Protein AF-A0A067C0V3-F1 (afdb_monomer_lite)

Organism: Saprolegnia parasitica (strain CBS 223.65) (NCBI:txid695850)

Foldseek 3Di:
DDDDDDDDDDDDPPPPVVVVVVPPAAQKFKDDDPPPDAAEDALADKDQQQPIAIDRDDQAFKKKKKKFKLFFFKFFPPPPLVVQWQWPADDRGMTITIHGRNSVNNRRRRMITRGDLLDAAQDDDPPDDDGPDDPPDDFMKIKMFMGGPVSDDPVVVVLSVVCRPDNDDPVSSVVVCVVCVRGMDIHGYHYHYDQDFKDKDFDQAAEAAAQGKDATQIAIDGSCQSVDPPLWQKKKKKKADPPPQQKWKKAFPVLCVVLVKDWPDFAFPDDDNTMTIGRMTIIMTGSRSVNSRSRRMMMGHHNPGAKDKMKMKMWRCDDRPDNDIRMDIDIHTYHHDHPPDPDADWDFDDPDPDDDDPDQPDADEGDTDDDPDDPDDDDDDDDDPGHDHDYDDDPPVDDFDDDPDDGDGDDDDDDDFDKDKDFAFDAKDWWKKKKKWDDDPPAAPQWFWKWKWFQDPNDIWIFIATCAPVQNAQVNRQVRCVVGVVLQAHKGWDKDDADPRRMIMIIITRFFFADQARDWIDIDTPDDDPPVPDPGGDIDMDTPDGIRGPFTKDKDFDPDPQQPWFWKKKWKWFDCLQPVRDIDIDIFDIAIQQHDQVRVQVRQCVGPQPDWGWDAPDSRMIIIGRGTQPGGDDGGGMIIIMTTGDTPDPPPPPDPQDWQFWWKKWFDQDDDPFQDQAWWKWKWFVDVVIDIDIGGPPDDQVRVQVRCVVRPKRWDWDWDDQDPPRRGIIIIIGITGGDMDMDIDDGPDPDDRDIDRPDGDDDPPDPDDDD

Secondary structure (DSSP, 8-state):
------------SSHHHHHHHTTSS---EEPPPPTT--EEEETTS-EEE----EESS-TT-EEEEEEEESSSEEEES-HHHHHHSEEEEEETTEEEEEEEHHHHHHHHTTEEEE--TT----PPPTT-SS----TTPPPEEEEEEEEEGGG--HHHHHHHHHTTTSS--HHHHHHHHHH-GGGEEEEEEEEEP--PPPEEE--S-EEE-TTEEEE---EEE-SGGGGSTTT--EEEEEEE--TTS-EEEEEEHHHHHHTTPEEEEEEEEEE-SSEEEEEEEEEEEEHHHHHHHHTT-EEEE-TT---EEEEEEEEE---TT-SS-EEEEEEEEEEE----------EE----S----S-TTPPPPP-EE--TT-----------SSS--PPP---TT------SSS---------------EE-------EEEEEEE-PPTT------EEEEEEEETTEEEEEEEE-STTT--HHHHHHHHHHH-TTS-SEEEEEPPP-TTS--EEEEEESSB-BS-PPPPEEEE--PPTT---SPPPEEEEEEE---B---EEEEE-S-TT--S-EEEEEEE--GGGGTT---EEEPPPEETT--HHHHHHHHTTSS--EEEEEEEETTEEEEEEEE----S-S---EEEEEEE----TT--TT-------EEEEE-----TT--TT-EEEEEE--SS-EEEEEETT--HHHHHHHHHHTT-EEEEEEEEEETTTTEEEEEEEEESSPEEEEE---SSS----EEEEEE-----------

pLDDT: mean 70.41, std 20.42, range [22.92, 95.75]

Sequence (771 aa):
MGPSKWGLAVASIGAVLSALVDALTSTVRFQPLPPGSFLSTLEDTPLHISSLALAGVANDTILHMLVACAHGTVRSTDASAWVRAWTMCDRPASFVIETTLVDANQILGSLVYTPDAHYNFDWSSPDLSSPCVHRDQSPETLYFIAIEAALLAPSTTDALLATCAEPLSTSTVRRLAFLFPSNHVAVPVSILAVNNPPSLELPTGVDVAPASCTFAAIVATDMDVDEVANGAGMLTLSMSAPALSAQYLAFASSSLVRHQLQVLSTAHLSRNSVNSTVSAIVVEGPLSGLNAWLQGLSVCALPEATSTSWTLSIADNGNCGSSSSATATYAMAVSITPTILLAPALTVTTPTTTLVMTDPTVAVPLGLQGTAGHVARTSITLASQFGYIGVPTLPSDVEIGSDRYITDVSLRSTGIIAQERITVSSTFTKEVQMLRTTADVGSTIVEAVVVVSLTYLGTTASAVVDLTDEFGSATAVATALQSGLTNAGDITVSRSPPDAQGGCTWSITFASLSGSTIPLLQATVQSFPAPWSGVGSPVTIARTVAGSLVPPVVAVAIPDATVQSGTFVLSVAVDAACNGATSASFTTNPLPYNALATDVQVALTQGFVDTVVVTKIEPFTWRITFVANTYVDCLAGVVVVPQFLAGTGANLCSMCQNGIPSMTVQTLAVGSKAVLPTDNWHWTALLDPPRSVSLPLLTSPYALKQALHTIGATADLSTSDCLTPTLQCTWTISYSGPPLQVSLGPTTGALQLQHRVLSQGALSICIAPLT

Radius of gyration: 38.68 Å; chains: 1; bounding box: 99×89×93 Å

Structure (mmCIF, N/CA/C/O backbone):
data_AF-A0A067C0V3-F1
#
_entry.id   AF-A0A067C0V3-F1
#
loop_
_atom_site.group_PDB
_atom_site.id
_atom_site.type_symbol
_atom_site.label_atom_id
_atom_site.label_alt_id
_atom_site.label_comp_id
_atom_site.label_asym_id
_atom_site.label_entity_id
_atom_site.label_seq_id
_atom_site.pdbx_PDB_ins_code
_atom_site.Cartn_x
_atom_site.Cartn_y
_atom_site.Cartn_z
_atom_site.occupancy
_atom_site.B_iso_or_equiv
_atom_site.auth_seq_id
_atom_site.auth_comp_id
_atom_site.auth_asym_id
_atom_site.auth_atom_id
_atom_site.pdbx_PDB_model_num
ATOM 1 N N . MET A 1 1 ? 15.910 37.953 -3.407 1.00 28.22 1 MET A N 1
ATOM 2 C CA . MET A 1 1 ? 17.372 37.806 -3.588 1.00 28.22 1 MET A CA 1
ATOM 3 C C . MET A 1 1 ? 17.647 37.801 -5.088 1.00 28.22 1 MET A C 1
ATOM 5 O O . MET A 1 1 ? 16.861 37.203 -5.806 1.00 28.22 1 MET A O 1
ATOM 9 N N . GLY A 1 2 ? 18.640 38.548 -5.583 1.00 28.58 2 GLY A N 1
ATOM 10 C CA . GLY A 1 2 ? 18.956 38.592 -7.023 1.00 28.58 2 GLY A CA 1
ATOM 11 C C . GLY A 1 2 ? 19.619 37.292 -7.512 1.00 28.58 2 GLY A C 1
ATOM 12 O O . GLY A 1 2 ? 20.176 36.576 -6.680 1.00 28.58 2 GLY A O 1
ATOM 13 N N . PRO A 1 3 ? 19.586 36.977 -8.822 1.00 30.30 3 PRO A N 1
ATOM 14 C CA . PRO A 1 3 ? 20.130 35.726 -9.347 1.00 30.30 3 PRO A CA 1
ATOM 15 C C . PRO A 1 3 ? 21.662 35.728 -9.251 1.00 30.30 3 PRO A C 1
ATOM 17 O O . PRO A 1 3 ? 22.352 36.428 -9.997 1.00 30.30 3 PRO A O 1
ATOM 20 N N . SER A 1 4 ? 22.206 34.961 -8.309 1.00 27.25 4 SER A N 1
ATOM 21 C CA . SER A 1 4 ? 23.638 34.702 -8.172 1.00 27.25 4 SER A CA 1
ATOM 22 C C . SER A 1 4 ? 24.050 33.539 -9.079 1.00 27.25 4 SER A C 1
ATOM 24 O O . SER A 1 4 ? 23.529 32.432 -8.992 1.00 27.25 4 SER A O 1
ATOM 26 N N . LYS A 1 5 ? 25.008 33.807 -9.973 1.00 27.42 5 LYS A N 1
ATOM 27 C CA . LYS A 1 5 ? 25.657 32.804 -10.824 1.00 27.42 5 LYS A CA 1
ATOM 28 C C . LYS A 1 5 ? 26.626 31.971 -9.981 1.00 27.42 5 LYS A C 1
ATOM 30 O O . LYS A 1 5 ? 27.593 32.526 -9.464 1.00 27.42 5 LYS A O 1
ATOM 35 N N . TRP A 1 6 ? 26.415 30.661 -9.919 1.00 24.19 6 TRP A N 1
ATOM 36 C CA . TRP A 1 6 ? 27.406 29.695 -9.441 1.00 24.19 6 TRP A CA 1
ATOM 37 C C . TRP A 1 6 ? 27.912 28.881 -10.632 1.00 24.19 6 TRP A C 1
ATOM 39 O O . TRP A 1 6 ? 27.121 28.374 -11.420 1.00 24.19 6 TRP A O 1
ATOM 49 N N . GLY A 1 7 ? 29.232 28.815 -10.799 1.00 30.45 7 GLY A N 1
ATOM 50 C CA . GLY A 1 7 ? 29.888 28.022 -11.834 1.00 30.45 7 GLY A CA 1
ATOM 51 C C . GLY A 1 7 ? 30.540 26.786 -11.228 1.00 30.45 7 GLY A C 1
ATOM 52 O O . GLY A 1 7 ? 31.308 26.910 -10.277 1.00 30.45 7 GLY A O 1
ATOM 53 N N . LEU A 1 8 ? 30.286 25.616 -11.814 1.00 22.92 8 LEU A N 1
ATOM 54 C CA . LEU A 1 8 ? 31.094 24.418 -11.603 1.00 22.92 8 LEU A CA 1
ATOM 55 C C . LEU A 1 8 ? 31.417 23.792 -12.967 1.00 22.92 8 LEU A C 1
ATOM 57 O O . LEU A 1 8 ? 30.535 23.569 -13.791 1.00 2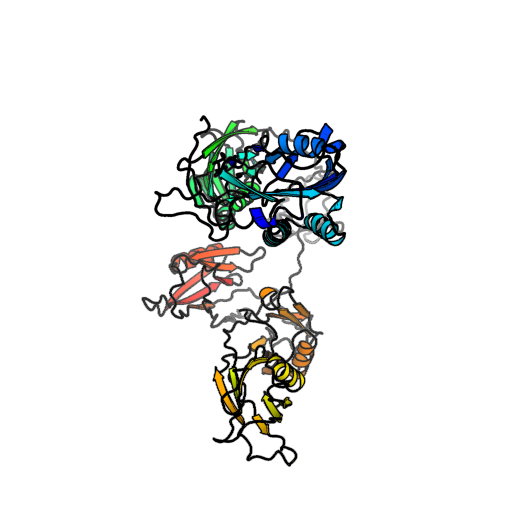2.92 8 LEU A O 1
ATOM 61 N N . ALA A 1 9 ? 32.706 23.574 -13.219 1.00 33.91 9 ALA A N 1
ATOM 62 C CA . ALA A 1 9 ? 33.242 23.072 -14.477 1.00 33.91 9 ALA A CA 1
ATOM 63 C C . ALA A 1 9 ? 33.246 21.535 -14.511 1.00 33.91 9 ALA A C 1
ATOM 65 O O . ALA A 1 9 ? 33.779 20.909 -13.598 1.00 33.91 9 ALA A O 1
ATOM 66 N N . VAL A 1 10 ? 32.746 20.934 -15.599 1.00 24.92 10 VAL A N 1
ATOM 67 C CA . VAL A 1 10 ? 33.023 19.533 -15.965 1.00 24.92 10 VAL A CA 1
ATOM 68 C C . VAL A 1 10 ? 33.349 19.455 -17.461 1.00 24.92 10 VAL A C 1
ATOM 70 O O . VAL A 1 10 ? 32.723 20.105 -18.295 1.00 24.92 10 VAL A O 1
ATOM 73 N N . ALA A 1 11 ? 34.413 18.712 -17.763 1.00 26.58 11 ALA A N 1
ATOM 74 C CA . ALA A 1 11 ? 35.209 18.750 -18.983 1.00 26.58 11 ALA A CA 1
ATOM 75 C C . ALA A 1 11 ? 34.563 18.090 -20.217 1.00 26.58 11 ALA A C 1
ATOM 77 O O . ALA A 1 11 ? 34.001 16.999 -20.151 1.00 26.58 11 ALA A O 1
ATOM 78 N N . SER A 1 12 ? 34.756 18.722 -21.379 1.00 33.53 12 SER A N 1
ATOM 79 C CA . SER A 1 12 ? 34.429 18.198 -22.706 1.00 33.53 12 SER A CA 1
ATOM 80 C C . SER A 1 12 ? 35.607 17.420 -23.309 1.00 33.53 12 SER A C 1
ATOM 82 O O . SER A 1 12 ? 36.633 18.015 -23.640 1.00 33.53 12 SER A O 1
ATOM 84 N N . ILE A 1 13 ? 35.439 16.114 -23.537 1.00 29.53 13 ILE A N 1
ATOM 85 C CA . ILE A 1 13 ? 36.282 15.335 -24.472 1.00 29.53 13 ILE A CA 1
ATOM 86 C C . ILE A 1 13 ? 35.446 14.737 -25.631 1.00 29.53 13 ILE A C 1
ATOM 88 O O . ILE A 1 13 ? 35.991 14.418 -26.681 1.00 29.53 13 ILE A O 1
ATOM 92 N N . GLY A 1 14 ? 34.109 14.691 -25.532 1.00 31.98 14 GLY A N 1
ATOM 93 C CA . GLY A 1 14 ? 33.232 14.126 -26.577 1.00 31.98 14 GLY A CA 1
ATOM 94 C C . GLY A 1 14 ? 32.826 15.060 -27.733 1.00 31.98 14 GLY A C 1
ATOM 95 O O . GLY A 1 14 ? 32.351 14.580 -28.759 1.00 31.98 14 GLY A O 1
ATOM 96 N N . ALA A 1 15 ? 33.022 16.378 -27.611 1.00 40.62 15 ALA A N 1
ATOM 97 C CA . ALA A 1 15 ? 32.430 17.368 -28.527 1.00 40.62 15 ALA A CA 1
ATOM 98 C C . ALA A 1 15 ? 33.074 17.439 -29.930 1.00 40.62 15 ALA A C 1
ATOM 100 O O . ALA A 1 15 ? 32.490 18.010 -30.845 1.00 40.62 15 ALA A O 1
ATOM 101 N N . VAL A 1 16 ? 34.266 16.864 -30.126 1.00 36.00 16 VAL A N 1
ATOM 102 C CA . VAL A 1 16 ? 34.998 16.980 -31.403 1.00 36.00 16 VAL A CA 1
ATOM 103 C C . VAL A 1 16 ? 34.675 15.832 -32.370 1.00 36.00 16 VAL A C 1
ATOM 105 O O . VAL A 1 16 ? 34.788 16.017 -33.579 1.00 36.00 16 VAL A O 1
ATOM 108 N N . LEU A 1 17 ? 34.214 14.672 -31.879 1.00 36.16 17 LEU A N 1
ATOM 109 C CA . LEU A 1 17 ? 33.874 13.535 -32.749 1.00 36.16 17 LEU A CA 1
ATOM 110 C C . LEU A 1 17 ? 32.405 13.513 -33.217 1.00 36.16 17 LEU A C 1
ATOM 112 O O . LEU A 1 17 ? 32.166 13.046 -34.328 1.00 36.16 17 LEU A O 1
ATOM 116 N N . SER A 1 18 ? 31.432 14.039 -32.452 1.00 39.38 18 SER A N 1
ATOM 117 C CA . SER A 1 18 ? 30.029 14.096 -32.928 1.00 39.38 18 SER A CA 1
ATOM 118 C C . SER A 1 18 ? 29.849 15.132 -34.042 1.00 39.38 18 SER A C 1
ATOM 120 O O . SER A 1 18 ? 29.195 14.852 -35.042 1.00 39.38 18 SER A O 1
ATOM 122 N N . ALA A 1 19 ? 30.554 16.266 -33.953 1.00 42.94 19 ALA A N 1
ATOM 123 C CA . ALA A 1 19 ? 30.473 17.352 -34.929 1.00 42.94 19 ALA A CA 1
ATOM 124 C C . ALA A 1 19 ? 30.859 16.943 -36.367 1.00 42.94 19 ALA A C 1
ATOM 126 O O . ALA A 1 19 ? 30.454 17.614 -37.315 1.00 42.94 19 ALA A O 1
ATOM 127 N N . LEU A 1 20 ? 31.623 15.854 -36.541 1.00 37.19 20 LEU A N 1
ATOM 128 C CA . LEU A 1 20 ? 32.024 15.347 -37.859 1.00 37.19 20 LEU A CA 1
ATOM 129 C C . LEU A 1 20 ? 31.005 14.363 -38.468 1.00 37.19 20 LEU A C 1
ATOM 131 O O . LEU A 1 20 ? 30.962 14.216 -39.686 1.00 37.19 20 LEU A O 1
ATOM 135 N N . VAL A 1 21 ? 30.177 13.716 -37.642 1.00 46.72 21 VAL A N 1
ATOM 136 C CA . VAL A 1 21 ? 29.082 12.831 -38.087 1.00 46.72 21 VAL A CA 1
ATOM 137 C C . VAL A 1 21 ? 27.775 13.628 -38.258 1.00 46.72 21 VAL A C 1
ATOM 139 O O . VAL A 1 21 ? 26.998 13.349 -39.168 1.00 46.72 21 VAL A O 1
ATOM 142 N N . ASP A 1 22 ? 27.598 14.712 -37.495 1.00 42.53 22 ASP A N 1
ATOM 143 C CA . ASP A 1 22 ? 26.443 15.630 -37.517 1.00 42.53 22 ASP A CA 1
ATOM 144 C C . ASP A 1 22 ? 26.347 16.537 -38.767 1.00 42.53 22 ASP A C 1
ATOM 146 O O . ASP A 1 22 ? 25.439 17.363 -38.882 1.00 42.53 22 ASP A O 1
ATOM 150 N N . ALA A 1 23 ? 27.284 16.432 -39.713 1.00 42.03 23 ALA A N 1
ATOM 151 C CA . ALA A 1 23 ? 27.285 17.235 -40.938 1.00 42.03 23 ALA A CA 1
ATOM 152 C C . ALA A 1 23 ? 26.511 16.598 -42.108 1.00 42.03 23 ALA A C 1
ATOM 154 O O . ALA A 1 23 ? 26.417 17.223 -43.162 1.00 42.03 23 ALA A O 1
ATOM 155 N N . LEU A 1 24 ? 25.978 15.375 -41.964 1.00 44.72 24 LEU A N 1
ATOM 156 C CA . LEU A 1 24 ? 25.468 14.618 -43.117 1.00 44.72 24 LEU A CA 1
ATOM 157 C C . LEU A 1 24 ? 23.990 14.197 -43.083 1.00 44.72 24 LEU A C 1
ATOM 159 O O . LEU A 1 24 ? 23.519 13.743 -44.122 1.00 44.72 24 LEU A O 1
ATOM 163 N N . THR A 1 25 ? 23.230 14.356 -41.988 1.00 54.06 25 THR A N 1
ATOM 164 C CA . THR A 1 25 ? 21.849 13.809 -41.953 1.00 54.06 25 THR A CA 1
ATOM 165 C C . THR A 1 25 ? 20.771 14.617 -41.208 1.00 54.06 25 THR A C 1
ATOM 167 O O . THR A 1 25 ? 19.630 14.172 -41.192 1.00 54.06 25 THR A O 1
ATOM 170 N N . SER A 1 26 ? 21.059 15.790 -40.628 1.00 54.03 26 SER A N 1
ATOM 171 C CA . SER A 1 26 ? 20.032 16.688 -40.049 1.00 54.03 26 SER A CA 1
ATOM 172 C C . SER A 1 26 ? 20.496 18.148 -40.072 1.00 54.03 26 SER A C 1
ATOM 174 O O . SER A 1 26 ? 21.627 18.433 -39.669 1.00 54.03 26 SER A O 1
ATOM 176 N N . THR A 1 27 ? 19.652 19.076 -40.540 1.00 70.56 27 THR A N 1
ATOM 177 C CA . THR A 1 27 ? 19.980 20.511 -40.622 1.00 70.56 27 THR A CA 1
ATOM 178 C C . THR A 1 27 ? 19.451 21.343 -39.449 1.00 70.56 27 THR A C 1
ATOM 180 O O . THR A 1 27 ? 20.009 22.407 -39.174 1.00 70.56 27 THR A O 1
ATOM 183 N N . VAL A 1 28 ? 18.459 20.859 -38.694 1.00 77.69 28 VAL A N 1
ATOM 184 C CA . VAL A 1 28 ? 17.952 21.538 -37.484 1.00 77.69 28 VAL A CA 1
ATOM 185 C C . VAL A 1 28 ? 18.947 21.416 -36.336 1.00 77.69 28 VAL A C 1
ATOM 187 O O . VAL A 1 28 ? 19.419 20.330 -36.018 1.00 77.69 28 VAL A O 1
ATOM 190 N N . ARG A 1 29 ? 19.244 22.536 -35.673 1.00 81.69 29 ARG A N 1
ATOM 191 C CA . ARG A 1 29 ? 20.077 22.582 -34.467 1.00 81.69 29 ARG A CA 1
ATOM 192 C C . ARG A 1 29 ? 19.465 23.524 -33.444 1.00 81.69 29 ARG A C 1
ATOM 194 O O . ARG A 1 29 ? 19.046 24.629 -33.789 1.00 81.69 29 ARG A O 1
ATOM 201 N N . PHE A 1 30 ? 19.473 23.126 -32.178 1.00 80.50 30 PHE A N 1
ATOM 202 C CA . PHE A 1 30 ? 19.255 24.076 -31.092 1.00 80.50 30 PHE A CA 1
ATOM 203 C C . PHE A 1 30 ? 20.443 25.038 -31.021 1.00 80.50 30 PHE A C 1
ATOM 205 O O . PHE A 1 30 ? 21.600 24.626 -31.156 1.00 80.50 30 PHE A O 1
ATOM 212 N N . GLN A 1 31 ? 20.175 26.327 -30.816 1.00 80.94 31 GLN A N 1
ATOM 213 C CA . GLN A 1 31 ? 21.237 27.278 -30.518 1.00 80.94 31 GLN A CA 1
ATOM 214 C C . GLN A 1 31 ? 21.926 26.847 -29.216 1.00 80.94 31 GLN A C 1
ATOM 216 O O . GLN A 1 31 ? 21.240 26.539 -28.238 1.00 80.94 31 GLN A O 1
ATOM 221 N N . PRO A 1 32 ? 23.269 26.777 -29.188 1.00 69.31 32 PRO A N 1
ATOM 222 C CA . PRO A 1 32 ? 23.981 26.281 -28.024 1.00 69.31 32 PRO A CA 1
ATOM 223 C C . PRO A 1 32 ? 23.690 27.173 -26.818 1.00 69.31 32 PRO A C 1
ATOM 225 O O . PRO A 1 32 ? 23.953 28.377 -26.838 1.00 69.31 32 PRO A O 1
ATOM 228 N N . LEU A 1 33 ? 23.177 26.562 -25.751 1.00 71.25 33 LEU A N 1
ATOM 229 C CA . LEU A 1 33 ? 23.135 27.207 -24.447 1.00 71.25 33 LEU A CA 1
ATOM 230 C C . LEU A 1 33 ? 24.579 27.414 -23.956 1.00 71.25 33 LEU A C 1
ATOM 232 O O . LEU A 1 33 ? 25.445 26.573 -24.228 1.00 71.25 33 LEU A O 1
ATOM 236 N N . PRO A 1 34 ? 24.875 28.502 -23.223 1.00 74.69 34 PRO A N 1
ATOM 237 C CA . PRO A 1 34 ? 26.171 28.662 -22.577 1.00 74.69 34 PRO A CA 1
ATOM 238 C C . PRO A 1 34 ? 26.526 27.404 -21.757 1.00 74.69 34 PRO A C 1
ATOM 240 O O . PRO A 1 34 ? 25.661 26.900 -21.032 1.00 74.69 34 PRO A O 1
ATOM 243 N N . PRO A 1 35 ? 27.763 26.878 -21.840 1.00 65.06 35 PRO A N 1
ATOM 244 C CA . PRO A 1 35 ? 28.176 25.723 -21.047 1.00 65.06 35 PRO A CA 1
ATOM 245 C C . PRO A 1 35 ? 27.897 25.942 -19.554 1.00 65.06 35 PRO A C 1
ATOM 247 O O . PRO A 1 35 ? 28.217 27.003 -19.019 1.00 65.06 35 PRO A O 1
ATOM 250 N N . GLY A 1 36 ? 27.301 24.948 -18.888 1.00 60.28 36 GLY A N 1
ATOM 251 C CA . GLY A 1 36 ? 26.925 25.044 -17.471 1.00 60.28 36 GLY A CA 1
ATOM 252 C C . GLY A 1 36 ? 25.619 25.797 -17.199 1.00 60.28 36 GLY A C 1
ATOM 253 O O . GLY A 1 36 ? 25.374 26.176 -16.058 1.00 60.28 36 GLY A O 1
ATOM 254 N N . SER A 1 37 ? 24.781 26.027 -18.214 1.00 65.00 37 SER A N 1
ATOM 255 C CA . SER A 1 37 ? 23.425 26.541 -17.999 1.00 65.00 37 SER A CA 1
ATOM 256 C C . SER A 1 37 ? 22.566 25.475 -17.317 1.00 65.00 37 SER A C 1
ATOM 258 O O . SER A 1 37 ? 22.235 24.461 -17.926 1.00 65.00 37 SER A O 1
ATOM 260 N N . PHE A 1 38 ? 22.203 25.719 -16.064 1.00 71.88 38 PHE A N 1
ATOM 261 C CA . PHE A 1 38 ? 21.136 25.015 -15.364 1.00 71.88 38 PHE A CA 1
ATOM 262 C C . PHE A 1 38 ? 19.993 25.992 -15.126 1.00 71.88 38 PHE A C 1
ATOM 264 O O . PHE A 1 38 ? 20.198 27.196 -14.946 1.00 71.88 38 PHE A O 1
ATOM 271 N N . LEU A 1 39 ? 18.780 25.466 -15.153 1.00 77.56 39 LEU A N 1
ATOM 272 C CA . LEU A 1 39 ? 17.611 26.197 -14.707 1.00 77.56 39 LEU A CA 1
ATOM 273 C C . LEU A 1 39 ? 17.481 25.991 -13.201 1.00 77.56 39 LEU A C 1
ATOM 275 O O . LEU A 1 39 ? 17.730 24.893 -12.724 1.00 77.56 39 LEU A O 1
ATOM 279 N N . SER A 1 40 ? 17.128 27.024 -12.444 1.00 74.88 40 SER A N 1
ATOM 280 C CA . SER A 1 40 ? 16.864 26.885 -11.010 1.00 74.88 40 SER A CA 1
ATOM 281 C C . SER A 1 40 ? 15.539 27.533 -10.666 1.00 74.88 40 SER A C 1
ATOM 283 O O . SER A 1 40 ? 15.321 28.686 -11.043 1.00 74.88 40 SER A O 1
ATOM 285 N N . THR A 1 41 ? 14.686 26.823 -9.942 1.00 76.50 41 THR A N 1
ATOM 286 C CA . THR A 1 41 ? 13.420 27.356 -9.444 1.00 76.50 41 THR A CA 1
ATOM 287 C C . THR A 1 41 ? 13.126 26.836 -8.042 1.00 76.50 41 THR A C 1
ATOM 289 O O . THR A 1 41 ? 13.818 25.947 -7.552 1.00 76.50 41 THR A O 1
ATOM 292 N N . LEU A 1 42 ? 12.141 27.433 -7.382 1.00 76.38 42 LEU A N 1
ATOM 293 C CA . LEU A 1 42 ? 11.534 26.860 -6.184 1.00 76.38 42 LEU A CA 1
ATOM 294 C C . LEU A 1 42 ? 10.460 25.858 -6.619 1.00 76.38 42 LEU A C 1
ATOM 296 O O . LEU A 1 42 ? 9.885 26.048 -7.693 1.00 76.38 42 LEU A O 1
ATOM 300 N N . GLU A 1 43 ? 10.184 24.844 -5.805 1.00 70.62 43 GLU A N 1
ATOM 301 C CA . GLU A 1 43 ? 9.169 23.808 -6.075 1.00 70.62 43 GLU A CA 1
ATOM 302 C C . GLU A 1 43 ? 7.823 24.389 -6.536 1.00 70.62 43 GLU A C 1
ATOM 304 O O . GLU A 1 43 ? 7.302 24.006 -7.579 1.00 70.62 43 GLU A O 1
ATOM 309 N N . ASP A 1 44 ? 7.369 25.467 -5.899 1.00 72.00 44 ASP A N 1
ATOM 310 C CA . ASP A 1 44 ? 6.100 26.117 -6.253 1.00 72.00 44 ASP A CA 1
ATOM 311 C C . ASP A 1 44 ? 6.214 27.290 -7.222 1.00 72.00 44 ASP A C 1
ATOM 313 O O . ASP A 1 44 ? 5.251 28.024 -7.464 1.00 72.00 44 ASP A O 1
ATOM 317 N N . THR A 1 45 ? 7.405 27.550 -7.754 1.00 80.69 45 THR A N 1
ATOM 318 C CA . THR A 1 45 ? 7.621 28.700 -8.629 1.00 80.69 45 THR A CA 1
ATOM 319 C C . THR A 1 45 ? 7.696 28.249 -10.083 1.00 80.69 45 THR A C 1
ATOM 321 O O . THR A 1 45 ? 8.635 27.552 -10.475 1.00 80.69 45 THR A O 1
ATOM 324 N N . PRO A 1 46 ? 6.749 28.685 -10.935 1.00 88.06 46 PRO A N 1
ATOM 325 C CA . PRO A 1 46 ? 6.858 28.473 -12.364 1.00 88.06 46 PRO A CA 1
ATOM 326 C C . PRO A 1 46 ? 8.104 29.151 -12.932 1.00 88.06 46 PRO A C 1
ATOM 328 O O . PRO A 1 46 ? 8.406 30.313 -12.652 1.00 88.06 46 PRO A O 1
ATOM 331 N N . LEU A 1 47 ? 8.795 28.429 -13.798 1.00 87.56 47 LEU A N 1
ATOM 332 C CA . LEU A 1 47 ? 9.979 28.872 -14.497 1.00 87.56 47 LEU A CA 1
ATOM 333 C C . LEU A 1 47 ? 9.646 29.200 -15.954 1.00 87.56 47 LEU A C 1
ATOM 335 O O . LEU A 1 47 ? 9.252 28.332 -16.730 1.00 87.56 47 LEU A O 1
ATOM 339 N N . HIS A 1 48 ? 9.875 30.451 -16.347 1.00 89.81 48 HIS A N 1
ATOM 340 C CA . HIS A 1 48 ? 9.763 30.878 -17.740 1.00 89.81 48 HIS A CA 1
ATOM 341 C C . HIS A 1 48 ? 11.047 30.561 -18.511 1.00 89.81 48 HIS A C 1
ATOM 343 O O . HIS A 1 48 ? 12.136 30.997 -18.132 1.00 89.81 48 HIS A O 1
ATOM 349 N N . ILE A 1 49 ? 10.912 29.846 -19.624 1.00 87.94 49 ILE A N 1
ATOM 350 C CA . ILE A 1 49 ? 12.006 29.478 -20.518 1.00 87.94 49 ILE A CA 1
ATOM 351 C C . ILE A 1 49 ? 11.842 30.298 -21.795 1.00 87.94 49 ILE A C 1
ATOM 353 O O . ILE A 1 49 ? 10.915 30.078 -22.566 1.00 87.94 49 ILE A O 1
ATOM 357 N N . SER A 1 50 ? 12.724 31.279 -21.995 1.00 84.81 50 SER A N 1
ATOM 358 C CA . SER A 1 50 ? 12.637 32.229 -23.116 1.00 84.81 50 SER A CA 1
ATOM 359 C C . SER A 1 50 ? 13.880 32.270 -24.007 1.00 84.81 50 SER A C 1
ATOM 361 O O . SER A 1 50 ? 13.894 32.959 -25.023 1.00 84.81 50 SER A O 1
ATOM 363 N N . SER A 1 51 ? 14.938 31.544 -23.638 1.00 82.75 51 SER A N 1
ATOM 364 C CA . SER A 1 51 ? 16.240 31.573 -24.315 1.00 82.75 51 SER A CA 1
ATOM 365 C C . SER A 1 51 ? 16.483 30.404 -25.276 1.00 82.75 51 SER A C 1
ATOM 367 O O . SER A 1 51 ? 17.549 30.342 -25.887 1.00 82.75 51 SER A O 1
ATOM 369 N N . LEU A 1 52 ? 15.531 29.475 -25.413 1.00 86.81 52 LEU A N 1
ATOM 370 C CA . LEU A 1 52 ? 15.640 28.349 -26.339 1.00 86.81 52 LEU A CA 1
ATOM 371 C C . LEU A 1 52 ? 15.201 28.764 -27.744 1.00 86.81 52 LEU A C 1
ATOM 373 O O . LEU A 1 52 ? 14.113 29.302 -27.930 1.00 86.81 52 LEU A O 1
ATOM 377 N N . ALA A 1 53 ? 16.042 28.468 -28.733 1.00 90.38 53 ALA A N 1
ATOM 378 C CA . ALA A 1 53 ? 15.742 28.686 -30.140 1.00 90.38 53 ALA A CA 1
ATOM 379 C C . ALA A 1 53 ? 16.360 27.587 -31.015 1.00 90.38 53 ALA A C 1
ATOM 381 O O . ALA A 1 53 ? 17.451 27.082 -30.744 1.00 90.38 53 ALA A O 1
ATOM 382 N N . LEU A 1 54 ? 15.664 27.254 -32.092 1.00 90.19 54 LEU A N 1
ATOM 383 C CA . LEU A 1 54 ? 16.056 26.387 -33.192 1.00 90.19 54 LEU A CA 1
ATOM 384 C C . LEU A 1 54 ? 16.595 27.230 -34.355 1.00 90.19 54 LEU A C 1
ATOM 386 O O . LEU A 1 54 ? 16.118 28.334 -34.629 1.00 90.19 54 LEU A O 1
ATOM 390 N N . ALA A 1 55 ? 17.578 26.690 -35.067 1.00 89.44 55 ALA A N 1
ATOM 391 C CA . ALA A 1 55 ? 18.166 27.272 -36.266 1.00 89.44 55 ALA A CA 1
ATOM 392 C C . ALA A 1 55 ? 18.587 26.174 -37.258 1.00 89.44 55 ALA A C 1
ATOM 394 O O . ALA A 1 55 ? 18.526 24.986 -36.950 1.00 89.44 55 ALA A O 1
ATOM 395 N N . GLY A 1 56 ? 19.047 26.578 -38.444 1.00 84.12 56 GLY A N 1
ATOM 396 C CA . GLY A 1 56 ? 19.677 25.678 -39.419 1.00 84.12 56 GLY A CA 1
ATOM 397 C C . GLY A 1 56 ? 18.774 25.175 -40.550 1.00 84.12 56 GLY A C 1
ATOM 398 O O . GLY A 1 56 ? 19.291 24.589 -41.495 1.00 84.12 56 GLY A O 1
ATOM 399 N N . VAL A 1 57 ? 17.473 25.486 -40.525 1.00 87.38 57 VAL A N 1
ATOM 400 C CA . VAL A 1 57 ? 16.516 25.194 -41.613 1.00 87.38 57 VAL A CA 1
ATOM 401 C C . VAL A 1 57 ? 15.780 26.446 -42.088 1.00 87.38 57 VAL A C 1
ATOM 403 O O . VAL A 1 57 ? 15.857 27.498 -41.452 1.00 87.38 57 VAL A O 1
ATOM 406 N N . ALA A 1 58 ? 15.082 26.352 -43.223 1.00 88.88 58 ALA A N 1
ATOM 407 C CA . ALA A 1 58 ? 14.258 27.444 -43.736 1.00 88.88 58 ALA A CA 1
ATOM 408 C C . ALA A 1 58 ? 13.038 27.693 -42.830 1.00 88.88 58 ALA A C 1
ATOM 410 O O . ALA A 1 58 ? 12.519 26.764 -42.209 1.00 88.88 58 ALA A O 1
ATOM 411 N N . ASN A 1 59 ? 12.568 28.942 -42.775 1.00 89.25 59 ASN A N 1
ATOM 412 C CA . ASN A 1 59 ? 11.485 29.373 -41.879 1.00 89.25 59 ASN A CA 1
ATOM 413 C C . ASN A 1 59 ? 10.166 28.601 -42.069 1.00 89.25 59 ASN A C 1
ATOM 415 O O . ASN A 1 59 ? 9.399 28.472 -41.119 1.00 89.25 59 ASN A O 1
ATOM 419 N N . ASP A 1 60 ? 9.912 28.105 -43.277 1.00 89.75 60 ASP A N 1
ATOM 420 C CA . ASP A 1 60 ? 8.729 27.349 -43.695 1.00 89.75 60 ASP A CA 1
ATOM 421 C C . ASP A 1 60 ? 8.888 25.824 -43.567 1.00 89.75 60 ASP A C 1
ATOM 423 O O . ASP A 1 60 ? 7.960 25.077 -43.875 1.00 89.75 60 ASP A O 1
ATOM 427 N N . THR A 1 61 ? 10.040 25.345 -43.085 1.00 90.12 61 THR A N 1
ATOM 428 C CA . THR A 1 61 ? 10.277 23.912 -42.860 1.00 90.12 61 THR A CA 1
ATOM 429 C C . THR A 1 61 ? 9.353 23.395 -41.761 1.00 90.12 61 THR A C 1
ATOM 431 O O . THR A 1 61 ? 9.297 23.977 -40.675 1.00 90.12 61 THR A O 1
ATOM 434 N N . ILE A 1 62 ? 8.659 22.287 -42.035 1.00 90.94 62 ILE A N 1
ATOM 435 C CA . ILE A 1 62 ? 7.808 21.601 -41.058 1.00 90.94 62 ILE A CA 1
ATOM 436 C C . ILE A 1 62 ? 8.678 20.745 -40.131 1.00 90.94 62 ILE A C 1
ATOM 438 O O . ILE A 1 62 ? 9.484 19.929 -40.586 1.00 90.94 62 ILE A O 1
ATOM 442 N N . LEU A 1 63 ? 8.488 20.924 -38.829 1.00 91.88 63 LEU A N 1
ATOM 443 C CA . LEU A 1 63 ? 9.207 20.270 -37.743 1.00 91.88 63 LEU A CA 1
ATOM 444 C C . LEU A 1 63 ? 8.243 19.458 -36.883 1.00 91.88 63 LEU A C 1
ATOM 446 O O . LEU A 1 63 ? 7.158 19.938 -36.568 1.00 91.88 63 LEU A O 1
ATOM 450 N N . HIS A 1 64 ? 8.665 18.277 -36.437 1.00 90.31 64 HIS A N 1
ATOM 451 C CA . HIS A 1 64 ? 8.067 17.574 -35.301 1.00 90.31 64 HIS A CA 1
ATOM 452 C C . HIS A 1 64 ? 8.903 17.873 -34.064 1.00 90.31 64 HIS A C 1
ATOM 454 O O . HIS A 1 64 ? 10.097 17.563 -34.025 1.00 90.31 64 HIS A O 1
ATOM 460 N N . MET A 1 65 ? 8.284 18.496 -33.066 1.00 91.44 65 MET A N 1
ATOM 461 C CA . MET A 1 65 ? 8.930 18.894 -31.822 1.00 91.44 65 MET A CA 1
ATOM 462 C C . MET A 1 65 ? 8.295 18.166 -30.641 1.00 91.44 65 MET A C 1
ATOM 464 O O . MET A 1 65 ? 7.092 18.282 -30.419 1.00 91.44 65 MET A O 1
ATOM 468 N N . LEU A 1 66 ? 9.117 17.452 -29.875 1.00 90.75 66 LEU A N 1
ATOM 469 C CA . LEU A 1 66 ? 8.773 16.890 -28.574 1.00 90.75 66 LEU A CA 1
ATOM 470 C C . LEU A 1 66 ? 9.357 17.787 -27.483 1.00 90.75 66 LEU A C 1
ATOM 472 O O . LEU A 1 66 ? 10.559 18.069 -27.477 1.00 90.75 66 LEU A O 1
ATOM 476 N N . VAL A 1 67 ? 8.509 18.178 -26.539 1.00 90.56 67 VAL A N 1
ATOM 477 C CA . VAL A 1 67 ? 8.911 18.801 -25.277 1.00 90.56 67 VAL A CA 1
ATOM 478 C C . VAL A 1 67 ? 8.411 17.922 -24.147 1.00 90.56 67 VAL A C 1
ATOM 480 O O . VAL A 1 67 ? 7.246 17.534 -24.140 1.00 90.56 67 VAL A O 1
ATOM 483 N N . ALA A 1 68 ? 9.287 17.596 -23.204 1.00 88.94 68 ALA A N 1
ATOM 484 C CA . ALA A 1 68 ? 8.950 16.732 -22.085 1.00 88.94 68 ALA A CA 1
ATOM 485 C C . ALA A 1 68 ? 9.702 17.110 -20.812 1.00 88.94 68 ALA A C 1
ATOM 487 O O . ALA A 1 68 ? 10.857 17.526 -20.870 1.00 88.94 68 ALA A O 1
ATOM 488 N N . CYS A 1 69 ? 9.073 16.895 -19.664 1.00 86.88 69 CYS A N 1
ATOM 489 C CA . CYS A 1 69 ? 9.708 16.897 -18.353 1.00 86.88 69 CYS A CA 1
ATOM 490 C C . CYS A 1 69 ? 9.591 15.510 -17.714 1.00 86.88 69 CYS A C 1
ATOM 492 O O . CYS A 1 69 ? 8.713 14.721 -18.066 1.00 86.88 69 CYS A O 1
ATOM 494 N N . ALA A 1 70 ? 10.520 15.191 -16.810 1.00 78.94 70 ALA A N 1
ATOM 495 C CA . ALA A 1 70 ? 10.425 13.969 -16.017 1.00 78.94 70 ALA A CA 1
ATOM 496 C C . ALA A 1 70 ? 9.325 14.106 -14.953 1.00 78.94 70 ALA A C 1
ATOM 498 O O . ALA A 1 70 ? 8.544 13.174 -14.775 1.00 78.94 70 ALA A O 1
ATOM 499 N N . HIS A 1 71 ? 9.234 15.279 -14.317 1.00 77.31 71 HIS A N 1
ATOM 500 C CA . HIS A 1 71 ? 8.237 15.604 -13.305 1.00 77.31 71 HIS A CA 1
ATOM 501 C C . HIS A 1 71 ? 7.685 17.016 -13.547 1.00 77.31 71 HIS A C 1
ATOM 503 O O . HIS A 1 71 ? 8.270 17.840 -14.252 1.00 77.31 71 HIS A O 1
ATOM 509 N N . GLY A 1 72 ? 6.495 17.296 -13.033 1.00 85.50 72 GLY A N 1
ATOM 510 C CA . GLY A 1 72 ? 5.823 18.577 -13.239 1.00 85.50 72 GLY A CA 1
ATOM 511 C C . GLY A 1 72 ? 5.138 18.713 -14.591 1.00 85.50 72 GLY A C 1
ATOM 512 O O . GLY A 1 72 ? 4.706 17.740 -15.213 1.00 85.50 72 GLY A O 1
ATOM 513 N N . THR A 1 73 ? 4.984 19.962 -15.020 1.00 88.88 73 THR A N 1
ATOM 514 C CA . THR A 1 73 ? 4.246 20.317 -16.225 1.00 88.88 73 THR A CA 1
ATOM 515 C C . THR A 1 73 ? 4.982 21.344 -17.071 1.00 88.88 73 THR A C 1
ATOM 517 O O . THR A 1 73 ? 5.623 22.254 -16.550 1.00 88.88 73 THR A O 1
ATOM 520 N N . VAL A 1 74 ? 4.884 21.229 -18.394 1.00 89.50 74 VAL A N 1
ATOM 521 C CA . VAL A 1 74 ? 5.423 22.219 -19.335 1.00 89.50 74 VAL A CA 1
ATOM 522 C C . VAL A 1 74 ? 4.301 22.690 -20.245 1.00 89.50 74 VAL A C 1
ATOM 524 O O . VAL A 1 74 ? 3.629 21.884 -20.880 1.00 89.50 74 VAL A O 1
ATOM 527 N N . ARG A 1 75 ? 4.117 24.006 -20.350 1.00 90.50 75 ARG A N 1
ATOM 528 C CA . ARG A 1 75 ? 3.106 24.622 -21.219 1.00 90.50 75 ARG A CA 1
ATOM 529 C C . ARG A 1 75 ? 3.645 25.846 -21.940 1.00 90.50 75 ARG A C 1
ATOM 531 O O . ARG A 1 75 ? 4.525 26.527 -21.429 1.00 90.50 75 ARG A O 1
ATOM 538 N N . SER A 1 76 ? 3.078 26.168 -23.095 1.00 89.25 76 SER A N 1
ATOM 539 C CA . SER A 1 76 ? 3.310 27.449 -23.769 1.00 89.25 76 SER A CA 1
ATOM 540 C C . SER A 1 76 ? 2.346 28.514 -23.248 1.00 89.25 76 SER A C 1
ATOM 542 O O . SER A 1 76 ? 1.161 28.242 -23.055 1.00 89.25 76 SER A O 1
ATOM 544 N N . THR A 1 77 ? 2.832 29.737 -23.045 1.00 89.44 77 THR A N 1
ATOM 545 C CA . THR A 1 77 ? 1.977 30.902 -22.745 1.00 89.44 77 THR A CA 1
ATOM 546 C C . THR A 1 77 ? 1.504 31.634 -24.001 1.00 89.44 77 THR A C 1
ATOM 548 O O . THR A 1 77 ? 0.564 32.425 -23.926 1.00 89.44 77 THR A O 1
ATOM 551 N N . ASP A 1 78 ? 2.091 31.351 -25.169 1.00 87.94 78 ASP A N 1
ATOM 552 C CA . ASP A 1 78 ? 1.659 31.923 -26.441 1.00 87.94 78 ASP A CA 1
ATOM 553 C C . ASP A 1 78 ? 0.598 31.042 -27.112 1.00 87.94 78 ASP A C 1
ATOM 555 O O . ASP A 1 78 ? 0.893 30.139 -27.902 1.00 87.94 78 ASP A O 1
ATOM 559 N N . ALA A 1 79 ? -0.667 31.336 -26.813 1.00 86.00 79 ALA A N 1
ATOM 560 C CA . ALA A 1 79 ? -1.806 30.643 -27.407 1.00 86.00 79 ALA A CA 1
ATOM 561 C C . ALA A 1 79 ? -1.875 30.808 -28.937 1.00 86.00 79 ALA A C 1
ATOM 563 O O . ALA A 1 79 ? -2.422 29.951 -29.625 1.00 86.00 79 ALA A O 1
ATOM 564 N N . SER A 1 80 ? -1.325 31.893 -29.496 1.00 86.44 80 SER A N 1
ATOM 565 C CA . SER A 1 80 ? -1.442 32.181 -30.928 1.00 86.44 80 SER A CA 1
ATOM 566 C C . SER A 1 80 ? -0.545 31.276 -31.771 1.00 86.44 80 SER A C 1
ATOM 568 O O . SER A 1 80 ? -0.983 30.789 -32.813 1.00 86.44 80 SER A O 1
ATOM 570 N N . ALA A 1 81 ? 0.688 31.038 -31.317 1.00 79.81 81 ALA A N 1
ATOM 571 C CA . ALA A 1 81 ? 1.613 30.107 -31.955 1.00 79.81 81 ALA A CA 1
ATOM 572 C C . ALA A 1 81 ? 1.171 28.659 -31.736 1.00 79.81 81 ALA A C 1
ATOM 574 O O . ALA A 1 81 ? 1.226 27.852 -32.660 1.00 79.81 81 ALA A O 1
ATOM 575 N N . TRP A 1 82 ? 0.645 28.358 -30.545 1.00 83.44 82 TRP A N 1
ATOM 576 C CA . TRP A 1 82 ? 0.120 27.035 -30.221 1.00 83.44 82 TRP A CA 1
ATOM 577 C C . TRP A 1 82 ? -1.035 26.614 -31.133 1.00 83.44 82 TRP A C 1
ATOM 579 O O . TRP A 1 82 ? -1.043 25.497 -31.627 1.00 83.44 82 TRP A O 1
ATOM 589 N N . VAL A 1 83 ? -1.973 27.521 -31.428 1.00 84.88 83 VAL A N 1
ATOM 590 C CA . VAL A 1 83 ? -3.109 27.246 -32.331 1.00 84.88 83 VAL A CA 1
ATOM 591 C C . VAL A 1 83 ? -2.668 27.011 -33.782 1.00 84.88 83 VAL A C 1
ATOM 593 O O . VAL A 1 83 ? -3.369 26.332 -34.529 1.00 84.88 83 VAL A O 1
ATOM 596 N N . ARG A 1 84 ? -1.528 27.577 -34.202 1.00 87.25 84 ARG A N 1
ATOM 597 C CA . ARG A 1 84 ? -0.961 27.347 -35.544 1.00 87.25 84 ARG A CA 1
ATOM 598 C C . ARG A 1 84 ? -0.157 26.054 -35.637 1.00 87.25 84 ARG A C 1
ATOM 600 O O . ARG A 1 84 ? 0.031 25.550 -36.740 1.00 87.25 84 ARG A O 1
ATOM 607 N N . ALA A 1 85 ? 0.296 25.526 -34.506 1.00 86.38 85 ALA A N 1
ATOM 608 C CA . ALA A 1 85 ? 0.908 24.215 -34.441 1.00 86.38 85 ALA A CA 1
ATOM 609 C C . ALA A 1 85 ? -0.174 23.129 -34.471 1.00 86.38 85 ALA A C 1
ATOM 611 O O . ALA A 1 85 ? -1.230 23.250 -33.850 1.00 86.38 85 ALA A O 1
ATOM 612 N N . TRP A 1 86 ? 0.094 22.035 -35.175 1.00 89.19 86 TRP A N 1
ATOM 613 C CA . TRP A 1 86 ? -0.750 20.857 -35.090 1.00 89.19 86 TRP A CA 1
ATOM 614 C C . TRP A 1 86 ? -0.298 20.011 -33.902 1.00 89.19 86 TRP A C 1
ATOM 616 O O . TRP A 1 86 ? 0.718 19.317 -33.949 1.00 89.19 86 TRP A O 1
ATOM 626 N N . THR A 1 87 ? -1.039 20.100 -32.799 1.00 86.00 87 THR A N 1
ATOM 627 C CA . THR A 1 87 ? -0.777 19.297 -31.605 1.00 86.00 87 THR A CA 1
ATOM 628 C C . THR A 1 87 ? -1.143 17.846 -31.874 1.00 86.00 87 THR A C 1
ATOM 630 O O . THR A 1 87 ? -2.316 17.490 -31.976 1.00 86.00 87 THR A O 1
ATOM 633 N N . MET A 1 88 ? -0.124 16.999 -31.986 1.00 80.62 88 MET A N 1
ATOM 634 C CA . MET A 1 88 ? -0.306 15.560 -32.141 1.00 80.62 88 MET A CA 1
ATOM 635 C C . MET A 1 88 ? -0.654 14.912 -30.796 1.00 80.62 88 MET A C 1
ATOM 637 O O . MET A 1 88 ? -1.314 13.875 -30.752 1.00 80.62 88 MET A O 1
ATOM 641 N N . CYS A 1 89 ? -0.216 15.534 -29.696 1.00 82.44 89 CYS A N 1
ATOM 642 C CA . CYS A 1 89 ? -0.469 15.096 -28.332 1.00 82.44 89 CYS A CA 1
ATOM 643 C C . CYS A 1 89 ? -0.159 16.208 -27.322 1.00 82.44 89 CYS A C 1
ATOM 645 O O . CYS A 1 89 ? 0.850 16.899 -27.457 1.00 82.44 89 CYS A O 1
ATOM 647 N N . ASP A 1 90 ? -1.022 16.341 -26.314 1.00 80.69 90 ASP A N 1
ATOM 648 C CA . ASP A 1 90 ? -0.933 17.339 -25.247 1.00 80.69 90 ASP A CA 1
ATOM 649 C C . ASP A 1 90 ? -1.156 16.656 -23.896 1.00 80.69 90 ASP A C 1
ATOM 651 O O . ASP A 1 90 ? -2.269 16.229 -23.571 1.00 80.69 90 ASP A O 1
ATOM 655 N N . ARG A 1 91 ? -0.083 16.480 -23.127 1.00 81.62 91 ARG A N 1
ATOM 656 C CA . ARG A 1 91 ? -0.141 16.029 -21.738 1.00 81.62 91 ARG A CA 1
ATOM 657 C C . ARG A 1 91 ? 0.578 17.037 -20.852 1.00 81.62 91 ARG A C 1
ATOM 659 O O . ARG A 1 91 ? 1.548 17.646 -21.296 1.00 81.62 91 ARG A O 1
ATOM 666 N N . PRO A 1 92 ? 0.197 17.138 -19.566 1.00 80.69 92 PRO A N 1
ATOM 667 C CA . PRO A 1 92 ? 0.835 18.072 -18.645 1.00 80.69 92 PRO A CA 1
ATOM 668 C C . PRO A 1 92 ? 2.368 17.948 -18.629 1.00 80.69 92 PRO A C 1
ATOM 670 O O . PRO A 1 92 ? 3.049 18.964 -18.696 1.00 80.69 92 PRO A O 1
ATOM 673 N N . ALA A 1 93 ? 2.903 16.720 -18.639 1.00 82.81 93 ALA A N 1
ATOM 674 C CA . ALA A 1 93 ? 4.345 16.454 -18.589 1.00 82.81 93 ALA A CA 1
ATOM 675 C C . ALA A 1 93 ? 5.048 16.372 -19.961 1.00 82.81 93 ALA A C 1
ATOM 677 O O . ALA A 1 93 ? 6.275 16.319 -20.026 1.00 82.81 93 ALA A O 1
ATOM 678 N N . SER A 1 94 ? 4.309 16.316 -21.075 1.00 86.12 94 SER A N 1
ATOM 679 C CA . SER A 1 94 ? 4.921 16.261 -22.409 1.00 86.12 94 SER A CA 1
ATOM 680 C C . SER A 1 94 ? 3.933 16.568 -23.524 1.00 86.12 94 SER A C 1
ATOM 682 O O . SER A 1 94 ? 2.766 16.190 -23.445 1.00 86.12 94 SER A O 1
ATOM 684 N N . PHE A 1 95 ? 4.414 17.167 -24.605 1.00 88.31 95 PHE A N 1
ATOM 685 C CA . PHE A 1 95 ? 3.618 17.387 -25.804 1.00 88.31 95 PHE A CA 1
ATOM 686 C C . PHE A 1 95 ? 4.450 17.204 -27.069 1.00 88.31 95 PHE A C 1
ATOM 688 O O . PHE A 1 95 ? 5.656 17.467 -27.094 1.00 88.31 95 PHE A O 1
ATOM 695 N N . VAL A 1 96 ? 3.773 16.769 -28.133 1.00 89.50 96 VAL A N 1
ATOM 696 C CA . VAL A 1 96 ? 4.337 16.643 -29.479 1.00 89.50 96 VAL A CA 1
ATOM 697 C C . VAL A 1 96 ? 3.547 17.541 -30.414 1.00 89.50 96 VAL A C 1
ATOM 699 O O . VAL A 1 96 ? 2.323 17.419 -30.521 1.00 89.50 96 VAL A O 1
ATOM 702 N N . ILE A 1 97 ? 4.251 18.433 -31.102 1.00 91.56 97 ILE A N 1
ATOM 703 C CA . ILE A 1 97 ? 3.657 19.345 -32.077 1.00 91.56 97 ILE A CA 1
ATOM 704 C C . ILE A 1 97 ? 4.329 19.206 -33.439 1.00 91.56 97 ILE A C 1
ATOM 706 O O . ILE A 1 97 ? 5.545 19.041 -33.533 1.00 91.56 97 ILE A O 1
ATOM 710 N N . GLU A 1 98 ? 3.534 19.335 -34.493 1.00 92.88 98 GLU A N 1
ATOM 711 C CA . GLU A 1 98 ? 4.006 19.591 -35.847 1.00 92.88 98 GLU A CA 1
ATOM 712 C C . GLU A 1 98 ? 3.846 21.087 -36.147 1.00 92.88 98 GLU A C 1
ATOM 714 O O . GLU A 1 98 ? 2.761 21.648 -35.986 1.00 92.88 98 GLU A O 1
ATOM 719 N N . THR A 1 99 ? 4.924 21.776 -36.520 1.00 94.75 99 THR A N 1
ATOM 720 C CA . THR A 1 99 ? 4.898 23.238 -36.667 1.00 94.75 99 THR A CA 1
ATOM 721 C C . THR A 1 99 ? 6.003 23.765 -37.586 1.00 94.75 99 THR A C 1
ATOM 723 O O . THR A 1 99 ? 6.909 23.026 -37.963 1.00 94.75 99 THR A O 1
ATOM 726 N N . THR A 1 100 ? 5.949 25.043 -37.964 1.00 94.44 100 THR A N 1
ATOM 727 C CA . THR A 1 100 ? 7.029 25.706 -38.715 1.00 94.44 100 THR A CA 1
ATOM 728 C C . THR A 1 100 ? 8.182 26.106 -37.791 1.00 94.44 100 THR A C 1
ATOM 730 O O . THR A 1 100 ? 7.996 26.232 -36.581 1.00 94.44 100 THR A O 1
ATOM 733 N N . LEU A 1 101 ? 9.375 26.380 -38.331 1.00 92.69 101 LEU A N 1
ATOM 734 C CA . LEU A 1 101 ? 10.499 26.885 -37.524 1.00 92.69 101 LEU A CA 1
ATOM 735 C C . LEU A 1 101 ? 10.148 28.186 -36.774 1.00 92.69 101 LEU A C 1
ATOM 737 O O . LEU A 1 101 ? 10.555 28.372 -35.625 1.00 92.69 101 LEU A O 1
ATOM 741 N N . VAL A 1 102 ? 9.402 29.090 -37.419 1.00 92.75 102 VAL A N 1
ATOM 742 C CA . VAL A 1 102 ? 9.001 30.379 -36.828 1.00 92.75 102 VAL A CA 1
ATOM 743 C C . VAL A 1 102 ? 8.086 30.159 -35.627 1.00 92.75 102 VAL A C 1
ATOM 745 O O . VAL A 1 102 ? 8.347 30.695 -34.549 1.00 92.75 102 VAL A O 1
ATOM 748 N N . ASP A 1 103 ? 7.055 29.334 -35.793 1.00 93.81 103 ASP A N 1
ATOM 749 C CA . ASP A 1 103 ? 6.100 29.030 -34.730 1.00 93.81 103 ASP A CA 1
ATOM 750 C C . ASP A 1 103 ? 6.739 28.178 -33.617 1.00 93.81 103 ASP A C 1
ATOM 752 O O . ASP A 1 103 ? 6.475 28.424 -32.441 1.00 93.81 103 ASP A O 1
ATOM 756 N N . ALA A 1 104 ? 7.646 27.247 -33.949 1.00 92.69 104 ALA A N 1
ATOM 757 C CA . ALA A 1 104 ? 8.423 26.484 -32.966 1.00 92.69 104 ALA A CA 1
ATOM 758 C C . ALA A 1 104 ? 9.236 27.404 -32.048 1.00 92.69 104 ALA A C 1
ATOM 760 O O . ALA A 1 104 ? 9.199 27.252 -30.831 1.00 92.69 104 ALA A O 1
ATOM 761 N N . ASN A 1 105 ? 9.936 28.388 -32.616 1.00 93.50 105 ASN A N 1
ATOM 762 C CA . ASN A 1 105 ? 10.716 29.357 -31.845 1.00 93.50 105 ASN A CA 1
ATOM 763 C C . ASN A 1 105 ? 9.840 30.276 -30.989 1.00 93.50 105 ASN A C 1
ATOM 765 O O . ASN A 1 105 ? 10.220 30.620 -29.871 1.00 93.50 105 ASN A O 1
ATOM 769 N N . GLN A 1 106 ? 8.656 30.646 -31.481 1.00 92.06 106 GLN A N 1
ATOM 770 C CA . GLN A 1 106 ? 7.685 31.417 -30.706 1.00 92.06 106 GLN A CA 1
ATOM 771 C C . GLN A 1 106 ? 7.137 30.604 -29.514 1.00 92.06 106 GLN A C 1
ATOM 773 O O . GLN A 1 106 ? 7.016 31.128 -28.405 1.00 92.06 106 GLN A O 1
ATOM 778 N N . ILE A 1 107 ? 6.879 29.306 -29.708 1.00 92.94 107 ILE A N 1
ATOM 779 C CA . ILE A 1 107 ? 6.482 28.380 -28.637 1.00 92.94 107 ILE A CA 1
ATOM 780 C C . ILE A 1 107 ? 7.626 28.194 -27.632 1.00 92.94 107 ILE A C 1
ATOM 782 O O . ILE A 1 107 ? 7.415 28.415 -26.444 1.00 92.94 107 ILE A O 1
ATOM 786 N N . LEU A 1 108 ? 8.842 27.869 -28.088 1.00 92.19 108 LEU A N 1
ATOM 787 C CA . LEU A 1 108 ? 10.024 27.689 -27.231 1.00 92.19 108 LEU A CA 1
ATOM 788 C C . LEU A 1 108 ? 10.351 28.935 -26.396 1.00 92.19 108 LEU A C 1
ATOM 790 O O . LEU A 1 108 ? 10.765 28.797 -25.249 1.00 92.19 108 LEU A O 1
ATOM 794 N N . GLY A 1 109 ? 10.138 30.135 -26.944 1.00 90.75 109 GLY A N 1
ATOM 795 C CA . GLY A 1 109 ? 10.363 31.406 -26.252 1.00 90.75 109 GLY A CA 1
ATOM 796 C C . GLY A 1 109 ? 9.297 31.781 -25.212 1.00 90.75 109 GLY A C 1
ATOM 797 O O . GLY A 1 109 ? 9.464 32.773 -24.501 1.00 90.75 109 GLY A O 1
ATOM 798 N N . SER A 1 110 ? 8.201 31.022 -25.130 1.00 92.88 110 SER A N 1
ATOM 799 C CA . SER A 1 110 ? 7.053 31.290 -24.253 1.00 92.88 110 SER A CA 1
ATOM 800 C C . SER A 1 110 ? 6.722 30.121 -23.322 1.00 92.88 110 SER A C 1
ATOM 802 O O . SER A 1 110 ? 5.657 30.111 -22.692 1.00 92.88 110 SER A O 1
ATOM 804 N N . LEU A 1 111 ? 7.628 29.147 -23.207 1.00 93.00 111 LEU A N 1
ATOM 805 C CA . LEU A 1 111 ? 7.432 27.992 -22.345 1.00 93.00 111 LEU A CA 1
ATOM 806 C C . LEU A 1 111 ? 7.477 28.380 -20.869 1.00 93.00 111 LEU A C 1
ATOM 808 O O . LEU A 1 111 ? 8.291 29.188 -20.422 1.00 93.00 111 LEU A O 1
ATOM 812 N N . VAL A 1 112 ? 6.599 27.746 -20.109 1.00 93.00 112 VAL A N 1
ATOM 813 C CA . VAL A 1 112 ? 6.538 27.786 -18.657 1.00 93.00 112 VAL A CA 1
ATOM 814 C C . VAL A 1 112 ? 6.600 26.357 -18.167 1.00 93.00 112 VAL A C 1
ATOM 816 O O . VAL A 1 112 ? 5.711 25.556 -18.453 1.00 93.00 112 VAL A O 1
ATOM 819 N N . TYR A 1 113 ? 7.663 26.062 -17.438 1.00 91.50 113 TYR A N 1
ATOM 820 C CA . TYR A 1 113 ? 7.791 24.848 -16.662 1.00 91.50 113 TYR A CA 1
ATOM 821 C C . TYR A 1 113 ? 7.260 25.105 -15.250 1.00 91.50 113 TYR A C 1
ATOM 823 O O . TYR A 1 113 ? 7.625 26.094 -14.622 1.00 91.50 113 TYR A O 1
ATOM 831 N N . THR A 1 114 ? 6.386 24.248 -14.748 1.00 90.25 114 THR A N 1
ATOM 832 C CA . THR A 1 114 ? 5.904 24.272 -13.366 1.00 90.25 114 THR A CA 1
ATOM 833 C C . THR A 1 114 ? 6.271 22.931 -12.748 1.00 90.25 114 THR A C 1
ATOM 835 O O . THR A 1 114 ? 5.766 21.924 -13.250 1.00 90.25 114 THR A O 1
ATOM 838 N N . PRO A 1 115 ? 7.151 22.891 -11.731 1.00 85.31 115 PRO A N 1
ATOM 839 C CA . PRO A 1 115 ? 7.468 21.646 -11.041 1.00 85.31 115 PRO A CA 1
ATOM 840 C C . PRO A 1 115 ? 6.210 20.952 -10.511 1.00 85.31 115 PRO A C 1
ATOM 842 O O . PRO A 1 115 ? 5.159 21.578 -10.359 1.00 85.31 115 PRO A O 1
ATOM 845 N N . ASP A 1 116 ? 6.293 19.643 -10.291 1.00 80.06 116 ASP A N 1
ATOM 846 C CA . ASP A 1 116 ? 5.229 18.948 -9.569 1.00 80.06 116 ASP A CA 1
ATOM 847 C C . ASP A 1 116 ? 5.344 19.344 -8.099 1.00 80.06 116 ASP A C 1
ATOM 849 O O . ASP A 1 116 ? 6.423 19.243 -7.526 1.00 80.06 116 ASP A O 1
ATOM 853 N N . ALA A 1 117 ? 4.236 19.809 -7.527 1.00 68.62 117 ALA A N 1
ATOM 854 C CA . ALA A 1 117 ? 4.151 20.260 -6.140 1.00 68.62 117 ALA A CA 1
ATOM 855 C C . ALA A 1 117 ? 4.312 19.119 -5.118 1.00 68.62 117 ALA A C 1
ATOM 857 O O . ALA A 1 117 ? 4.277 19.360 -3.921 1.00 68.62 117 ALA A O 1
ATOM 858 N N . HIS A 1 118 ? 4.397 17.872 -5.588 1.00 67.94 118 HIS A N 1
ATOM 859 C CA . HIS A 1 118 ? 4.716 16.701 -4.768 1.00 67.94 118 HIS A CA 1
ATOM 860 C C . HIS A 1 118 ? 6.098 16.127 -5.117 1.00 67.94 118 HIS A C 1
ATOM 862 O O . HIS A 1 118 ? 6.407 14.990 -4.755 1.00 67.94 118 HIS A O 1
ATOM 868 N N . TYR A 1 119 ? 6.893 16.848 -5.915 1.00 65.94 119 TYR A N 1
ATOM 869 C CA . TYR A 1 119 ? 8.200 16.408 -6.386 1.00 65.94 119 TYR A CA 1
ATOM 870 C C . TYR A 1 119 ? 9.290 17.322 -5.838 1.00 65.94 119 TYR A C 1
ATOM 872 O O . TYR A 1 119 ? 9.861 18.171 -6.531 1.00 65.94 119 TYR A O 1
ATOM 880 N N . ASN A 1 120 ? 9.606 17.087 -4.575 1.00 57.62 120 ASN A N 1
ATOM 881 C CA . ASN A 1 120 ? 10.619 17.815 -3.848 1.00 57.62 120 ASN A CA 1
ATOM 882 C C . ASN A 1 120 ? 11.978 17.088 -3.937 1.00 57.62 120 ASN A C 1
ATOM 884 O O . ASN A 1 120 ? 12.086 15.860 -3.852 1.00 57.62 120 ASN A O 1
ATOM 888 N N . PHE A 1 121 ? 13.052 17.848 -4.168 1.00 57.84 121 PHE A N 1
ATOM 889 C CA . PHE A 1 121 ? 14.408 17.300 -4.219 1.00 57.84 121 PHE A CA 1
ATOM 890 C C . PHE A 1 121 ? 15.082 17.335 -2.861 1.00 57.84 121 PHE A C 1
ATOM 892 O O . PHE A 1 121 ? 15.197 18.389 -2.237 1.00 57.84 121 PHE A O 1
ATOM 899 N N . ASP A 1 122 ? 15.712 16.217 -2.523 1.00 52.09 122 ASP A N 1
ATOM 900 C CA . ASP A 1 122 ? 16.628 16.120 -1.401 1.00 52.09 122 ASP A CA 1
ATOM 901 C C . ASP A 1 122 ? 17.979 16.775 -1.757 1.00 52.09 122 ASP A C 1
ATOM 903 O O . ASP A 1 122 ? 18.815 16.201 -2.467 1.00 52.09 122 ASP A O 1
ATOM 907 N N . TRP A 1 123 ? 18.198 18.022 -1.327 1.00 45.62 123 TRP A N 1
ATOM 908 C CA . TRP A 1 123 ? 19.478 18.712 -1.522 1.00 45.62 123 TRP A CA 1
ATOM 909 C C . TRP A 1 123 ? 20.385 18.555 -0.306 1.00 45.62 123 TRP A C 1
ATOM 911 O O . TRP A 1 123 ? 20.152 19.110 0.767 1.00 45.62 123 TRP A O 1
ATOM 921 N N . SER A 1 124 ? 21.525 17.893 -0.510 1.00 42.03 124 SER A N 1
ATOM 922 C CA . SER A 1 124 ? 22.624 17.935 0.448 1.00 42.03 124 SER A CA 1
ATOM 923 C C . SER A 1 124 ? 23.289 19.317 0.446 1.00 42.03 124 SER A C 1
ATOM 925 O O . SER A 1 124 ? 23.880 19.731 -0.556 1.00 42.03 124 SER A O 1
ATOM 927 N N . SER A 1 125 ? 23.293 19.990 1.595 1.00 39.56 125 SER A N 1
ATOM 928 C CA . SER A 1 125 ? 24.361 20.939 1.928 1.00 39.56 125 SER A CA 1
ATOM 929 C C . SER A 1 125 ? 25.669 20.156 2.145 1.00 39.56 125 SER A C 1
ATOM 931 O O . SER A 1 125 ? 25.635 19.135 2.837 1.00 39.56 125 SER A O 1
ATOM 933 N N . PRO A 1 126 ? 26.827 20.603 1.621 1.00 45.94 126 PRO A N 1
ATOM 934 C CA . PRO A 1 126 ? 28.109 19.915 1.811 1.00 45.94 126 PRO A CA 1
ATOM 935 C C . PRO A 1 126 ? 28.589 19.799 3.270 1.00 45.94 126 PRO A C 1
ATOM 937 O O . PRO A 1 126 ? 29.522 19.040 3.522 1.00 45.94 126 PRO A O 1
ATOM 940 N N . ASP A 1 127 ? 27.970 20.511 4.222 1.00 51.91 127 ASP A N 1
ATOM 941 C CA . ASP A 1 127 ? 28.530 20.713 5.568 1.00 51.91 127 ASP A CA 1
ATOM 942 C C . ASP A 1 127 ? 27.685 20.159 6.740 1.00 51.91 127 ASP A C 1
ATOM 944 O O . ASP A 1 127 ? 28.022 20.407 7.899 1.00 51.91 127 ASP A O 1
ATOM 948 N N . LEU A 1 128 ? 26.615 19.383 6.505 1.00 45.16 128 LEU A N 1
ATOM 949 C CA . LEU A 1 128 ? 25.817 18.786 7.594 1.00 45.16 128 LEU A CA 1
ATOM 950 C C . LEU A 1 128 ? 25.862 17.252 7.570 1.00 45.16 128 LEU A C 1
ATOM 952 O O . LEU A 1 128 ? 25.478 16.598 6.607 1.00 45.16 128 LEU A O 1
ATOM 956 N N . SER A 1 129 ? 26.349 16.672 8.667 1.00 43.19 129 SER A N 1
ATOM 957 C CA . SER A 1 129 ? 26.708 15.259 8.851 1.00 43.19 129 SER A CA 1
ATOM 958 C C . SER A 1 129 ? 25.533 14.272 8.950 1.00 43.19 129 SER A C 1
ATOM 960 O O . SER A 1 129 ? 25.633 13.275 9.663 1.00 43.19 129 SER A O 1
ATOM 962 N N . SER A 1 130 ? 24.431 14.516 8.248 1.00 43.56 130 SER A N 1
ATOM 963 C CA . SER A 1 130 ? 23.418 13.496 7.966 1.00 43.56 130 SER A CA 1
ATOM 964 C C . SER A 1 130 ? 22.574 13.940 6.772 1.00 43.56 130 SER A C 1
ATOM 966 O O . SER A 1 130 ? 21.663 14.745 6.958 1.00 43.56 130 SER A O 1
ATOM 968 N N . PRO A 1 131 ? 22.866 13.467 5.551 1.00 45.00 131 PRO A N 1
ATOM 969 C CA . PRO A 1 131 ? 22.087 13.846 4.394 1.00 45.00 131 PRO A CA 1
ATOM 970 C C . PRO A 1 131 ? 20.879 12.912 4.278 1.00 45.00 131 PRO A C 1
ATOM 972 O O . PRO A 1 131 ? 21.025 11.698 4.112 1.00 45.00 131 PRO A O 1
ATOM 975 N N . CYS A 1 132 ? 19.688 13.496 4.364 1.00 43.75 132 CYS A N 1
ATOM 976 C CA . CYS A 1 132 ? 18.553 13.020 3.597 1.00 43.75 132 CYS A CA 1
ATOM 977 C C . CYS A 1 132 ? 19.036 12.968 2.133 1.00 43.75 132 CYS A C 1
ATOM 979 O O . CYS A 1 132 ? 19.360 13.997 1.547 1.00 43.75 132 CYS A O 1
ATOM 981 N N . VAL A 1 133 ? 19.287 11.769 1.605 1.00 45.53 133 VAL A N 1
ATOM 982 C CA . VAL A 1 133 ? 19.503 11.532 0.173 1.00 45.53 133 VAL A CA 1
ATOM 983 C C . VAL A 1 133 ? 18.848 10.200 -0.141 1.00 45.53 133 VAL A C 1
ATOM 985 O O . VAL A 1 133 ? 19.313 9.143 0.303 1.00 45.53 133 VAL A O 1
ATOM 988 N N . HIS A 1 134 ? 17.817 10.225 -0.976 1.00 46.00 134 HIS A N 1
ATOM 989 C CA . HIS A 1 134 ? 17.380 9.023 -1.666 1.00 46.00 134 HIS A CA 1
ATOM 990 C C . HIS A 1 134 ? 18.356 8.664 -2.786 1.00 46.00 134 HIS A C 1
ATOM 992 O O . HIS A 1 134 ? 18.611 9.435 -3.708 1.00 46.00 134 HIS A O 1
ATOM 998 N N . ARG A 1 135 ? 18.878 7.434 -2.733 1.00 38.25 135 ARG A N 1
ATOM 999 C CA . ARG A 1 135 ? 19.839 6.886 -3.706 1.00 38.25 135 ARG A CA 1
ATOM 1000 C C . ARG A 1 135 ? 19.293 6.800 -5.143 1.00 38.25 135 ARG A C 1
ATOM 1002 O O . ARG A 1 135 ? 20.088 6.651 -6.069 1.00 38.25 135 ARG A O 1
ATOM 1009 N N . ASP A 1 136 ? 17.976 6.918 -5.313 1.00 42.50 136 ASP A N 1
ATOM 1010 C CA . ASP A 1 136 ? 17.265 6.658 -6.568 1.00 42.50 136 ASP A CA 1
ATOM 1011 C C . ASP A 1 136 ? 16.630 7.909 -7.217 1.00 42.50 136 ASP A C 1
ATOM 1013 O O . ASP A 1 136 ? 15.980 7.786 -8.253 1.00 42.50 136 ASP A O 1
ATOM 1017 N N . GLN A 1 137 ? 16.820 9.118 -6.669 1.00 53.03 137 GLN A N 1
ATOM 1018 C CA . GLN A 1 137 ? 16.219 10.343 -7.222 1.00 53.03 137 GLN A CA 1
ATOM 1019 C C . GLN A 1 137 ? 17.137 11.014 -8.261 1.00 53.03 137 GLN A C 1
ATOM 1021 O O . GLN A 1 137 ? 18.270 11.403 -7.973 1.00 53.03 137 GLN A O 1
ATOM 1026 N N . SER A 1 138 ? 16.661 11.130 -9.507 1.00 52.69 138 SER A N 1
ATOM 1027 C CA . SER A 1 138 ? 17.394 11.768 -10.609 1.00 52.69 138 SER A CA 1
ATOM 1028 C C . SER A 1 138 ? 17.124 13.275 -10.668 1.00 52.69 138 SER A C 1
ATOM 1030 O O . SER A 1 138 ? 15.954 13.645 -10.572 1.00 52.69 138 SER A O 1
ATOM 1032 N N . PRO A 1 139 ? 18.134 14.134 -10.921 1.00 64.44 139 PRO A N 1
ATOM 1033 C CA . PRO A 1 139 ? 17.912 15.556 -11.187 1.00 64.44 139 PRO A CA 1
ATOM 1034 C C . PRO A 1 139 ? 16.876 15.757 -12.300 1.00 64.44 139 PRO A C 1
ATOM 1036 O O . PRO A 1 139 ? 16.901 15.068 -13.326 1.00 64.44 139 PRO A O 1
ATOM 1039 N N . GLU A 1 140 ? 15.964 16.702 -12.083 1.00 75.50 140 GLU A N 1
ATOM 1040 C CA . GLU A 1 140 ? 14.910 17.077 -13.022 1.00 75.50 140 GLU A CA 1
ATOM 1041 C C . GLU A 1 140 ? 15.548 17.452 -14.357 1.00 75.50 140 GLU A C 1
ATOM 1043 O O . GLU A 1 140 ? 16.562 18.153 -14.406 1.00 75.50 140 GLU A O 1
ATOM 1048 N N . THR A 1 141 ? 14.992 16.964 -15.460 1.00 83.88 141 THR A N 1
ATOM 1049 C CA . THR A 1 141 ? 15.520 17.269 -16.789 1.00 83.88 141 THR A CA 1
ATOM 1050 C C . THR A 1 141 ? 14.375 17.562 -17.742 1.00 83.88 141 THR A C 1
ATOM 1052 O O . THR A 1 141 ? 13.461 16.752 -17.895 1.00 83.88 141 THR A O 1
ATOM 1055 N N . LEU A 1 142 ? 14.460 18.714 -18.407 1.00 88.00 142 LEU A N 1
ATOM 1056 C CA . LEU A 1 142 ? 13.613 19.060 -19.540 1.00 88.00 142 LEU A CA 1
ATOM 1057 C C . LEU A 1 142 ? 14.268 18.574 -20.823 1.00 88.00 142 LEU A C 1
ATOM 1059 O O . LEU A 1 142 ? 15.428 18.885 -21.097 1.00 88.00 142 LEU A O 1
ATOM 1063 N N . TYR A 1 143 ? 13.516 17.831 -21.617 1.00 89.00 143 TYR A N 1
ATOM 1064 C CA . TYR A 1 143 ? 13.959 17.275 -22.880 1.00 89.00 143 TYR A CA 1
ATOM 1065 C C . TYR A 1 143 ? 13.269 17.990 -24.031 1.00 89.00 143 TYR A C 1
ATOM 1067 O O . TYR A 1 143 ? 12.043 18.068 -24.093 1.00 89.00 143 TYR A O 1
ATOM 1075 N N . PHE A 1 144 ? 14.082 18.472 -24.962 1.00 90.62 144 PHE A N 1
ATOM 1076 C CA . PHE A 1 144 ? 13.646 19.106 -26.194 1.00 90.62 144 PHE A CA 1
ATOM 1077 C C . PHE A 1 144 ? 14.208 18.303 -27.357 1.00 90.62 144 PHE A C 1
ATOM 1079 O O . PHE A 1 144 ? 15.421 18.108 -27.432 1.00 90.62 144 PHE A O 1
ATOM 1086 N N . ILE A 1 145 ? 13.347 17.834 -28.256 1.00 90.25 145 ILE A N 1
ATOM 1087 C CA . ILE A 1 145 ? 13.748 17.126 -29.476 1.00 90.25 145 ILE A CA 1
ATOM 1088 C C . ILE A 1 145 ? 13.021 17.766 -30.654 1.00 90.25 145 ILE A C 1
ATOM 1090 O O . ILE A 1 145 ? 11.809 17.937 -30.589 1.00 90.25 145 ILE A O 1
ATOM 1094 N N . ALA A 1 146 ? 13.738 18.118 -31.721 1.00 90.25 146 ALA A N 1
ATOM 1095 C CA . ALA A 1 146 ? 13.151 18.714 -32.923 1.00 90.25 146 ALA A CA 1
ATOM 1096 C C . ALA A 1 146 ? 13.695 18.042 -34.187 1.00 90.25 146 ALA A C 1
ATOM 1098 O O . ALA A 1 146 ? 14.905 17.992 -34.394 1.00 90.25 146 ALA A O 1
ATOM 1099 N N . ILE A 1 147 ? 12.812 17.523 -35.039 1.00 89.06 147 ILE A N 1
ATOM 1100 C CA . ILE A 1 147 ? 13.183 16.768 -36.242 1.00 89.06 147 ILE A CA 1
ATOM 1101 C C . ILE A 1 147 ? 12.413 17.325 -37.440 1.00 89.06 147 ILE A C 1
ATOM 1103 O O . ILE A 1 147 ? 11.231 17.631 -37.330 1.00 89.06 147 ILE A O 1
ATOM 1107 N N . GLU A 1 148 ? 13.061 17.454 -38.596 1.00 88.56 148 GLU A N 1
ATOM 1108 C CA . GLU A 1 148 ? 12.376 17.839 -39.834 1.00 88.56 148 GLU A CA 1
ATOM 1109 C C . GLU A 1 148 ? 11.404 16.742 -40.263 1.00 88.56 148 GLU A C 1
ATOM 1111 O O . GLU A 1 148 ? 11.793 15.578 -40.381 1.00 88.56 148 GLU A O 1
ATOM 1116 N N . ALA A 1 149 ? 10.159 17.109 -40.565 1.00 84.38 149 ALA A N 1
ATOM 1117 C CA . ALA A 1 149 ? 9.127 16.147 -40.943 1.00 84.38 149 ALA A CA 1
ATOM 1118 C C . ALA A 1 149 ? 9.519 15.321 -42.183 1.00 84.38 149 ALA A C 1
ATOM 1120 O O . ALA A 1 149 ? 9.218 14.134 -42.269 1.00 84.38 149 ALA A O 1
ATOM 1121 N N . ALA A 1 150 ? 10.266 15.924 -43.115 1.00 82.88 150 ALA A N 1
ATOM 1122 C CA . ALA A 1 150 ? 10.751 15.259 -44.324 1.00 82.88 150 ALA A CA 1
ATOM 1123 C C . ALA A 1 150 ? 11.794 14.153 -44.060 1.00 82.88 150 ALA A C 1
ATOM 1125 O O . ALA A 1 150 ? 12.008 13.302 -44.922 1.00 82.88 150 ALA A O 1
ATOM 1126 N N . LEU A 1 151 ? 12.444 14.160 -42.892 1.00 78.94 151 LEU A N 1
ATOM 1127 C CA . LEU A 1 151 ? 13.472 13.186 -42.506 1.00 78.94 151 LEU A CA 1
ATOM 1128 C C . LEU A 1 151 ? 12.913 12.046 -41.641 1.00 78.94 151 LEU A C 1
ATOM 1130 O O . LEU A 1 151 ? 13.642 11.114 -41.295 1.00 78.94 151 LEU A O 1
ATOM 1134 N N . LEU A 1 152 ? 11.629 12.101 -41.281 1.00 76.56 152 LEU A N 1
ATOM 1135 C CA . LEU A 1 152 ? 11.008 11.110 -40.414 1.00 76.56 152 LEU A CA 1
ATOM 1136 C C . LEU A 1 152 ? 10.553 9.890 -41.211 1.00 76.56 152 LEU A C 1
ATOM 1138 O O . LEU A 1 152 ? 9.662 9.952 -42.055 1.00 76.56 152 LEU A O 1
ATOM 1142 N N . ALA A 1 153 ? 11.142 8.739 -40.891 1.00 77.81 153 ALA A N 1
ATOM 1143 C CA . ALA A 1 153 ? 10.541 7.462 -41.245 1.00 77.81 153 ALA A CA 1
ATOM 1144 C C . ALA A 1 153 ? 9.215 7.287 -40.469 1.00 77.81 153 ALA A C 1
ATOM 1146 O O . ALA A 1 153 ? 9.147 7.706 -39.310 1.00 77.81 153 ALA A O 1
ATOM 1147 N N . PRO A 1 154 ? 8.197 6.606 -41.033 1.00 77.06 154 PRO A N 1
ATOM 1148 C CA . PRO A 1 154 ? 6.917 6.364 -40.353 1.00 77.06 154 PRO A CA 1
ATOM 1149 C C . PRO A 1 154 ? 7.066 5.761 -38.945 1.00 77.06 154 PRO A C 1
ATOM 1151 O O . PRO A 1 154 ? 6.384 6.167 -38.010 1.00 77.06 154 PRO A O 1
ATOM 1154 N N . SER A 1 155 ? 8.050 4.875 -38.758 1.00 74.69 155 SER A N 1
ATOM 1155 C CA . SER A 1 155 ? 8.372 4.267 -37.460 1.00 74.69 155 SER A CA 1
ATOM 1156 C C . SER A 1 155 ? 8.830 5.265 -36.390 1.00 74.69 155 SER A C 1
ATOM 1158 O O . SER A 1 155 ? 8.744 4.976 -35.200 1.00 74.69 155 SER A O 1
ATOM 1160 N N . THR A 1 156 ? 9.363 6.420 -36.791 1.00 72.75 156 THR A N 1
ATOM 1161 C CA . THR A 1 156 ? 9.808 7.473 -35.870 1.00 72.75 156 THR A CA 1
ATOM 1162 C C . THR A 1 156 ? 8.632 8.318 -35.400 1.00 72.75 156 THR A C 1
ATOM 1164 O O . THR A 1 156 ? 8.578 8.675 -34.227 1.00 72.75 156 THR A O 1
ATOM 1167 N N . THR A 1 157 ? 7.665 8.587 -36.280 1.00 73.75 157 THR A N 1
ATOM 1168 C CA . THR A 1 157 ? 6.402 9.230 -35.900 1.00 73.75 157 THR A CA 1
ATOM 1169 C C . THR A 1 157 ? 5.643 8.354 -34.907 1.00 73.75 157 THR A C 1
ATOM 1171 O O . THR A 1 157 ? 5.236 8.848 -33.862 1.00 73.75 157 THR A O 1
ATOM 1174 N N . ASP A 1 158 ? 5.567 7.042 -35.147 1.00 77.81 158 ASP A N 1
ATOM 1175 C CA . ASP A 1 158 ? 4.969 6.102 -34.192 1.00 77.81 158 ASP A CA 1
ATOM 1176 C C . ASP A 1 158 ? 5.716 6.087 -32.848 1.00 77.81 158 ASP A C 1
ATOM 1178 O O . ASP A 1 158 ? 5.090 6.018 -31.794 1.00 77.81 158 ASP A O 1
ATOM 1182 N N . ALA A 1 159 ? 7.049 6.208 -32.856 1.00 73.06 159 ALA A N 1
ATOM 1183 C CA . ALA A 1 159 ? 7.844 6.287 -31.630 1.00 73.06 159 ALA A CA 1
ATOM 1184 C C . ALA A 1 159 ? 7.620 7.598 -30.852 1.00 73.06 159 ALA A C 1
ATOM 1186 O O . ALA A 1 159 ? 7.544 7.557 -29.628 1.00 73.06 159 ALA A O 1
ATOM 1187 N N . LEU A 1 160 ? 7.484 8.737 -31.541 1.00 75.19 160 LEU A N 1
ATOM 1188 C CA . LEU A 1 160 ? 7.134 10.032 -30.940 1.00 75.19 160 LEU A CA 1
ATOM 1189 C C . LEU A 1 160 ? 5.689 10.051 -30.423 1.00 75.19 160 LEU A C 1
ATOM 1191 O O . LEU A 1 160 ? 5.399 10.667 -29.408 1.00 75.19 160 LEU A O 1
ATOM 1195 N N . LEU A 1 161 ? 4.764 9.357 -31.081 1.00 76.44 161 LEU A N 1
ATOM 1196 C CA . LEU A 1 161 ? 3.385 9.241 -30.603 1.00 76.44 161 LEU A CA 1
ATOM 1197 C C . LEU A 1 161 ? 3.259 8.219 -29.467 1.00 76.44 161 LEU A C 1
ATOM 1199 O O . LEU A 1 161 ? 2.429 8.387 -28.579 1.00 76.44 161 LEU A O 1
ATOM 1203 N N . ALA A 1 162 ? 4.109 7.191 -29.426 1.00 72.62 162 ALA A N 1
ATOM 1204 C CA . ALA A 1 162 ? 4.146 6.240 -28.318 1.00 72.62 162 ALA A CA 1
ATOM 1205 C C . ALA A 1 162 ? 4.537 6.911 -26.990 1.00 72.62 162 ALA A C 1
ATOM 1207 O O . ALA A 1 162 ? 4.058 6.492 -25.936 1.00 72.62 162 ALA A O 1
ATOM 1208 N N . THR A 1 163 ? 5.320 8.000 -27.021 1.00 68.00 163 THR A N 1
ATOM 1209 C CA . THR A 1 163 ? 5.629 8.787 -25.811 1.00 68.00 163 THR A CA 1
ATOM 1210 C C . THR A 1 163 ? 4.413 9.493 -25.220 1.00 68.00 163 THR A C 1
ATOM 1212 O O . THR A 1 163 ? 4.468 9.975 -24.097 1.00 68.00 163 THR A O 1
ATOM 1215 N N . CYS A 1 164 ? 3.297 9.519 -25.945 1.00 69.69 164 CYS A N 1
ATOM 1216 C CA . CYS A 1 164 ? 2.047 10.114 -25.501 1.00 69.69 164 CYS A CA 1
ATOM 1217 C C . CYS A 1 164 ? 1.092 9.146 -24.813 1.00 69.69 164 CYS A C 1
ATOM 1219 O O . CYS A 1 164 ? -0.004 9.564 -24.449 1.00 69.69 164 CYS A O 1
ATOM 1221 N N . ALA A 1 165 ? 1.456 7.871 -24.643 1.00 65.62 165 ALA A N 1
ATOM 1222 C CA . ALA A 1 165 ? 0.620 6.889 -23.955 1.00 65.62 165 ALA A CA 1
ATOM 1223 C C . ALA A 1 165 ? 0.931 6.793 -22.450 1.00 65.62 165 ALA A C 1
ATOM 1225 O O . ALA A 1 165 ? 0.002 6.631 -21.655 1.00 65.62 165 ALA A O 1
ATOM 1226 N N . GLU A 1 166 ? 2.178 7.023 -22.030 1.00 65.06 166 GLU A N 1
ATOM 1227 C CA . GLU A 1 166 ? 2.648 6.868 -20.642 1.00 65.06 166 GLU A CA 1
ATOM 1228 C C . GLU A 1 166 ? 3.576 8.019 -20.215 1.00 65.06 166 GLU A C 1
ATOM 1230 O O . GLU A 1 166 ? 4.131 8.687 -21.088 1.00 65.06 166 GLU A O 1
ATOM 1235 N N . PRO A 1 167 ? 3.742 8.295 -18.902 1.00 63.78 167 PRO A N 1
ATOM 1236 C CA . PRO A 1 167 ? 4.820 9.164 -18.436 1.00 63.78 167 PRO A CA 1
ATOM 1237 C C . PRO A 1 167 ? 6.149 8.691 -19.033 1.00 63.78 167 PRO A C 1
ATOM 1239 O O . PRO A 1 167 ? 6.465 7.499 -19.032 1.00 63.78 167 PRO A O 1
ATOM 1242 N N . LEU A 1 168 ? 6.900 9.628 -19.608 1.00 65.44 168 LEU A N 1
ATOM 1243 C CA . LEU A 1 168 ? 8.118 9.334 -20.349 1.00 65.44 168 LEU A CA 1
ATOM 1244 C C . LEU A 1 168 ? 9.141 8.659 -19.440 1.00 65.44 168 LEU A C 1
ATOM 1246 O O . LEU A 1 168 ? 9.812 9.304 -18.636 1.00 65.44 168 LEU A O 1
ATOM 1250 N N . SER A 1 169 ? 9.306 7.346 -19.602 1.00 71.56 169 SER A N 1
ATOM 1251 C CA . SER A 1 169 ? 10.381 6.648 -18.918 1.00 71.56 169 SER A CA 1
ATOM 1252 C C . SER A 1 169 ? 11.722 7.239 -19.363 1.00 71.56 169 SER A C 1
ATOM 1254 O O . SER A 1 169 ? 11.962 7.498 -20.549 1.00 71.56 169 SER A O 1
ATOM 1256 N N . THR A 1 170 ? 12.650 7.395 -18.421 1.00 67.31 170 THR A N 1
ATOM 1257 C CA . THR A 1 170 ? 14.025 7.837 -18.708 1.00 67.31 170 THR A CA 1
ATOM 1258 C C . THR A 1 170 ? 14.700 6.971 -19.781 1.00 67.31 170 THR A C 1
ATOM 1260 O O . THR A 1 170 ? 15.528 7.459 -20.552 1.00 67.31 170 THR A O 1
ATOM 1263 N N . SER A 1 171 ? 14.310 5.696 -19.895 1.00 73.56 171 SER A N 1
ATOM 1264 C CA . SER A 1 171 ? 14.753 4.782 -20.952 1.00 73.56 171 SER A CA 1
ATOM 1265 C C . SER A 1 171 ? 14.256 5.172 -22.351 1.00 73.56 171 SER A C 1
ATOM 1267 O O . SER A 1 171 ? 15.026 5.081 -23.309 1.00 73.56 171 SER A O 1
ATOM 1269 N N . THR A 1 172 ? 13.016 5.648 -22.484 1.00 75.56 172 THR A N 1
ATOM 1270 C CA . THR A 1 172 ? 12.433 6.067 -23.769 1.00 75.56 172 THR A CA 1
ATOM 1271 C C . THR A 1 172 ? 13.094 7.342 -24.277 1.00 75.56 172 THR A C 1
ATOM 1273 O O . THR A 1 172 ? 13.515 7.410 -25.432 1.00 75.56 172 THR A O 1
ATOM 1276 N N . VAL A 1 173 ? 13.297 8.313 -23.386 1.00 72.12 173 VAL A N 1
ATOM 1277 C CA . VAL A 1 173 ? 13.991 9.559 -23.719 1.00 72.12 173 VAL A CA 1
ATOM 1278 C C . VAL A 1 173 ? 15.446 9.303 -24.113 1.00 72.12 173 VAL A C 1
ATOM 1280 O O . VAL A 1 173 ? 15.903 9.810 -25.137 1.00 72.12 173 VAL A O 1
ATOM 1283 N N . ARG A 1 174 ? 16.170 8.451 -23.370 1.00 75.75 174 ARG A N 1
ATOM 1284 C CA . ARG A 1 174 ? 17.539 8.047 -23.741 1.00 75.75 174 ARG A CA 1
ATOM 1285 C C . ARG A 1 174 ? 17.595 7.386 -25.113 1.00 75.75 174 ARG A C 1
ATOM 1287 O O . ARG A 1 174 ? 18.542 7.625 -25.856 1.00 75.75 174 ARG A O 1
ATOM 1294 N N . ARG A 1 175 ? 16.595 6.571 -25.463 1.00 79.38 175 ARG A N 1
ATOM 1295 C CA . ARG A 1 175 ? 16.518 5.928 -26.780 1.00 79.38 175 ARG A CA 1
ATOM 1296 C C . ARG A 1 175 ? 16.329 6.955 -27.897 1.00 79.38 175 ARG A C 1
ATOM 1298 O O . ARG A 1 175 ? 17.015 6.857 -28.908 1.00 79.38 175 ARG A O 1
ATOM 1305 N N . LEU A 1 176 ? 15.454 7.944 -27.711 1.00 73.81 176 LEU A N 1
ATOM 1306 C CA . LEU A 1 176 ? 15.248 9.021 -28.685 1.00 73.81 176 LEU A CA 1
ATOM 1307 C C . LEU A 1 176 ? 16.487 9.920 -28.816 1.00 73.81 176 LEU A C 1
ATOM 1309 O O . LEU A 1 176 ? 16.917 10.198 -29.931 1.00 73.81 176 LEU A O 1
ATOM 1313 N N . ALA A 1 177 ? 17.118 10.293 -27.699 1.00 76.44 177 ALA A N 1
ATOM 1314 C CA . ALA A 1 177 ? 18.365 11.059 -27.698 1.00 76.44 177 ALA A CA 1
ATOM 1315 C C . ALA A 1 177 ? 19.515 10.307 -28.395 1.00 76.44 177 ALA A C 1
ATOM 1317 O O . ALA A 1 177 ? 20.312 10.913 -29.106 1.00 76.44 177 ALA A O 1
ATOM 1318 N N . PHE A 1 178 ? 19.582 8.979 -28.239 1.00 79.38 178 PHE A N 1
ATOM 1319 C CA . PHE A 1 178 ? 20.563 8.140 -28.932 1.00 79.38 178 PHE A CA 1
ATOM 1320 C C . PHE A 1 178 ? 20.312 8.058 -30.445 1.00 79.38 178 PHE A C 1
ATOM 1322 O O . PHE A 1 178 ? 21.264 8.032 -31.221 1.00 79.38 178 PHE A O 1
ATOM 1329 N N . LEU A 1 179 ? 19.046 8.019 -30.872 1.00 74.88 179 LEU A N 1
ATOM 1330 C CA . LEU A 1 179 ? 18.678 7.970 -32.291 1.00 74.88 179 LEU A CA 1
ATOM 1331 C C . LEU A 1 179 ? 18.879 9.317 -33.003 1.00 74.88 179 LEU A C 1
ATOM 1333 O O . LEU A 1 179 ? 19.151 9.324 -34.202 1.00 74.88 179 LEU A O 1
ATOM 1337 N N . PHE A 1 180 ? 18.783 10.438 -32.279 1.00 75.31 180 PHE A N 1
ATOM 1338 C CA . PHE A 1 180 ? 18.860 11.794 -32.837 1.00 75.31 180 PHE A CA 1
ATOM 1339 C C . PHE A 1 180 ? 19.808 12.711 -32.034 1.00 75.31 180 PHE A C 1
ATOM 1341 O O . PHE A 1 180 ? 19.374 13.721 -31.473 1.00 75.31 180 PHE A O 1
ATOM 1348 N N . PRO A 1 181 ? 21.117 12.399 -31.973 1.00 66.00 181 PRO A N 1
ATOM 1349 C CA . PRO A 1 181 ? 22.055 13.070 -31.073 1.00 66.00 181 PRO A CA 1
ATOM 1350 C C . PRO A 1 181 ? 22.237 14.568 -31.371 1.00 66.00 181 PRO A C 1
ATOM 1352 O O . PRO A 1 181 ? 22.412 15.344 -30.436 1.00 66.00 181 PRO A O 1
ATOM 1355 N N . SER A 1 182 ? 22.127 15.002 -32.629 1.00 67.81 182 SER A N 1
ATOM 1356 C CA . SER A 1 182 ? 22.254 16.412 -33.047 1.00 67.81 182 SER A CA 1
ATOM 1357 C C . SER A 1 182 ? 21.005 17.262 -32.780 1.00 67.81 182 SER A C 1
ATOM 1359 O O . SER A 1 182 ? 21.075 18.491 -32.807 1.00 67.81 182 SER A O 1
ATOM 1361 N N . ASN A 1 183 ? 19.867 16.613 -32.527 1.00 78.69 183 ASN A N 1
ATOM 1362 C CA . ASN A 1 183 ? 18.535 17.219 -32.545 1.00 78.69 183 ASN A CA 1
ATOM 1363 C C . ASN A 1 183 ? 17.886 17.248 -31.160 1.00 78.69 183 ASN A C 1
ATOM 1365 O O . ASN A 1 183 ? 16.668 17.399 -31.057 1.00 78.69 183 ASN A O 1
ATOM 1369 N N . HIS A 1 184 ? 18.679 17.063 -30.104 1.00 85.19 184 HIS A N 1
ATOM 1370 C CA . HIS A 1 184 ? 18.190 17.021 -28.736 1.00 85.19 184 HIS A CA 1
ATOM 1371 C C . HIS A 1 184 ? 18.932 18.014 -27.842 1.00 85.19 184 HIS A C 1
ATOM 1373 O O . HIS A 1 184 ? 20.138 18.223 -27.979 1.00 85.19 184 HIS A O 1
ATOM 1379 N N . VAL A 1 185 ? 18.206 18.595 -26.892 1.00 86.31 185 VAL A N 1
ATOM 1380 C CA . VAL A 1 185 ? 18.765 19.334 -25.761 1.00 86.31 185 VAL A CA 1
ATOM 1381 C C . VAL A 1 185 ? 18.118 18.807 -24.491 1.00 86.31 185 VAL A C 1
ATOM 1383 O O . VAL A 1 185 ? 16.895 18.745 -24.383 1.00 86.31 185 VAL A O 1
ATOM 1386 N N . ALA A 1 186 ? 18.955 18.427 -23.532 1.00 85.50 186 ALA A N 1
ATOM 1387 C CA . ALA A 1 186 ? 18.547 18.108 -22.174 1.00 85.50 186 ALA A CA 1
ATOM 1388 C C . ALA A 1 186 ? 18.972 19.267 -21.267 1.00 85.50 186 ALA A C 1
ATOM 1390 O O . ALA A 1 186 ? 20.166 19.547 -21.141 1.00 85.50 186 ALA A O 1
ATOM 1391 N N . VAL A 1 187 ? 18.004 19.961 -20.672 1.00 85.50 187 VAL A N 1
ATOM 1392 C CA . VAL A 1 187 ? 18.257 21.069 -19.748 1.00 85.50 187 VAL A CA 1
ATOM 1393 C C . VAL A 1 187 ? 18.014 20.576 -18.324 1.00 85.50 187 VAL A C 1
ATOM 1395 O O . VAL A 1 187 ? 16.862 20.300 -17.981 1.00 85.50 187 VAL A O 1
ATOM 1398 N N . PRO A 1 188 ? 19.060 20.448 -17.490 1.00 82.25 188 PRO A N 1
ATOM 1399 C CA . PRO A 1 188 ? 18.868 20.110 -16.091 1.00 82.25 188 PRO A CA 1
ATOM 1400 C C . PRO A 1 188 ? 18.166 21.265 -15.370 1.00 82.25 188 PRO A C 1
ATOM 1402 O O . PRO A 1 188 ? 18.517 22.439 -15.557 1.00 82.25 188 PRO A O 1
ATOM 1405 N N . VAL A 1 189 ? 17.193 20.921 -14.531 1.00 78.56 189 VAL A N 1
ATOM 1406 C CA . VAL A 1 189 ? 16.494 21.854 -13.650 1.00 78.56 189 VAL A CA 1
ATOM 1407 C C . VAL A 1 189 ? 16.843 21.511 -12.204 1.00 78.56 189 VAL A C 1
ATOM 1409 O O . VAL A 1 189 ? 16.798 20.369 -11.767 1.00 78.56 189 VAL A O 1
ATOM 1412 N N . SER A 1 190 ? 17.243 22.528 -11.463 1.00 74.88 190 SER A N 1
ATOM 1413 C CA . SER A 1 190 ? 17.468 22.499 -10.030 1.00 74.88 190 SER A CA 1
ATOM 1414 C C . SER A 1 190 ? 16.216 23.041 -9.360 1.00 74.88 190 SER A C 1
ATOM 1416 O O . SER A 1 190 ? 15.938 24.235 -9.462 1.00 74.88 190 SER A O 1
ATOM 1418 N N . ILE A 1 191 ? 15.470 22.192 -8.670 1.00 70.25 191 ILE A N 1
ATOM 1419 C CA . ILE A 1 191 ? 14.336 22.627 -7.856 1.00 70.25 191 ILE A CA 1
ATOM 1420 C C . ILE A 1 191 ? 14.814 22.706 -6.409 1.00 70.25 191 ILE A C 1
ATOM 1422 O O . ILE A 1 191 ? 15.412 21.758 -5.903 1.00 70.25 191 ILE A O 1
ATOM 1426 N N . LEU A 1 192 ? 14.631 23.867 -5.786 1.00 69.12 192 LEU A N 1
ATOM 1427 C CA . LEU A 1 192 ? 14.885 24.073 -4.367 1.00 69.12 192 LEU A CA 1
ATOM 1428 C C . LEU A 1 192 ? 13.562 23.882 -3.618 1.00 69.12 192 LEU A C 1
ATOM 1430 O O . LEU A 1 192 ? 12.612 24.622 -3.889 1.00 69.12 192 LEU A O 1
ATOM 1434 N N . ALA A 1 193 ? 13.530 22.921 -2.694 1.00 66.50 193 ALA A N 1
ATOM 1435 C CA . ALA A 1 193 ? 12.410 22.746 -1.776 1.00 66.50 193 ALA A CA 1
ATOM 1436 C C . ALA A 1 193 ? 12.215 24.028 -0.952 1.00 66.50 193 ALA A C 1
ATOM 1438 O O . ALA A 1 193 ? 13.184 24.674 -0.526 1.00 66.50 193 ALA A O 1
ATOM 1439 N N . VAL A 1 194 ? 10.963 24.428 -0.766 1.00 68.19 194 VAL A N 1
ATOM 1440 C CA . VAL A 1 194 ? 10.586 25.549 0.096 1.00 68.19 194 VAL A CA 1
ATOM 1441 C C . VAL A 1 194 ? 9.784 24.962 1.231 1.00 68.19 194 VAL A C 1
ATOM 1443 O O . VAL A 1 194 ? 8.837 24.247 0.969 1.00 68.19 194 VAL A O 1
ATOM 1446 N N . ASN A 1 195 ? 10.150 25.291 2.473 1.00 70.19 195 ASN A N 1
ATOM 1447 C CA . ASN A 1 195 ? 9.301 24.927 3.597 1.00 70.19 195 ASN A CA 1
ATOM 1448 C C . ASN A 1 195 ? 8.072 25.849 3.610 1.00 70.19 195 ASN A C 1
ATOM 1450 O O . ASN A 1 195 ? 8.157 27.030 3.985 1.00 70.19 195 ASN A O 1
ATOM 1454 N N . ASN A 1 196 ? 6.963 25.327 3.122 1.00 75.56 196 ASN A N 1
ATOM 1455 C CA . ASN A 1 196 ? 5.658 25.929 3.132 1.00 75.56 196 ASN A CA 1
ATOM 1456 C C . ASN A 1 196 ? 5.044 25.779 4.531 1.00 75.56 196 ASN A C 1
ATOM 1458 O O . ASN A 1 196 ? 5.076 24.717 5.142 1.00 75.56 196 ASN A O 1
ATOM 1462 N N . PRO A 1 197 ? 4.444 26.844 5.090 1.00 81.44 197 PRO A N 1
ATOM 1463 C CA . PRO A 1 197 ? 3.765 26.707 6.365 1.00 81.44 197 PRO A CA 1
ATOM 1464 C C . PRO A 1 197 ? 2.584 25.736 6.221 1.00 81.44 197 PRO A C 1
ATOM 1466 O O . PRO A 1 197 ? 1.767 25.923 5.308 1.00 81.44 197 PRO A O 1
ATOM 1469 N N . PRO A 1 198 ? 2.414 24.778 7.150 1.00 89.19 198 PRO A N 1
ATOM 1470 C CA . PRO A 1 198 ? 1.245 23.914 7.145 1.00 89.19 198 PRO A CA 1
ATOM 1471 C C . PRO A 1 198 ? -0.015 24.758 7.306 1.00 89.19 198 PRO A C 1
ATOM 1473 O O . PRO A 1 198 ? -0.008 25.811 7.954 1.00 89.19 198 PRO A O 1
ATOM 1476 N N . SER A 1 199 ? -1.123 24.285 6.747 1.00 91.25 199 SER A N 1
ATOM 1477 C CA . SER A 1 199 ? -2.382 25.014 6.746 1.00 91.25 199 SER A CA 1
ATOM 1478 C C . SER A 1 199 ? -3.546 24.212 7.331 1.00 91.25 199 SER A C 1
ATOM 1480 O O . SER A 1 199 ? -3.595 22.985 7.249 1.00 91.25 199 SER A O 1
ATOM 1482 N N . LEU A 1 200 ? -4.491 24.913 7.964 1.00 93.06 200 LEU A N 1
ATOM 1483 C CA . LEU A 1 200 ? -5.746 24.343 8.456 1.00 93.06 200 LEU A CA 1
ATOM 1484 C C . LEU A 1 200 ? -6.921 24.879 7.638 1.00 93.06 200 LEU A C 1
ATOM 1486 O O . LEU A 1 200 ? -7.159 26.088 7.600 1.00 93.06 200 LEU A O 1
ATOM 1490 N N . GLU A 1 201 ? -7.707 23.978 7.063 1.00 94.56 201 GLU A N 1
ATOM 1491 C CA . GLU A 1 201 ? -9.049 24.274 6.583 1.00 94.56 201 GLU A CA 1
ATOM 1492 C C . GLU A 1 201 ? -10.017 24.206 7.772 1.00 94.56 201 GLU A C 1
ATOM 1494 O O . GLU A 1 201 ? -10.157 23.171 8.432 1.00 94.56 201 GLU A O 1
ATOM 1499 N N . LEU A 1 202 ? -10.650 25.341 8.081 1.00 92.94 202 LEU A N 1
ATOM 1500 C CA . LEU A 1 202 ? -11.557 25.504 9.217 1.00 92.94 202 LEU A CA 1
ATOM 1501 C C . LEU A 1 202 ? -12.968 25.864 8.744 1.00 92.94 202 LEU A C 1
ATOM 1503 O O . LEU A 1 202 ? -13.114 26.623 7.781 1.00 92.94 202 LEU A O 1
ATOM 1507 N N . PRO A 1 203 ? -14.021 25.426 9.458 1.00 90.12 203 PRO A N 1
ATOM 1508 C CA . PRO A 1 203 ? -15.357 25.945 9.220 1.00 90.12 203 PRO A CA 1
ATOM 1509 C C . PRO A 1 203 ? -15.414 27.432 9.603 1.00 90.12 203 PRO A C 1
ATOM 1511 O O . PRO A 1 203 ? -14.735 27.881 10.529 1.00 90.12 203 PRO A O 1
ATOM 1514 N N . THR A 1 204 ? -16.278 28.207 8.938 1.00 86.56 204 THR A N 1
ATOM 1515 C CA . THR A 1 204 ? -16.477 29.642 9.236 1.00 86.56 204 THR A CA 1
ATOM 1516 C C . THR A 1 204 ? -16.951 29.899 10.670 1.00 86.56 204 THR A C 1
ATOM 1518 O O . THR A 1 204 ? -16.785 30.996 11.200 1.00 86.56 204 THR A O 1
ATOM 1521 N N . GLY A 1 205 ? -17.547 28.886 11.297 1.00 87.56 205 GLY A N 1
ATOM 1522 C CA . GLY A 1 205 ? -17.904 28.844 12.705 1.00 87.56 205 GLY A CA 1
ATOM 1523 C C . GLY A 1 205 ? -18.487 27.481 13.072 1.00 87.56 205 GLY A C 1
ATOM 1524 O O . GLY A 1 205 ? -18.847 26.695 12.195 1.00 87.56 205 GLY A O 1
ATOM 1525 N N . VAL A 1 206 ? -18.574 27.205 14.370 1.00 89.81 206 VAL A N 1
ATOM 1526 C CA . VAL A 1 206 ? -19.183 25.986 14.912 1.00 89.81 206 VAL A CA 1
ATOM 1527 C C . VAL A 1 206 ? -20.306 26.385 15.863 1.00 89.81 206 VAL A C 1
ATOM 1529 O O . VAL A 1 206 ? -20.049 27.015 16.889 1.00 89.81 206 VAL A O 1
ATOM 1532 N N . ASP A 1 207 ? -21.544 26.024 15.527 1.00 90.00 207 ASP A N 1
ATOM 1533 C CA . ASP A 1 207 ? -22.701 26.223 16.401 1.00 90.00 207 ASP A CA 1
ATOM 1534 C C . ASP A 1 207 ? -22.866 25.024 17.343 1.00 90.00 207 ASP A C 1
ATOM 1536 O O . ASP A 1 207 ? -22.994 23.877 16.907 1.00 90.00 207 ASP A O 1
ATOM 1540 N N . VAL A 1 208 ? -22.866 25.290 18.649 1.00 89.31 208 VAL A N 1
ATOM 1541 C CA . VAL A 1 208 ? -23.005 24.275 19.700 1.00 89.31 208 VAL A CA 1
ATOM 1542 C C . VAL A 1 208 ? -24.185 24.644 20.586 1.00 89.31 208 VAL A C 1
ATOM 1544 O O . VAL A 1 208 ? -24.245 25.744 21.132 1.00 89.31 208 VAL A O 1
ATOM 1547 N N . ALA A 1 209 ? -25.131 23.727 20.772 1.00 87.88 209 ALA A N 1
ATOM 1548 C CA . ALA A 1 209 ? -26.202 23.950 21.736 1.00 87.88 209 ALA A CA 1
ATOM 1549 C C . ALA A 1 209 ? -25.654 23.884 23.181 1.00 87.88 209 ALA A C 1
ATOM 1551 O O . ALA A 1 209 ? -24.727 23.107 23.450 1.00 87.88 209 ALA A O 1
ATOM 1552 N N . PRO A 1 210 ? -26.224 24.636 24.141 1.00 86.06 210 PRO A N 1
ATOM 1553 C CA . PRO A 1 210 ? -25.865 24.508 25.551 1.00 86.06 210 PRO A CA 1
ATOM 1554 C C . PRO A 1 210 ? -25.975 23.055 26.032 1.00 86.06 210 PRO A C 1
ATOM 1556 O O . PRO A 1 210 ? -26.947 22.368 25.714 1.00 86.06 210 PRO A O 1
ATOM 1559 N N . ALA A 1 211 ? -24.996 22.598 26.817 1.00 87.00 211 ALA A N 1
ATOM 1560 C CA . ALA A 1 211 ? -24.919 21.225 27.334 1.00 87.00 211 ALA A CA 1
ATOM 1561 C C . ALA A 1 211 ? -24.843 20.128 26.251 1.00 87.00 211 ALA A C 1
ATOM 1563 O O . ALA A 1 211 ? -25.295 19.003 26.472 1.00 87.00 211 ALA A O 1
ATOM 1564 N N . SER A 1 212 ? -24.278 20.440 25.082 1.00 89.00 212 SER A N 1
ATOM 1565 C CA . SER A 1 212 ? -24.137 19.500 23.966 1.00 89.00 212 SER A CA 1
ATOM 1566 C C . SER A 1 212 ? -22.723 19.499 23.380 1.00 89.00 212 SER A C 1
ATOM 1568 O O . SER A 1 212 ? -21.883 20.320 23.755 1.00 89.00 212 SER A O 1
ATOM 1570 N N . CYS A 1 213 ? -22.473 18.558 22.467 1.00 90.19 213 CYS A N 1
ATOM 1571 C CA . CYS A 1 213 ? -21.243 18.452 21.692 1.00 90.19 213 CYS A CA 1
ATOM 1572 C C . CYS A 1 213 ? -21.573 18.367 20.200 1.00 90.19 213 CYS A C 1
ATOM 1574 O O . CYS A 1 213 ? -22.569 17.748 19.823 1.00 90.19 213 CYS A O 1
ATOM 1576 N N . THR A 1 214 ? -20.711 18.929 19.359 1.00 91.69 214 THR A N 1
ATOM 1577 C CA . THR A 1 214 ? -20.775 18.802 17.897 1.00 91.69 214 THR A CA 1
ATOM 1578 C C . THR A 1 214 ? -19.387 18.519 17.330 1.00 91.69 214 THR A C 1
ATOM 1580 O O . THR A 1 214 ? -18.385 18.842 17.965 1.00 91.69 214 THR A O 1
ATOM 1583 N N . PHE A 1 215 ? -19.301 17.906 16.153 1.00 90.94 215 PHE A N 1
ATOM 1584 C CA . PHE A 1 215 ? -18.019 17.661 15.486 1.00 90.94 215 PHE A CA 1
ATOM 1585 C C . PHE A 1 215 ? -17.566 18.902 14.715 1.00 90.94 215 PHE A C 1
ATOM 1587 O O . PHE A 1 215 ? -18.385 19.580 14.094 1.00 90.94 215 PHE A O 1
ATOM 1594 N N . ALA A 1 216 ? -16.264 19.192 14.743 1.00 84.44 216 ALA A N 1
ATOM 1595 C CA . ALA A 1 216 ? -15.673 20.259 13.941 1.00 84.44 216 ALA A CA 1
ATOM 1596 C C . ALA A 1 216 ? -15.026 19.661 12.684 1.00 84.44 216 ALA A C 1
ATOM 1598 O O . ALA A 1 216 ? -14.191 18.766 12.782 1.00 84.44 216 ALA A O 1
ATOM 1599 N N . ALA A 1 217 ? -15.404 20.155 11.504 1.00 90.12 217 ALA A N 1
ATOM 1600 C CA . ALA A 1 217 ? -14.811 19.741 10.233 1.00 90.12 217 ALA A CA 1
ATOM 1601 C C . ALA A 1 217 ? -13.480 20.476 10.009 1.00 90.12 217 ALA A C 1
ATOM 1603 O O . ALA A 1 217 ? -13.429 21.459 9.279 1.00 90.12 217 ALA A O 1
ATOM 1604 N N . ILE A 1 218 ? -12.431 20.040 10.707 1.00 93.38 218 ILE A N 1
ATOM 1605 C CA . ILE A 1 218 ? -11.077 20.597 10.599 1.00 93.38 218 ILE A CA 1
ATOM 1606 C C . ILE A 1 218 ? -10.237 19.648 9.747 1.00 93.38 218 ILE A C 1
ATOM 1608 O O . ILE A 1 218 ? -10.191 18.452 10.038 1.00 93.38 218 ILE A O 1
ATOM 1612 N N . VAL A 1 219 ? -9.553 20.180 8.735 1.00 94.50 219 VAL A N 1
ATOM 1613 C CA . VAL A 1 219 ? -8.613 19.417 7.904 1.00 94.50 219 VAL A CA 1
ATOM 1614 C C . VAL A 1 219 ? -7.262 20.118 7.922 1.00 94.50 219 VAL A C 1
ATOM 1616 O O . VAL A 1 219 ? -7.161 21.299 7.609 1.00 94.50 219 VAL A O 1
ATOM 1619 N N . ALA A 1 220 ? -6.221 19.397 8.317 1.00 92.31 220 ALA A N 1
ATOM 1620 C CA . ALA A 1 220 ? -4.846 19.826 8.143 1.00 92.31 220 ALA A CA 1
ATOM 1621 C C . ALA A 1 220 ? -4.379 19.491 6.725 1.00 92.31 220 ALA A C 1
ATOM 1623 O O . ALA A 1 220 ? -4.714 18.438 6.177 1.00 92.31 220 ALA A O 1
ATOM 1624 N N . THR A 1 221 ? -3.584 20.379 6.149 1.00 88.94 221 THR A N 1
ATOM 1625 C CA . THR A 1 221 ? -2.859 20.160 4.899 1.00 88.94 221 THR A CA 1
ATOM 1626 C C . THR A 1 221 ? -1.450 20.681 5.081 1.00 88.94 221 THR A C 1
ATOM 1628 O O . THR A 1 221 ? -1.237 21.698 5.738 1.00 88.94 221 THR A O 1
ATOM 1631 N N . ASP A 1 222 ? -0.492 19.974 4.519 1.00 84.50 222 ASP A N 1
ATOM 1632 C CA . ASP A 1 222 ? 0.871 20.449 4.409 1.00 84.50 222 ASP A CA 1
ATOM 1633 C C . ASP A 1 222 ? 1.446 19.858 3.129 1.00 84.50 222 ASP A C 1
ATOM 1635 O O . ASP A 1 222 ? 1.256 18.668 2.873 1.00 84.50 222 ASP A O 1
ATOM 1639 N N . MET A 1 223 ? 2.051 20.711 2.310 1.00 72.88 223 MET A N 1
ATOM 1640 C CA . MET A 1 223 ? 2.664 20.302 1.050 1.00 72.88 223 MET A CA 1
ATOM 1641 C C . MET A 1 223 ? 3.969 19.542 1.320 1.00 72.88 223 MET A C 1
ATOM 1643 O O . MET A 1 223 ? 4.292 18.613 0.588 1.00 72.88 223 MET A O 1
ATOM 1647 N N . ASP A 1 224 ? 4.620 19.837 2.450 1.00 70.25 224 ASP A N 1
ATOM 1648 C CA . ASP A 1 224 ? 5.961 19.346 2.774 1.00 70.25 224 ASP A CA 1
ATOM 1649 C C . ASP A 1 224 ? 5.946 18.095 3.675 1.00 70.25 224 ASP A C 1
ATOM 1651 O O . ASP A 1 224 ? 6.970 17.557 4.111 1.00 70.25 224 ASP A O 1
ATOM 1655 N N . VAL A 1 225 ? 4.764 17.595 4.021 1.00 66.25 225 VAL A N 1
ATOM 1656 C CA . VAL A 1 225 ? 4.650 16.445 4.927 1.00 66.25 225 VAL A CA 1
ATOM 1657 C C . VAL A 1 225 ? 5.086 15.138 4.263 1.00 66.25 225 VAL A C 1
ATOM 1659 O O . VAL A 1 225 ? 5.544 14.212 4.945 1.00 66.25 225 VAL A O 1
ATOM 1662 N N . ASP A 1 226 ? 4.937 15.059 2.941 1.00 59.47 226 ASP A N 1
ATOM 1663 C CA . ASP A 1 226 ? 5.253 13.868 2.154 1.00 59.47 226 ASP A CA 1
ATOM 1664 C C . ASP A 1 226 ? 6.764 13.758 1.861 1.00 59.47 226 ASP A C 1
ATOM 1666 O O . ASP A 1 226 ? 7.225 12.731 1.359 1.00 59.47 226 ASP A O 1
ATOM 1670 N N . GLU A 1 227 ? 7.555 14.765 2.256 1.00 56.78 227 GLU A N 1
ATOM 1671 C CA . GLU A 1 227 ? 9.000 14.849 2.016 1.00 56.78 227 GLU A CA 1
ATOM 1672 C C . GLU A 1 227 ? 9.830 13.840 2.827 1.00 56.78 227 GLU A C 1
ATOM 1674 O O . GLU A 1 227 ? 10.992 13.574 2.509 1.00 56.78 227 GLU A O 1
ATOM 1679 N N . VAL A 1 228 ? 9.262 13.243 3.882 1.00 56.88 228 VAL A N 1
ATOM 1680 C CA . VAL A 1 228 ? 9.947 12.182 4.628 1.00 56.88 228 VAL A CA 1
ATOM 1681 C C . VAL A 1 228 ? 9.680 10.853 3.959 1.00 56.88 228 VAL A C 1
ATOM 1683 O O . VAL A 1 228 ? 8.569 10.322 4.017 1.00 56.88 228 VAL A O 1
ATOM 1686 N N . ALA A 1 229 ? 10.745 10.254 3.430 1.00 46.41 229 ALA A N 1
ATOM 1687 C CA . ALA A 1 229 ? 10.824 8.834 3.134 1.00 46.41 229 ALA A CA 1
ATOM 1688 C C . ALA A 1 229 ? 10.108 8.037 4.239 1.00 46.41 229 ALA A C 1
ATOM 1690 O O . ALA A 1 229 ? 10.603 8.003 5.365 1.00 46.41 229 ALA A O 1
ATOM 1691 N N . ASN A 1 230 ? 8.959 7.421 3.936 1.00 55.22 230 ASN A N 1
ATOM 1692 C CA . ASN A 1 230 ? 8.048 6.687 4.842 1.00 55.22 230 ASN A CA 1
ATOM 1693 C C . ASN A 1 230 ? 6.786 7.429 5.347 1.00 55.22 230 ASN A C 1
ATOM 1695 O O . ASN A 1 230 ? 6.079 6.862 6.180 1.00 55.22 230 ASN A O 1
ATOM 1699 N N . GLY A 1 231 ? 6.455 8.632 4.860 1.00 52.66 231 GLY A N 1
ATOM 1700 C CA . GLY A 1 231 ? 5.223 9.344 5.251 1.00 52.66 231 GLY A CA 1
ATOM 1701 C C . GLY A 1 231 ? 5.221 9.795 6.716 1.00 52.66 231 GLY A C 1
ATOM 1702 O O . GLY A 1 231 ? 4.178 9.831 7.370 1.00 52.66 231 GLY A O 1
ATOM 1703 N N . ALA A 1 232 ? 6.414 10.070 7.248 1.00 56.47 232 ALA A N 1
ATOM 1704 C CA . ALA A 1 232 ? 6.654 10.399 8.649 1.00 56.47 232 ALA A CA 1
ATOM 1705 C C . ALA A 1 232 ? 6.801 11.909 8.901 1.00 56.47 232 ALA A C 1
ATOM 1707 O O . ALA A 1 232 ? 7.352 12.286 9.932 1.00 56.47 232 ALA A O 1
ATOM 1708 N N . GLY A 1 233 ? 6.328 12.773 7.994 1.00 69.75 233 GLY A N 1
ATOM 1709 C CA . GLY A 1 233 ? 6.204 14.201 8.280 1.00 69.75 233 GLY A CA 1
ATOM 1710 C C . GLY A 1 233 ? 5.295 14.399 9.492 1.00 69.75 233 GLY A C 1
ATOM 1711 O O . GLY A 1 233 ? 4.104 14.083 9.441 1.00 69.75 233 GLY A O 1
ATOM 1712 N N . MET A 1 234 ? 5.873 14.840 10.610 1.00 84.94 234 MET A N 1
ATOM 1713 C CA . MET A 1 234 ? 5.157 15.018 11.871 1.00 84.94 234 MET A CA 1
ATOM 1714 C C . MET A 1 234 ? 4.689 16.464 11.984 1.00 84.94 234 MET A C 1
ATOM 1716 O O . MET A 1 234 ? 5.500 17.380 12.085 1.00 84.94 234 MET A O 1
ATOM 1720 N N . LEU A 1 235 ? 3.375 16.661 12.044 1.00 90.19 235 LEU A N 1
ATOM 1721 C CA . LEU A 1 235 ? 2.785 17.962 12.329 1.00 90.19 235 LEU A CA 1
ATOM 1722 C C . LEU A 1 235 ? 2.462 18.071 13.806 1.00 90.19 235 LEU A C 1
ATOM 1724 O O . LEU A 1 235 ? 1.845 17.175 14.385 1.00 90.19 235 LEU A O 1
ATOM 1728 N N . THR A 1 236 ? 2.822 19.202 14.404 1.00 92.81 236 THR A N 1
ATOM 1729 C CA . THR A 1 236 ? 2.385 19.566 15.748 1.00 92.81 236 THR A CA 1
ATOM 1730 C C . THR A 1 236 ? 1.149 20.451 15.660 1.00 92.81 236 THR A C 1
ATOM 1732 O O . THR A 1 236 ? 1.220 21.605 15.246 1.00 92.81 236 THR A O 1
ATOM 1735 N N . LEU A 1 237 ? 0.006 19.937 16.103 1.00 95.25 237 LEU A N 1
ATOM 1736 C CA . LEU A 1 237 ? -1.230 20.695 16.249 1.00 95.25 237 LEU A CA 1
ATOM 1737 C C . LEU A 1 237 ? -1.447 21.076 17.714 1.00 95.25 237 LEU A C 1
ATOM 1739 O O . LEU A 1 237 ? -1.487 20.226 18.600 1.00 95.25 237 LEU A O 1
ATOM 1743 N N . SER A 1 238 ? -1.678 22.359 17.958 1.00 95.62 238 SER A N 1
ATOM 1744 C CA . SER A 1 238 ? -2.103 22.912 19.239 1.00 95.62 238 SER A CA 1
ATOM 1745 C C . SER A 1 238 ? -3.503 23.500 19.111 1.00 95.62 238 SER A C 1
ATOM 1747 O O . SER A 1 238 ? -3.799 24.245 18.179 1.00 95.62 238 SER A O 1
ATOM 1749 N N . MET A 1 239 ? -4.376 23.179 20.059 1.00 94.12 239 MET A N 1
ATOM 1750 C CA . MET A 1 239 ? -5.728 23.721 20.158 1.00 94.12 239 MET A CA 1
ATOM 1751 C C . MET A 1 239 ? -5.970 24.190 21.584 1.00 94.12 239 MET A C 1
ATOM 1753 O O . MET A 1 239 ? -5.709 23.453 22.536 1.00 94.12 239 MET A O 1
ATOM 1757 N N . SER A 1 240 ? -6.500 25.400 21.748 1.00 93.56 240 SER A N 1
ATOM 1758 C CA . SER A 1 240 ? -6.843 25.936 23.065 1.00 93.56 240 SER A CA 1
ATOM 1759 C C . SER A 1 240 ? -8.126 26.762 23.037 1.00 93.56 240 SER A C 1
ATOM 1761 O O . SER A 1 240 ? -8.321 27.631 22.183 1.00 93.56 240 SER A O 1
ATOM 1763 N N . ALA A 1 241 ? -8.998 26.486 24.005 1.00 88.06 241 ALA A N 1
ATOM 1764 C CA . ALA A 1 241 ? -10.151 27.311 24.321 1.00 88.06 241 ALA A CA 1
ATOM 1765 C C . ALA A 1 241 ? -9.751 28.391 25.346 1.00 88.06 241 ALA A C 1
ATOM 1767 O O . ALA A 1 241 ? -8.889 28.148 26.200 1.00 88.06 241 ALA A O 1
ATOM 1768 N N . PRO A 1 242 ? -10.391 29.574 25.342 1.00 88.00 242 PRO A N 1
ATOM 1769 C CA . PRO A 1 242 ? -10.179 30.570 26.386 1.00 88.00 242 PRO A CA 1
ATOM 1770 C C . PRO A 1 242 ? -10.504 29.988 27.767 1.00 88.00 242 PRO A C 1
ATOM 1772 O O . PRO A 1 242 ? -11.531 29.325 27.933 1.00 88.00 242 PRO A O 1
ATOM 1775 N N . ALA A 1 243 ? -9.671 30.283 28.770 1.00 79.81 243 ALA A N 1
ATOM 1776 C CA . ALA A 1 243 ? -9.729 29.666 30.103 1.00 79.81 243 ALA A CA 1
ATOM 1777 C C . ALA A 1 243 ? -11.085 29.796 30.836 1.00 79.81 243 ALA A C 1
ATOM 1779 O O . ALA A 1 243 ? -11.349 29.036 31.761 1.00 79.81 243 ALA A O 1
ATOM 1780 N N . LEU A 1 244 ? -11.942 30.741 30.429 1.00 77.94 244 LEU A N 1
ATOM 1781 C CA . LEU A 1 244 ? -13.244 31.032 31.047 1.00 77.94 244 LEU A CA 1
ATOM 1782 C C . LEU A 1 244 ? -14.451 30.695 30.155 1.00 77.94 244 LEU A C 1
ATOM 1784 O O . LEU A 1 244 ? -15.577 31.028 30.502 1.00 77.94 244 LEU A O 1
ATOM 1788 N N . SER A 1 245 ? -14.243 30.065 28.998 1.00 77.38 245 SER A N 1
ATOM 1789 C CA . SER A 1 245 ? -15.305 29.864 27.996 1.00 77.38 245 SER A CA 1
ATOM 1790 C C . SER A 1 245 ? -16.385 28.851 28.406 1.00 77.38 245 SER A C 1
ATOM 1792 O O . SER A 1 245 ? -17.456 28.836 27.805 1.00 77.38 245 SER A O 1
ATOM 1794 N N . ALA A 1 246 ? -16.114 27.995 29.401 1.00 84.81 246 ALA A N 1
ATOM 1795 C CA . ALA A 1 246 ? -16.912 26.804 29.727 1.00 84.81 246 ALA A CA 1
ATOM 1796 C C . ALA A 1 246 ? -17.134 25.859 28.517 1.00 84.81 246 ALA A C 1
ATOM 1798 O O . ALA A 1 246 ? -18.013 24.994 28.532 1.00 84.81 246 ALA A O 1
ATOM 1799 N N . GLN A 1 247 ? -16.308 26.013 27.477 1.00 88.00 247 GLN A N 1
ATOM 1800 C CA . GLN A 1 247 ? -16.226 25.150 26.307 1.00 88.00 247 GLN A CA 1
ATOM 1801 C C . GLN A 1 247 ? -15.014 24.225 26.447 1.00 88.00 247 GLN A C 1
ATOM 1803 O O . GLN A 1 247 ? -14.028 24.568 27.104 1.00 88.00 247 GLN A O 1
ATOM 1808 N N . TYR A 1 248 ? -15.083 23.041 25.849 1.00 91.38 248 TYR A N 1
ATOM 1809 C CA . TYR A 1 248 ? -14.012 22.053 25.927 1.00 91.38 248 TYR A CA 1
ATOM 1810 C C . TYR A 1 248 ? -14.005 21.115 24.724 1.00 91.38 248 TYR A C 1
ATOM 1812 O O . TYR A 1 248 ? -15.010 20.940 24.038 1.00 91.38 248 TYR A O 1
ATOM 1820 N N . LEU A 1 249 ? -12.855 20.496 24.481 1.00 90.56 249 LEU A N 1
ATOM 1821 C CA . LEU A 1 249 ? -12.700 19.405 23.527 1.00 90.56 249 LEU A CA 1
ATOM 1822 C C . LEU A 1 249 ? -13.074 18.088 24.177 1.00 90.56 249 LEU A C 1
ATOM 1824 O O . LEU A 1 249 ? -12.654 17.835 25.306 1.00 90.56 249 LEU A O 1
ATOM 1828 N N . ALA A 1 250 ? -13.776 17.231 23.444 1.00 89.12 250 ALA A N 1
ATOM 1829 C CA . ALA A 1 250 ? -13.990 15.842 23.813 1.00 89.12 250 ALA A CA 1
ATOM 1830 C C . ALA A 1 250 ? -13.588 14.904 22.669 1.00 89.12 250 ALA A C 1
ATOM 1832 O O . ALA A 1 250 ? -13.983 15.083 21.515 1.00 89.12 250 ALA A O 1
ATOM 1833 N N . PHE A 1 251 ? -12.806 13.882 23.009 1.00 88.50 251 PHE A N 1
ATOM 1834 C CA . PHE A 1 251 ? -12.375 12.831 22.089 1.00 88.50 251 PHE A CA 1
ATOM 1835 C C . PHE A 1 251 ? -12.163 11.512 22.842 1.00 88.50 251 PHE A C 1
ATOM 1837 O O . PHE A 1 251 ? -11.944 11.491 24.059 1.00 88.50 251 PHE A O 1
ATOM 1844 N N . ALA A 1 252 ? -12.206 10.396 22.115 1.00 82.94 252 ALA A N 1
ATOM 1845 C CA . ALA A 1 252 ? -11.870 9.091 22.670 1.00 82.94 252 ALA A CA 1
ATOM 1846 C C . ALA A 1 252 ? -10.355 9.000 22.898 1.00 82.94 252 ALA A C 1
ATOM 1848 O O . ALA A 1 252 ? -9.579 9.151 21.963 1.00 82.94 252 ALA A O 1
ATOM 1849 N N . SER A 1 253 ? -9.892 8.707 24.114 1.00 79.56 253 SER A N 1
ATOM 1850 C CA . SER A 1 253 ? -8.442 8.670 24.398 1.00 79.56 253 SER A CA 1
ATOM 1851 C C . SER A 1 253 ? -7.700 7.624 23.549 1.00 79.56 253 SER A C 1
ATOM 1853 O O . SER A 1 253 ? -6.519 7.778 23.253 1.00 79.56 253 SER A O 1
ATOM 1855 N N . SER A 1 254 ? -8.402 6.566 23.129 1.00 80.12 254 SER A N 1
ATOM 1856 C CA . SER A 1 254 ? -7.880 5.520 22.247 1.00 80.12 254 SER A CA 1
ATOM 1857 C C . SER A 1 254 ? -7.701 5.965 20.792 1.00 80.12 254 SER A C 1
ATOM 1859 O O . SER A 1 254 ? -6.940 5.316 20.074 1.00 80.12 254 SER A O 1
ATOM 1861 N N . SER A 1 255 ? -8.357 7.046 20.343 1.00 81.06 255 SER A N 1
ATOM 1862 C CA . SER A 1 255 ? -8.204 7.533 18.966 1.00 81.06 255 SER A CA 1
ATOM 1863 C C . SER A 1 255 ? -6.813 8.119 18.726 1.00 81.06 255 SER A C 1
ATOM 1865 O O . SER A 1 255 ? -6.236 7.855 17.681 1.00 81.06 255 SER A O 1
ATOM 1867 N N . LEU A 1 256 ? -6.222 8.803 19.713 1.00 85.50 256 LEU A N 1
ATOM 1868 C CA . LEU A 1 256 ? -4.844 9.307 19.631 1.00 85.50 256 LEU A CA 1
ATOM 1869 C C . LEU A 1 256 ? -3.847 8.179 19.327 1.00 85.50 256 LEU A C 1
ATOM 1871 O O . LEU A 1 256 ? -3.072 8.268 18.384 1.00 85.50 256 LEU A O 1
ATOM 1875 N N . VAL A 1 257 ? -3.931 7.070 20.069 1.00 83.12 257 VAL A N 1
ATOM 1876 C CA . VAL A 1 257 ? -3.051 5.905 19.872 1.00 83.12 257 VAL A CA 1
ATOM 1877 C C . VAL A 1 257 ? -3.336 5.213 18.540 1.00 83.12 257 VAL A C 1
ATOM 1879 O O . VAL A 1 257 ? -2.407 4.863 17.817 1.00 83.12 257 VAL A O 1
ATOM 1882 N N . ARG A 1 258 ? -4.620 5.031 18.195 1.00 83.56 258 ARG A N 1
ATOM 1883 C CA . ARG A 1 258 ? -5.039 4.425 16.920 1.00 83.56 258 ARG A CA 1
ATOM 1884 C C . ARG A 1 258 ? -4.471 5.181 15.719 1.00 83.56 258 ARG A C 1
ATOM 1886 O O . ARG A 1 258 ? -4.119 4.549 14.731 1.00 83.56 258 ARG A O 1
ATOM 1893 N N . HIS A 1 259 ? -4.398 6.505 15.815 1.00 85.56 259 HIS A N 1
ATOM 1894 C CA . HIS A 1 259 ? -3.948 7.389 14.745 1.00 85.56 259 HIS A CA 1
ATOM 1895 C C . HIS A 1 259 ? -2.491 7.839 14.901 1.00 85.56 259 HIS A C 1
ATOM 1897 O O . HIS A 1 259 ? -2.091 8.809 14.271 1.00 85.56 259 HIS A O 1
ATOM 1903 N N . GLN A 1 260 ? -1.698 7.128 15.715 1.00 87.50 260 GLN A N 1
ATOM 1904 C CA . GLN A 1 260 ? -0.260 7.376 15.891 1.00 87.50 260 GLN A CA 1
ATOM 1905 C C . GLN A 1 260 ? 0.073 8.815 16.323 1.00 87.50 260 GLN A C 1
ATOM 1907 O O . GLN A 1 260 ? 1.119 9.353 15.975 1.00 87.50 260 GLN A O 1
ATOM 1912 N N . LEU A 1 261 ? -0.814 9.434 17.104 1.00 88.69 261 LEU A N 1
ATOM 1913 C CA . LEU A 1 261 ? -0.611 10.769 17.650 1.00 88.69 261 LEU A CA 1
ATOM 1914 C C . LEU A 1 261 ? 0.019 10.696 19.039 1.00 88.69 261 LEU A C 1
ATOM 1916 O O . LEU A 1 261 ? -0.507 10.057 19.958 1.00 88.69 261 LEU A O 1
ATOM 1920 N N . GLN A 1 262 ? 1.119 11.414 19.209 1.00 89.56 262 GLN A N 1
ATOM 1921 C CA . GLN A 1 262 ? 1.753 11.662 20.489 1.00 89.56 262 GLN A CA 1
ATOM 1922 C C . GLN A 1 262 ? 1.169 12.926 21.118 1.00 89.56 262 GLN A C 1
ATOM 1924 O O . GLN A 1 262 ? 1.140 13.993 20.517 1.00 89.56 262 GLN A O 1
ATOM 1929 N N . VAL A 1 263 ? 0.720 12.834 22.368 1.00 90.81 263 VAL A N 1
ATOM 1930 C CA . VAL A 1 263 ? 0.308 14.018 23.131 1.00 90.81 263 VAL A CA 1
ATOM 1931 C C . VAL A 1 263 ? 1.547 14.673 23.729 1.00 90.81 263 VAL A C 1
ATOM 1933 O O . VAL A 1 263 ? 2.202 14.075 24.582 1.00 90.81 263 VAL A O 1
ATOM 1936 N N . LEU A 1 264 ? 1.841 15.906 23.322 1.00 89.94 264 LEU A N 1
ATOM 1937 C CA . LEU A 1 264 ? 2.941 16.697 23.874 1.00 89.94 264 LEU A CA 1
ATOM 1938 C C . LEU A 1 264 ? 2.519 17.428 25.153 1.00 89.94 264 LEU A C 1
ATOM 1940 O O . LEU A 1 264 ? 3.270 17.477 26.125 1.00 89.94 264 LEU A O 1
ATOM 1944 N N . SER A 1 265 ? 1.303 17.981 25.182 1.00 92.19 265 SER A N 1
ATOM 1945 C CA . SER A 1 265 ? 0.746 18.601 26.389 1.00 92.19 265 SER A CA 1
ATOM 1946 C C . SER A 1 265 ? -0.784 18.639 26.376 1.00 92.19 265 SER A C 1
ATOM 1948 O O . SER A 1 265 ? -1.410 18.637 25.321 1.00 92.19 265 SER A O 1
ATOM 1950 N N . THR A 1 266 ? -1.401 18.676 27.559 1.00 87.75 266 THR A N 1
ATOM 1951 C CA . THR A 1 266 ? -2.864 18.761 27.732 1.00 87.75 266 THR A CA 1
ATOM 1952 C C . THR A 1 266 ? -3.225 19.522 28.998 1.00 87.75 266 THR A C 1
ATOM 1954 O O . THR A 1 266 ? -2.674 19.240 30.062 1.00 87.75 266 THR A O 1
ATOM 1957 N N . ALA A 1 267 ? -4.229 20.393 28.916 1.00 86.19 267 ALA A N 1
ATOM 1958 C CA . ALA A 1 267 ? -4.917 20.969 30.068 1.00 86.19 267 ALA A CA 1
ATOM 1959 C C . ALA A 1 267 ? -6.227 20.199 30.310 1.00 86.19 267 ALA A C 1
ATOM 1961 O O . ALA A 1 267 ? -7.257 20.460 29.685 1.00 86.19 267 ALA A O 1
ATOM 1962 N N . HIS A 1 268 ? -6.170 19.186 31.177 1.00 77.19 268 HIS A N 1
ATOM 1963 C CA . HIS A 1 268 ? -7.303 18.300 31.448 1.00 77.19 268 HIS A CA 1
ATOM 1964 C C . HIS A 1 268 ? -8.380 18.969 32.310 1.00 77.19 268 HIS A C 1
ATOM 1966 O O . HIS A 1 268 ? -8.078 19.522 33.364 1.00 77.19 268 HIS A O 1
ATOM 1972 N N . LEU A 1 269 ? -9.642 18.833 31.890 1.00 64.75 269 LEU A N 1
ATOM 1973 C CA . LEU A 1 269 ? -10.815 19.191 32.696 1.00 64.75 269 LEU A CA 1
ATOM 1974 C C . LEU A 1 269 ? -11.400 17.955 33.388 1.00 64.75 269 LEU A C 1
ATOM 1976 O O . LEU A 1 269 ? -11.723 17.990 34.571 1.00 64.75 269 LEU A O 1
ATOM 1980 N N . SER A 1 270 ? -11.488 16.835 32.665 1.00 73.25 270 SER A N 1
ATOM 1981 C CA . SER A 1 270 ? -11.831 15.522 33.218 1.00 73.25 270 SER A CA 1
ATOM 1982 C C . SER A 1 270 ? -11.314 14.400 32.310 1.00 73.25 270 SER A C 1
ATOM 1984 O O . SER A 1 270 ? -11.228 14.564 31.087 1.00 73.25 270 SER A O 1
ATOM 1986 N N . ARG A 1 271 ? -10.958 13.255 32.899 1.00 62.25 271 ARG A N 1
ATOM 1987 C CA . ARG A 1 271 ? -10.508 12.058 32.176 1.00 62.25 271 ARG A CA 1
ATOM 1988 C C . ARG A 1 271 ? -11.238 10.844 32.737 1.00 62.25 271 ARG A C 1
ATOM 1990 O O . ARG A 1 271 ? -11.121 10.559 33.926 1.00 62.25 271 ARG A O 1
ATOM 1997 N N . ASN A 1 272 ? -11.954 10.117 31.885 1.00 69.25 272 ASN A N 1
ATOM 1998 C CA . ASN A 1 272 ? -12.368 8.750 32.186 1.00 69.25 272 ASN A CA 1
ATOM 1999 C C . ASN A 1 272 ? -11.644 7.775 31.239 1.00 69.25 272 ASN A C 1
ATOM 2001 O O . ASN A 1 272 ? -10.888 8.190 30.360 1.00 69.25 272 ASN A O 1
ATOM 2005 N N . SER A 1 273 ? -11.812 6.471 31.452 1.00 57.53 273 SER A N 1
ATOM 2006 C CA . SER A 1 273 ? -11.085 5.438 30.700 1.00 57.53 273 SER A CA 1
ATOM 2007 C C . SER A 1 273 ? -11.395 5.412 29.198 1.00 57.53 273 SER A C 1
ATOM 2009 O O . SER A 1 273 ? -10.662 4.770 28.451 1.00 57.53 273 SER A O 1
ATOM 2011 N N . VAL A 1 274 ? -12.446 6.104 28.746 1.00 69.81 274 VAL A N 1
ATOM 2012 C CA . VAL A 1 274 ? -12.928 6.068 27.357 1.00 69.81 274 VAL A CA 1
ATOM 2013 C C . VAL A 1 274 ? -12.761 7.431 26.681 1.00 69.81 274 VAL A C 1
ATOM 2015 O O . VAL A 1 274 ? -12.171 7.519 25.607 1.00 69.81 274 VAL A O 1
ATOM 2018 N N . ASN A 1 275 ? -13.188 8.502 27.347 1.00 78.25 275 ASN A N 1
ATOM 2019 C CA . ASN A 1 275 ? -13.237 9.862 26.829 1.00 78.25 275 ASN A CA 1
ATOM 2020 C C . ASN A 1 275 ? -12.335 10.792 27.648 1.00 78.25 275 ASN A C 1
ATOM 2022 O O . ASN A 1 275 ? -12.345 10.789 28.884 1.00 78.25 275 ASN A O 1
ATOM 2026 N N . SER A 1 276 ? -11.582 11.625 26.939 1.00 82.88 276 SER A N 1
ATOM 2027 C CA . SER A 1 276 ? -10.849 12.746 27.516 1.00 82.88 276 SER A CA 1
ATOM 2028 C C . SER A 1 276 ? -11.580 14.041 27.203 1.00 82.88 276 SER A C 1
ATOM 2030 O O . SER A 1 276 ? -12.008 14.253 26.070 1.00 82.88 276 SER A O 1
ATOM 2032 N N . THR A 1 277 ? -11.689 14.908 28.210 1.00 87.69 277 THR A N 1
ATOM 2033 C CA . THR A 1 277 ? -12.142 16.293 28.038 1.00 87.69 277 THR A CA 1
ATOM 2034 C C . THR A 1 277 ? -11.031 17.261 28.424 1.00 87.69 277 THR A C 1
ATOM 2036 O O . THR A 1 277 ? -10.432 17.136 29.501 1.00 87.69 277 THR A O 1
ATOM 2039 N N . VAL A 1 278 ? -10.714 18.205 27.542 1.00 90.44 278 VAL A N 1
ATOM 2040 C CA . VAL A 1 278 ? -9.574 19.121 27.702 1.00 90.44 278 VAL A CA 1
ATOM 2041 C C . VAL A 1 278 ? -9.945 20.539 27.281 1.00 90.44 278 VAL A C 1
ATOM 2043 O O . VAL A 1 278 ? -10.735 20.724 26.361 1.00 90.44 278 VAL A O 1
ATOM 2046 N N . SER A 1 279 ? -9.374 21.544 27.945 1.00 89.50 279 SER A N 1
ATOM 2047 C CA . SER A 1 279 ? -9.469 22.951 27.522 1.00 89.50 279 SER A CA 1
ATOM 2048 C C . SER A 1 279 ? -8.342 23.349 26.567 1.00 89.50 279 SER A C 1
ATOM 2050 O O . SER A 1 279 ? -8.488 24.304 25.809 1.00 89.50 279 SER A O 1
ATOM 2052 N N . ALA A 1 280 ? -7.230 22.610 26.581 1.00 92.12 280 ALA A N 1
ATOM 2053 C CA . ALA A 1 280 ? -6.142 22.748 25.623 1.00 92.12 280 ALA A CA 1
ATOM 2054 C C . ALA A 1 280 ? -5.442 21.406 25.386 1.00 92.12 280 ALA A C 1
ATOM 2056 O O . ALA A 1 280 ? -5.341 20.581 26.302 1.00 92.12 280 ALA A O 1
ATOM 2057 N N . ILE A 1 281 ? -4.946 21.196 24.172 1.00 94.19 281 ILE A N 1
ATOM 2058 C CA . ILE A 1 281 ? -4.184 20.012 23.776 1.00 94.19 281 ILE A CA 1
ATOM 2059 C C . ILE A 1 281 ? -3.144 20.377 22.722 1.00 94.19 281 ILE A C 1
ATOM 2061 O O . ILE A 1 281 ? -3.421 21.164 21.823 1.00 94.19 281 ILE A O 1
ATOM 2065 N N . VAL A 1 282 ? -1.963 19.779 22.839 1.00 95.50 282 VAL A N 1
ATOM 2066 C CA . VAL A 1 282 ? -0.914 19.781 21.824 1.00 95.50 282 VAL A CA 1
ATOM 2067 C C . VAL A 1 282 ? -0.619 18.331 21.471 1.00 95.50 282 VAL A C 1
ATOM 2069 O O . VAL A 1 282 ? -0.242 17.548 22.349 1.00 95.50 282 VAL A O 1
ATOM 2072 N N . VAL A 1 283 ? -0.819 17.976 20.208 1.00 94.44 283 VAL A N 1
ATOM 2073 C CA . VAL A 1 283 ? -0.553 16.649 19.647 1.00 94.44 283 VAL A CA 1
ATOM 2074 C C . VAL A 1 283 ? 0.423 16.759 18.495 1.00 94.44 283 VAL A C 1
ATOM 2076 O O . VAL A 1 283 ? 0.428 17.752 17.780 1.00 94.44 283 VAL A O 1
ATOM 2079 N N . GLU A 1 284 ? 1.225 15.725 18.317 1.00 92.88 284 GLU A N 1
ATOM 2080 C CA . GLU A 1 284 ? 2.172 15.586 17.224 1.00 92.88 284 GLU A CA 1
ATOM 2081 C C . GLU A 1 284 ? 1.948 14.239 16.539 1.00 92.88 284 GLU A C 1
ATOM 2083 O O . GLU A 1 284 ? 1.727 13.230 17.213 1.00 92.88 284 GLU A O 1
ATOM 2088 N N . GLY A 1 285 ? 1.964 14.204 15.211 1.00 89.81 285 GLY A N 1
ATOM 2089 C CA . GLY A 1 285 ? 1.779 12.962 14.467 1.00 89.81 285 GLY A CA 1
ATOM 2090 C C . GLY A 1 285 ? 1.779 13.142 12.955 1.00 89.81 285 GLY A C 1
ATOM 2091 O O . GLY A 1 285 ? 1.820 14.278 12.479 1.00 89.81 285 GLY A O 1
ATOM 2092 N N . PRO A 1 286 ? 1.707 12.036 12.195 1.00 88.56 286 PRO A N 1
ATOM 2093 C CA . PRO A 1 286 ? 1.652 12.097 10.741 1.00 88.56 286 PRO A CA 1
ATOM 2094 C C . PRO A 1 286 ? 0.370 12.798 10.281 1.00 88.56 286 PRO A C 1
ATOM 2096 O O . PRO A 1 286 ? -0.677 12.642 10.916 1.00 88.56 286 PRO A O 1
ATOM 2099 N N . LEU A 1 287 ? 0.409 13.514 9.152 1.00 89.12 287 LEU A N 1
ATOM 2100 C CA . LEU A 1 287 ? -0.754 14.242 8.611 1.00 89.12 287 LEU A CA 1
ATOM 2101 C C . LEU A 1 287 ? -2.003 13.362 8.470 1.00 89.12 287 LEU A C 1
ATOM 2103 O O . LEU A 1 287 ? -3.107 13.769 8.836 1.00 89.12 287 LEU A O 1
ATOM 2107 N N . SER A 1 288 ? -1.831 12.131 7.984 1.00 88.44 288 SER A N 1
ATOM 2108 C CA . SER A 1 288 ? -2.919 11.155 7.850 1.00 88.44 288 SER A CA 1
ATOM 2109 C C . SER A 1 288 ? -3.531 10.778 9.205 1.00 88.44 288 SER A C 1
ATOM 2111 O O . SER A 1 288 ? -4.755 10.710 9.342 1.00 88.44 288 SER A O 1
ATOM 2113 N N . GLY A 1 289 ? -2.694 10.595 10.229 1.00 90.25 289 GLY A N 1
ATOM 2114 C CA . GLY A 1 289 ? -3.117 10.363 11.606 1.00 90.25 289 GLY A CA 1
ATOM 2115 C C . GLY A 1 289 ? -3.832 11.574 12.204 1.00 90.25 289 GLY A C 1
ATOM 2116 O O . GLY A 1 289 ? -4.893 11.433 12.816 1.00 90.25 289 GLY A O 1
ATOM 2117 N N . LEU A 1 290 ? -3.300 12.774 11.965 1.00 92.81 290 LEU A N 1
ATOM 2118 C CA . LEU A 1 290 ? -3.868 14.024 12.454 1.00 92.81 290 LEU A CA 1
ATOM 2119 C C . LEU A 1 290 ? -5.266 14.257 11.874 1.00 92.81 290 LEU A C 1
ATOM 2121 O O . LEU A 1 290 ? -6.212 14.470 12.630 1.00 92.81 290 LEU A O 1
ATOM 2125 N N . ASN A 1 291 ? -5.425 14.120 10.556 1.00 94.12 291 ASN A N 1
ATOM 2126 C CA . ASN A 1 291 ? -6.714 14.263 9.879 1.00 94.12 291 ASN A CA 1
ATOM 2127 C C . ASN A 1 291 ? -7.733 13.202 10.316 1.00 94.12 291 ASN A C 1
ATOM 2129 O O . ASN A 1 291 ? -8.897 13.526 10.554 1.00 94.12 291 ASN A O 1
ATOM 2133 N N . ALA A 1 292 ? -7.310 11.948 10.491 1.00 90.62 292 ALA A N 1
ATOM 2134 C CA . ALA A 1 292 ? -8.197 10.894 10.978 1.00 90.62 292 ALA A CA 1
ATOM 2135 C C . ALA A 1 292 ? -8.664 11.142 12.425 1.00 90.62 292 ALA A C 1
ATOM 2137 O O . ALA A 1 292 ? -9.819 10.884 12.765 1.00 90.62 292 ALA A O 1
ATOM 2138 N N . TRP A 1 293 ? -7.790 11.679 13.280 1.00 94.31 293 TRP A N 1
ATOM 2139 C CA . TRP A 1 293 ? -8.153 12.058 14.643 1.00 94.31 293 TRP A CA 1
ATOM 2140 C C . TRP A 1 293 ? -9.077 13.280 14.693 1.00 94.31 293 TRP A C 1
ATOM 2142 O O . TRP A 1 293 ? -10.053 13.261 15.445 1.00 94.31 293 TRP A O 1
ATOM 2152 N N . LEU A 1 294 ? -8.810 14.305 13.876 1.00 94.19 294 LEU A N 1
ATOM 2153 C CA . LEU A 1 294 ? -9.626 15.519 13.782 1.00 94.19 294 LEU A CA 1
ATOM 2154 C C . LEU A 1 294 ? -11.081 15.214 13.398 1.00 94.19 294 LEU A C 1
ATOM 2156 O O . LEU A 1 294 ? -11.992 15.810 13.965 1.00 94.19 294 LEU A O 1
ATOM 2160 N N . GLN A 1 295 ? -11.323 14.216 12.541 1.00 90.25 295 GLN A N 1
ATOM 2161 C CA . GLN A 1 295 ? -12.681 13.751 12.210 1.00 90.25 295 GLN A CA 1
ATOM 2162 C C . GLN A 1 295 ? -13.459 13.206 13.420 1.00 90.25 295 GLN A C 1
ATOM 2164 O O . GLN A 1 295 ? -14.689 13.229 13.436 1.00 90.25 295 GLN A O 1
ATOM 2169 N N . GLY A 1 296 ? -12.758 12.700 14.438 1.00 87.12 296 GLY A N 1
ATOM 2170 C CA . GLY A 1 296 ? -13.346 12.195 15.680 1.00 87.12 296 GLY A CA 1
ATOM 2171 C C . GLY A 1 296 ? -13.402 13.223 16.813 1.00 87.12 296 GLY A C 1
ATOM 2172 O O . GLY A 1 296 ? -13.819 12.874 17.921 1.00 87.12 296 GLY A O 1
ATOM 2173 N N . LEU A 1 297 ? -12.959 14.459 16.572 1.00 91.75 297 LEU A N 1
ATOM 2174 C CA . LEU A 1 297 ? -12.867 15.506 17.581 1.00 91.75 297 LEU A CA 1
ATOM 2175 C C . LEU A 1 297 ? -14.197 16.257 17.710 1.00 91.75 297 LEU A C 1
ATOM 2177 O O . LEU A 1 297 ? -14.726 16.801 16.740 1.00 91.75 297 LEU A O 1
ATOM 2181 N N . SER A 1 298 ? -14.725 16.325 18.932 1.00 92.00 298 SER A N 1
ATOM 2182 C CA . SER A 1 298 ? -15.948 17.074 19.228 1.00 92.00 298 SER A CA 1
ATOM 2183 C C . SER A 1 298 ? -15.674 18.301 20.097 1.00 92.00 298 SER A C 1
ATOM 2185 O O . SER A 1 298 ? -14.857 18.269 21.019 1.00 92.00 298 SER A O 1
ATOM 2187 N N . VAL A 1 299 ? -16.374 19.390 19.790 1.00 91.44 299 VAL A N 1
ATOM 2188 C CA . VAL A 1 299 ? -16.418 20.634 20.557 1.00 91.44 299 VAL A CA 1
ATOM 2189 C C . VAL A 1 299 ? -17.680 20.609 21.407 1.00 91.44 299 VAL A C 1
ATOM 2191 O O . VAL A 1 299 ? -18.783 20.448 20.885 1.00 91.44 299 VAL A O 1
ATOM 2194 N N . CYS A 1 300 ? -17.519 20.764 22.716 1.00 91.06 300 CYS A N 1
ATOM 2195 C CA . CYS A 1 300 ? -18.598 20.695 23.689 1.00 91.06 300 CYS A CA 1
ATOM 2196 C C . CYS A 1 300 ? -18.753 22.012 24.447 1.00 91.06 300 CYS A C 1
ATOM 2198 O O . CYS A 1 300 ? -17.776 22.715 24.714 1.00 91.06 300 CYS A O 1
ATOM 2200 N N . ALA A 1 301 ? -19.986 22.309 24.851 1.00 90.69 301 ALA A N 1
ATOM 2201 C CA . ALA A 1 301 ? -20.335 23.499 25.614 1.00 90.69 301 ALA A CA 1
ATOM 2202 C C . ALA A 1 301 ? -21.089 23.126 26.895 1.00 90.69 301 ALA A C 1
ATOM 2204 O O . ALA A 1 301 ? -22.059 22.369 26.859 1.00 90.69 301 ALA A O 1
ATOM 2205 N N . LEU A 1 302 ? -20.672 23.672 28.041 1.00 88.56 302 LEU A N 1
ATOM 2206 C CA . LEU A 1 302 ? -21.460 23.610 29.276 1.00 88.56 302 LEU A CA 1
ATOM 2207 C C . LEU A 1 302 ? -22.715 24.504 29.180 1.00 88.56 302 LEU A C 1
ATOM 2209 O O . LEU A 1 302 ? -22.770 25.385 28.322 1.00 88.56 302 LEU A O 1
ATOM 2213 N N . PRO A 1 303 ? -23.724 24.320 30.057 1.00 85.44 303 PRO A N 1
ATOM 2214 C CA . PRO A 1 303 ? -24.929 25.159 30.062 1.00 85.44 303 PRO A CA 1
ATOM 2215 C C . PRO A 1 303 ? -24.646 26.664 30.177 1.00 85.44 303 PRO A C 1
ATOM 2217 O O . PRO A 1 303 ? -25.409 27.479 29.672 1.00 85.44 303 PRO A O 1
ATOM 2220 N N . GLU A 1 304 ? -23.549 27.020 30.846 1.00 87.38 304 GLU A N 1
ATOM 2221 C CA . GLU A 1 304 ? -23.129 28.399 31.116 1.00 87.38 304 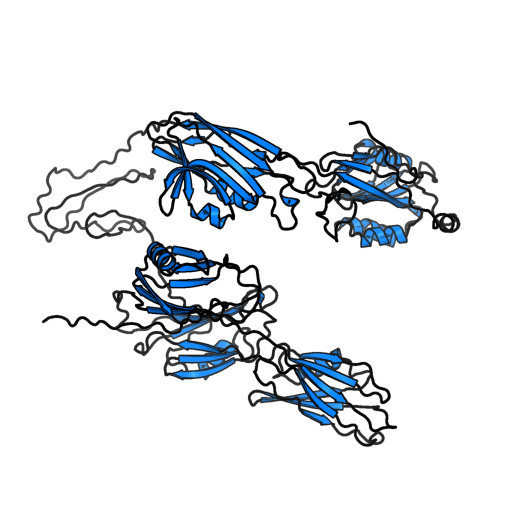GLU A CA 1
ATOM 2222 C C . GLU A 1 304 ? -22.142 28.938 30.066 1.00 87.38 304 GLU A C 1
ATOM 2224 O O . GLU A 1 304 ? -21.621 30.044 30.211 1.00 87.38 304 GLU A O 1
ATOM 2229 N N . ALA A 1 305 ? -21.849 28.160 29.016 1.00 86.69 305 ALA A N 1
ATOM 2230 C CA . ALA A 1 305 ? -20.914 28.570 27.982 1.00 86.69 305 ALA A CA 1
ATOM 2231 C C . ALA A 1 305 ? -21.427 29.798 27.228 1.00 86.69 305 ALA A C 1
ATOM 2233 O O . ALA A 1 305 ? -22.593 29.897 26.844 1.00 86.69 305 ALA A O 1
ATOM 2234 N N . THR A 1 306 ? -20.512 30.726 26.980 1.00 87.12 306 THR A N 1
ATOM 2235 C CA . THR A 1 306 ? -20.743 31.888 26.118 1.00 87.12 306 THR A CA 1
ATOM 2236 C C . THR A 1 306 ? -20.047 31.665 24.785 1.00 87.12 306 THR A C 1
ATOM 2238 O O . THR A 1 306 ? -19.128 30.849 24.699 1.00 87.12 306 THR A O 1
ATOM 2241 N N . SER A 1 307 ? -20.482 32.351 23.729 1.00 86.69 307 SER A N 1
ATOM 2242 C CA . SER A 1 307 ? -19.796 32.293 22.436 1.00 86.69 307 SER A CA 1
ATOM 2243 C C . SER A 1 307 ? -18.370 32.828 22.575 1.00 86.69 307 SER A C 1
ATOM 2245 O O . SER A 1 307 ? -18.164 33.911 23.126 1.00 86.69 307 SER A O 1
ATOM 2247 N N . THR A 1 308 ? -17.383 32.083 22.080 1.00 88.25 308 THR A N 1
ATOM 2248 C CA . THR A 1 308 ? -15.962 32.452 22.169 1.00 88.25 308 THR A CA 1
ATOM 2249 C C . THR A 1 308 ? -15.205 32.053 20.904 1.00 88.25 308 THR A C 1
ATOM 2251 O O . THR A 1 308 ? -15.735 31.334 20.062 1.00 88.25 308 THR A O 1
ATOM 2254 N N . SER A 1 309 ? -13.977 32.550 20.745 1.00 89.69 309 SER A N 1
ATOM 2255 C CA . SER A 1 309 ? -13.078 32.141 19.664 1.00 89.69 309 SER A CA 1
ATOM 2256 C C . SER A 1 309 ? -12.000 31.217 20.211 1.00 89.69 309 SER A C 1
ATOM 2258 O O . SER A 1 309 ? -11.435 31.485 21.273 1.00 89.69 309 SER A O 1
ATOM 2260 N N . TRP A 1 310 ? -11.729 30.140 19.491 1.00 91.38 310 TRP A N 1
ATOM 2261 C CA . TRP A 1 310 ? -10.676 29.184 19.794 1.00 91.38 310 TRP A CA 1
ATOM 2262 C C . TRP A 1 310 ? -9.423 29.502 19.003 1.00 91.38 310 TRP A C 1
ATOM 2264 O O . TRP A 1 310 ? -9.518 29.863 17.832 1.00 91.38 310 TRP A O 1
ATOM 2274 N N . THR A 1 311 ? -8.263 29.299 19.620 1.00 93.44 311 THR A N 1
ATOM 2275 C CA . THR A 1 311 ? -6.972 29.432 18.943 1.00 93.44 311 THR A CA 1
ATOM 2276 C C . THR A 1 311 ? -6.464 28.048 18.572 1.00 93.44 311 THR A C 1
ATOM 2278 O O . THR A 1 311 ? -6.287 27.194 19.447 1.00 93.44 311 THR A O 1
ATOM 2281 N N . LEU A 1 312 ? -6.224 27.837 17.281 1.00 95.25 312 LEU A N 1
ATOM 2282 C CA . LEU A 1 312 ? -5.607 26.634 16.738 1.00 95.25 312 LEU A CA 1
ATOM 2283 C C . LEU A 1 312 ? -4.280 27.033 16.101 1.00 95.25 312 LEU A C 1
ATOM 2285 O O . LEU A 1 312 ? -4.226 28.031 15.392 1.00 95.25 312 LEU A O 1
ATOM 2289 N N . SER A 1 313 ? -3.216 26.274 16.313 1.00 94.69 313 SER A N 1
ATOM 2290 C CA . SER A 1 313 ? -1.972 26.460 15.573 1.00 94.69 313 SER A CA 1
ATOM 2291 C C . SER A 1 313 ? -1.445 25.126 15.093 1.00 94.69 313 SER A C 1
ATOM 2293 O O . SER A 1 313 ? -1.434 24.165 15.858 1.00 94.69 313 SER A O 1
ATOM 2295 N N . ILE A 1 314 ? -0.989 25.080 13.851 1.00 94.19 314 ILE A N 1
ATOM 2296 C CA . ILE A 1 314 ? -0.310 23.926 13.281 1.00 94.19 314 ILE A CA 1
ATOM 2297 C C . ILE A 1 314 ? 1.120 24.330 12.951 1.00 94.19 314 ILE A C 1
ATOM 2299 O O . ILE A 1 314 ? 1.358 25.417 12.423 1.00 94.19 314 ILE A O 1
ATOM 2303 N N . ALA A 1 315 ? 2.064 23.494 13.352 1.00 90.50 315 ALA A N 1
ATOM 2304 C CA . ALA A 1 315 ? 3.476 23.689 13.114 1.00 90.50 315 ALA A CA 1
ATOM 2305 C C . ALA A 1 315 ? 4.038 22.477 12.387 1.00 90.50 315 ALA A C 1
ATOM 2307 O O . ALA A 1 315 ? 3.776 21.339 12.784 1.00 90.50 315 ALA A O 1
ATOM 2308 N N . ASP A 1 316 ? 4.818 22.756 11.357 1.00 87.19 316 ASP A N 1
ATOM 2309 C CA . ASP A 1 316 ? 5.731 21.800 10.770 1.00 87.19 316 ASP A CA 1
ATOM 2310 C C . ASP A 1 316 ? 7.065 22.010 11.487 1.00 87.19 316 ASP A C 1
ATOM 2312 O O . ASP A 1 316 ? 7.613 23.118 11.517 1.00 87.19 316 ASP A O 1
ATOM 2316 N N . ASN A 1 317 ? 7.541 20.959 12.152 1.00 72.25 317 ASN A N 1
ATOM 2317 C CA . ASN A 1 317 ? 8.801 20.991 12.888 1.00 72.25 317 ASN A CA 1
ATOM 2318 C C . ASN A 1 317 ? 10.019 20.752 11.977 1.00 72.25 317 ASN A C 1
ATOM 2320 O O . ASN A 1 317 ? 11.137 20.660 12.487 1.00 72.25 317 ASN A O 1
ATOM 2324 N N . GLY A 1 318 ? 9.808 20.756 10.659 1.00 57.00 318 GLY A N 1
ATOM 2325 C CA . GLY A 1 318 ? 10.830 20.851 9.634 1.00 57.00 318 GLY A CA 1
ATOM 2326 C C . GLY A 1 318 ? 11.341 19.489 9.192 1.00 57.00 318 GLY A C 1
ATOM 2327 O O . GLY A 1 318 ? 11.897 18.728 9.985 1.00 57.00 318 GLY A O 1
ATOM 2328 N N . ASN A 1 319 ? 11.232 19.237 7.889 1.00 60.38 319 ASN A N 1
ATOM 2329 C CA . ASN A 1 319 ? 12.053 18.264 7.179 1.00 60.38 319 ASN A CA 1
ATOM 2330 C C . ASN A 1 319 ? 13.101 18.965 6.301 1.00 60.38 319 ASN A C 1
ATOM 2332 O O . ASN A 1 319 ? 13.334 20.174 6.404 1.00 60.38 319 ASN A O 1
ATOM 2336 N N . CYS A 1 320 ? 13.870 18.152 5.583 1.00 52.91 320 CYS A N 1
ATOM 2337 C CA . CYS A 1 320 ? 15.205 18.429 5.065 1.00 52.91 320 CYS A CA 1
ATOM 2338 C C . CYS A 1 320 ? 15.293 19.770 4.301 1.00 52.91 320 CYS A C 1
ATOM 2340 O O . CYS A 1 320 ? 14.952 19.861 3.133 1.00 52.91 320 CYS A O 1
ATOM 2342 N N . GLY A 1 321 ? 15.811 20.822 4.952 1.00 51.31 321 GLY A N 1
ATOM 2343 C CA . GLY A 1 321 ? 16.097 22.107 4.292 1.00 51.31 321 GLY A CA 1
ATOM 2344 C C . GLY A 1 321 ? 15.806 23.356 5.124 1.00 51.31 321 GLY A C 1
ATOM 2345 O O . GLY A 1 321 ? 16.462 24.380 4.922 1.00 51.31 321 GLY A O 1
ATOM 2346 N N . SER A 1 322 ? 14.909 23.276 6.113 1.00 54.69 322 SER A N 1
ATOM 2347 C CA . SER A 1 322 ? 14.594 24.392 7.016 1.00 54.69 322 SER A CA 1
ATOM 2348 C C . SER A 1 322 ? 14.921 24.044 8.467 1.00 54.69 322 SER A C 1
ATOM 2350 O O . SER A 1 322 ? 14.408 23.084 9.028 1.00 54.69 322 SER A O 1
ATOM 2352 N N . SER A 1 323 ? 15.774 24.846 9.110 1.00 57.62 323 SER A N 1
ATOM 2353 C CA . SER A 1 323 ? 16.020 24.763 10.559 1.00 57.62 323 SER A CA 1
ATOM 2354 C C . SER A 1 323 ? 14.988 25.532 11.391 1.00 57.62 323 SER A C 1
ATOM 2356 O O . SER A 1 323 ? 15.070 25.541 12.620 1.00 57.62 323 SER A O 1
ATOM 2358 N N . SER A 1 324 ? 14.041 26.208 10.737 1.00 64.81 324 SER A N 1
ATOM 2359 C CA . SER A 1 324 ? 12.970 26.959 11.381 1.00 64.81 324 SER A CA 1
ATOM 2360 C C . SER A 1 324 ? 11.644 26.237 11.200 1.00 64.81 324 SER A C 1
ATOM 2362 O O . SER A 1 324 ? 11.206 26.048 10.069 1.00 64.81 324 SER A O 1
ATOM 2364 N N . SER A 1 325 ? 10.991 25.907 12.313 1.00 74.38 325 SER A N 1
ATOM 2365 C CA . SER A 1 325 ? 9.608 25.438 12.318 1.00 74.38 325 SER A CA 1
ATOM 2366 C C . SER A 1 325 ? 8.697 26.496 11.694 1.00 74.38 325 SER A C 1
ATOM 2368 O O . SER A 1 325 ? 8.647 27.629 12.196 1.00 74.38 325 SER A O 1
ATOM 2370 N N . ALA A 1 326 ? 7.966 26.154 10.639 1.00 81.88 326 ALA A N 1
ATOM 2371 C CA . ALA A 1 326 ? 6.914 27.018 10.127 1.00 81.88 326 ALA A CA 1
ATOM 2372 C C . ALA A 1 326 ? 5.641 26.775 10.942 1.00 81.88 326 ALA A C 1
ATOM 2374 O O . ALA A 1 326 ? 5.217 25.643 11.148 1.00 81.88 326 ALA A O 1
ATOM 2375 N N . THR A 1 327 ? 5.035 27.837 11.474 1.00 88.75 327 THR A N 1
ATOM 2376 C CA . THR A 1 327 ? 3.818 27.732 12.290 1.00 88.75 327 THR A CA 1
ATOM 2377 C C . THR A 1 327 ? 2.746 28.661 11.751 1.00 88.75 327 THR A C 1
ATOM 2379 O O . THR A 1 327 ? 2.951 29.873 11.669 1.00 88.75 327 THR A O 1
ATOM 2382 N N . ALA A 1 328 ? 1.576 28.106 11.454 1.00 91.69 328 ALA A N 1
ATOM 2383 C CA . ALA A 1 328 ? 0.377 28.859 11.126 1.00 91.69 328 ALA A CA 1
ATOM 2384 C C . ALA A 1 328 ? -0.577 28.867 12.326 1.00 91.69 328 ALA A C 1
ATOM 2386 O O . ALA A 1 328 ? -0.780 27.850 12.988 1.00 91.69 328 ALA A O 1
ATOM 2387 N N . THR A 1 329 ? -1.160 30.028 12.631 1.00 93.31 329 THR A N 1
ATOM 2388 C CA . THR A 1 329 ? -2.129 30.195 13.727 1.00 93.31 329 THR A CA 1
ATOM 2389 C C . THR A 1 329 ? -3.451 30.714 13.183 1.00 93.31 329 THR A C 1
ATOM 2391 O O . THR A 1 329 ? -3.487 31.654 12.392 1.00 93.31 329 THR A O 1
ATOM 2394 N N . TYR A 1 330 ? -4.538 30.124 13.660 1.00 95.06 330 TYR A N 1
ATOM 2395 C CA . TYR A 1 330 ? -5.902 30.343 13.223 1.00 95.06 330 TYR A CA 1
ATOM 2396 C C . TYR A 1 330 ? -6.830 30.612 14.406 1.00 95.06 330 TYR A C 1
ATOM 2398 O O . TYR A 1 330 ? -6.567 30.210 15.543 1.00 95.06 330 TYR A O 1
ATOM 2406 N N . ALA A 1 331 ? -7.953 31.265 14.109 1.00 91.94 331 ALA A N 1
ATOM 2407 C CA . ALA A 1 331 ? -9.030 31.518 15.053 1.00 91.94 331 ALA A CA 1
ATOM 2408 C C . ALA A 1 331 ? -10.341 30.917 14.525 1.00 91.94 331 ALA A C 1
ATOM 2410 O O . ALA A 1 331 ? -10.743 31.221 13.404 1.00 91.94 331 ALA A O 1
ATOM 2411 N N . MET A 1 332 ? -11.013 30.092 15.331 1.00 92.50 332 MET A N 1
ATOM 2412 C CA . MET A 1 332 ? -12.303 29.480 14.990 1.00 92.50 332 MET A CA 1
ATOM 2413 C C . MET A 1 332 ? -13.392 29.991 15.934 1.00 92.50 332 MET A C 1
ATOM 2415 O O . MET A 1 332 ? -13.302 29.814 17.148 1.00 92.50 332 MET A O 1
ATOM 2419 N N . ALA A 1 333 ? -14.440 30.607 15.386 1.00 90.50 333 ALA A N 1
ATOM 2420 C CA . ALA A 1 333 ? -15.571 31.076 16.180 1.00 90.50 333 ALA A CA 1
ATOM 2421 C C . ALA A 1 333 ? -16.464 29.900 16.614 1.00 90.50 333 ALA A C 1
ATOM 2423 O O . ALA A 1 333 ? -16.931 29.127 15.779 1.00 90.50 333 ALA A O 1
ATOM 2424 N N . VAL A 1 334 ? -16.745 29.799 17.913 1.00 89.12 334 VAL A N 1
ATOM 2425 C CA . VAL A 1 334 ? -17.698 28.842 18.488 1.00 89.12 334 VAL A CA 1
ATOM 2426 C C . VAL A 1 334 ? -18.884 29.619 19.049 1.00 89.12 334 VAL A C 1
ATOM 2428 O O . VAL A 1 334 ? -18.756 30.364 20.028 1.00 89.12 334 VAL A O 1
ATOM 2431 N N . SER A 1 335 ? -20.036 29.466 18.405 1.00 89.81 335 SER A N 1
ATOM 2432 C CA . SER A 1 335 ? -21.281 30.158 18.729 1.00 89.81 335 SER A CA 1
ATOM 2433 C C . SER A 1 335 ? -22.190 29.237 19.540 1.00 89.81 335 SER A C 1
ATOM 2435 O O . SER A 1 335 ? -22.408 28.081 19.183 1.00 89.81 335 SER A O 1
ATOM 2437 N N . ILE A 1 336 ? -22.701 29.738 20.666 1.00 87.12 336 ILE A N 1
ATOM 2438 C CA . ILE A 1 336 ? -23.653 28.996 21.492 1.00 87.12 336 ILE A CA 1
ATOM 2439 C C . ILE A 1 336 ? -25.064 29.399 21.081 1.00 87.12 336 ILE A C 1
ATOM 2441 O O . ILE A 1 336 ? -25.542 30.475 21.446 1.00 87.12 336 ILE A O 1
ATOM 2445 N N . THR A 1 337 ? -25.736 28.546 20.308 1.00 83.12 337 THR A N 1
ATOM 2446 C CA . THR A 1 337 ? -27.113 28.796 19.875 1.00 83.12 337 THR A CA 1
ATOM 2447 C C . THR A 1 337 ? -28.076 28.252 20.933 1.00 83.12 337 THR A C 1
ATOM 2449 O O . THR A 1 337 ? -28.157 27.034 21.107 1.00 83.12 337 THR A O 1
ATOM 2452 N N . PRO A 1 338 ? -28.818 29.099 21.671 1.00 70.94 338 PRO A N 1
ATOM 2453 C CA . PRO A 1 338 ? -29.789 28.612 22.637 1.00 70.94 338 PRO A CA 1
ATOM 2454 C C . PRO A 1 338 ? -30.873 27.820 21.907 1.00 70.94 338 PRO A C 1
ATOM 2456 O O . PRO A 1 338 ? -31.581 28.349 21.049 1.00 70.94 338 PRO A O 1
ATOM 2459 N N . THR A 1 339 ? -31.012 26.542 22.249 1.00 61.25 339 THR A N 1
ATOM 2460 C CA . THR A 1 339 ? -32.073 25.697 21.708 1.00 61.25 339 THR A CA 1
ATOM 2461 C C . THR A 1 339 ? -33.413 26.219 22.218 1.00 61.25 339 THR A C 1
ATOM 2463 O O . THR A 1 339 ? -33.790 25.974 23.364 1.00 61.25 339 THR A O 1
ATOM 2466 N N . ILE A 1 340 ? -34.156 26.949 21.382 1.00 48.56 340 ILE A N 1
ATOM 2467 C CA . ILE A 1 340 ? -35.564 27.255 21.649 1.00 48.56 340 ILE A CA 1
ATOM 2468 C C . ILE A 1 340 ? -36.336 25.948 21.440 1.00 48.56 340 ILE A C 1
ATOM 2470 O O . ILE A 1 340 ? -36.802 25.643 20.345 1.00 48.56 340 ILE A O 1
ATOM 2474 N N . LEU A 1 341 ? -36.413 25.128 22.486 1.00 43.62 341 LEU A N 1
ATOM 2475 C CA . LEU A 1 341 ? -37.240 23.926 22.507 1.00 43.62 341 LEU A CA 1
ATOM 2476 C C . LEU A 1 341 ? -38.719 24.343 22.501 1.00 43.62 341 LEU A C 1
ATOM 2478 O O . LEU A 1 341 ? -39.300 24.645 23.541 1.00 43.62 341 LEU A O 1
ATOM 2482 N N . LEU A 1 342 ? -39.341 24.350 21.321 1.00 42.53 342 LEU A N 1
ATOM 2483 C CA . LEU A 1 342 ? -40.795 24.235 21.205 1.00 42.53 342 LEU A CA 1
ATOM 2484 C C . LEU A 1 342 ? -41.183 22.843 21.728 1.00 42.53 342 LEU A C 1
ATOM 2486 O O . LEU A 1 342 ? -40.805 21.827 21.149 1.00 42.53 342 LEU A O 1
ATOM 2490 N N . ALA A 1 343 ? -41.875 22.798 22.868 1.00 34.69 343 ALA A N 1
ATOM 2491 C CA . ALA A 1 343 ? -42.259 21.560 23.542 1.00 34.69 343 ALA A CA 1
ATOM 2492 C C . ALA A 1 343 ? -43.122 20.649 22.635 1.00 34.69 343 ALA A C 1
ATOM 2494 O O . ALA A 1 343 ? -44.155 21.107 22.142 1.00 34.69 343 ALA A O 1
ATOM 2495 N N . PRO A 1 344 ? -42.770 19.363 22.436 1.00 41.19 344 PRO A N 1
ATOM 2496 C CA . PRO A 1 344 ? -43.645 18.415 21.754 1.00 41.19 344 PRO A CA 1
ATOM 2497 C C . PRO A 1 344 ? -44.749 17.909 22.701 1.00 41.19 344 PRO A C 1
ATOM 2499 O O . PRO A 1 344 ? -44.485 17.498 23.831 1.00 41.19 344 PRO A O 1
ATOM 2502 N N . ALA A 1 345 ? -46.000 17.932 22.233 1.00 39.06 345 ALA A N 1
ATOM 2503 C CA . ALA A 1 345 ? -47.173 17.484 22.979 1.00 39.06 345 ALA A CA 1
ATOM 2504 C C . ALA A 1 345 ? -47.354 15.959 22.869 1.00 39.06 345 ALA A C 1
ATOM 2506 O O . ALA A 1 345 ? -47.879 15.461 21.877 1.00 39.06 345 ALA A O 1
ATOM 2507 N N . LEU A 1 346 ? -46.966 15.213 23.906 1.00 39.59 346 LEU A N 1
ATOM 2508 C CA . LEU A 1 346 ? -47.439 13.842 24.119 1.00 39.59 346 LEU A CA 1
ATOM 2509 C C . LEU A 1 346 ? -48.726 13.917 24.958 1.00 39.59 346 LEU A C 1
ATOM 2511 O O . LEU A 1 346 ? -48.701 14.461 26.061 1.00 39.59 346 LEU A O 1
ATOM 2515 N N . THR A 1 347 ? -49.860 13.418 24.457 1.00 46.94 347 THR A N 1
ATOM 2516 C CA . THR A 1 347 ? -51.134 13.410 25.206 1.00 46.94 347 THR A CA 1
ATOM 2517 C C . THR A 1 347 ? -51.545 11.979 25.551 1.00 46.94 347 THR A C 1
ATOM 2519 O O . THR A 1 347 ? -51.680 11.132 24.673 1.00 46.94 347 THR A O 1
ATOM 2522 N N . VAL A 1 348 ? -51.749 11.702 26.843 1.00 45.03 348 VAL A N 1
ATOM 2523 C CA . VAL A 1 348 ? -52.281 10.424 27.346 1.00 45.03 348 VAL A CA 1
ATOM 2524 C C . VAL A 1 348 ? -53.807 10.498 27.309 1.00 45.03 348 VAL A C 1
ATOM 2526 O O . VAL A 1 348 ? -54.394 11.372 27.944 1.00 45.03 348 VAL A O 1
ATOM 2529 N N . THR A 1 349 ? -54.459 9.616 26.552 1.00 45.12 349 THR A N 1
ATOM 2530 C CA . THR A 1 349 ? -55.902 9.714 26.258 1.00 45.12 349 THR A CA 1
ATOM 2531 C C . THR A 1 349 ? -56.795 8.845 27.146 1.00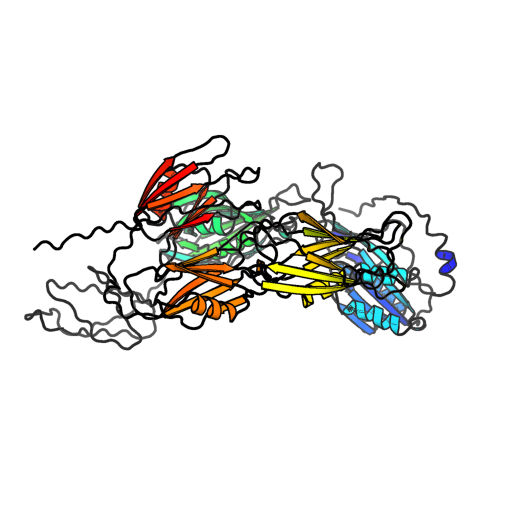 45.12 349 THR A C 1
ATOM 2533 O O . THR A 1 349 ? -58.014 8.907 27.011 1.00 45.12 349 THR A O 1
ATOM 2536 N N . THR A 1 350 ? -56.247 8.060 28.080 1.00 49.22 350 THR A N 1
ATOM 2537 C CA . THR A 1 350 ? -57.059 7.236 28.994 1.00 49.22 350 THR A CA 1
ATOM 2538 C C . THR A 1 350 ? -57.666 8.079 30.124 1.00 49.22 350 THR A C 1
ATOM 2540 O O . THR A 1 350 ? -56.919 8.614 30.949 1.00 49.22 350 THR A O 1
ATOM 2543 N N . PRO A 1 351 ? -59.004 8.189 30.222 1.00 45.78 351 PRO A N 1
ATOM 2544 C CA . PRO A 1 351 ? -59.651 9.068 31.180 1.00 45.78 351 PRO A CA 1
ATOM 2545 C C . PRO A 1 351 ? -59.940 8.326 32.489 1.00 45.78 351 PRO A C 1
ATOM 2547 O O . PRO A 1 351 ? -61.067 7.921 32.721 1.00 45.78 351 PRO A O 1
ATOM 2550 N N . THR A 1 352 ? -58.945 8.166 33.362 1.00 44.31 352 THR A N 1
ATOM 2551 C CA . THR A 1 352 ? -59.171 7.982 34.811 1.00 44.31 352 THR A CA 1
ATOM 2552 C C . THR A 1 352 ? -57.861 8.173 35.564 1.00 44.31 352 THR A C 1
ATOM 2554 O O . THR A 1 352 ? -56.861 7.533 35.258 1.00 44.31 352 THR A O 1
ATOM 2557 N N . THR A 1 353 ? -57.874 9.027 36.584 1.00 43.66 353 THR A N 1
ATOM 2558 C CA . THR A 1 353 ? -56.715 9.393 37.414 1.00 43.66 353 THR A CA 1
ATOM 2559 C C . THR A 1 353 ? -56.312 8.323 38.434 1.00 43.66 353 THR A C 1
ATOM 2561 O O . THR A 1 353 ? -55.426 8.558 39.253 1.00 43.66 353 THR A O 1
ATOM 2564 N N . THR A 1 354 ? -56.944 7.146 38.438 1.00 45.88 354 THR A N 1
ATOM 2565 C CA . THR A 1 354 ? -56.576 6.056 39.353 1.00 45.88 354 THR A CA 1
ATOM 2566 C C . THR A 1 354 ? -57.052 4.715 38.802 1.00 45.88 354 THR A C 1
ATOM 2568 O O . THR A 1 354 ? -58.247 4.432 38.772 1.00 45.88 354 THR A O 1
ATOM 2571 N N . LEU A 1 355 ? -56.112 3.887 38.351 1.00 43.47 355 LEU A N 1
ATOM 2572 C CA . LEU A 1 355 ? -56.366 2.499 37.974 1.00 43.47 355 LEU A CA 1
ATOM 2573 C C . LEU A 1 355 ? -56.233 1.627 39.224 1.00 43.47 355 LEU A C 1
ATOM 2575 O O . LEU A 1 355 ? -55.128 1.373 39.696 1.00 43.47 355 LEU A O 1
ATOM 2579 N N . VAL A 1 356 ? -57.364 1.202 39.789 1.00 45.53 356 VAL A N 1
ATOM 2580 C CA . VAL A 1 356 ? -57.394 0.240 40.899 1.00 45.53 356 VAL A CA 1
ATOM 2581 C C . VAL A 1 356 ? -57.532 -1.158 40.303 1.00 45.53 356 VAL A C 1
ATOM 2583 O O . VAL A 1 356 ? -58.597 -1.518 39.807 1.00 45.53 356 VAL A O 1
ATOM 2586 N N . MET A 1 357 ? -56.456 -1.944 40.334 1.00 45.56 357 MET A N 1
ATOM 2587 C CA . MET A 1 357 ? -56.501 -3.363 39.977 1.00 45.56 357 MET A CA 1
ATOM 2588 C C . MET A 1 357 ? -57.008 -4.168 41.177 1.00 45.56 357 MET A C 1
ATOM 2590 O O . MET A 1 357 ? -56.291 -4.341 42.159 1.00 45.56 357 MET A O 1
ATOM 2594 N N . THR A 1 358 ? -58.247 -4.652 41.114 1.00 45.44 358 THR A N 1
ATOM 2595 C CA . THR A 1 358 ? -58.812 -5.558 42.130 1.00 45.44 358 THR A CA 1
ATOM 2596 C C . THR A 1 358 ? -58.458 -7.025 41.887 1.00 45.44 358 THR A C 1
ATOM 2598 O O . THR A 1 358 ? -58.615 -7.838 42.794 1.00 45.44 358 THR A O 1
ATOM 2601 N N . ASP A 1 359 ? -57.953 -7.361 40.697 1.00 46.06 359 ASP A N 1
ATOM 2602 C CA . ASP A 1 359 ? -57.534 -8.709 40.317 1.00 46.06 359 ASP A CA 1
ATOM 2603 C C . ASP A 1 359 ? -56.137 -8.663 39.659 1.00 46.06 359 ASP A C 1
ATOM 2605 O O . ASP A 1 359 ? -55.982 -8.038 38.605 1.00 46.06 359 ASP A O 1
ATOM 2609 N N . PRO A 1 360 ? -55.106 -9.297 40.254 1.00 44.72 360 PRO A N 1
ATOM 2610 C CA . PRO A 1 360 ? -53.739 -9.290 39.732 1.00 44.72 360 PRO A CA 1
ATOM 2611 C C . PRO A 1 360 ? -53.551 -10.104 38.439 1.00 44.72 360 PRO A C 1
ATOM 2613 O O . PRO A 1 360 ? -52.435 -10.155 37.924 1.00 44.72 360 PRO A O 1
ATOM 2616 N N . THR A 1 361 ? -54.600 -10.746 37.913 1.00 43.09 361 THR A N 1
ATOM 2617 C CA . THR A 1 361 ? -54.531 -11.582 36.702 1.00 43.09 361 THR A CA 1
ATOM 2618 C C . THR A 1 361 ? -55.048 -10.905 35.427 1.00 43.09 361 THR A C 1
ATOM 2620 O O . THR A 1 361 ? -54.890 -11.461 34.340 1.00 43.09 361 THR A O 1
ATOM 2623 N N . VAL A 1 362 ? -55.619 -9.697 35.516 1.00 44.16 362 VAL A N 1
ATOM 2624 C CA . VAL A 1 362 ? -56.228 -8.996 34.371 1.00 44.16 362 VAL A CA 1
ATOM 2625 C C . VAL A 1 362 ? -55.305 -7.889 33.846 1.00 44.16 362 VAL A C 1
ATOM 2627 O O . VAL A 1 362 ? -54.999 -6.934 34.558 1.00 44.16 362 VAL A O 1
ATOM 2630 N N . ALA A 1 363 ? -54.878 -7.991 32.583 1.00 42.75 363 ALA A N 1
ATOM 2631 C CA . ALA A 1 363 ? -54.077 -6.961 31.915 1.00 42.75 363 ALA A CA 1
ATOM 2632 C C . ALA A 1 363 ? -54.944 -5.754 31.506 1.00 42.75 363 ALA A C 1
ATOM 2634 O O . ALA A 1 363 ? -55.970 -5.919 30.845 1.00 42.75 363 ALA A O 1
ATOM 2635 N N . VAL A 1 364 ? -54.518 -4.536 31.864 1.00 45.78 364 VAL A N 1
ATOM 2636 C CA . VAL A 1 364 ? -55.183 -3.284 31.466 1.00 45.78 364 VAL A CA 1
ATOM 2637 C C . VAL A 1 364 ? -54.385 -2.604 30.343 1.00 45.78 364 VAL A C 1
ATOM 2639 O O . VAL A 1 364 ? -53.225 -2.258 30.565 1.00 45.78 364 VAL A O 1
ATOM 2642 N N . PRO A 1 365 ? -54.971 -2.368 29.156 1.00 45.66 365 PRO A N 1
ATOM 2643 C CA . PRO A 1 365 ? -54.274 -1.699 28.061 1.00 45.66 365 PRO A CA 1
ATOM 2644 C C . PRO A 1 365 ? -54.192 -0.177 28.279 1.00 45.66 365 PRO A C 1
ATOM 2646 O O . PRO A 1 365 ? -55.204 0.482 28.521 1.00 45.66 365 PRO A O 1
ATOM 2649 N N . LEU A 1 366 ? -52.991 0.395 28.142 1.00 50.31 366 LEU A N 1
ATOM 2650 C CA . LEU A 1 366 ? -52.757 1.845 28.107 1.00 50.31 366 LEU A CA 1
ATOM 2651 C C . LEU A 1 366 ? -52.641 2.323 26.653 1.00 50.31 366 LEU A C 1
ATOM 2653 O O . LEU A 1 366 ? -51.837 1.797 25.886 1.00 50.31 366 LEU A O 1
ATOM 2657 N N . GLY A 1 367 ? -53.434 3.328 26.275 1.00 46.50 367 GLY A N 1
ATOM 2658 C CA . GLY A 1 367 ? -53.357 3.964 24.958 1.00 46.50 367 GLY A CA 1
ATOM 2659 C C . GLY A 1 367 ? -52.378 5.139 24.962 1.00 46.50 367 GLY A C 1
ATOM 2660 O O . GLY A 1 367 ? -52.631 6.143 25.625 1.00 46.50 367 GLY A O 1
ATOM 2661 N N . LEU A 1 368 ? -51.282 5.033 24.209 1.00 47.16 368 LEU A N 1
ATOM 2662 C CA . LEU A 1 368 ? -50.354 6.136 23.939 1.00 47.16 368 LEU A CA 1
ATOM 2663 C C . LEU A 1 368 ? -50.464 6.530 22.460 1.00 47.16 368 LEU A C 1
ATOM 2665 O O . LEU A 1 368 ? -50.395 5.666 21.588 1.00 47.16 368 LEU A O 1
ATOM 2669 N N . GLN A 1 369 ? -50.631 7.824 22.169 1.00 43.47 369 GLN A N 1
ATOM 2670 C CA . GLN A 1 369 ? -50.578 8.362 20.805 1.00 43.47 369 GLN A CA 1
ATOM 2671 C C . GLN A 1 369 ? -49.405 9.336 20.673 1.00 43.47 369 GLN A C 1
ATOM 2673 O O . GLN A 1 369 ? -49.341 10.342 21.377 1.00 43.47 369 GLN A O 1
ATOM 2678 N N . GLY A 1 370 ? -48.488 9.035 19.752 1.00 45.00 370 GLY A N 1
ATOM 2679 C CA . GLY A 1 370 ? -47.454 9.958 19.285 1.00 45.00 370 GLY A CA 1
ATOM 2680 C C . GLY A 1 370 ? -47.757 10.405 17.856 1.00 45.00 370 GLY A C 1
ATOM 2681 O O . GLY A 1 370 ? -48.137 9.590 17.017 1.00 45.00 370 GLY A O 1
ATOM 2682 N N . THR A 1 371 ? -47.607 11.693 17.559 1.00 41.84 371 THR A N 1
ATOM 2683 C CA . THR A 1 371 ? -47.667 12.207 16.182 1.00 41.84 371 THR A CA 1
ATOM 2684 C C . THR A 1 371 ? -46.350 11.925 15.460 1.00 41.84 371 THR A C 1
ATOM 2686 O O . THR A 1 371 ? -45.282 12.279 15.958 1.00 41.84 371 THR A O 1
ATOM 2689 N N . ALA A 1 372 ? -46.418 11.286 14.290 1.00 36.53 372 ALA A N 1
ATOM 2690 C CA . ALA A 1 372 ? -45.248 10.924 13.494 1.00 36.53 372 ALA A CA 1
ATOM 2691 C C . ALA A 1 372 ? -44.444 12.164 13.056 1.00 36.53 372 ALA A C 1
ATOM 2693 O O . ALA A 1 372 ? -45.018 13.127 12.550 1.00 36.53 372 ALA A O 1
ATOM 2694 N N . GLY A 1 373 ? -43.115 12.114 13.216 1.00 41.41 373 GLY A N 1
ATOM 2695 C CA . GLY A 1 373 ? -42.195 13.093 12.620 1.00 41.41 373 GLY A CA 1
ATOM 2696 C C . GLY A 1 373 ? -41.046 13.594 13.498 1.00 41.41 373 GLY A C 1
ATOM 2697 O O . GLY A 1 373 ? -40.187 14.307 12.985 1.00 41.41 373 GLY A O 1
ATOM 2698 N N . HIS A 1 374 ? -40.974 13.242 14.786 1.00 40.47 374 HIS A N 1
ATOM 2699 C CA . HIS A 1 374 ? -39.898 13.703 15.676 1.00 40.47 374 HIS A CA 1
ATOM 2700 C C . HIS A 1 374 ? -39.228 12.549 16.426 1.00 40.47 374 HIS A C 1
ATOM 2702 O O . HIS A 1 374 ? -39.884 11.779 17.121 1.00 40.47 374 HIS A O 1
ATOM 2708 N N . VAL A 1 375 ? -37.898 12.461 16.311 1.00 38.44 375 VAL A N 1
ATOM 2709 C CA . VAL A 1 375 ? -37.060 11.567 17.121 1.00 38.44 375 VAL A CA 1
ATOM 2710 C C . VAL A 1 375 ? -36.767 12.280 18.440 1.00 38.44 375 VAL A C 1
ATOM 2712 O O . VAL A 1 375 ? -35.737 12.928 18.599 1.00 38.44 375 VAL A O 1
ATOM 2715 N N . ALA A 1 376 ? -37.701 12.206 19.382 1.00 39.06 376 ALA A N 1
ATOM 2716 C CA . ALA A 1 376 ? -37.453 12.595 20.763 1.00 39.06 376 ALA A CA 1
ATOM 2717 C C . ALA A 1 376 ? -37.429 11.336 21.633 1.00 39.06 376 ALA A C 1
ATOM 2719 O O . ALA A 1 376 ? -38.320 10.494 21.544 1.00 39.06 376 ALA A O 1
ATOM 2720 N N . ARG A 1 377 ? -36.414 11.211 22.497 1.00 40.47 377 ARG A N 1
ATOM 2721 C CA . ARG A 1 377 ? -36.478 10.268 23.619 1.00 40.47 377 ARG A CA 1
ATOM 2722 C C . ARG A 1 377 ? -37.518 10.798 24.599 1.00 40.47 377 ARG A C 1
ATOM 2724 O O . ARG A 1 377 ? -37.349 11.894 25.127 1.00 40.47 377 ARG A O 1
ATOM 2731 N N . THR A 1 378 ? -38.571 10.036 24.858 1.00 39.56 378 THR A N 1
ATOM 2732 C CA . THR A 1 378 ? -39.529 10.347 25.923 1.00 39.56 378 THR A CA 1
ATOM 2733 C C . THR A 1 378 ? -39.559 9.174 26.886 1.00 39.56 378 THR A C 1
ATOM 2735 O O . THR A 1 378 ? -39.875 8.059 26.484 1.00 39.56 378 THR A O 1
ATOM 2738 N N . SER A 1 379 ? -39.202 9.412 28.146 1.00 40.28 379 SER A N 1
ATOM 2739 C CA . SER A 1 379 ? -39.365 8.430 29.214 1.00 40.28 379 SER A CA 1
ATOM 2740 C C . SER A 1 379 ? -40.715 8.652 29.897 1.00 40.28 379 SER A C 1
ATOM 2742 O O . SER A 1 379 ? -41.066 9.775 30.258 1.00 40.28 379 SER A O 1
ATOM 2744 N N . ILE A 1 380 ? -41.497 7.582 30.060 1.00 42.84 380 ILE A N 1
ATOM 2745 C CA . ILE A 1 380 ? -42.717 7.587 30.873 1.00 42.84 380 ILE A CA 1
ATOM 2746 C C . ILE A 1 380 ? -42.489 6.605 32.015 1.00 42.84 380 ILE A C 1
ATOM 2748 O O . ILE A 1 380 ? -42.403 5.400 31.798 1.00 42.84 380 ILE A O 1
ATOM 2752 N N . THR A 1 381 ? -42.405 7.119 33.237 1.00 39.16 381 THR A N 1
ATOM 2753 C CA . THR A 1 381 ? -42.270 6.285 34.434 1.00 39.16 381 THR A CA 1
ATOM 2754 C C . THR A 1 381 ? -43.656 5.964 34.982 1.00 39.16 381 THR A C 1
ATOM 2756 O O . THR A 1 381 ? -44.366 6.856 35.444 1.00 39.16 381 THR A O 1
ATOM 2759 N N . LEU A 1 382 ? -44.042 4.687 34.959 1.00 41.03 382 LEU A N 1
ATOM 2760 C CA . LEU A 1 382 ? -45.259 4.186 35.602 1.00 41.03 382 LEU A CA 1
ATOM 2761 C C . LEU A 1 382 ? -44.861 3.354 36.823 1.00 41.03 382 LEU A C 1
ATOM 2763 O O . LEU A 1 382 ? -44.093 2.402 36.706 1.00 41.03 382 LEU A O 1
ATOM 2767 N N . ALA A 1 383 ? -45.380 3.704 37.998 1.00 36.78 383 ALA A N 1
ATOM 2768 C CA . ALA A 1 383 ? -45.170 2.937 39.220 1.00 36.78 383 ALA A CA 1
ATOM 2769 C C . ALA A 1 383 ? -46.428 2.113 39.533 1.00 36.78 383 ALA A C 1
ATOM 2771 O O . ALA A 1 383 ? -47.502 2.676 39.732 1.00 36.78 383 ALA A O 1
ATOM 2772 N N . SER A 1 384 ? -46.290 0.787 39.595 1.00 39.91 384 SER A N 1
ATOM 2773 C CA . SER A 1 384 ? -47.305 -0.123 40.144 1.00 39.91 384 SER A CA 1
ATOM 2774 C C . SER A 1 384 ? -46.765 -0.748 41.426 1.00 39.91 384 SER A C 1
ATOM 2776 O O . SER A 1 384 ? -45.592 -1.115 41.482 1.00 39.91 384 SER A O 1
ATOM 2778 N N . GLN A 1 385 ? -47.601 -0.864 42.461 1.00 35.56 385 GLN A N 1
ATOM 2779 C CA . GLN A 1 385 ? -47.205 -1.528 43.706 1.00 35.56 385 GLN A CA 1
ATOM 2780 C C . GLN A 1 385 ? -47.379 -3.053 43.647 1.00 35.56 385 GLN A C 1
ATOM 2782 O O . GLN A 1 385 ? -46.666 -3.736 44.372 1.00 35.56 385 GLN A O 1
ATOM 2787 N N . PHE A 1 386 ? -48.233 -3.601 42.768 1.00 35.41 386 PHE A N 1
ATOM 2788 C CA . PHE A 1 386 ? -48.396 -5.050 42.570 1.00 35.41 386 PHE A CA 1
ATOM 2789 C C . PHE A 1 386 ? -48.945 -5.370 41.161 1.00 35.41 386 PHE A C 1
ATOM 2791 O O . PHE A 1 386 ? -49.956 -4.806 40.753 1.00 35.41 386 PHE A O 1
ATOM 2798 N N . GLY A 1 387 ? -48.302 -6.301 40.438 1.00 40.53 387 GLY A N 1
ATOM 2799 C CA . GLY A 1 387 ? -48.756 -6.841 39.139 1.00 40.53 387 GLY A CA 1
ATOM 2800 C C . GLY A 1 387 ? -47.899 -6.443 37.924 1.00 40.53 387 GLY A C 1
ATOM 2801 O O . GLY A 1 387 ? -47.342 -5.348 37.876 1.00 40.53 387 GLY A O 1
ATOM 2802 N N . TYR A 1 388 ? -47.788 -7.350 36.942 1.00 38.62 388 TYR A N 1
ATOM 2803 C CA . TYR A 1 388 ? -47.110 -7.117 35.658 1.00 38.62 388 TYR A CA 1
ATOM 2804 C C . TYR A 1 388 ? -47.988 -6.250 34.740 1.00 38.62 388 TYR A C 1
ATOM 2806 O O . TYR A 1 388 ? -49.147 -6.581 34.498 1.00 38.62 388 TYR A O 1
ATOM 2814 N N . ILE A 1 389 ? -47.434 -5.165 34.193 1.00 42.31 389 ILE A N 1
ATOM 2815 C CA . ILE A 1 389 ? -48.093 -4.363 33.152 1.00 42.31 389 ILE A CA 1
ATOM 2816 C C . ILE A 1 389 ? -47.848 -5.059 31.810 1.00 42.31 389 ILE A C 1
ATOM 2818 O O . ILE A 1 389 ? -46.732 -5.055 31.297 1.00 42.31 389 ILE A O 1
ATOM 2822 N N . GLY A 1 390 ? -48.883 -5.686 31.253 1.00 38.88 390 GLY A N 1
ATOM 2823 C CA . GLY A 1 390 ? -48.837 -6.231 29.899 1.00 38.88 390 GLY A CA 1
ATOM 2824 C C . GLY A 1 390 ? -48.996 -5.115 28.869 1.00 38.88 390 GLY A C 1
ATOM 2825 O O . GLY A 1 390 ? -50.026 -4.444 28.846 1.00 38.88 390 GLY A O 1
ATOM 2826 N N . VAL A 1 391 ? -47.992 -4.918 28.015 1.00 40.94 391 VAL A N 1
ATOM 2827 C CA . VAL A 1 391 ? -48.101 -4.033 26.847 1.00 40.94 391 VAL A CA 1
ATOM 2828 C C . VAL A 1 391 ? -48.756 -4.836 25.711 1.00 40.94 391 VAL A C 1
ATOM 2830 O O . VAL A 1 391 ? -48.330 -5.966 25.468 1.00 40.94 391 VAL A O 1
ATOM 2833 N N . PRO A 1 392 ? -49.807 -4.331 25.038 1.00 40.47 392 PRO A N 1
ATOM 2834 C CA . PRO A 1 392 ? -50.419 -5.041 23.918 1.00 40.47 392 PRO A CA 1
ATOM 2835 C C . PRO A 1 392 ? -49.441 -5.192 22.747 1.00 40.47 392 PRO A C 1
ATOM 2837 O O . PRO A 1 392 ? -48.522 -4.393 22.585 1.00 40.47 392 PRO A O 1
ATOM 2840 N N . THR A 1 393 ? -49.663 -6.217 21.922 1.00 39.41 393 THR A N 1
ATOM 2841 C CA . THR A 1 393 ? -48.891 -6.495 20.705 1.00 39.41 393 THR A CA 1
ATOM 2842 C C . THR A 1 393 ? -48.856 -5.267 19.793 1.00 39.41 393 THR A C 1
ATOM 2844 O O . THR A 1 393 ? -49.892 -4.814 19.303 1.00 39.41 393 THR A O 1
ATOM 2847 N N . LEU A 1 394 ? -47.659 -4.718 19.591 1.00 44.88 394 LEU A N 1
ATOM 2848 C CA . LEU A 1 394 ? -47.409 -3.572 18.719 1.00 44.88 394 LEU A CA 1
ATOM 2849 C C . LEU A 1 394 ? -47.215 -4.036 17.259 1.00 44.88 394 LEU A C 1
ATOM 2851 O O . LEU A 1 394 ? -46.953 -5.221 17.026 1.00 44.88 394 LEU A O 1
ATOM 2855 N N . PRO A 1 395 ? -47.385 -3.144 16.264 1.00 43.97 395 PRO A N 1
ATOM 2856 C CA . PRO A 1 395 ? -47.032 -3.434 14.873 1.00 43.97 395 PRO A CA 1
ATOM 2857 C C . PRO A 1 395 ? -45.545 -3.821 14.729 1.00 43.97 395 PRO A C 1
ATOM 2859 O O . PRO A 1 395 ? -44.724 -3.525 15.594 1.00 43.97 395 PRO A O 1
ATOM 2862 N N . SER A 1 396 ? -45.213 -4.539 13.649 1.00 41.34 396 SER A N 1
ATOM 2863 C CA . SER A 1 396 ? -43.940 -5.264 13.443 1.00 41.34 396 SER A CA 1
ATOM 2864 C C . SER A 1 396 ? -42.665 -4.408 13.425 1.00 41.34 396 SER A C 1
ATOM 2866 O O . SER A 1 396 ? -41.567 -4.941 13.311 1.00 41.34 396 SER A O 1
ATOM 2868 N N . ASP A 1 397 ? -42.804 -3.093 13.491 1.00 38.59 397 ASP A N 1
ATOM 2869 C CA . ASP A 1 397 ? -41.749 -2.088 13.514 1.00 38.59 397 ASP A CA 1
ATOM 2870 C C . ASP A 1 397 ? -41.404 -1.589 14.933 1.00 38.59 397 ASP A C 1
ATOM 2872 O O . ASP A 1 397 ? -40.542 -0.720 15.078 1.00 38.59 397 ASP A O 1
ATOM 2876 N N . VAL A 1 398 ? -42.015 -2.152 15.987 1.00 36.25 398 VAL A N 1
ATOM 2877 C CA . VAL A 1 398 ? -41.720 -1.804 17.388 1.00 36.25 398 VAL A CA 1
ATOM 2878 C C . VAL A 1 398 ? -41.555 -3.052 18.263 1.00 36.25 398 VAL A C 1
ATOM 2880 O O . VAL A 1 398 ? -42.489 -3.824 18.458 1.00 36.25 398 VAL A O 1
ATOM 2883 N N . GLU A 1 399 ? -40.375 -3.216 18.858 1.00 42.50 399 GLU A N 1
ATOM 2884 C CA . GLU A 1 399 ? -40.050 -4.264 19.841 1.00 42.50 399 GLU A CA 1
ATOM 2885 C C . GLU A 1 399 ? -39.645 -3.667 21.208 1.00 42.50 399 GLU A C 1
ATOM 2887 O O . GLU A 1 399 ? -39.184 -2.528 21.310 1.00 42.50 399 GLU A O 1
ATOM 2892 N N . ILE A 1 400 ? -39.854 -4.417 22.293 1.00 40.44 400 ILE A N 1
ATOM 2893 C CA . ILE A 1 400 ? -39.660 -3.942 23.671 1.00 40.44 400 ILE A CA 1
ATOM 2894 C C . ILE A 1 400 ? -38.503 -4.710 24.316 1.00 40.44 400 ILE A C 1
ATOM 2896 O O . ILE A 1 400 ? -38.627 -5.901 24.588 1.00 40.44 400 ILE A O 1
ATOM 2900 N N . GLY A 1 401 ? -37.394 -4.030 24.611 1.00 37.19 401 GLY A N 1
ATOM 2901 C CA . GLY A 1 401 ? -36.335 -4.560 25.472 1.00 37.19 401 GLY A CA 1
ATOM 2902 C C . GLY A 1 401 ? -36.736 -4.517 26.951 1.00 37.19 401 GLY A C 1
ATOM 2903 O O . GLY A 1 401 ? -37.268 -3.509 27.418 1.00 37.19 401 GLY A O 1
ATOM 2904 N N . SER A 1 402 ? -36.490 -5.600 27.694 1.00 32.25 402 SER A N 1
ATOM 2905 C CA . SER A 1 402 ? -36.716 -5.653 29.142 1.00 32.25 402 SER A CA 1
ATOM 2906 C C . SER A 1 402 ? -35.394 -5.731 29.907 1.00 32.25 402 SER A C 1
ATOM 2908 O O . SER A 1 402 ? -34.737 -6.770 29.861 1.00 32.25 402 SER A O 1
ATOM 2910 N N . ASP A 1 403 ? -35.066 -4.696 30.681 1.00 30.27 403 ASP A N 1
ATOM 2911 C CA . ASP A 1 403 ? -34.124 -4.806 31.800 1.00 30.27 403 ASP A CA 1
ATOM 2912 C C . ASP A 1 403 ? -34.892 -4.925 33.124 1.00 30.27 403 ASP A C 1
ATOM 2914 O O . ASP A 1 403 ? -35.953 -4.326 33.336 1.00 30.27 403 ASP A O 1
ATOM 2918 N N . ARG A 1 404 ? -34.404 -5.803 34.008 1.00 37.47 404 ARG A N 1
ATOM 2919 C CA . ARG A 1 404 ? -35.098 -6.170 35.248 1.00 37.47 404 ARG A CA 1
ATOM 2920 C C . ARG A 1 404 ? -34.886 -5.090 36.313 1.00 37.47 404 ARG A C 1
ATOM 2922 O O . ARG A 1 404 ? -33.777 -4.904 36.799 1.00 37.47 404 ARG A O 1
ATOM 2929 N N . TYR A 1 405 ? -36.019 -4.505 36.709 1.00 35.03 405 TYR A N 1
ATOM 2930 C CA . TYR A 1 405 ? -36.250 -3.422 37.674 1.00 35.03 405 TYR A CA 1
ATOM 2931 C C . TYR A 1 405 ? -35.833 -2.030 37.172 1.00 35.03 405 TYR A C 1
ATOM 2933 O O . TYR A 1 405 ? -34.707 -1.594 37.369 1.00 35.03 405 TYR A O 1
ATOM 2941 N N . ILE A 1 406 ? -36.834 -1.323 36.624 1.00 30.75 406 ILE A N 1
ATOM 2942 C CA . ILE A 1 406 ? -36.809 -0.056 35.864 1.00 30.75 406 ILE A CA 1
ATOM 2943 C C . ILE A 1 406 ? -36.634 -0.312 34.361 1.00 30.75 406 ILE A C 1
ATOM 2945 O O . ILE A 1 406 ? -35.562 -0.645 33.873 1.00 30.75 406 ILE A O 1
ATOM 2949 N N . THR A 1 407 ? -37.745 -0.196 33.634 1.00 31.64 407 THR A N 1
ATOM 2950 C CA . THR A 1 407 ? -37.850 -0.526 32.211 1.00 31.64 407 THR A CA 1
ATOM 2951 C C . THR A 1 407 ? -37.433 0.674 31.359 1.00 31.64 407 THR A C 1
ATOM 2953 O O . THR A 1 407 ? -38.265 1.521 31.043 1.00 31.64 407 THR A O 1
ATOM 2956 N N . ASP A 1 408 ? -36.157 0.748 30.981 1.00 30.81 408 ASP A N 1
ATOM 2957 C CA . ASP A 1 408 ? -35.723 1.510 29.804 1.00 30.81 408 ASP A CA 1
ATOM 2958 C C . ASP A 1 408 ? -35.809 0.590 28.575 1.00 30.81 408 ASP A C 1
ATOM 2960 O O . ASP A 1 408 ? -35.246 -0.504 28.561 1.00 30.81 408 ASP A O 1
ATOM 2964 N N . VAL A 1 409 ? -36.540 1.015 27.542 1.00 30.42 409 VAL A N 1
ATOM 2965 C CA . VAL A 1 409 ? -36.746 0.236 26.310 1.00 30.42 409 VAL A CA 1
ATOM 2966 C C . VAL A 1 409 ? -35.772 0.720 25.233 1.00 30.42 409 VAL A C 1
ATOM 2968 O O . VAL A 1 409 ? -35.831 1.874 24.808 1.00 30.42 409 VAL A O 1
ATOM 2971 N N . SER A 1 410 ? -34.885 -0.165 24.771 1.00 30.95 410 SER A N 1
ATOM 2972 C CA . SER A 1 410 ? -33.942 0.062 23.665 1.00 30.95 410 SER A CA 1
ATOM 2973 C C . SER A 1 410 ? -34.060 -1.059 22.625 1.00 30.95 410 SER A C 1
ATOM 2975 O O . SER A 1 410 ? -34.262 -2.216 22.986 1.00 30.95 410 SER A O 1
ATOM 2977 N N . LEU A 1 411 ? -33.931 -0.716 21.339 1.00 26.41 411 LEU A N 1
ATOM 2978 C CA . LEU A 1 411 ? -34.176 -1.583 20.178 1.00 26.41 411 LEU A CA 1
ATOM 2979 C C . LEU A 1 411 ? -32.880 -1.939 19.433 1.00 26.41 411 LEU A C 1
ATOM 2981 O O . LEU A 1 411 ? -32.258 -1.038 18.867 1.00 26.41 411 LEU A O 1
ATOM 2985 N N . ARG A 1 412 ? -32.499 -3.230 19.374 1.00 29.44 412 ARG A N 1
ATOM 2986 C CA . ARG A 1 412 ? -31.464 -3.798 18.471 1.00 29.44 412 ARG A CA 1
ATOM 2987 C C . ARG A 1 412 ? -31.668 -5.309 18.219 1.00 29.44 412 ARG A C 1
ATOM 2989 O O . ARG A 1 412 ? -32.150 -6.003 19.102 1.00 29.44 412 ARG A O 1
ATOM 2996 N N . SER A 1 413 ? -31.223 -5.806 17.053 1.00 27.27 413 SER A N 1
ATOM 2997 C CA . SER A 1 413 ? -31.303 -7.212 16.586 1.00 27.27 413 SER A CA 1
ATOM 2998 C C . SER A 1 413 ? -29.912 -7.790 16.259 1.00 27.27 413 SER A C 1
ATOM 3000 O O . SER A 1 413 ? -29.224 -7.187 15.435 1.00 27.27 413 SER A O 1
ATOM 3002 N N . THR A 1 414 ? -29.548 -8.974 16.784 1.00 31.27 414 THR A N 1
ATOM 3003 C CA . THR A 1 414 ? -28.455 -9.847 16.277 1.00 31.27 414 THR A CA 1
ATOM 3004 C C . THR A 1 414 ? -28.675 -11.332 16.639 1.00 31.27 414 THR A C 1
ATOM 3006 O O . THR A 1 414 ? -29.041 -11.661 17.764 1.00 31.27 414 THR A O 1
ATOM 3009 N N . GLY A 1 415 ? -28.418 -12.251 15.696 1.00 28.11 415 GLY A N 1
ATOM 3010 C CA . GLY A 1 415 ? -28.208 -13.686 15.954 1.00 28.11 415 GLY A CA 1
ATOM 3011 C C . GLY A 1 415 ? -26.711 -14.019 15.887 1.00 28.11 415 GLY A C 1
ATOM 3012 O O . GLY A 1 415 ? -26.020 -13.499 15.015 1.00 28.11 415 GLY A O 1
ATOM 3013 N N . ILE A 1 416 ? -26.196 -14.850 16.803 1.00 30.31 416 ILE A N 1
ATOM 3014 C CA . ILE A 1 416 ? -24.756 -15.153 16.942 1.00 30.31 416 ILE A CA 1
ATOM 3015 C C . ILE A 1 416 ? -24.447 -16.583 16.460 1.00 30.31 416 ILE A C 1
ATOM 3017 O O . ILE A 1 416 ? -25.077 -17.538 16.908 1.00 30.31 416 ILE A O 1
ATOM 3021 N N . ILE A 1 417 ? -23.432 -16.723 15.596 1.00 32.41 417 ILE A N 1
ATOM 3022 C CA . ILE A 1 417 ? -22.752 -17.980 15.225 1.00 32.41 417 ILE A CA 1
ATOM 3023 C C . ILE A 1 417 ? -21.383 -17.971 15.924 1.00 32.41 417 ILE A C 1
ATOM 3025 O O . ILE A 1 417 ? -20.636 -17.005 15.784 1.00 32.41 417 ILE A O 1
ATOM 3029 N N . ALA A 1 418 ? -21.038 -19.017 16.680 1.00 34.78 418 ALA A N 1
ATOM 3030 C CA . ALA A 1 418 ? -19.704 -19.154 17.270 1.00 34.78 418 ALA A CA 1
ATOM 3031 C C . ALA A 1 418 ? -18.692 -19.590 16.194 1.00 34.78 418 ALA A C 1
ATOM 3033 O O . ALA A 1 418 ? -18.913 -20.588 15.509 1.00 34.78 418 ALA A O 1
ATOM 3034 N N . GLN A 1 419 ? -17.597 -18.841 16.040 1.00 33.81 419 GLN A N 1
ATOM 3035 C CA . GLN A 1 419 ? -16.555 -19.083 15.039 1.00 33.81 419 GLN A CA 1
ATOM 3036 C C . GLN A 1 419 ? -15.206 -19.323 15.739 1.00 33.81 419 GLN A C 1
ATOM 3038 O O . GLN A 1 419 ? -14.694 -18.430 16.410 1.00 33.81 419 GLN A O 1
ATOM 3043 N N . GLU A 1 420 ? -14.618 -20.513 15.581 1.00 38.44 420 GLU A N 1
ATOM 3044 C CA . GLU A 1 420 ? -13.290 -20.845 16.118 1.00 38.44 420 GLU A CA 1
ATOM 3045 C C . GLU A 1 420 ? -12.231 -20.726 15.012 1.00 38.44 420 GLU A C 1
ATOM 3047 O O . GLU A 1 420 ? -12.266 -21.447 14.015 1.00 38.44 420 GLU A O 1
ATOM 3052 N N . ARG A 1 421 ? -11.302 -19.772 15.152 1.00 36.97 421 ARG A N 1
ATOM 3053 C CA . ARG A 1 421 ? -10.252 -19.500 14.158 1.00 36.97 421 ARG A CA 1
ATOM 3054 C C . ARG A 1 421 ? -8.952 -20.197 14.556 1.00 36.97 421 ARG A C 1
ATOM 3056 O O . ARG A 1 421 ? -8.319 -19.790 15.525 1.00 36.97 421 ARG A O 1
ATOM 3063 N N . ILE A 1 422 ? -8.527 -21.189 13.774 1.00 40.84 422 ILE A N 1
ATOM 3064 C CA . ILE A 1 422 ? -7.249 -21.889 13.965 1.00 40.84 422 ILE A CA 1
ATOM 3065 C C . ILE A 1 422 ? -6.264 -21.441 12.879 1.00 40.84 422 ILE A C 1
ATOM 3067 O O . ILE A 1 422 ? -6.501 -21.671 11.694 1.00 40.84 422 ILE A O 1
ATOM 3071 N N . THR A 1 423 ? -5.161 -20.805 13.281 1.00 38.06 423 THR A N 1
ATOM 3072 C CA . THR A 1 423 ? -4.073 -20.370 12.387 1.00 38.06 423 THR A CA 1
ATOM 3073 C C . THR A 1 423 ? -2.838 -21.239 12.626 1.00 38.06 423 THR A C 1
ATOM 3075 O O . THR A 1 423 ? -2.412 -21.379 13.772 1.00 38.06 423 THR A O 1
ATOM 3078 N N . VAL A 1 424 ? -2.238 -21.799 11.569 1.00 39.09 424 VAL A N 1
ATOM 3079 C CA . VAL A 1 424 ? -1.010 -22.613 11.668 1.00 39.09 424 VAL A CA 1
ATOM 3080 C C . VAL A 1 424 ? 0.144 -21.946 10.921 1.00 39.09 424 VAL A C 1
ATOM 3082 O O . VAL A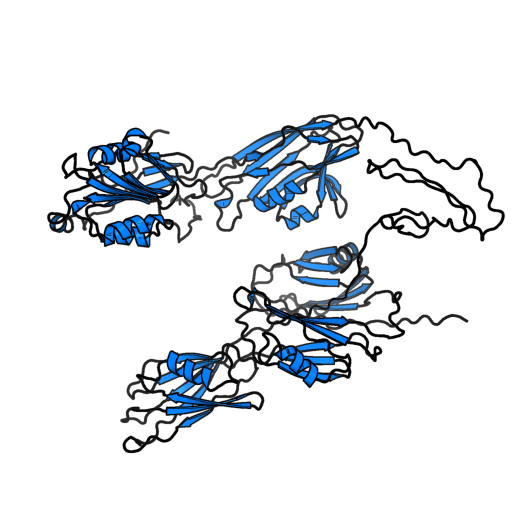 1 424 ? -0.001 -21.553 9.764 1.00 39.09 424 VAL A O 1
ATOM 3085 N N . SER A 1 425 ? 1.297 -21.853 11.588 1.00 42.19 425 SER A N 1
ATOM 3086 C CA . SER A 1 425 ? 2.533 -21.265 11.067 1.00 42.19 425 SER A CA 1
ATOM 3087 C C . SER A 1 425 ? 3.743 -22.163 11.329 1.00 42.19 425 SER A C 1
ATOM 3089 O O . SER A 1 425 ? 3.956 -22.566 12.474 1.00 42.19 425 SER A O 1
ATOM 3091 N N . SER A 1 426 ? 4.580 -22.421 10.321 1.00 43.03 426 SER A N 1
ATOM 3092 C CA . SER A 1 426 ? 5.889 -23.074 10.487 1.00 43.03 426 SER A CA 1
ATOM 3093 C C . SER A 1 426 ? 6.939 -22.413 9.595 1.00 43.03 426 SER A C 1
ATOM 3095 O O . SER A 1 426 ? 6.645 -22.089 8.447 1.00 43.03 426 SER A O 1
ATOM 3097 N N . THR A 1 427 ? 8.163 -22.235 10.097 1.00 44.69 427 THR A N 1
ATOM 3098 C CA . THR A 1 427 ? 9.301 -21.755 9.299 1.00 44.69 427 THR A CA 1
ATOM 3099 C C . THR A 1 427 ? 9.763 -22.833 8.313 1.00 44.69 427 THR A C 1
ATOM 3101 O O . THR A 1 427 ? 9.798 -24.016 8.648 1.00 44.69 427 THR A O 1
ATOM 3104 N N . PHE A 1 428 ? 10.090 -22.427 7.081 1.00 61.69 428 PHE A N 1
ATOM 3105 C CA . PHE A 1 428 ? 10.323 -23.328 5.950 1.00 61.69 428 PHE A CA 1
ATOM 3106 C C . PHE A 1 428 ? 11.777 -23.289 5.472 1.00 61.69 428 PHE A C 1
ATOM 3108 O O . PHE A 1 428 ? 12.353 -22.228 5.242 1.00 61.69 428 PHE A O 1
ATOM 3115 N N . THR A 1 429 ? 12.376 -24.462 5.287 1.00 64.69 429 THR A N 1
ATOM 3116 C CA . THR A 1 429 ? 13.598 -24.647 4.498 1.00 64.69 429 THR A CA 1
ATOM 3117 C C . THR A 1 429 ? 13.261 -25.623 3.379 1.00 64.69 429 THR A C 1
ATOM 3119 O O . THR A 1 429 ? 12.824 -26.737 3.667 1.00 64.69 429 THR A O 1
ATOM 3122 N N . LYS A 1 430 ? 13.430 -25.194 2.121 1.00 79.12 430 LYS A N 1
ATOM 3123 C CA . LYS A 1 430 ? 13.188 -26.017 0.924 1.00 79.12 430 LYS A CA 1
ATOM 3124 C C . LYS A 1 430 ? 14.174 -27.193 0.906 1.00 79.12 430 LYS A C 1
ATOM 3126 O O . LYS A 1 430 ? 15.367 -26.993 1.131 1.00 79.12 430 LYS A O 1
ATOM 3131 N N . GLU A 1 431 ? 13.691 -28.409 0.645 1.00 85.75 431 GLU A N 1
ATOM 3132 C CA . GLU A 1 431 ? 14.577 -29.556 0.399 1.00 85.75 431 GLU A CA 1
ATOM 3133 C C . GLU A 1 431 ? 15.281 -29.348 -0.939 1.00 85.75 431 GLU A C 1
ATOM 3135 O O . GLU A 1 431 ? 14.632 -29.094 -1.958 1.00 85.75 431 GLU A O 1
ATOM 3140 N N . VAL A 1 432 ? 16.604 -29.510 -0.928 1.00 88.62 432 VAL A N 1
ATOM 3141 C CA . VAL A 1 432 ? 17.437 -29.478 -2.129 1.00 88.62 432 VAL A CA 1
ATOM 3142 C C . VAL A 1 432 ? 18.174 -30.803 -2.257 1.00 88.62 432 VAL A C 1
ATOM 3144 O O . VAL A 1 432 ? 18.991 -31.167 -1.401 1.00 88.62 432 VAL A O 1
ATOM 3147 N N . GLN A 1 433 ? 17.914 -31.505 -3.356 1.00 94.56 433 GLN A N 1
ATOM 3148 C CA . GLN A 1 433 ? 18.603 -32.733 -3.734 1.00 94.56 433 GLN A CA 1
ATOM 3149 C C . GLN A 1 433 ? 19.447 -32.490 -4.985 1.00 94.56 433 GLN A C 1
ATOM 3151 O O . GLN A 1 433 ? 19.014 -31.843 -5.933 1.00 94.56 433 GLN A O 1
ATOM 3156 N N . MET A 1 434 ? 20.670 -33.004 -4.987 1.00 92.06 434 MET A N 1
ATOM 3157 C CA . MET A 1 434 ? 21.582 -32.946 -6.120 1.00 92.06 434 MET A CA 1
ATOM 3158 C C . MET A 1 434 ? 21.571 -34.265 -6.871 1.00 92.06 434 MET A C 1
ATOM 3160 O O . MET A 1 434 ? 21.883 -35.311 -6.305 1.00 92.06 434 MET A O 1
ATOM 3164 N N . LEU A 1 435 ? 21.274 -34.187 -8.160 1.00 92.12 435 LEU A N 1
ATOM 3165 C CA . LEU A 1 435 ? 21.481 -35.245 -9.137 1.00 92.12 435 LEU A CA 1
ATOM 3166 C C . LEU A 1 435 ? 22.803 -34.955 -9.853 1.00 92.12 435 LEU A C 1
ATOM 3168 O O . LEU A 1 435 ? 23.005 -33.844 -10.339 1.00 92.12 435 LEU A O 1
ATOM 3172 N N . ARG A 1 436 ? 23.711 -35.927 -9.927 1.00 90.81 436 ARG A N 1
ATOM 3173 C CA . ARG A 1 436 ? 24.998 -35.770 -10.610 1.00 90.81 436 ARG A CA 1
ATOM 3174 C C . ARG A 1 436 ? 25.272 -36.941 -11.537 1.00 90.81 436 ARG A C 1
ATOM 3176 O O . ARG A 1 436 ? 25.204 -38.096 -11.117 1.00 90.81 436 ARG A O 1
ATOM 3183 N N . THR A 1 437 ? 25.655 -36.622 -12.766 1.00 88.62 437 THR A N 1
ATOM 3184 C CA . THR A 1 437 ? 26.209 -37.574 -13.736 1.00 88.62 437 THR A CA 1
ATOM 3185 C C . THR A 1 437 ? 27.730 -37.468 -13.726 1.00 88.62 437 THR A C 1
ATOM 3187 O O . THR A 1 437 ? 28.262 -36.362 -13.819 1.00 88.62 437 THR A O 1
ATOM 3190 N N . THR A 1 438 ? 28.441 -38.590 -13.637 1.00 82.44 438 THR A N 1
ATOM 3191 C CA . THR A 1 438 ? 29.911 -38.626 -13.744 1.00 82.44 438 THR A CA 1
ATOM 3192 C C . THR A 1 438 ? 30.346 -39.682 -14.746 1.00 82.44 438 THR A C 1
ATOM 3194 O O . THR A 1 438 ? 29.810 -40.785 -14.723 1.00 82.44 438 THR A O 1
ATOM 3197 N N . ALA A 1 439 ? 31.329 -39.384 -15.591 1.00 79.62 439 ALA A N 1
ATOM 3198 C CA . ALA A 1 439 ? 32.002 -40.378 -16.426 1.00 79.62 439 ALA A CA 1
ATOM 3199 C C . ALA A 1 439 ? 33.356 -40.778 -15.834 1.00 79.62 439 ALA A C 1
ATOM 3201 O O . ALA A 1 439 ? 34.004 -39.993 -15.138 1.00 79.62 439 ALA A O 1
ATOM 3202 N N . ASP A 1 440 ? 33.781 -42.004 -16.137 1.00 78.94 440 ASP A N 1
ATOM 3203 C CA . ASP A 1 440 ? 35.128 -42.465 -15.821 1.00 78.94 440 ASP A CA 1
ATOM 3204 C C . ASP A 1 440 ? 36.178 -41.596 -16.526 1.00 78.94 440 ASP A C 1
ATOM 3206 O O . ASP A 1 440 ? 35.955 -41.054 -17.613 1.00 78.94 440 ASP A O 1
ATOM 3210 N N . VAL A 1 441 ? 37.360 -41.481 -15.917 1.00 76.38 441 VAL A N 1
ATOM 3211 C CA . VAL A 1 441 ? 38.473 -40.697 -16.469 1.00 76.38 441 VAL A CA 1
ATOM 3212 C C . VAL A 1 441 ? 38.814 -41.190 -17.880 1.00 76.38 441 VAL A C 1
ATOM 3214 O O . VAL A 1 441 ? 39.162 -42.351 -18.075 1.00 76.38 441 VAL A O 1
ATOM 3217 N N . GLY A 1 442 ? 38.737 -40.287 -18.862 1.00 80.06 442 GLY A N 1
ATOM 3218 C CA . GLY A 1 442 ? 38.986 -40.587 -20.278 1.00 80.06 442 GLY A CA 1
ATOM 3219 C C . GLY A 1 442 ? 37.732 -40.908 -21.098 1.00 80.06 442 GLY A C 1
ATOM 3220 O O . GLY A 1 442 ? 37.845 -41.071 -22.310 1.00 80.06 442 GLY A O 1
ATOM 3221 N N . SER A 1 443 ? 36.554 -40.950 -20.470 1.00 79.88 443 SER A N 1
ATOM 3222 C CA . SER A 1 443 ? 35.257 -41.085 -21.143 1.00 79.88 443 SER A CA 1
ATOM 3223 C C . SER A 1 443 ? 34.508 -39.749 -21.163 1.00 79.88 443 SER A C 1
ATOM 3225 O O . SER A 1 443 ? 34.747 -38.885 -20.321 1.00 79.88 443 SER A O 1
ATOM 3227 N N . THR A 1 444 ? 33.603 -39.575 -22.128 1.00 79.75 444 THR A N 1
ATOM 3228 C CA . THR A 1 444 ? 32.690 -38.421 -22.205 1.00 79.75 444 THR A CA 1
ATOM 3229 C C . THR A 1 444 ? 31.246 -38.907 -22.180 1.00 79.75 444 THR A C 1
ATOM 3231 O O . THR A 1 444 ? 30.944 -39.973 -22.719 1.00 79.75 444 THR A O 1
ATOM 3234 N N . ILE A 1 445 ? 30.363 -38.152 -21.528 1.00 77.38 445 ILE A N 1
ATOM 3235 C CA . ILE A 1 445 ? 28.926 -38.437 -21.502 1.00 77.38 445 ILE A CA 1
ATOM 3236 C C . ILE A 1 445 ? 28.324 -37.899 -22.799 1.00 77.38 445 ILE A C 1
ATOM 3238 O O . ILE A 1 445 ? 28.317 -36.694 -23.026 1.00 77.38 445 ILE A O 1
ATOM 3242 N N . VAL A 1 446 ? 27.845 -38.801 -23.656 1.00 74.88 446 VAL A N 1
ATOM 3243 C CA . VAL A 1 446 ? 27.201 -38.444 -24.935 1.00 74.88 446 VAL A CA 1
ATOM 3244 C C . VAL A 1 446 ? 25.678 -38.503 -24.819 1.00 74.88 446 VAL A C 1
ATOM 3246 O O . VAL A 1 446 ? 24.978 -37.694 -25.418 1.00 74.88 446 VAL A O 1
ATOM 3249 N N . GLU A 1 447 ? 25.167 -39.430 -24.008 1.00 78.81 447 GLU A N 1
ATOM 3250 C CA . GLU A 1 447 ? 23.745 -39.601 -23.721 1.00 78.81 447 GLU A CA 1
ATOM 3251 C C . GLU A 1 447 ? 23.563 -39.890 -22.225 1.00 78.81 447 GLU A C 1
ATOM 3253 O O . GLU A 1 447 ? 24.425 -40.526 -21.613 1.00 78.81 447 GLU A O 1
ATOM 3258 N N . ALA A 1 448 ? 22.463 -39.434 -21.616 1.00 82.25 448 ALA A N 1
ATOM 3259 C CA . ALA A 1 448 ? 22.139 -39.733 -20.220 1.00 82.25 448 ALA A CA 1
ATOM 3260 C C . ALA A 1 448 ? 20.621 -39.674 -19.975 1.00 82.25 448 ALA A C 1
ATOM 3262 O O . ALA A 1 448 ? 20.106 -38.683 -19.468 1.00 82.25 448 ALA A O 1
ATOM 3263 N N . VAL A 1 449 ? 19.895 -40.745 -20.309 1.00 86.75 449 VAL A N 1
ATOM 3264 C CA . VAL A 1 449 ? 18.456 -40.856 -20.013 1.00 86.75 449 VAL A CA 1
ATOM 3265 C C . VAL A 1 449 ? 18.244 -41.685 -18.748 1.00 86.75 449 VAL A C 1
ATOM 3267 O O . VAL A 1 449 ? 18.716 -42.819 -18.625 1.00 86.75 449 VAL A O 1
ATOM 3270 N N . VAL A 1 450 ? 17.524 -41.124 -17.779 1.00 89.12 450 VAL A N 1
ATOM 3271 C CA . VAL A 1 450 ? 17.249 -41.767 -16.490 1.00 89.12 450 VAL A CA 1
ATOM 3272 C C . VAL A 1 450 ? 15.759 -41.816 -16.199 1.00 89.12 450 VAL A C 1
ATOM 3274 O O . VAL A 1 450 ? 15.007 -40.909 -16.543 1.00 89.12 450 VAL A O 1
ATOM 3277 N N . VAL A 1 451 ? 15.332 -42.861 -15.498 1.00 92.25 451 VAL A N 1
ATOM 3278 C CA . VAL A 1 451 ? 14.028 -42.893 -14.835 1.00 92.25 451 VAL A CA 1
ATOM 3279 C C . VAL A 1 451 ? 14.235 -42.422 -13.407 1.00 92.25 451 VAL A C 1
ATOM 3281 O O . VAL A 1 451 ? 14.860 -43.118 -12.606 1.00 92.25 451 VAL A O 1
ATOM 3284 N N . VAL A 1 452 ? 13.727 -41.236 -13.095 1.00 94.50 452 VAL A N 1
ATOM 3285 C CA . VAL A 1 452 ? 13.712 -40.682 -11.743 1.00 94.50 452 VAL A CA 1
ATOM 3286 C C . VAL A 1 452 ? 12.396 -41.066 -11.085 1.00 94.50 452 VAL A C 1
ATOM 3288 O O . VAL A 1 452 ? 11.336 -40.837 -11.653 1.00 94.50 452 VAL A O 1
ATOM 3291 N N . SER A 1 453 ? 12.442 -41.628 -9.883 1.00 95.75 453 SER A N 1
ATOM 3292 C CA . SER A 1 453 ? 11.257 -41.988 -9.109 1.00 95.75 453 SER A CA 1
ATOM 3293 C C . SER A 1 453 ? 11.285 -41.369 -7.716 1.00 95.75 453 SER A C 1
ATOM 3295 O O . SER A 1 453 ? 12.344 -41.222 -7.102 1.00 95.75 453 SER A O 1
ATOM 3297 N N . LEU A 1 454 ? 10.103 -40.996 -7.225 1.00 94.44 454 LEU A N 1
ATOM 3298 C CA . LEU A 1 454 ? 9.888 -40.476 -5.879 1.00 94.44 454 LEU A CA 1
ATOM 3299 C C . LEU A 1 454 ? 8.803 -41.309 -5.204 1.00 94.44 454 LEU A C 1
ATOM 3301 O O . LEU A 1 454 ? 7.646 -41.295 -5.626 1.00 94.44 454 LEU A O 1
ATOM 3305 N N . THR A 1 455 ? 9.170 -42.012 -4.134 1.00 91.50 455 THR A N 1
ATOM 3306 C CA . THR A 1 455 ? 8.193 -42.643 -3.241 1.00 91.50 455 THR A CA 1
ATOM 3307 C C . THR A 1 455 ? 7.942 -41.705 -2.077 1.00 91.50 455 THR A C 1
ATOM 3309 O O . THR A 1 455 ? 8.808 -41.562 -1.221 1.00 91.50 455 THR A O 1
ATOM 3312 N N . TYR A 1 456 ? 6.774 -41.072 -2.042 1.00 85.44 456 TYR A N 1
ATOM 3313 C CA . TYR A 1 456 ? 6.388 -40.124 -1.004 1.00 85.44 456 TYR A CA 1
ATOM 3314 C C . TYR A 1 456 ? 4.999 -40.465 -0.458 1.00 85.44 456 TYR A C 1
ATOM 3316 O O . TYR A 1 456 ? 4.075 -40.727 -1.225 1.00 85.44 456 TYR A O 1
ATOM 3324 N N . LEU A 1 457 ? 4.878 -40.542 0.876 1.00 78.00 457 LEU A N 1
ATOM 3325 C CA . LEU A 1 457 ? 3.653 -40.936 1.596 1.00 78.00 457 LEU A CA 1
ATOM 3326 C C . LEU A 1 457 ? 2.971 -42.205 1.051 1.00 78.00 457 LEU A C 1
ATOM 3328 O O . LEU A 1 457 ? 1.751 -42.289 0.948 1.00 78.00 457 LEU A O 1
ATOM 3332 N N . GLY A 1 458 ? 3.774 -43.208 0.690 1.00 81.88 458 GLY A N 1
ATOM 3333 C CA . GLY A 1 458 ? 3.280 -44.497 0.194 1.00 81.88 458 GLY A CA 1
ATOM 3334 C C . GLY A 1 458 ? 2.848 -44.508 -1.275 1.00 81.88 458 GLY A C 1
ATOM 3335 O O . GLY A 1 458 ? 2.457 -45.563 -1.764 1.00 81.88 458 GLY A O 1
ATOM 3336 N N . THR A 1 459 ? 2.959 -43.385 -1.991 1.00 81.75 459 THR A N 1
ATOM 3337 C CA . THR A 1 459 ? 2.724 -43.314 -3.440 1.00 81.75 459 THR A CA 1
ATOM 3338 C C . THR A 1 459 ? 4.053 -43.162 -4.170 1.00 81.75 459 THR A C 1
ATOM 3340 O O . THR A 1 459 ? 4.869 -42.321 -3.792 1.00 81.75 459 THR A O 1
ATOM 3343 N N . THR A 1 460 ? 4.273 -43.952 -5.221 1.00 91.44 460 THR A N 1
ATOM 3344 C CA . THR A 1 460 ? 5.462 -43.858 -6.081 1.00 91.44 460 THR A CA 1
ATOM 3345 C C . THR A 1 460 ? 5.072 -43.277 -7.433 1.00 91.44 460 THR A C 1
ATOM 3347 O O . THR A 1 460 ? 4.226 -43.845 -8.120 1.00 91.44 460 THR A O 1
ATOM 3350 N N . ALA A 1 461 ? 5.710 -42.176 -7.826 1.00 92.88 461 ALA A N 1
ATOM 3351 C CA . ALA A 1 461 ? 5.629 -41.622 -9.177 1.00 92.88 461 ALA A CA 1
ATOM 3352 C C . ALA A 1 461 ? 6.994 -41.725 -9.869 1.00 92.88 461 ALA A C 1
ATOM 3354 O O . ALA A 1 461 ? 8.023 -41.909 -9.209 1.00 92.88 461 ALA A O 1
ATOM 3355 N N . SER A 1 462 ? 7.019 -41.672 -11.200 1.00 95.38 462 SER A N 1
ATOM 3356 C CA . SER A 1 462 ? 8.249 -41.811 -11.986 1.00 95.38 462 SER A CA 1
ATOM 3357 C C . SER A 1 462 ? 8.220 -40.933 -13.232 1.00 95.38 462 SER A C 1
ATOM 3359 O O . SER A 1 462 ? 7.202 -40.847 -13.910 1.00 95.38 462 SER A O 1
ATOM 3361 N N . ALA A 1 463 ? 9.358 -40.325 -13.548 1.00 95.25 463 ALA A N 1
ATOM 3362 C CA . ALA A 1 463 ? 9.578 -39.466 -14.701 1.00 95.25 463 ALA A CA 1
ATOM 3363 C C . ALA A 1 463 ? 10.776 -39.972 -15.511 1.00 95.25 463 ALA A C 1
ATOM 3365 O O . ALA A 1 463 ? 11.804 -40.335 -14.938 1.00 95.25 463 ALA A O 1
ATOM 3366 N N . VAL A 1 464 ? 10.663 -39.969 -16.839 1.00 92.81 464 VAL A N 1
ATOM 3367 C CA . VAL A 1 464 ? 11.815 -40.159 -17.731 1.00 92.81 464 VAL A CA 1
ATOM 3368 C C . VAL A 1 464 ? 12.445 -38.792 -17.963 1.00 92.81 464 VAL A C 1
ATOM 3370 O O . VAL A 1 464 ? 11.761 -37.865 -18.390 1.00 92.81 464 VAL A O 1
ATOM 3373 N N . VAL A 1 465 ? 13.732 -38.661 -17.660 1.00 92.50 465 VAL A N 1
ATOM 3374 C CA . VAL A 1 465 ? 14.478 -37.406 -17.749 1.00 92.50 465 VAL A CA 1
ATOM 3375 C C . VAL A 1 465 ? 15.687 -37.612 -18.650 1.00 92.50 465 VAL A C 1
ATOM 3377 O O . VAL A 1 465 ? 16.516 -38.484 -18.392 1.00 92.50 465 VAL A O 1
ATOM 3380 N N . ASP A 1 466 ? 15.788 -36.787 -19.687 1.00 90.56 466 ASP A N 1
ATOM 3381 C CA . ASP A 1 466 ? 16.978 -36.679 -20.526 1.00 90.56 466 ASP A CA 1
ATOM 3382 C C . ASP A 1 466 ? 17.926 -35.629 -19.926 1.00 90.56 466 ASP A C 1
ATOM 3384 O O . ASP A 1 466 ? 17.547 -34.476 -19.715 1.00 90.56 466 ASP A O 1
ATOM 3388 N N . LEU A 1 467 ? 19.143 -36.050 -19.590 1.00 88.56 467 LEU A N 1
ATOM 3389 C CA . LEU A 1 467 ? 20.176 -35.248 -18.937 1.00 88.56 467 LEU A CA 1
ATOM 3390 C C . LEU A 1 467 ? 21.296 -34.815 -19.901 1.00 88.56 467 LEU A C 1
ATOM 3392 O O . LEU A 1 467 ? 22.347 -34.366 -19.446 1.00 88.56 467 LEU A O 1
ATOM 3396 N N . THR A 1 468 ? 21.109 -34.953 -21.216 1.00 81.12 468 THR A N 1
ATOM 3397 C CA . THR A 1 468 ? 22.095 -34.523 -22.226 1.00 81.12 468 THR A CA 1
ATOM 3398 C C . THR A 1 468 ? 22.265 -33.004 -22.295 1.00 81.12 468 THR A C 1
ATOM 3400 O O . THR A 1 468 ? 21.443 -32.250 -21.790 1.00 81.12 468 THR A O 1
ATOM 3403 N N . ASP A 1 469 ? 23.338 -32.497 -22.908 1.00 66.88 469 ASP A N 1
ATOM 3404 C CA . ASP A 1 469 ? 23.606 -31.051 -22.907 1.00 66.88 469 ASP A CA 1
ATOM 3405 C C . ASP A 1 469 ? 22.500 -30.218 -23.573 1.00 66.88 469 ASP A C 1
ATOM 3407 O O . ASP A 1 469 ? 22.139 -29.167 -23.037 1.00 66.88 469 ASP A O 1
ATOM 3411 N N . GLU A 1 470 ? 21.941 -30.712 -24.681 1.00 68.75 470 GLU A N 1
ATOM 3412 C CA . GLU A 1 470 ? 20.897 -30.039 -25.462 1.00 68.75 470 GLU A CA 1
ATOM 3413 C C . GLU A 1 470 ? 19.500 -30.186 -24.831 1.00 68.75 470 GLU A C 1
ATOM 3415 O O . GLU A 1 470 ? 18.762 -29.203 -24.737 1.00 68.75 470 GLU A O 1
ATOM 3420 N N . PHE A 1 471 ? 19.150 -31.374 -24.319 1.00 69.00 471 PHE A N 1
ATOM 3421 C CA . PHE A 1 471 ? 17.811 -31.667 -23.780 1.00 69.00 471 PHE A CA 1
ATOM 3422 C C . PHE A 1 471 ? 17.722 -31.624 -22.251 1.00 69.00 471 PHE A C 1
ATOM 3424 O O . PHE A 1 471 ? 16.649 -31.409 -21.699 1.00 69.00 471 PHE A O 1
ATOM 3431 N N . GLY A 1 472 ? 18.846 -31.716 -21.553 1.00 75.12 472 GLY A N 1
ATOM 3432 C CA . GLY A 1 472 ? 18.984 -31.630 -20.099 1.00 75.12 472 GLY A CA 1
ATOM 3433 C C . GLY A 1 472 ? 19.162 -30.205 -19.587 1.00 75.12 472 GLY A C 1
ATOM 3434 O O . GLY A 1 472 ? 19.836 -29.983 -18.575 1.00 75.12 472 GLY A O 1
ATOM 3435 N N . SER A 1 473 ? 18.608 -29.204 -20.280 1.00 90.19 473 SER A N 1
ATOM 3436 C CA . SER A 1 473 ? 18.512 -27.848 -19.727 1.00 90.19 473 SER A CA 1
ATOM 3437 C C . SER A 1 473 ? 17.762 -27.879 -18.389 1.00 90.19 473 SER A C 1
ATOM 3439 O O . SER A 1 473 ? 16.900 -28.731 -18.163 1.00 90.19 473 SER A O 1
ATOM 3441 N N . ALA A 1 474 ? 18.068 -26.942 -17.487 1.00 92.50 474 ALA A N 1
ATOM 3442 C CA . ALA A 1 474 ? 17.411 -26.880 -16.181 1.00 92.50 474 ALA A CA 1
ATOM 3443 C C . ALA A 1 474 ? 15.872 -26.833 -16.309 1.00 92.50 474 ALA A C 1
ATOM 3445 O O . ALA A 1 474 ? 15.166 -27.535 -15.590 1.00 92.50 474 ALA A O 1
ATOM 3446 N N . THR A 1 475 ? 15.359 -26.082 -17.287 1.00 92.75 475 THR A N 1
ATOM 3447 C CA . THR A 1 475 ? 13.924 -25.971 -17.586 1.00 92.75 475 THR A CA 1
ATOM 3448 C C . THR A 1 475 ? 13.321 -27.279 -18.098 1.00 92.75 475 THR A C 1
ATOM 3450 O O . THR A 1 475 ? 12.227 -27.651 -17.676 1.00 92.75 475 THR A O 1
ATOM 3453 N N . ALA A 1 476 ? 14.016 -27.999 -18.981 1.00 91.25 476 ALA A N 1
ATOM 3454 C CA . ALA A 1 476 ? 13.527 -29.267 -19.518 1.00 91.25 476 ALA A CA 1
ATOM 3455 C C . ALA A 1 476 ? 13.492 -30.363 -18.441 1.00 91.25 476 ALA A C 1
ATOM 3457 O O . ALA A 1 476 ? 12.480 -31.049 -18.302 1.00 91.25 476 ALA A O 1
ATOM 3458 N N . VAL A 1 477 ? 14.537 -30.453 -17.609 1.00 93.75 477 VAL A N 1
ATOM 3459 C CA . VAL A 1 477 ? 14.573 -31.372 -16.460 1.00 93.75 477 VAL A CA 1
ATOM 3460 C C . VAL A 1 477 ? 13.473 -31.034 -15.454 1.00 93.75 477 VAL A C 1
ATOM 3462 O O . VAL A 1 477 ? 12.756 -31.934 -15.022 1.00 93.75 477 VAL A O 1
ATOM 3465 N N . ALA A 1 478 ? 13.278 -29.750 -15.127 1.00 94.12 478 ALA A N 1
ATOM 3466 C CA . ALA A 1 478 ? 12.174 -29.320 -14.270 1.00 94.12 478 ALA A CA 1
ATOM 3467 C C . ALA A 1 478 ? 10.814 -29.738 -14.850 1.00 94.12 478 ALA A C 1
ATOM 3469 O O . ALA A 1 478 ? 10.005 -30.315 -14.136 1.00 94.12 478 ALA A O 1
ATOM 3470 N N . THR A 1 479 ? 10.588 -29.535 -16.151 1.00 92.44 479 THR A N 1
ATOM 3471 C CA . THR A 1 479 ? 9.324 -29.883 -16.827 1.00 92.44 479 THR A CA 1
ATOM 3472 C C . THR A 1 479 ? 9.057 -31.393 -16.824 1.00 92.44 479 THR A C 1
ATOM 3474 O O . THR A 1 479 ? 7.937 -31.831 -16.549 1.00 92.44 479 THR A O 1
ATOM 3477 N N . ALA A 1 480 ? 10.079 -32.209 -17.097 1.00 94.12 480 ALA A N 1
ATOM 3478 C CA . ALA A 1 480 ? 9.966 -33.666 -17.074 1.00 94.12 480 ALA A CA 1
ATOM 3479 C C . ALA A 1 480 ? 9.662 -34.188 -15.660 1.00 94.12 480 ALA A C 1
ATOM 3481 O O . ALA A 1 480 ? 8.764 -35.011 -15.478 1.00 94.12 480 ALA A O 1
ATOM 3482 N N . LEU A 1 481 ? 10.358 -33.666 -14.645 1.00 95.19 481 LEU A N 1
ATOM 3483 C CA . LEU A 1 481 ? 10.106 -34.023 -13.249 1.00 95.19 481 LEU A CA 1
ATOM 3484 C C . LEU A 1 481 ? 8.720 -33.557 -12.789 1.00 95.19 481 LEU A C 1
ATOM 3486 O O . LEU A 1 481 ? 7.997 -34.346 -12.195 1.00 95.19 481 LEU A O 1
ATOM 3490 N N . GLN A 1 482 ? 8.324 -32.325 -13.113 1.00 93.62 482 GLN A N 1
ATOM 3491 C CA . GLN A 1 482 ? 7.027 -31.752 -12.744 1.00 93.62 482 GLN A CA 1
ATOM 3492 C C . GLN A 1 482 ? 5.852 -32.548 -13.326 1.00 93.62 482 GLN A C 1
ATOM 3494 O O . GLN A 1 482 ? 4.831 -32.726 -12.668 1.00 93.62 482 GLN A O 1
ATOM 3499 N N . SER A 1 483 ? 5.989 -33.029 -14.565 1.00 91.50 483 SER A N 1
ATOM 3500 C CA . SER A 1 483 ? 4.935 -33.792 -15.246 1.00 91.50 483 SER A CA 1
ATOM 3501 C C . SER A 1 483 ? 4.889 -35.267 -14.839 1.00 91.50 483 SER A C 1
ATOM 3503 O O . SER A 1 483 ? 3.802 -35.836 -14.763 1.00 91.50 483 SER A O 1
ATOM 3505 N N . GLY A 1 484 ? 6.039 -35.899 -14.574 1.00 91.19 484 GLY A N 1
ATOM 3506 C CA . GLY A 1 484 ? 6.105 -37.324 -14.230 1.00 91.19 484 GLY A CA 1
ATOM 3507 C C . GLY A 1 484 ? 6.037 -37.631 -12.730 1.00 91.19 484 GLY A C 1
ATOM 3508 O O . GLY A 1 484 ? 5.554 -38.694 -12.339 1.00 91.19 484 GLY A O 1
ATOM 3509 N N . LEU A 1 485 ? 6.486 -36.716 -11.867 1.00 94.00 485 LEU A N 1
ATOM 3510 C CA . LEU A 1 485 ? 6.426 -36.866 -10.412 1.00 94.00 485 LEU A CA 1
ATOM 3511 C C . LEU A 1 485 ? 5.197 -36.151 -9.846 1.00 94.00 485 LEU A C 1
ATOM 3513 O O . LEU A 1 485 ? 5.303 -35.161 -9.130 1.00 94.00 485 LEU A O 1
ATOM 3517 N N . THR A 1 486 ? 4.008 -36.675 -10.134 1.00 87.94 486 THR A N 1
ATOM 3518 C CA . THR A 1 486 ? 2.733 -36.061 -9.717 1.00 87.94 486 THR A CA 1
ATOM 3519 C C . THR A 1 486 ? 2.559 -35.942 -8.197 1.00 87.94 486 THR A C 1
ATOM 3521 O O . THR A 1 486 ? 1.683 -35.223 -7.736 1.00 87.94 486 THR A O 1
ATOM 3524 N N . ASN A 1 487 ? 3.375 -36.642 -7.406 1.00 84.06 487 ASN A N 1
ATOM 3525 C CA . ASN A 1 487 ? 3.405 -36.573 -5.943 1.00 84.06 487 ASN A CA 1
ATOM 3526 C C . ASN A 1 487 ? 4.497 -35.633 -5.390 1.00 84.06 487 ASN A C 1
ATOM 3528 O O . ASN A 1 487 ? 4.703 -35.610 -4.177 1.00 84.06 487 ASN A O 1
ATOM 3532 N N . ALA A 1 488 ? 5.226 -34.916 -6.252 1.00 84.50 488 ALA A N 1
ATOM 3533 C CA . ALA A 1 488 ? 6.381 -34.105 -5.873 1.00 84.50 488 ALA A CA 1
ATOM 3534 C C . ALA A 1 488 ? 6.097 -32.601 -5.718 1.00 84.50 488 ALA A C 1
ATOM 3536 O O . ALA A 1 488 ? 7.006 -31.844 -5.372 1.00 84.50 488 ALA A O 1
ATOM 3537 N N . GLY A 1 489 ? 4.856 -32.163 -5.947 1.00 85.75 489 GLY A N 1
ATOM 3538 C CA . GLY A 1 489 ? 4.525 -30.740 -5.943 1.00 85.75 489 GLY A CA 1
ATOM 3539 C C . GLY A 1 489 ? 5.335 -29.964 -6.988 1.00 85.75 489 GLY A C 1
ATOM 3540 O O . GLY A 1 489 ? 5.718 -30.516 -8.015 1.00 85.75 489 GLY A O 1
ATOM 3541 N N . ASP A 1 490 ? 5.596 -28.689 -6.725 1.00 86.69 490 ASP A N 1
ATOM 3542 C CA . ASP A 1 490 ? 6.347 -27.789 -7.591 1.00 86.69 490 ASP A CA 1
ATOM 3543 C C . ASP A 1 490 ? 7.844 -28.047 -7.446 1.00 86.69 490 ASP A C 1
ATOM 3545 O O . ASP A 1 490 ? 8.388 -28.065 -6.337 1.00 86.69 490 ASP A O 1
ATOM 3549 N N . ILE A 1 491 ? 8.527 -28.199 -8.575 1.00 91.81 491 ILE A N 1
ATOM 3550 C CA . ILE A 1 491 ? 9.952 -28.491 -8.651 1.00 91.81 491 ILE A CA 1
ATOM 3551 C C . ILE A 1 491 ? 10.650 -27.367 -9.410 1.00 91.81 491 ILE A C 1
ATOM 3553 O O . ILE A 1 491 ? 10.312 -27.057 -10.551 1.00 91.81 491 ILE A O 1
ATOM 3557 N N . THR A 1 492 ? 11.695 -26.797 -8.810 1.00 92.88 492 THR A N 1
ATOM 3558 C CA . THR A 1 492 ? 12.648 -25.951 -9.536 1.00 92.88 492 THR A CA 1
ATOM 3559 C C . THR A 1 492 ? 13.984 -26.660 -9.663 1.00 92.88 492 THR A C 1
ATOM 3561 O O . THR A 1 492 ? 14.419 -27.384 -8.768 1.00 92.88 492 THR A O 1
ATOM 3564 N N . VAL A 1 493 ? 14.642 -26.482 -10.803 1.00 95.38 493 VAL A N 1
ATOM 3565 C CA . VAL A 1 493 ? 15.925 -27.120 -11.092 1.00 95.38 493 VAL A CA 1
ATOM 3566 C C . VAL A 1 493 ? 16.904 -26.044 -11.525 1.00 95.38 493 VAL A C 1
ATOM 3568 O O . VAL A 1 493 ? 16.558 -25.167 -12.314 1.00 95.38 493 VAL A O 1
ATOM 3571 N N . SER A 1 494 ? 18.135 -26.110 -11.029 1.00 94.81 494 SER A N 1
ATOM 3572 C CA . SER A 1 494 ? 19.275 -25.399 -11.608 1.00 94.81 494 SER A CA 1
ATOM 3573 C C . SER A 1 494 ? 20.339 -26.400 -12.039 1.00 94.81 494 SER A C 1
ATOM 3575 O O . SER A 1 494 ? 20.389 -27.518 -11.531 1.00 94.81 494 SER A O 1
ATOM 3577 N N . ARG A 1 495 ? 21.167 -26.025 -13.015 1.00 94.81 495 ARG A N 1
ATOM 3578 C CA . ARG A 1 495 ? 22.174 -26.903 -13.617 1.00 94.81 495 ARG A CA 1
ATOM 3579 C C . ARG A 1 495 ? 23.541 -26.223 -13.593 1.00 94.81 495 ARG A C 1
ATOM 3581 O O . ARG A 1 495 ? 23.644 -25.045 -13.929 1.00 94.81 495 ARG A O 1
ATOM 3588 N N . SER A 1 496 ? 24.582 -26.957 -13.209 1.00 93.56 496 SER A N 1
ATOM 3589 C CA . SER A 1 496 ? 25.969 -26.500 -13.329 1.00 93.56 496 SER A CA 1
ATOM 3590 C C . SER A 1 496 ? 26.434 -26.508 -14.791 1.00 93.56 496 SER A C 1
ATOM 3592 O O . SER A 1 496 ? 25.919 -27.292 -15.589 1.00 93.56 496 SER A O 1
ATOM 3594 N N . PRO A 1 497 ? 27.468 -25.731 -15.154 1.00 90.94 497 PRO A N 1
ATOM 3595 C CA . PRO A 1 497 ? 28.201 -25.986 -16.392 1.00 90.94 497 PRO A CA 1
ATOM 3596 C C . PRO A 1 497 ? 28.685 -27.451 -16.461 1.00 90.94 497 PRO A C 1
ATOM 3598 O O . PRO A 1 497 ? 28.921 -28.044 -15.397 1.00 90.94 497 PRO A O 1
ATOM 3601 N N . PRO A 1 498 ? 28.831 -28.031 -17.668 1.00 89.19 498 PRO A N 1
ATOM 3602 C CA . PRO A 1 498 ? 29.417 -29.356 -17.831 1.00 89.19 498 PRO A CA 1
ATOM 3603 C C . PRO A 1 498 ? 30.877 -29.368 -17.364 1.00 89.19 498 PRO A C 1
ATOM 3605 O O . PRO A 1 498 ? 31.618 -28.401 -17.560 1.00 89.19 498 PRO A O 1
ATOM 3608 N N . ASP A 1 499 ? 31.290 -30.461 -16.728 1.00 87.69 499 ASP A N 1
ATOM 3609 C CA . ASP A 1 499 ? 32.689 -30.726 -16.408 1.00 87.69 499 ASP A CA 1
ATOM 3610 C C . ASP A 1 499 ? 33.479 -31.175 -17.654 1.00 87.69 499 ASP A C 1
ATOM 3612 O O . ASP A 1 499 ? 32.954 -31.253 -18.766 1.00 87.69 499 ASP A O 1
ATOM 3616 N N . ALA A 1 500 ? 34.775 -31.460 -17.489 1.00 84.81 500 ALA A N 1
ATOM 3617 C CA . ALA A 1 500 ? 35.649 -31.846 -18.600 1.00 84.81 500 ALA A CA 1
ATOM 3618 C C . ALA A 1 500 ? 35.230 -33.160 -19.293 1.00 84.81 500 ALA A C 1
ATOM 3620 O O . ALA A 1 500 ? 35.723 -33.457 -20.380 1.00 84.81 500 ALA A O 1
ATOM 3621 N N . GLN A 1 501 ? 34.349 -33.945 -18.672 1.00 86.00 501 GLN A N 1
ATOM 3622 C CA . GLN A 1 501 ? 33.813 -35.196 -19.193 1.00 86.00 501 GLN A CA 1
ATOM 3623 C C . GLN A 1 501 ? 32.361 -35.050 -19.690 1.00 86.00 501 GLN A C 1
ATOM 3625 O O . GLN A 1 501 ? 31.741 -36.049 -20.056 1.00 86.00 501 GLN A O 1
ATOM 3630 N N . GLY A 1 502 ? 31.811 -33.830 -19.722 1.00 83.94 502 GLY A N 1
ATOM 3631 C CA . GLY A 1 502 ? 30.417 -33.568 -20.100 1.00 83.94 502 GLY A CA 1
ATOM 3632 C C . GLY A 1 502 ? 29.406 -33.852 -18.982 1.00 83.94 502 GLY A C 1
ATOM 3633 O O . GLY A 1 502 ? 28.202 -33.824 -19.214 1.00 83.94 502 GLY A O 1
ATOM 3634 N N . GLY A 1 503 ? 29.861 -34.139 -17.760 1.00 87.44 503 GLY A N 1
ATOM 3635 C CA . GLY A 1 503 ? 28.991 -34.370 -16.613 1.00 87.44 503 GLY A CA 1
ATOM 3636 C C . GLY A 1 503 ? 28.436 -33.071 -16.047 1.00 87.44 503 GLY A C 1
ATOM 3637 O O . GLY A 1 503 ? 29.155 -32.086 -15.904 1.00 87.44 503 GLY A O 1
ATOM 3638 N N . CYS A 1 504 ? 27.157 -33.067 -15.678 1.00 91.19 504 CYS A N 1
ATOM 3639 C CA . CYS A 1 504 ? 26.523 -31.933 -15.012 1.00 91.19 504 CYS A CA 1
ATOM 3640 C C . CYS A 1 504 ? 26.024 -32.304 -13.611 1.00 91.19 504 CYS A C 1
ATOM 3642 O O . CYS A 1 504 ? 25.866 -33.474 -13.250 1.00 91.19 504 CYS A O 1
ATOM 3644 N N . THR A 1 505 ? 25.783 -31.272 -12.804 1.00 93.00 505 THR A N 1
ATOM 3645 C CA . THR A 1 505 ? 25.070 -31.376 -11.530 1.00 93.00 505 THR A CA 1
ATOM 3646 C C . THR A 1 505 ? 23.774 -30.585 -11.629 1.00 93.00 505 THR A C 1
ATOM 3648 O O . THR A 1 505 ? 23.801 -29.399 -11.958 1.00 93.00 505 THR A O 1
ATOM 3651 N N . TRP A 1 506 ? 22.649 -31.227 -11.320 1.00 95.06 506 TRP A N 1
ATOM 3652 C CA . TRP A 1 506 ? 21.343 -30.588 -11.214 1.00 95.06 506 TRP A CA 1
ATOM 3653 C C . TRP A 1 506 ? 20.964 -30.453 -9.745 1.00 95.06 506 TRP A C 1
ATOM 3655 O O . TRP A 1 506 ? 20.962 -31.436 -9.006 1.00 95.06 506 TRP A O 1
ATOM 3665 N N . SER A 1 507 ? 20.637 -29.238 -9.325 1.00 95.50 507 SER A N 1
ATOM 3666 C CA . SER A 1 507 ? 20.107 -28.944 -7.999 1.00 95.50 507 SER A CA 1
ATOM 3667 C C . SER A 1 507 ? 18.589 -28.863 -8.093 1.00 95.50 507 SER A C 1
ATOM 3669 O O . SER A 1 507 ? 18.048 -27.890 -8.616 1.00 95.50 507 SER A O 1
ATOM 3671 N N . ILE A 1 508 ? 17.917 -29.900 -7.606 1.00 95.38 508 ILE A N 1
ATOM 3672 C CA . ILE A 1 508 ? 16.467 -30.076 -7.631 1.00 95.38 508 ILE A CA 1
ATOM 3673 C C . ILE A 1 508 ? 15.911 -29.592 -6.293 1.00 95.38 508 ILE A C 1
ATOM 3675 O O . ILE A 1 508 ? 16.232 -30.144 -5.241 1.00 95.38 508 ILE A O 1
ATOM 3679 N N . THR A 1 509 ? 15.088 -28.552 -6.335 1.00 92.69 509 THR A N 1
ATOM 3680 C CA . THR A 1 509 ? 14.456 -27.938 -5.168 1.00 92.69 509 THR A CA 1
ATOM 3681 C C . THR A 1 509 ? 12.966 -28.235 -5.195 1.00 92.69 509 THR A C 1
ATOM 3683 O O . THR A 1 509 ? 12.281 -27.865 -6.149 1.00 92.69 509 THR A O 1
ATOM 3686 N N . PHE A 1 510 ? 12.454 -28.863 -4.140 1.00 90.00 510 PHE A N 1
ATOM 3687 C CA . PHE A 1 510 ? 11.021 -29.097 -3.983 1.00 90.00 510 PHE A CA 1
ATOM 3688 C C . PHE A 1 510 ? 10.389 -27.878 -3.311 1.00 90.00 510 PHE A C 1
ATOM 3690 O O . PHE A 1 510 ? 10.613 -27.618 -2.128 1.00 90.00 510 PHE A O 1
ATOM 3697 N N . ALA A 1 511 ? 9.655 -27.088 -4.088 1.00 81.88 511 ALA A N 1
ATOM 3698 C CA . ALA A 1 511 ? 9.138 -25.795 -3.665 1.00 81.88 511 ALA A CA 1
ATOM 3699 C C . ALA A 1 511 ? 7.839 -25.901 -2.852 1.00 81.88 511 ALA A C 1
ATOM 3701 O O . ALA A 1 511 ? 7.662 -25.090 -1.946 1.00 81.88 511 ALA A O 1
ATOM 3702 N N . SER A 1 512 ? 6.974 -26.886 -3.132 1.00 76.50 512 SER A N 1
ATOM 3703 C CA . SER A 1 512 ? 5.655 -27.015 -2.478 1.00 76.50 512 SER A CA 1
ATOM 3704 C C . SER A 1 512 ? 5.439 -28.305 -1.671 1.00 76.50 512 SER A C 1
ATOM 3706 O O . SER A 1 512 ? 4.427 -28.452 -0.975 1.00 76.50 512 SER A O 1
ATOM 3708 N N . LEU A 1 513 ? 6.392 -29.243 -1.709 1.00 77.12 513 LEU A N 1
ATOM 3709 C CA . LEU A 1 513 ? 6.347 -30.436 -0.863 1.00 77.12 513 LEU A CA 1
ATOM 3710 C C . LEU A 1 513 ? 6.634 -30.081 0.600 1.00 77.12 513 LEU A C 1
ATOM 3712 O O . LEU A 1 513 ? 7.680 -29.530 0.946 1.00 77.12 513 LEU A O 1
ATOM 3716 N N . SER A 1 514 ? 5.707 -30.476 1.466 1.00 62.22 514 SER A N 1
ATOM 3717 C CA . SER A 1 514 ? 5.824 -30.385 2.919 1.00 62.22 514 SER A CA 1
ATOM 3718 C C . SER A 1 514 ? 6.240 -31.746 3.486 1.00 62.22 514 SER A C 1
ATOM 3720 O O . SER A 1 514 ? 5.839 -32.755 2.923 1.00 62.22 514 SER A O 1
ATOM 3722 N N . GLY A 1 515 ? 7.041 -31.823 4.552 1.00 61.72 515 GLY A N 1
ATOM 3723 C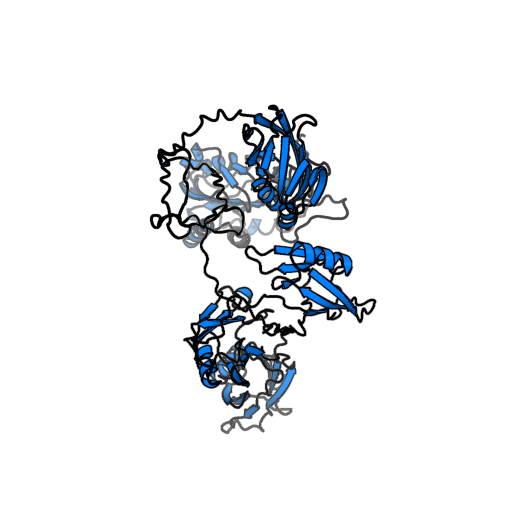 CA . GLY A 1 515 ? 7.576 -33.073 5.115 1.00 61.72 515 GLY A CA 1
ATOM 3724 C C . GLY A 1 515 ? 8.975 -32.909 5.736 1.00 61.72 515 GLY A C 1
ATOM 3725 O O . GLY A 1 515 ? 9.874 -32.358 5.107 1.00 61.72 515 GLY A O 1
ATOM 3726 N N . SER A 1 516 ? 9.189 -33.415 6.960 1.00 54.72 516 SER A N 1
ATOM 3727 C CA . SER A 1 516 ? 10.491 -33.339 7.657 1.00 54.72 516 SER A CA 1
ATOM 3728 C C . SER A 1 516 ? 11.563 -34.243 7.038 1.00 54.72 516 SER A C 1
ATOM 3730 O O . SER A 1 516 ? 12.731 -34.178 7.410 1.00 54.72 516 SER A O 1
ATOM 3732 N N . THR A 1 517 ? 11.163 -35.118 6.112 1.00 67.69 517 THR A N 1
ATOM 3733 C CA . THR A 1 517 ? 12.049 -35.963 5.309 1.00 67.69 517 THR A CA 1
ATOM 3734 C C . THR A 1 517 ? 11.390 -36.253 3.962 1.00 67.69 517 THR A C 1
ATOM 3736 O O . THR A 1 517 ? 10.676 -37.242 3.814 1.00 67.69 517 THR A O 1
ATOM 3739 N N . ILE A 1 518 ? 11.636 -35.409 2.959 1.00 83.25 518 ILE A N 1
ATOM 3740 C CA . ILE A 1 518 ? 11.327 -35.766 1.568 1.00 83.25 518 ILE A CA 1
ATOM 3741 C C . ILE A 1 518 ? 12.308 -36.879 1.165 1.00 83.25 518 ILE A C 1
ATOM 3743 O O . ILE A 1 518 ? 13.524 -36.679 1.272 1.00 83.25 518 ILE A O 1
ATOM 3747 N N . PRO A 1 519 ? 11.840 -38.079 0.778 1.00 88.88 519 PRO A N 1
ATOM 3748 C CA . PRO A 1 519 ? 12.714 -39.183 0.402 1.00 88.88 519 PRO A CA 1
ATOM 3749 C C . PRO A 1 519 ? 13.644 -38.795 -0.745 1.00 88.88 519 PRO A C 1
ATOM 3751 O O . PRO A 1 519 ? 13.308 -37.956 -1.580 1.00 88.88 519 PRO A O 1
ATOM 3754 N N . LEU A 1 520 ? 14.838 -39.389 -0.766 1.00 92.06 520 LEU A N 1
ATOM 3755 C CA . LEU A 1 520 ? 15.762 -39.188 -1.876 1.00 92.06 520 LEU A CA 1
ATOM 3756 C C . LEU A 1 520 ? 15.118 -39.684 -3.169 1.00 92.06 520 LEU A C 1
ATOM 3758 O O . LEU A 1 520 ? 14.575 -40.792 -3.203 1.00 92.06 520 LEU A O 1
ATOM 3762 N N . LEU A 1 521 ? 15.224 -38.879 -4.223 1.00 93.62 521 LEU A N 1
ATOM 3763 C CA . LEU A 1 521 ? 14.936 -39.327 -5.575 1.00 93.62 521 LEU A CA 1
ATOM 3764 C C . LEU A 1 521 ? 15.773 -40.576 -5.875 1.00 93.62 521 LEU A C 1
ATOM 3766 O O . LEU A 1 521 ? 16.940 -40.680 -5.491 1.00 93.62 521 LEU A O 1
ATOM 3770 N N . GLN A 1 522 ? 15.168 -41.531 -6.570 1.00 94.00 522 GLN A N 1
ATOM 3771 C CA . GLN A 1 522 ? 15.845 -42.729 -7.046 1.00 94.00 522 GLN A CA 1
ATOM 3772 C C . GLN A 1 522 ? 15.974 -42.633 -8.561 1.00 94.00 522 GLN A C 1
ATOM 3774 O O . GLN A 1 522 ? 14.962 -42.607 -9.257 1.00 94.00 522 GLN A O 1
ATOM 3779 N N . ALA A 1 523 ? 17.201 -42.583 -9.077 1.00 90.19 523 ALA A N 1
ATOM 3780 C CA . ALA A 1 523 ? 17.463 -42.632 -10.510 1.00 90.19 523 ALA A CA 1
ATOM 3781 C C . ALA A 1 523 ? 17.889 -44.042 -10.910 1.00 90.19 523 ALA A C 1
ATOM 3783 O O . ALA A 1 523 ? 18.847 -44.591 -10.367 1.00 90.19 523 ALA A O 1
ATOM 3784 N N . THR A 1 524 ? 17.194 -44.608 -11.890 1.00 87.81 524 THR A N 1
ATOM 3785 C CA . THR A 1 524 ? 17.617 -45.824 -12.583 1.00 87.81 524 THR A CA 1
ATOM 3786 C C . THR A 1 524 ? 17.992 -45.446 -14.006 1.00 87.81 524 THR A C 1
ATOM 3788 O O . THR A 1 524 ? 17.177 -44.876 -14.729 1.00 87.81 524 THR A O 1
ATOM 3791 N N . VAL A 1 525 ? 19.225 -45.742 -14.416 1.00 81.56 525 VAL A N 1
ATOM 3792 C CA . VAL A 1 525 ? 19.664 -45.514 -15.798 1.00 81.56 525 VAL A CA 1
ATOM 3793 C C . VAL A 1 525 ? 18.883 -46.468 -16.702 1.00 81.56 525 VAL A C 1
ATOM 3795 O O . VAL A 1 525 ? 18.989 -47.687 -16.549 1.00 81.56 525 VAL A O 1
ATOM 3798 N N . GLN A 1 526 ? 18.076 -45.927 -17.619 1.00 75.94 526 GLN A N 1
ATOM 3799 C CA . GLN A 1 526 ? 17.480 -46.742 -18.673 1.00 75.94 526 GLN A CA 1
ATOM 3800 C C . GLN A 1 526 ? 18.591 -47.019 -19.686 1.00 75.94 526 GLN A C 1
ATOM 3802 O O . GLN A 1 526 ? 19.191 -46.101 -20.228 1.00 75.94 526 GLN A O 1
ATOM 3807 N N . SER A 1 527 ? 18.939 -48.294 -19.844 1.00 58.00 527 SER A N 1
ATOM 3808 C CA . SER A 1 527 ? 20.081 -48.770 -20.631 1.00 58.00 527 SER A CA 1
ATOM 3809 C C . SER A 1 527 ? 20.245 -48.053 -21.976 1.00 58.00 527 SER A C 1
ATOM 3811 O O . SER A 1 527 ? 19.305 -48.027 -22.770 1.00 58.00 527 SER A O 1
ATOM 3813 N N . PHE A 1 528 ? 21.460 -47.577 -22.256 1.00 55.94 528 PHE A N 1
ATOM 3814 C CA . PHE A 1 528 ? 21.854 -47.032 -23.556 1.00 55.94 528 PHE A CA 1
ATOM 3815 C C . PHE A 1 528 ? 21.670 -48.084 -24.661 1.00 55.94 528 PHE A C 1
ATOM 3817 O O . PHE A 1 528 ? 22.225 -49.185 -24.533 1.00 55.94 528 PHE A O 1
ATOM 3824 N N . PRO A 1 529 ? 20.939 -47.805 -25.755 1.00 51.53 529 PRO A N 1
ATOM 3825 C CA . PRO A 1 529 ? 20.984 -48.677 -26.918 1.00 51.53 529 PRO A CA 1
ATOM 3826 C C . PRO A 1 529 ? 22.424 -48.700 -27.463 1.00 51.53 529 PRO A C 1
ATOM 3828 O O . PRO A 1 529 ? 23.007 -47.672 -27.805 1.00 51.53 529 PRO A O 1
ATOM 3831 N N . ALA A 1 530 ? 23.040 -49.886 -27.511 1.00 43.66 530 ALA A N 1
ATOM 3832 C CA . ALA A 1 530 ? 24.352 -50.072 -28.134 1.00 43.66 530 ALA A CA 1
ATOM 3833 C C . ALA A 1 530 ? 24.304 -49.574 -29.597 1.00 43.66 530 ALA A C 1
ATOM 3835 O O . ALA A 1 530 ? 23.325 -49.868 -30.289 1.00 43.66 530 ALA A O 1
ATOM 3836 N N . PRO A 1 531 ? 25.315 -48.830 -30.094 1.00 50.31 531 PRO A N 1
ATOM 3837 C CA . PRO A 1 531 ? 26.742 -48.931 -29.762 1.00 50.31 531 PRO A CA 1
ATOM 3838 C C . PRO A 1 531 ? 27.280 -47.919 -28.732 1.00 50.31 531 PRO A C 1
ATOM 3840 O O . PRO A 1 531 ? 28.485 -47.902 -28.491 1.00 50.31 531 PRO A O 1
ATOM 3843 N N . TRP A 1 532 ? 26.435 -47.102 -28.097 1.00 53.16 532 TRP A N 1
ATOM 3844 C CA . TRP A 1 532 ? 26.870 -46.078 -27.129 1.00 53.16 532 TRP A CA 1
ATOM 3845 C C . TRP A 1 532 ? 27.001 -46.571 -25.681 1.00 53.16 532 TRP A C 1
ATOM 3847 O O . TRP A 1 532 ? 27.159 -45.772 -24.765 1.00 53.16 532 TRP A O 1
ATOM 3857 N N . SER A 1 533 ? 27.015 -47.891 -25.460 1.00 48.91 533 SER A N 1
ATOM 3858 C CA . SER A 1 533 ? 27.238 -48.516 -24.150 1.00 48.91 533 SER A CA 1
ATOM 3859 C C . SER A 1 533 ? 28.713 -48.467 -23.717 1.00 48.91 533 SER A C 1
ATOM 3861 O O . SER A 1 533 ? 29.305 -49.492 -23.362 1.00 48.91 533 SER A O 1
ATOM 3863 N N . GLY A 1 534 ? 29.322 -47.279 -23.763 1.00 48.97 534 GLY A N 1
ATOM 3864 C CA . GLY A 1 534 ? 30.463 -46.985 -22.908 1.00 48.97 534 GLY A CA 1
ATOM 3865 C C . GLY A 1 534 ? 30.045 -47.242 -21.461 1.00 48.97 534 GLY A C 1
ATOM 3866 O O . GLY A 1 534 ? 28.906 -46.967 -21.087 1.00 48.97 534 GLY A O 1
ATOM 3867 N N . VAL A 1 535 ? 30.932 -47.874 -20.696 1.00 53.44 535 VAL A N 1
ATOM 3868 C CA . VAL A 1 535 ? 30.741 -48.273 -19.295 1.00 53.44 535 VAL A CA 1
ATOM 3869 C C . VAL A 1 535 ? 29.952 -47.197 -18.540 1.00 53.44 535 VAL A C 1
ATOM 3871 O O . VAL A 1 535 ? 30.351 -46.036 -18.513 1.00 53.44 535 VAL A O 1
ATOM 3874 N N . GLY A 1 536 ? 28.778 -47.587 -18.033 1.00 53.88 536 GLY A N 1
ATOM 3875 C CA . GLY A 1 536 ? 27.733 -46.662 -17.610 1.00 53.88 536 GLY A CA 1
ATOM 3876 C C . GLY A 1 536 ? 28.222 -45.660 -16.574 1.00 53.88 536 GLY A C 1
ATOM 3877 O O . GLY A 1 536 ? 28.594 -46.039 -15.467 1.00 53.88 536 GLY A O 1
ATOM 3878 N N . SER A 1 537 ? 28.173 -44.382 -16.936 1.00 60.88 537 SER A N 1
ATOM 3879 C CA . SER A 1 537 ? 28.353 -43.267 -16.016 1.00 60.88 537 SER A CA 1
ATOM 3880 C C . SER A 1 537 ? 27.421 -43.423 -14.812 1.00 60.88 537 SER A C 1
ATOM 3882 O O . SER A 1 537 ? 26.199 -43.413 -14.998 1.00 60.88 537 SER A O 1
ATOM 3884 N N . PRO A 1 538 ? 27.937 -43.587 -13.578 1.00 72.44 538 PRO A N 1
ATOM 3885 C CA . PRO A 1 538 ? 27.072 -43.654 -12.416 1.00 72.44 538 PRO A CA 1
ATOM 3886 C C . PRO A 1 538 ? 26.320 -42.330 -12.263 1.00 72.44 538 PRO A C 1
ATOM 3888 O O . PRO A 1 538 ? 26.898 -41.241 -12.331 1.00 72.44 538 PRO A O 1
ATOM 3891 N N . VAL A 1 539 ? 25.011 -42.441 -12.049 1.00 76.56 539 VAL A N 1
ATOM 3892 C CA . VAL A 1 539 ? 24.158 -41.325 -11.649 1.00 76.56 539 VAL A CA 1
ATOM 3893 C C . VAL A 1 539 ? 24.016 -41.401 -10.141 1.00 76.56 539 VAL A C 1
ATOM 3895 O O . VAL A 1 539 ? 23.549 -42.402 -9.600 1.00 76.56 539 VAL A O 1
ATOM 3898 N N . THR A 1 540 ? 24.460 -40.357 -9.454 1.00 84.00 540 THR A N 1
ATOM 3899 C CA . THR A 1 540 ? 24.383 -40.274 -7.994 1.00 84.00 540 THR A CA 1
ATOM 3900 C C . THR A 1 540 ? 23.370 -39.216 -7.600 1.00 84.00 540 THR A C 1
ATOM 3902 O O . THR A 1 540 ? 23.305 -38.147 -8.206 1.00 84.00 540 THR A O 1
ATOM 3905 N N . ILE A 1 541 ? 22.561 -39.528 -6.591 1.00 83.25 541 ILE A N 1
ATOM 3906 C CA . ILE A 1 541 ? 21.637 -38.579 -5.979 1.00 83.25 541 ILE A CA 1
ATOM 3907 C C . ILE A 1 541 ? 22.044 -38.416 -4.526 1.00 83.25 541 ILE A C 1
ATOM 3909 O O . ILE A 1 541 ? 22.185 -39.399 -3.797 1.00 83.25 541 ILE A O 1
ATOM 3913 N N . ALA A 1 542 ? 22.238 -37.173 -4.109 1.00 83.62 542 ALA A N 1
ATOM 3914 C CA . ALA A 1 542 ? 22.575 -36.824 -2.741 1.00 83.62 542 ALA A CA 1
ATOM 3915 C C . ALA A 1 542 ? 21.674 -35.695 -2.248 1.00 83.62 542 ALA A C 1
ATOM 3917 O O . ALA A 1 542 ? 21.312 -34.794 -2.998 1.00 83.62 542 ALA A O 1
ATOM 3918 N N . ARG A 1 543 ? 21.335 -35.714 -0.961 1.00 82.75 543 ARG A N 1
ATOM 3919 C CA . ARG A 1 543 ? 20.668 -34.585 -0.309 1.00 82.75 543 ARG A CA 1
ATOM 3920 C C . ARG A 1 543 ? 21.711 -33.536 0.053 1.00 82.75 543 ARG A C 1
ATOM 3922 O O . ARG A 1 543 ? 22.691 -33.865 0.717 1.00 82.75 543 ARG A O 1
ATOM 3929 N N . THR A 1 544 ? 21.464 -32.288 -0.326 1.00 84.12 544 THR A N 1
ATOM 3930 C CA . THR A 1 544 ? 22.325 -31.150 0.035 1.00 84.12 544 THR A CA 1
ATOM 3931 C C . THR A 1 544 ? 21.723 -30.354 1.177 1.00 84.12 544 THR A C 1
ATOM 3933 O O . THR A 1 544 ? 22.429 -29.979 2.109 1.00 84.12 544 THR A O 1
ATOM 3936 N N . VAL A 1 545 ? 20.408 -30.136 1.133 1.00 80.31 545 VAL A N 1
ATOM 3937 C CA . VAL A 1 545 ? 19.656 -29.439 2.178 1.00 80.31 545 VAL A CA 1
ATOM 3938 C C . VAL A 1 545 ? 18.432 -30.274 2.514 1.00 80.31 545 VAL A C 1
ATOM 3940 O O . VAL A 1 545 ? 17.633 -30.573 1.629 1.00 80.31 545 VAL A O 1
ATOM 3943 N N . ALA A 1 546 ? 18.303 -30.664 3.784 1.00 75.38 546 ALA A N 1
ATOM 3944 C CA . ALA A 1 546 ? 17.103 -31.327 4.271 1.00 75.38 546 ALA A CA 1
ATOM 3945 C C . ALA A 1 546 ? 15.959 -30.315 4.400 1.00 75.38 546 ALA A C 1
ATOM 3947 O O . ALA A 1 546 ? 16.129 -29.263 5.019 1.00 75.38 546 ALA A O 1
ATOM 3948 N N . GLY A 1 547 ? 14.799 -30.650 3.849 1.00 66.75 547 GLY A N 1
ATOM 3949 C CA . GLY A 1 547 ? 13.559 -29.939 4.078 1.00 66.75 547 GLY A CA 1
ATOM 3950 C C . GLY A 1 547 ? 13.189 -30.027 5.552 1.00 66.75 547 GLY A C 1
ATOM 3951 O O . GLY A 1 547 ? 13.229 -31.098 6.156 1.00 66.75 547 GLY A O 1
ATOM 3952 N N . SER A 1 548 ? 12.850 -28.892 6.153 1.00 57.00 548 SER A N 1
ATOM 3953 C CA . SER A 1 548 ? 12.498 -28.805 7.578 1.00 57.00 548 SER A CA 1
ATOM 3954 C C . SER A 1 548 ? 10.988 -28.831 7.826 1.00 57.00 548 SER A C 1
ATOM 3956 O O . SER A 1 548 ? 10.535 -28.629 8.952 1.00 57.00 548 SER A O 1
ATOM 3958 N N . LEU A 1 549 ? 10.191 -29.064 6.782 1.00 57.34 549 LEU A N 1
ATOM 3959 C CA . LEU A 1 549 ? 8.775 -28.740 6.801 1.00 57.34 549 LEU A CA 1
ATOM 3960 C C . LEU A 1 549 ? 7.992 -29.799 7.592 1.00 57.34 549 LEU A C 1
ATOM 3962 O O . LEU A 1 549 ? 7.684 -30.867 7.087 1.00 57.34 549 LEU A O 1
ATOM 3966 N N . VAL A 1 550 ? 7.627 -29.528 8.843 1.00 56.88 550 VAL A N 1
ATOM 3967 C CA . VAL A 1 550 ? 6.584 -30.323 9.509 1.00 56.88 550 VAL A CA 1
ATOM 3968 C C . VAL A 1 550 ? 5.256 -29.928 8.855 1.00 56.88 550 VAL A C 1
ATOM 3970 O O . VAL A 1 550 ? 4.894 -28.758 8.971 1.00 56.88 550 VAL A O 1
ATOM 3973 N N . PRO A 1 551 ? 4.551 -30.833 8.144 1.00 61.88 551 PRO A N 1
ATOM 3974 C CA . PRO A 1 551 ? 3.309 -30.475 7.465 1.00 61.88 551 PRO A CA 1
ATOM 3975 C C . PRO A 1 551 ? 2.353 -29.833 8.475 1.00 61.88 551 PRO A C 1
ATOM 3977 O O . PRO A 1 551 ? 2.269 -30.334 9.603 1.00 61.88 551 PRO A O 1
ATOM 3980 N N . PRO A 1 552 ? 1.665 -28.727 8.135 1.00 65.06 552 PRO A N 1
ATOM 3981 C CA . PRO A 1 552 ? 0.779 -28.087 9.086 1.00 65.06 552 PRO A CA 1
ATOM 3982 C C . PRO A 1 552 ? -0.296 -29.087 9.504 1.00 65.06 552 PRO A C 1
ATOM 3984 O O . PRO A 1 552 ? -0.965 -29.700 8.669 1.00 65.06 552 PRO A O 1
ATOM 3987 N N . VAL A 1 553 ? -0.415 -29.275 10.817 1.00 71.69 553 VAL A N 1
ATOM 3988 C CA . VAL A 1 553 ? -1.390 -30.176 11.421 1.00 71.69 553 VAL A CA 1
ATOM 3989 C C . VAL A 1 553 ? -2.427 -29.335 12.145 1.00 71.69 553 VAL A C 1
ATOM 3991 O O . VAL A 1 553 ? -2.101 -28.630 13.099 1.00 71.69 553 VAL A O 1
ATOM 3994 N N . VAL A 1 554 ? -3.680 -29.439 11.717 1.00 81.50 554 VAL A N 1
ATOM 3995 C CA . VAL A 1 554 ? -4.836 -28.840 12.389 1.00 81.50 554 VAL A CA 1
ATOM 3996 C C . VAL A 1 554 ? -5.616 -29.944 13.086 1.00 81.50 554 VAL A C 1
ATOM 3998 O O . VAL A 1 554 ? -5.916 -30.973 12.485 1.00 81.50 554 VAL A O 1
ATOM 4001 N N . ALA A 1 555 ? -5.957 -29.741 14.355 1.00 84.75 555 ALA A N 1
ATOM 4002 C CA . ALA A 1 555 ? -6.945 -30.566 15.035 1.00 84.75 555 ALA A CA 1
ATOM 4003 C C . ALA A 1 555 ? -8.294 -29.844 14.999 1.00 84.75 555 ALA A C 1
ATOM 4005 O O . ALA A 1 555 ? -8.386 -28.700 15.429 1.00 84.75 555 ALA A O 1
ATOM 4006 N N . VAL A 1 556 ? -9.323 -30.512 14.486 1.00 84.62 556 VAL A N 1
ATOM 4007 C CA . VAL A 1 556 ? -10.712 -30.052 14.554 1.00 84.62 556 VAL A CA 1
ATOM 4008 C C . VAL A 1 556 ? -11.429 -30.954 15.544 1.00 84.62 556 VAL A C 1
ATOM 4010 O O . VAL A 1 556 ? -11.458 -32.167 15.339 1.00 84.62 556 VAL A O 1
ATOM 4013 N N . ALA A 1 557 ? -11.983 -30.376 16.605 1.00 85.62 557 ALA A N 1
ATOM 4014 C CA . ALA A 1 557 ? -12.772 -31.085 17.605 1.00 85.62 557 ALA A CA 1
ATOM 4015 C C . ALA A 1 557 ? -14.181 -30.489 17.667 1.00 85.62 557 ALA A C 1
ATOM 4017 O O . ALA A 1 557 ? -14.349 -29.275 17.564 1.00 85.62 557 ALA A O 1
ATOM 4018 N N . ILE A 1 558 ? -15.197 -31.333 17.844 1.00 79.94 558 ILE A N 1
ATOM 4019 C CA . ILE A 1 558 ? -16.541 -30.854 18.186 1.00 79.94 558 ILE A CA 1
ATOM 4020 C C . ILE A 1 558 ? -16.555 -30.554 19.695 1.00 79.94 558 ILE A C 1
ATOM 4022 O O . ILE A 1 558 ? -16.259 -31.465 20.471 1.00 79.94 558 ILE A O 1
ATOM 4026 N N . PRO A 1 559 ? -16.901 -29.323 20.129 1.00 68.31 559 PRO A N 1
ATOM 4027 C CA . PRO A 1 559 ? -16.754 -28.878 21.521 1.00 68.31 559 PRO A CA 1
ATOM 4028 C C . PRO A 1 559 ? -17.527 -29.697 22.560 1.00 68.31 559 PRO A C 1
ATOM 4030 O O . PRO A 1 559 ? -17.210 -29.639 23.745 1.00 68.31 559 PRO A O 1
ATOM 4033 N N . ASP A 1 560 ? -18.546 -30.444 22.135 1.00 71.75 560 ASP A N 1
ATOM 4034 C CA . ASP A 1 560 ? -19.404 -31.215 23.025 1.00 71.75 560 ASP A CA 1
ATOM 4035 C C . ASP A 1 560 ? -19.587 -32.651 22.517 1.00 71.75 560 ASP A C 1
ATOM 4037 O O . ASP A 1 560 ? -20.385 -32.931 21.619 1.00 71.75 560 ASP A O 1
ATOM 4041 N N . ALA A 1 561 ? -18.862 -33.582 23.141 1.00 59.12 561 ALA A N 1
ATOM 4042 C CA . ALA A 1 561 ? -18.960 -35.014 22.869 1.00 59.12 561 ALA A CA 1
ATOM 4043 C C . ALA A 1 561 ? -20.338 -35.618 23.220 1.00 59.12 561 ALA A C 1
ATOM 4045 O O . ALA A 1 561 ? -20.594 -36.780 22.900 1.00 59.12 561 ALA A O 1
ATOM 4046 N N . THR A 1 562 ? -21.229 -34.866 23.882 1.00 60.97 562 THR A N 1
ATOM 4047 C CA . THR A 1 562 ? -22.591 -35.314 24.206 1.00 60.97 562 THR A CA 1
ATOM 4048 C C . THR A 1 562 ? -23.588 -35.089 23.067 1.00 60.97 562 THR A C 1
ATOM 4050 O O . THR A 1 562 ? -24.657 -35.708 23.064 1.00 60.97 562 THR A O 1
ATOM 4053 N N . VAL A 1 563 ? -23.243 -34.288 22.051 1.00 63.66 563 VAL A N 1
ATOM 4054 C CA . VAL A 1 563 ? -24.100 -34.087 20.877 1.00 63.66 563 VAL A CA 1
ATOM 4055 C C . VAL A 1 563 ? -23.921 -35.253 19.905 1.00 63.66 563 VAL A C 1
ATOM 4057 O O . VAL A 1 563 ? -23.037 -35.266 19.054 1.00 63.66 563 VAL A O 1
ATOM 4060 N N . GLN A 1 564 ? -24.787 -36.260 20.034 1.00 67.19 564 GLN A N 1
ATOM 4061 C CA . GLN A 1 564 ? -24.701 -37.493 19.239 1.00 67.19 564 GLN A CA 1
ATOM 4062 C C . GLN A 1 564 ? -25.154 -37.339 17.778 1.00 67.19 564 GLN A C 1
ATOM 4064 O O . GLN A 1 564 ? -24.877 -38.215 16.960 1.00 67.19 564 GLN A O 1
ATOM 4069 N N . SER A 1 565 ? -25.844 -36.249 17.429 1.00 77.19 565 SER A N 1
ATOM 4070 C CA . SER A 1 565 ? -26.360 -36.021 16.077 1.00 77.19 565 SER A CA 1
ATOM 4071 C C . SER A 1 565 ? -26.324 -34.543 15.692 1.00 77.19 565 SER A C 1
ATOM 4073 O O . SER A 1 565 ? -26.817 -33.696 16.437 1.00 77.19 565 SER A O 1
ATOM 4075 N N . GLY A 1 566 ? -25.799 -34.253 14.505 1.00 84.94 566 GLY A N 1
ATOM 4076 C CA . GLY A 1 566 ? -25.735 -32.918 13.915 1.00 84.94 566 GLY A CA 1
ATOM 4077 C C . GLY A 1 566 ? -24.878 -32.920 12.653 1.00 84.94 566 GLY A C 1
ATOM 4078 O O . GLY A 1 566 ? -24.315 -33.958 12.284 1.00 84.94 566 GLY A O 1
ATOM 4079 N N . THR A 1 567 ? -24.770 -31.764 12.001 1.00 88.75 567 THR A N 1
ATOM 4080 C CA . THR A 1 567 ? -23.870 -31.564 10.856 1.00 88.75 567 THR A CA 1
ATOM 4081 C C . THR A 1 567 ? -22.950 -30.371 11.075 1.00 88.75 567 THR A C 1
ATOM 4083 O O . THR A 1 567 ? -23.321 -29.409 11.735 1.00 88.75 567 THR A O 1
ATOM 4086 N N . PHE A 1 568 ? -21.741 -30.407 10.533 1.00 88.88 568 PHE A N 1
ATOM 4087 C CA . PHE A 1 568 ? -20.817 -29.278 10.520 1.00 88.88 568 PHE A CA 1
ATOM 4088 C C . PHE A 1 568 ? -20.306 -29.045 9.101 1.00 88.88 568 PHE A C 1
ATOM 4090 O O . PHE A 1 568 ? -20.247 -29.968 8.295 1.00 88.88 568 PHE A O 1
ATOM 4097 N N . VAL A 1 569 ? -19.928 -27.815 8.787 1.00 90.81 569 VAL A N 1
ATOM 4098 C CA . VAL A 1 569 ? -19.164 -27.482 7.581 1.00 90.81 569 VAL A CA 1
ATOM 4099 C C . VAL A 1 569 ? -17.797 -26.955 7.995 1.00 90.81 569 VAL A C 1
ATOM 4101 O O . VAL A 1 569 ? -17.649 -26.379 9.071 1.00 90.81 569 VAL A O 1
ATOM 4104 N N . LEU A 1 570 ? -16.780 -27.161 7.165 1.00 89.31 570 LEU A N 1
ATOM 4105 C CA . LEU A 1 570 ? -15.456 -26.580 7.360 1.00 89.31 570 LEU A CA 1
ATOM 4106 C C . LEU A 1 570 ? -15.304 -25.410 6.393 1.00 89.31 570 LEU A C 1
ATOM 4108 O O . LEU A 1 570 ? -15.324 -25.604 5.181 1.00 89.31 570 LEU A O 1
ATOM 4112 N N . SER A 1 571 ? -15.143 -24.202 6.923 1.00 87.31 571 SER A N 1
ATOM 4113 C CA . SER A 1 571 ? -14.713 -23.042 6.147 1.00 87.31 571 SER A CA 1
ATOM 4114 C C . SER A 1 571 ? -13.190 -23.043 6.093 1.00 87.31 571 SER A C 1
ATOM 4116 O O . SER A 1 571 ? -12.530 -22.855 7.116 1.00 87.31 571 SER A O 1
ATOM 4118 N N . VAL A 1 572 ? -12.631 -23.244 4.906 1.00 85.56 572 VAL A N 1
ATOM 4119 C CA . VAL A 1 572 ? -11.190 -23.246 4.652 1.00 85.56 572 VAL A CA 1
ATOM 4120 C C . VAL A 1 572 ? -10.832 -21.963 3.918 1.00 85.56 572 VAL A C 1
ATOM 4122 O O . VAL A 1 572 ? -11.428 -21.650 2.891 1.00 85.56 572 VAL A O 1
ATOM 4125 N N . ALA A 1 573 ? -9.864 -21.215 4.433 1.00 81.38 573 ALA A N 1
ATOM 4126 C CA . ALA A 1 573 ? -9.355 -20.007 3.801 1.00 81.38 573 ALA A CA 1
ATOM 4127 C C . ALA A 1 573 ? -7.827 -20.017 3.770 1.00 81.38 573 ALA A C 1
ATOM 4129 O O . ALA A 1 573 ? -7.181 -20.485 4.708 1.00 81.38 573 ALA A O 1
ATOM 4130 N N . VAL A 1 574 ? -7.262 -19.468 2.703 1.00 71.75 574 VAL A N 1
ATOM 4131 C CA . VAL A 1 574 ? -5.831 -19.185 2.572 1.00 71.75 574 VAL A CA 1
ATOM 4132 C C . VAL A 1 574 ? -5.654 -17.678 2.644 1.00 71.75 574 VAL A C 1
ATOM 4134 O O . VAL A 1 574 ? -6.427 -16.923 2.049 1.00 71.75 574 VAL A O 1
ATOM 4137 N N . ASP A 1 575 ? -4.661 -17.236 3.409 1.00 67.25 575 ASP A N 1
ATOM 4138 C CA . ASP A 1 575 ? -4.326 -15.819 3.510 1.00 67.25 575 ASP A CA 1
ATOM 4139 C C . ASP A 1 575 ? -3.910 -15.277 2.128 1.00 67.25 575 ASP A C 1
ATOM 4141 O O . ASP A 1 575 ? -3.139 -15.914 1.408 1.00 67.25 575 ASP A O 1
ATOM 4145 N N . ALA A 1 576 ? -4.420 -14.100 1.752 1.00 64.44 576 ALA A N 1
ATOM 4146 C CA . ALA A 1 576 ? -4.114 -13.431 0.485 1.00 64.44 576 ALA A CA 1
ATOM 4147 C C . ALA A 1 576 ? -2.604 -13.269 0.263 1.00 64.44 576 ALA A C 1
ATOM 4149 O O . ALA A 1 576 ? -2.127 -13.349 -0.872 1.00 64.44 576 ALA A O 1
ATOM 4150 N N . ALA A 1 577 ? -1.866 -13.057 1.358 1.00 61.00 577 ALA A N 1
ATOM 4151 C CA . ALA A 1 577 ? -0.417 -12.931 1.353 1.00 61.00 577 ALA A CA 1
ATOM 4152 C C . ALA A 1 577 ? 0.277 -14.228 0.896 1.00 61.00 577 ALA A C 1
ATOM 4154 O O . ALA A 1 577 ? 1.297 -14.161 0.218 1.00 61.00 577 ALA A O 1
ATOM 4155 N N . CYS A 1 578 ? -0.307 -15.396 1.190 1.00 61.16 578 CYS A N 1
ATOM 4156 C CA . CYS A 1 578 ? 0.250 -16.720 0.895 1.00 61.16 578 CYS A CA 1
ATOM 4157 C C . CYS A 1 578 ? 0.017 -17.192 -0.551 1.00 61.16 578 CYS A C 1
ATOM 4159 O O . CYS A 1 578 ? 0.665 -18.139 -0.995 1.00 61.16 578 CYS A O 1
ATOM 4161 N N . ASN A 1 579 ? -0.926 -16.577 -1.272 1.00 60.75 579 ASN A N 1
ATOM 4162 C CA . ASN A 1 579 ? -1.410 -17.047 -2.575 1.00 60.75 579 ASN A CA 1
ATOM 4163 C C . ASN A 1 579 ? -1.228 -16.013 -3.706 1.00 60.75 579 ASN A C 1
ATOM 4165 O O . ASN A 1 579 ? -1.983 -16.000 -4.675 1.00 60.75 579 ASN A O 1
ATOM 4169 N N . GLY A 1 580 ? -0.265 -15.094 -3.577 1.00 55.38 580 GLY A N 1
ATOM 4170 C CA . GLY A 1 580 ? 0.083 -14.173 -4.667 1.00 55.38 580 GLY A CA 1
ATOM 4171 C C . GLY A 1 580 ? -1.049 -13.227 -5.097 1.00 55.38 580 GLY A C 1
ATOM 4172 O O . GLY A 1 580 ? -1.193 -12.980 -6.290 1.00 55.38 580 GLY A O 1
ATOM 4173 N N . ALA A 1 581 ? -1.804 -12.685 -4.126 1.00 47.72 581 ALA A N 1
ATOM 4174 C CA . ALA A 1 581 ? -2.803 -11.602 -4.240 1.00 47.72 581 ALA A CA 1
ATOM 4175 C C . ALA A 1 581 ? -4.297 -11.975 -4.313 1.00 47.72 581 ALA A C 1
ATOM 4177 O O . ALA A 1 581 ? -5.129 -11.067 -4.304 1.00 47.72 581 ALA A O 1
ATOM 4178 N N . THR A 1 582 ? -4.689 -13.255 -4.290 1.00 61.25 582 THR A N 1
ATOM 4179 C CA . THR A 1 582 ? -6.116 -13.618 -4.144 1.00 61.25 582 THR A CA 1
ATOM 4180 C C . THR A 1 582 ? -6.360 -14.495 -2.920 1.00 61.25 582 THR A C 1
ATOM 4182 O O . THR A 1 582 ? -5.893 -15.633 -2.845 1.00 61.25 582 THR A O 1
ATOM 4185 N N . SER A 1 583 ? -7.113 -13.964 -1.948 1.00 67.56 583 SER A N 1
ATOM 4186 C CA . SER A 1 583 ? -7.694 -14.765 -0.867 1.00 67.56 583 SER A CA 1
ATOM 4187 C C . SER A 1 583 ? -8.592 -15.825 -1.490 1.00 67.56 583 SER A C 1
ATOM 4189 O O . SER A 1 583 ? -9.622 -15.494 -2.079 1.00 67.56 583 SER A O 1
ATOM 4191 N N . ALA A 1 584 ? -8.220 -17.090 -1.356 1.00 75.06 584 ALA A N 1
ATOM 4192 C CA . ALA A 1 584 ? -9.079 -18.192 -1.745 1.00 75.06 584 ALA A CA 1
ATOM 4193 C C . ALA A 1 584 ? -9.748 -18.744 -0.483 1.00 75.06 584 ALA A C 1
ATOM 4195 O O . ALA A 1 584 ? -9.079 -19.052 0.505 1.00 75.06 584 ALA A O 1
ATOM 4196 N N . SER A 1 585 ? -11.075 -18.864 -0.496 1.00 87.06 585 SER A N 1
ATOM 4197 C CA . SER A 1 585 ? -11.815 -19.580 0.541 1.00 87.06 585 SER A CA 1
ATOM 4198 C C . SER A 1 585 ? -12.885 -20.480 -0.068 1.00 87.06 585 SER A C 1
ATOM 4200 O O . SER A 1 585 ? -13.442 -20.185 -1.124 1.00 87.06 585 SER A O 1
ATOM 4202 N N . PHE A 1 586 ? -13.155 -21.608 0.583 1.00 88.75 586 PHE A N 1
ATOM 4203 C CA . PHE A 1 586 ? -14.290 -22.468 0.270 1.00 88.75 586 PHE A CA 1
ATOM 4204 C C . PHE A 1 586 ? -14.885 -23.037 1.555 1.00 88.75 586 PHE A C 1
ATOM 4206 O O . PHE A 1 586 ? -14.243 -23.072 2.603 1.00 88.75 586 PHE A O 1
ATOM 4213 N N . THR A 1 587 ? -16.136 -23.473 1.475 1.00 89.88 587 THR A N 1
ATOM 4214 C CA . THR A 1 587 ? -16.814 -24.183 2.560 1.00 89.88 587 THR A CA 1
ATOM 4215 C C . THR A 1 587 ? -17.120 -25.593 2.087 1.00 89.88 587 THR A C 1
ATOM 4217 O O . THR A 1 587 ? -17.572 -25.775 0.957 1.00 89.88 587 THR A O 1
ATOM 4220 N N . THR A 1 588 ? -16.851 -26.596 2.918 1.00 93.19 588 THR A N 1
ATOM 4221 C CA . THR A 1 588 ? -17.183 -27.981 2.575 1.00 93.19 588 THR A CA 1
ATOM 4222 C C . THR A 1 588 ? -18.692 -28.196 2.534 1.00 93.19 588 THR A C 1
ATOM 4224 O O . THR A 1 588 ? -19.457 -27.490 3.190 1.00 93.19 588 THR A O 1
ATOM 4227 N N . ASN A 1 589 ? -19.127 -29.252 1.847 1.00 91.00 589 ASN A N 1
ATOM 4228 C CA . ASN A 1 589 ? -20.474 -29.777 2.058 1.00 91.00 589 ASN A CA 1
ATOM 4229 C C . ASN A 1 589 ? -20.683 -30.175 3.538 1.00 91.00 589 ASN A C 1
ATOM 4231 O O . ASN A 1 589 ? -19.702 -30.509 4.215 1.00 91.00 589 ASN A O 1
ATOM 4235 N N . PRO A 1 590 ? -21.930 -30.150 4.053 1.00 91.88 590 PRO A N 1
ATOM 4236 C CA . PRO A 1 590 ? -22.230 -30.573 5.418 1.00 91.88 590 PRO A CA 1
ATOM 4237 C C . PRO A 1 590 ? -21.760 -32.003 5.698 1.00 91.88 590 PRO A C 1
ATOM 4239 O O . PRO A 1 590 ? -22.125 -32.946 4.997 1.00 91.88 590 PRO A O 1
ATOM 4242 N N . LEU A 1 591 ? -20.965 -32.152 6.751 1.00 92.75 591 LEU A N 1
ATOM 4243 C CA . LEU A 1 591 ? -20.435 -33.406 7.270 1.00 92.75 591 LEU A CA 1
ATOM 4244 C C . LEU A 1 591 ? -21.201 -33.781 8.541 1.00 92.75 591 LEU A C 1
ATOM 4246 O O . LEU A 1 591 ? -21.418 -32.917 9.392 1.00 92.75 591 LEU A O 1
ATOM 4250 N N . PRO A 1 592 ? -21.620 -35.040 8.729 1.00 92.50 592 PRO A N 1
ATOM 4251 C CA . PRO A 1 592 ? -22.249 -35.444 9.979 1.00 92.50 592 PRO A CA 1
ATOM 4252 C C . PRO A 1 592 ? -21.232 -35.389 11.129 1.00 92.50 592 PRO A C 1
ATOM 4254 O O . PRO A 1 592 ? -20.046 -35.625 10.924 1.00 92.50 592 PRO A O 1
ATOM 4257 N N . TYR A 1 593 ? -21.672 -35.126 12.361 1.00 89.62 593 TYR A N 1
ATOM 4258 C CA . TYR A 1 593 ? -20.775 -35.042 13.529 1.00 89.62 593 TYR A CA 1
ATOM 4259 C C . TYR A 1 593 ? -19.927 -36.304 13.729 1.00 89.62 593 TYR A C 1
ATOM 4261 O O . TYR A 1 593 ? -18.796 -36.237 14.191 1.00 89.62 593 TYR A O 1
ATOM 4269 N N . ASN A 1 594 ? -20.434 -37.467 13.330 1.00 88.94 594 ASN A N 1
ATOM 4270 C CA . ASN A 1 594 ? -19.708 -38.729 13.390 1.00 88.94 594 ASN A CA 1
ATOM 4271 C C . ASN A 1 594 ? -18.909 -39.059 12.111 1.00 88.94 594 ASN A C 1
ATOM 4273 O O . ASN A 1 594 ? -18.482 -40.208 11.980 1.00 88.94 594 ASN A O 1
ATOM 4277 N N . ALA A 1 595 ? -18.669 -38.092 11.213 1.00 93.56 595 ALA A N 1
ATOM 4278 C CA . ALA A 1 595 ? -17.958 -38.273 9.943 1.00 93.56 595 ALA A CA 1
ATOM 4279 C C . ALA A 1 595 ? -16.677 -39.112 10.087 1.00 93.56 595 ALA A C 1
ATOM 4281 O O . ALA A 1 595 ? -15.906 -38.980 11.055 1.00 93.56 595 ALA A O 1
ATOM 4282 N N . LEU A 1 596 ? -16.446 -40.000 9.121 1.00 95.62 596 LEU A N 1
ATOM 4283 C CA . LEU A 1 596 ? -15.210 -40.767 9.027 1.00 95.62 596 LEU A CA 1
ATOM 4284 C C . LEU A 1 596 ? -14.066 -39.848 8.583 1.00 95.62 596 LEU A C 1
ATOM 4286 O O . LEU A 1 596 ? -14.283 -38.794 7.989 1.00 95.62 596 LEU A O 1
ATOM 4290 N N . ALA A 1 597 ? -12.823 -40.253 8.852 1.00 94.06 597 ALA A N 1
ATOM 4291 C CA . ALA A 1 597 ? -11.651 -39.509 8.384 1.00 94.06 597 ALA A CA 1
ATOM 4292 C C . ALA A 1 597 ? -11.655 -39.334 6.854 1.00 94.06 597 ALA A C 1
ATOM 4294 O O . ALA A 1 597 ? -11.325 -38.265 6.352 1.00 94.06 597 ALA A O 1
ATOM 4295 N N . THR A 1 598 ? -12.107 -40.362 6.131 1.00 93.50 598 THR A N 1
ATOM 4296 C CA . THR A 1 598 ? -12.263 -40.347 4.673 1.00 93.50 598 THR A CA 1
ATOM 4297 C C . THR A 1 598 ? -13.276 -39.311 4.200 1.00 93.50 598 THR A C 1
ATOM 4299 O O . THR A 1 598 ? -13.026 -38.658 3.195 1.00 93.50 598 THR A O 1
ATOM 4302 N N . ASP A 1 599 ? -14.376 -39.107 4.928 1.00 94.50 599 ASP A N 1
ATOM 4303 C CA . ASP A 1 599 ? -15.416 -38.142 4.546 1.00 94.50 599 ASP A CA 1
ATOM 4304 C C . ASP A 1 599 ? -14.886 -36.710 4.667 1.00 94.50 599 ASP A C 1
ATOM 4306 O O . ASP A 1 599 ? -15.039 -35.897 3.756 1.00 94.50 599 ASP A O 1
ATOM 4310 N N . VAL A 1 600 ? -14.188 -36.426 5.773 1.00 92.62 600 VAL A N 1
ATOM 4311 C CA . VAL A 1 600 ? -13.530 -35.133 6.007 1.00 92.62 600 VAL A CA 1
ATOM 4312 C C . VAL A 1 600 ? -12.430 -34.889 4.970 1.00 92.62 600 VAL A C 1
ATOM 4314 O O . VAL A 1 600 ? -12.318 -33.785 4.444 1.00 92.62 600 VAL A O 1
ATOM 4317 N N . GLN A 1 601 ? -11.642 -35.915 4.633 1.00 93.69 601 GLN A N 1
ATOM 4318 C CA . GLN A 1 601 ? -10.591 -35.809 3.621 1.00 93.69 601 GLN A CA 1
ATOM 4319 C C . GLN A 1 601 ? -11.166 -35.492 2.237 1.00 93.69 601 GLN A C 1
ATOM 4321 O O . GLN A 1 601 ? -10.716 -34.543 1.601 1.00 93.69 601 GLN A O 1
ATOM 4326 N N . VAL A 1 602 ? -12.197 -36.227 1.802 1.00 91.44 602 VAL A N 1
ATOM 4327 C CA . VAL A 1 602 ? -12.873 -35.999 0.513 1.00 91.44 602 VAL A CA 1
ATOM 4328 C C . VAL A 1 602 ? -13.467 -34.593 0.447 1.00 91.44 602 VAL A C 1
ATOM 4330 O O . VAL A 1 602 ? -13.343 -33.916 -0.572 1.00 91.44 602 VAL A O 1
ATOM 4333 N N . ALA A 1 603 ? -14.077 -34.127 1.536 1.00 90.94 603 ALA A N 1
ATOM 4334 C CA . ALA A 1 603 ? -14.649 -32.791 1.614 1.00 90.94 603 ALA A CA 1
ATOM 4335 C C . ALA A 1 603 ? -13.593 -31.681 1.463 1.00 90.94 603 ALA A C 1
ATOM 4337 O O . ALA A 1 603 ? -13.843 -30.682 0.793 1.00 90.94 603 ALA A O 1
ATOM 4338 N N . LEU A 1 604 ? -12.404 -31.865 2.040 1.00 89.38 604 LEU A N 1
ATOM 4339 C CA . LEU A 1 604 ? -11.301 -30.906 1.941 1.00 89.38 604 LEU A CA 1
ATOM 4340 C C . LEU A 1 604 ? -10.637 -30.895 0.555 1.00 89.38 604 LEU A C 1
ATOM 4342 O O . LEU A 1 604 ? -10.197 -29.839 0.115 1.00 89.38 604 LEU A O 1
ATOM 4346 N N . THR A 1 605 ? -10.625 -32.023 -0.162 1.00 83.94 605 THR A N 1
ATOM 4347 C CA . THR A 1 605 ? -10.075 -32.114 -1.532 1.00 83.94 605 THR A CA 1
ATOM 4348 C C . THR A 1 605 ? -10.961 -31.484 -2.620 1.00 83.94 605 THR A C 1
ATOM 4350 O O . THR A 1 605 ? -10.595 -31.495 -3.788 1.00 83.94 605 THR A O 1
ATOM 4353 N N . GLN A 1 606 ? -12.139 -30.944 -2.276 1.00 77.69 606 GLN A N 1
ATOM 4354 C CA . GLN A 1 606 ? -13.048 -30.294 -3.240 1.00 77.69 606 GLN A CA 1
ATOM 4355 C C . GLN A 1 606 ? -12.655 -28.846 -3.581 1.00 77.69 606 GLN A C 1
ATOM 4357 O O . GLN A 1 606 ? -13.235 -28.262 -4.496 1.00 77.69 606 GLN A O 1
ATOM 4362 N N . GLY A 1 607 ? -11.720 -28.253 -2.834 1.00 74.81 607 GLY A N 1
ATOM 4363 C CA . GLY A 1 607 ? -11.271 -26.875 -3.025 1.00 74.81 607 GLY A CA 1
ATOM 4364 C C . GLY A 1 607 ? -9.888 -26.766 -3.664 1.00 74.81 607 GLY A C 1
ATOM 4365 O O . GLY A 1 607 ? -9.424 -27.649 -4.373 1.00 74.81 607 GLY A O 1
ATOM 4366 N N . PHE A 1 608 ? -9.198 -25.670 -3.361 1.00 71.81 608 PHE A N 1
ATOM 4367 C CA . PHE A 1 608 ? -7.808 -25.415 -3.765 1.00 71.81 608 PHE A CA 1
ATOM 4368 C C . PHE A 1 608 ? -6.766 -26.202 -2.942 1.00 71.81 608 PHE A C 1
ATOM 4370 O O . PHE A 1 608 ? -5.565 -25.974 -3.067 1.00 71.81 608 PHE A O 1
ATOM 4377 N N . VAL A 1 609 ? -7.201 -27.070 -2.025 1.00 74.50 609 VAL A N 1
ATOM 4378 C CA . VAL A 1 609 ? -6.309 -27.862 -1.172 1.00 74.50 609 VAL A CA 1
ATOM 4379 C C . VAL A 1 609 ? -5.967 -29.153 -1.907 1.00 74.50 609 VAL A C 1
ATOM 4381 O O . VAL A 1 609 ? -6.837 -29.997 -2.094 1.00 74.50 609 VAL A O 1
ATOM 4384 N N . ASP A 1 610 ? -4.704 -29.286 -2.310 1.00 70.38 610 ASP A N 1
ATOM 4385 C CA . ASP A 1 610 ? -4.242 -30.347 -3.209 1.00 70.38 610 ASP A CA 1
ATOM 4386 C C . ASP A 1 610 ? -4.241 -31.726 -2.524 1.00 70.38 610 ASP A C 1
ATOM 4388 O O . ASP A 1 610 ? -5.086 -32.579 -2.791 1.00 70.38 610 ASP A O 1
ATOM 4392 N N . THR A 1 611 ? -3.345 -31.932 -1.550 1.00 75.88 611 THR A N 1
ATOM 4393 C CA . THR A 1 611 ? -3.266 -33.194 -0.798 1.00 75.88 611 THR A CA 1
ATOM 4394 C C . THR A 1 611 ? -3.390 -32.954 0.705 1.00 75.88 611 THR A C 1
ATOM 4396 O O . THR A 1 611 ? -2.562 -32.271 1.312 1.00 75.88 611 THR A O 1
ATOM 4399 N N . VAL A 1 612 ? -4.391 -33.579 1.330 1.00 84.44 612 VAL A N 1
ATOM 4400 C CA . VAL A 1 612 ? -4.566 -33.649 2.789 1.00 84.44 612 VAL A CA 1
ATOM 4401 C C . VAL A 1 612 ? -4.656 -35.093 3.257 1.00 84.44 612 VAL A C 1
ATOM 4403 O O . VAL A 1 612 ? -5.268 -35.936 2.606 1.00 84.44 612 VAL A O 1
ATOM 4406 N N . VAL A 1 613 ? -4.080 -35.366 4.422 1.00 86.06 613 VAL A N 1
ATOM 4407 C CA . VAL A 1 613 ? -4.235 -36.630 5.144 1.00 86.06 613 VAL A CA 1
ATOM 4408 C C . VAL A 1 613 ? -5.040 -36.348 6.398 1.00 86.06 613 VAL A C 1
ATOM 4410 O O . VAL A 1 613 ? -4.608 -35.571 7.250 1.00 86.06 613 VAL A O 1
ATOM 4413 N N . VAL A 1 614 ? -6.205 -36.983 6.520 1.00 91.12 614 VAL A N 1
ATOM 4414 C CA . VAL A 1 614 ? -7.040 -36.856 7.715 1.00 91.12 614 VAL A CA 1
ATOM 4415 C C . VAL A 1 614 ? -6.965 -38.137 8.535 1.00 91.12 614 VAL A C 1
ATOM 4417 O O . VAL A 1 614 ? -7.210 -39.230 8.032 1.00 91.12 614 VAL A O 1
ATOM 4420 N N . THR A 1 615 ? -6.675 -38.001 9.826 1.00 91.75 615 THR A N 1
ATOM 4421 C CA . THR A 1 615 ? -6.708 -39.100 10.795 1.00 91.75 615 THR A CA 1
ATOM 4422 C C . THR A 1 615 ? -7.725 -38.778 11.876 1.00 91.75 615 THR A C 1
ATOM 4424 O O . THR A 1 615 ? -7.626 -37.752 12.543 1.00 91.75 615 THR A O 1
ATOM 4427 N N . LYS A 1 616 ? -8.702 -39.658 12.097 1.00 90.88 616 LYS A N 1
ATOM 4428 C CA . LYS A 1 616 ? -9.634 -39.524 13.222 1.00 90.88 616 LYS A CA 1
ATOM 4429 C C . LYS A 1 616 ? -8.924 -39.961 14.506 1.00 90.88 616 LYS A C 1
ATOM 4431 O O . LYS A 1 616 ? -8.483 -41.104 14.583 1.00 90.88 616 LYS A O 1
ATOM 4436 N N . ILE A 1 617 ? -8.760 -39.049 15.466 1.00 89.50 617 ILE A N 1
ATOM 4437 C CA . ILE A 1 617 ? -8.059 -39.332 16.731 1.00 89.50 617 ILE A CA 1
ATOM 4438 C C . ILE A 1 617 ? -9.055 -39.775 17.810 1.00 89.50 617 ILE A C 1
ATOM 4440 O O . ILE A 1 617 ? -8.757 -40.673 18.589 1.00 89.50 617 ILE A O 1
ATOM 4444 N N . GLU A 1 618 ? -10.250 -39.179 17.827 1.00 89.00 618 GLU A N 1
ATOM 4445 C CA . GLU A 1 618 ? -11.327 -39.466 18.787 1.00 89.00 618 GLU A CA 1
ATOM 4446 C C . GLU A 1 618 ? -12.694 -39.442 18.069 1.00 89.00 618 GLU A C 1
ATOM 4448 O O . GLU A 1 618 ? -12.759 -39.010 16.912 1.00 89.00 618 GLU A O 1
ATOM 4453 N N . PRO A 1 619 ? -13.808 -39.887 18.697 1.00 83.75 619 PRO A N 1
ATOM 4454 C CA . PRO A 1 619 ? -15.125 -39.971 18.049 1.00 83.75 619 PRO A CA 1
ATOM 4455 C C . PRO A 1 619 ? -15.600 -38.687 17.349 1.00 83.75 619 PRO A C 1
ATOM 4457 O O . PRO A 1 619 ? -16.319 -38.787 16.351 1.00 83.75 619 PRO A O 1
ATOM 4460 N N . PHE A 1 620 ? -15.123 -37.524 17.804 1.00 85.62 620 PHE A N 1
ATOM 4461 C CA . PHE A 1 620 ? -15.466 -36.197 17.287 1.00 85.62 620 PHE A CA 1
ATOM 4462 C C . PHE A 1 620 ? -14.241 -35.289 17.078 1.00 85.62 620 PHE A C 1
ATOM 4464 O O . PHE A 1 620 ? -14.376 -34.067 17.069 1.00 85.62 620 PHE A O 1
ATOM 4471 N N . THR A 1 621 ? -13.052 -35.886 16.928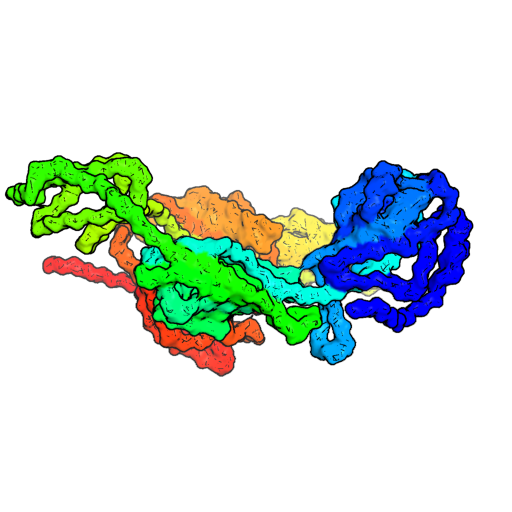 1.00 88.25 621 THR A N 1
ATOM 4472 C CA . THR A 1 621 ? -11.789 -35.152 16.758 1.00 88.25 621 THR A CA 1
ATOM 4473 C C . THR A 1 621 ? -11.015 -35.690 15.560 1.00 88.25 621 THR A C 1
ATOM 4475 O O . THR A 1 621 ? -10.661 -36.874 15.508 1.00 88.25 621 THR A O 1
ATOM 4478 N N . TRP A 1 622 ? -10.689 -34.811 14.614 1.00 93.12 622 TRP A N 1
ATOM 4479 C CA . TRP A 1 622 ? -9.907 -35.122 13.419 1.00 93.12 622 TRP A CA 1
ATOM 4480 C C . TRP A 1 622 ? -8.594 -34.349 13.415 1.00 93.12 622 TRP A C 1
ATOM 4482 O O . TRP A 1 622 ? -8.551 -33.159 13.709 1.00 93.12 622 TRP A O 1
ATOM 4492 N N . ARG A 1 623 ? -7.519 -35.034 13.034 1.00 89.38 623 ARG A N 1
ATOM 4493 C CA . ARG A 1 623 ? -6.220 -34.461 12.698 1.00 89.38 623 ARG A CA 1
ATOM 4494 C C . ARG A 1 623 ? -6.134 -34.311 11.189 1.00 89.38 623 ARG A C 1
ATOM 4496 O O . ARG A 1 623 ? -6.127 -35.319 10.494 1.00 89.38 623 ARG A O 1
ATOM 4503 N N . ILE A 1 624 ? -6.049 -33.085 10.702 1.00 87.25 624 ILE A N 1
ATOM 4504 C CA . ILE A 1 624 ? -5.898 -32.748 9.290 1.00 87.25 624 ILE A CA 1
ATOM 4505 C C . ILE A 1 624 ? -4.445 -32.335 9.068 1.00 87.25 624 ILE A C 1
ATOM 4507 O O . ILE A 1 624 ? -3.989 -31.341 9.627 1.00 87.25 624 ILE A O 1
ATOM 4511 N N . THR A 1 625 ? -3.723 -33.104 8.263 1.00 80.81 625 THR A N 1
ATOM 4512 C CA . THR A 1 625 ? -2.337 -32.841 7.873 1.00 80.81 625 THR A CA 1
ATOM 4513 C C . THR A 1 625 ? -2.321 -32.386 6.418 1.00 80.81 625 THR A C 1
ATOM 4515 O O . THR A 1 625 ? -2.714 -33.150 5.537 1.00 80.81 625 THR A O 1
ATOM 4518 N N . PHE A 1 626 ? -1.866 -31.166 6.148 1.00 76.62 626 PHE A N 1
ATOM 4519 C CA . PHE A 1 626 ? -1.750 -30.635 4.785 1.00 76.62 626 PHE A CA 1
ATOM 4520 C C . PHE A 1 626 ? -0.402 -31.044 4.192 1.00 76.62 626 PHE A C 1
ATOM 4522 O O . PHE A 1 626 ? 0.643 -30.672 4.716 1.00 76.62 626 PHE A O 1
ATOM 4529 N N . VAL A 1 627 ? -0.431 -31.863 3.144 1.00 68.56 627 VAL A N 1
ATOM 4530 C CA . VAL A 1 627 ? 0.733 -32.588 2.612 1.00 68.56 627 VAL A CA 1
ATOM 4531 C C . VAL A 1 627 ? 1.416 -31.857 1.458 1.00 68.56 627 VAL A C 1
ATOM 4533 O O . VAL A 1 627 ? 2.645 -31.863 1.366 1.00 68.56 627 VAL A O 1
ATOM 4536 N N . ALA A 1 628 ? 0.643 -31.236 0.578 1.00 61.38 628 ALA A N 1
ATOM 4537 C CA . ALA A 1 628 ? 1.154 -30.428 -0.518 1.00 61.38 628 ALA A CA 1
ATOM 4538 C C . ALA A 1 628 ? 0.486 -29.063 -0.415 1.00 61.38 628 ALA A C 1
ATOM 4540 O O . ALA A 1 628 ? -0.739 -28.968 -0.456 1.00 61.38 628 ALA A O 1
ATOM 4541 N N . ASN A 1 629 ? 1.295 -28.027 -0.214 1.00 54.88 629 ASN A N 1
ATOM 4542 C CA . ASN A 1 629 ? 0.829 -26.652 -0.161 1.00 54.88 629 ASN A CA 1
ATOM 4543 C C . ASN A 1 629 ? 1.596 -25.887 -1.235 1.00 54.88 629 ASN A C 1
ATOM 4545 O O . ASN A 1 629 ? 2.772 -25.593 -1.055 1.00 54.88 629 ASN A O 1
ATOM 4549 N N . THR A 1 630 ? 0.922 -25.511 -2.319 1.00 52.91 630 THR A N 1
ATOM 4550 C CA . THR A 1 630 ? 1.384 -24.527 -3.320 1.00 52.91 630 THR A CA 1
ATOM 4551 C C . THR A 1 630 ? 1.595 -23.117 -2.735 1.00 52.91 630 THR A C 1
ATOM 4553 O O . THR A 1 630 ? 1.924 -22.181 -3.457 1.00 52.91 630 THR A O 1
ATOM 4556 N N . TYR A 1 631 ? 1.424 -22.940 -1.422 1.00 56.97 631 TYR A N 1
ATOM 4557 C CA . TYR A 1 631 ? 1.448 -21.653 -0.733 1.00 56.97 631 TYR A CA 1
ATOM 4558 C C . TYR A 1 631 ? 2.873 -21.267 -0.349 1.00 56.97 631 TYR A C 1
ATOM 4560 O O . TYR A 1 631 ? 3.495 -21.854 0.538 1.00 56.97 631 TYR A O 1
ATOM 4568 N N . VAL A 1 632 ? 3.387 -20.276 -1.066 1.00 47.19 632 VAL A N 1
ATOM 4569 C CA . VAL A 1 632 ? 4.786 -19.859 -1.044 1.00 47.19 632 VAL A CA 1
ATOM 4570 C C . VAL A 1 632 ? 5.065 -18.986 0.189 1.00 47.19 632 VAL A C 1
ATOM 4572 O O . VAL A 1 632 ? 4.361 -18.013 0.444 1.00 47.19 632 VAL A O 1
ATOM 4575 N N . ASP A 1 633 ? 6.109 -19.341 0.945 1.00 48.59 633 ASP A N 1
ATOM 4576 C CA . ASP A 1 633 ? 6.914 -18.491 1.848 1.00 48.59 633 ASP A CA 1
ATOM 4577 C C . ASP A 1 633 ? 6.189 -17.582 2.878 1.00 48.59 633 ASP A C 1
ATOM 4579 O O . ASP A 1 633 ? 6.768 -16.604 3.351 1.00 48.59 633 ASP A O 1
ATOM 4583 N N . CYS A 1 634 ? 4.967 -17.910 3.307 1.00 50.97 634 CYS A N 1
ATOM 4584 C CA . CYS A 1 634 ? 4.216 -17.083 4.260 1.00 50.97 634 CYS A CA 1
ATOM 4585 C C . CYS A 1 634 ? 3.868 -17.812 5.569 1.00 50.97 634 CYS A C 1
ATOM 4587 O O . CYS A 1 634 ? 3.470 -18.975 5.593 1.00 50.97 634 CYS A O 1
ATOM 4589 N N . LEU A 1 635 ? 3.983 -17.086 6.686 1.00 47.91 635 LEU A N 1
ATOM 4590 C CA . LEU A 1 635 ? 3.839 -17.585 8.059 1.00 47.91 635 LEU A CA 1
ATOM 4591 C C . LEU A 1 635 ? 2.402 -17.988 8.452 1.00 47.91 635 LEU A C 1
ATOM 4593 O O . LEU A 1 635 ? 2.210 -18.362 9.593 1.00 47.91 635 LEU A O 1
ATOM 4597 N N . ALA A 1 636 ? 1.382 -17.949 7.591 1.00 53.28 636 ALA A N 1
ATOM 4598 C CA . ALA A 1 636 ? 0.005 -18.331 7.952 1.00 53.28 636 ALA A CA 1
ATOM 4599 C C . ALA A 1 636 ? -0.689 -19.065 6.791 1.00 53.28 636 ALA A C 1
ATOM 4601 O O . ALA A 1 636 ? -1.489 -18.495 6.057 1.00 53.28 636 ALA A O 1
ATOM 4602 N N . GLY A 1 637 ? -0.333 -20.335 6.583 1.00 61.19 637 GLY A N 1
ATOM 4603 C CA . GLY A 1 637 ? -0.600 -21.031 5.317 1.00 61.19 637 GLY A CA 1
ATOM 4604 C C . GLY A 1 637 ? -2.064 -21.397 5.053 1.00 61.19 637 GLY A C 1
ATOM 4605 O O . GLY A 1 637 ? -2.521 -21.266 3.925 1.00 61.19 637 GLY A O 1
ATOM 4606 N N . VAL A 1 638 ? -2.813 -21.858 6.060 1.00 65.62 638 VAL A N 1
ATOM 4607 C CA . VAL A 1 638 ? -4.213 -22.297 5.898 1.00 65.62 638 VAL A CA 1
ATOM 4608 C C . VAL A 1 638 ? -4.976 -22.082 7.207 1.00 65.62 638 VAL A C 1
ATOM 4610 O O . VAL A 1 638 ? -4.490 -22.445 8.280 1.00 65.62 638 VAL A O 1
ATOM 4613 N N . VAL A 1 639 ? -6.179 -21.516 7.118 1.00 74.56 639 VAL A N 1
ATOM 4614 C CA . VAL A 1 639 ? -7.130 -21.355 8.224 1.00 74.56 639 VAL A CA 1
ATOM 4615 C C . VAL A 1 639 ? -8.302 -22.305 7.996 1.00 74.56 639 VAL A C 1
ATOM 4617 O O . VAL A 1 639 ? -8.968 -22.226 6.966 1.00 74.56 639 VAL A O 1
ATOM 4620 N N . VAL A 1 640 ? -8.575 -23.184 8.963 1.00 76.12 640 VAL A N 1
ATOM 4621 C CA . VAL A 1 640 ? -9.749 -24.072 8.952 1.00 76.12 640 VAL A CA 1
ATOM 4622 C C . VAL A 1 640 ? -10.648 -23.700 10.119 1.00 76.12 640 VAL A C 1
ATOM 4624 O O . VAL A 1 640 ? -10.199 -23.684 11.263 1.00 76.12 640 VAL A O 1
ATOM 4627 N N . VAL A 1 641 ? -11.913 -23.407 9.824 1.00 77.81 641 VAL A N 1
ATOM 4628 C CA . VAL A 1 641 ? -12.916 -23.019 10.816 1.00 77.81 641 VAL A CA 1
ATOM 4629 C C . VAL A 1 641 ? -14.119 -23.955 10.731 1.00 77.81 641 VAL A C 1
ATOM 4631 O O . VAL A 1 641 ? -14.820 -23.932 9.715 1.00 77.81 641 VAL A O 1
ATOM 4634 N N . PRO A 1 642 ? -14.398 -24.770 11.761 1.00 77.38 642 PRO A N 1
ATOM 4635 C CA . PRO A 1 642 ? -15.646 -25.515 11.818 1.00 77.38 642 PRO A CA 1
ATOM 4636 C C . PRO A 1 642 ? -16.821 -24.562 12.076 1.00 77.38 642 PRO A C 1
ATOM 4638 O O . PRO A 1 642 ? -16.767 -23.707 12.958 1.00 77.38 642 PRO A O 1
ATOM 4641 N N . GLN A 1 643 ? -17.896 -24.719 11.308 1.00 79.31 643 GLN A N 1
ATOM 4642 C CA . GLN A 1 643 ? -19.186 -24.076 11.543 1.00 79.31 643 GLN A CA 1
ATOM 4643 C C . GLN A 1 643 ? -20.234 -25.161 11.772 1.00 79.31 643 GLN A C 1
ATOM 4645 O O . GLN A 1 643 ? -20.446 -26.040 10.936 1.00 79.31 643 GLN A O 1
ATOM 4650 N N . PHE A 1 644 ? -20.889 -25.111 12.923 1.00 77.06 644 PHE A N 1
ATOM 4651 C CA . PHE A 1 644 ? -21.846 -26.125 13.347 1.00 77.06 644 PHE A CA 1
ATOM 4652 C C . PHE A 1 644 ? -23.254 -25.768 12.864 1.00 77.06 644 PHE A C 1
ATOM 4654 O O . PHE A 1 644 ? -23.735 -24.659 13.093 1.00 77.06 644 PHE A O 1
ATOM 4661 N N . LEU A 1 645 ? -23.924 -26.710 12.202 1.00 67.25 645 LEU A N 1
ATOM 4662 C CA . LEU A 1 645 ? -25.268 -26.560 11.653 1.00 67.25 645 LEU A CA 1
ATOM 4663 C C . LEU A 1 645 ? -26.200 -27.576 12.328 1.00 67.25 645 LEU A C 1
ATOM 4665 O O . LEU A 1 645 ? -26.050 -28.779 12.130 1.00 67.25 645 LEU A O 1
ATOM 4669 N N . ALA A 1 646 ? -27.148 -27.058 13.118 1.00 57.72 646 ALA A N 1
ATOM 4670 C CA . ALA A 1 646 ? -28.297 -27.737 13.735 1.00 57.72 646 ALA A CA 1
ATOM 4671 C C . ALA A 1 646 ? -28.064 -29.178 14.260 1.00 57.72 646 ALA A C 1
ATOM 4673 O O . ALA A 1 646 ? -28.001 -30.147 13.504 1.00 57.72 646 ALA A O 1
ATOM 4674 N N . GLY A 1 647 ? -28.071 -29.338 15.587 1.00 47.66 647 GLY A N 1
ATOM 4675 C CA . GLY A 1 647 ? -28.198 -30.635 16.260 1.00 47.66 647 GLY A CA 1
ATOM 4676 C C . GLY A 1 647 ? -29.362 -30.625 17.251 1.00 47.66 647 GLY A C 1
ATOM 4677 O O . GLY A 1 647 ? -29.544 -29.662 17.993 1.00 47.66 647 GLY A O 1
ATOM 4678 N N . THR A 1 648 ? -30.164 -31.688 17.282 1.00 45.41 648 THR A N 1
ATOM 4679 C CA . THR A 1 648 ? -31.159 -31.919 18.339 1.00 45.41 648 THR A CA 1
ATOM 4680 C C . THR A 1 648 ? -30.470 -32.582 19.531 1.00 45.41 648 THR A C 1
ATOM 4682 O O . THR A 1 648 ? -30.334 -33.802 19.570 1.00 45.41 648 THR A O 1
ATOM 4685 N N . GLY A 1 649 ? -30.009 -31.781 20.493 1.00 40.66 649 GLY A N 1
ATOM 4686 C CA . GLY A 1 649 ? -29.443 -32.247 21.762 1.00 40.66 649 GLY A CA 1
ATOM 4687 C C . GLY A 1 649 ? -30.022 -31.455 22.934 1.00 40.66 649 GLY A C 1
ATOM 4688 O O . GLY A 1 649 ? -30.070 -30.230 22.894 1.00 40.66 649 GLY A O 1
ATOM 4689 N N . ALA A 1 650 ? -30.472 -32.153 23.979 1.00 34.91 650 ALA A N 1
ATOM 4690 C CA . ALA A 1 650 ? -31.219 -31.589 25.110 1.00 34.91 650 ALA A CA 1
ATOM 4691 C C . ALA A 1 650 ? -30.407 -30.670 26.054 1.00 34.91 650 ALA A C 1
ATOM 4693 O O . ALA A 1 650 ? -30.965 -30.168 27.024 1.00 34.91 650 ALA A O 1
ATOM 4694 N N . ASN A 1 651 ? -29.121 -30.429 25.776 1.00 37.38 651 ASN A N 1
ATOM 4695 C CA . ASN A 1 651 ? -28.200 -29.712 26.665 1.00 37.38 651 ASN A CA 1
ATOM 4696 C C . ASN A 1 651 ? -27.555 -28.461 26.046 1.00 37.38 651 ASN A C 1
ATOM 4698 O O . ASN A 1 651 ? -26.536 -27.992 26.548 1.00 37.38 651 ASN A O 1
ATOM 4702 N N . LEU A 1 652 ? -28.174 -27.836 25.038 1.00 34.75 652 LEU A N 1
ATOM 4703 C CA . LEU A 1 652 ? -27.890 -26.422 24.749 1.00 34.75 652 LEU A CA 1
ATOM 4704 C C . LEU A 1 652 ? -28.576 -25.551 25.809 1.00 34.75 652 LEU A C 1
ATOM 4706 O O . LEU A 1 652 ? -29.576 -24.876 25.578 1.00 34.75 652 LEU A O 1
ATOM 4710 N N . CYS A 1 653 ? -28.041 -25.643 27.023 1.00 32.75 653 CYS A N 1
ATOM 4711 C CA . CYS A 1 653 ? -28.408 -24.833 28.161 1.00 32.75 653 CYS A CA 1
ATOM 4712 C C . CYS A 1 653 ? -27.982 -23.393 27.852 1.00 32.75 653 CYS A C 1
ATOM 4714 O O . CYS A 1 653 ? -26.802 -23.057 27.915 1.00 32.75 653 CYS A O 1
ATOM 4716 N N . SER A 1 654 ? -28.939 -22.518 27.546 1.00 33.41 654 SER A N 1
ATOM 4717 C CA . SER A 1 654 ? -28.726 -21.076 27.359 1.00 33.41 654 SER A CA 1
ATOM 4718 C C . SER A 1 654 ? -28.316 -20.341 28.651 1.00 33.41 654 SER A C 1
ATOM 4720 O O . SER A 1 654 ? -28.347 -19.114 28.694 1.00 33.41 654 SER A O 1
ATOM 4722 N N . MET A 1 655 ? -27.965 -21.069 29.722 1.00 35.03 655 MET A N 1
ATOM 4723 C CA . MET A 1 655 ? -27.601 -20.530 31.038 1.00 35.03 655 MET A CA 1
ATOM 4724 C C . MET A 1 655 ? -26.387 -21.210 31.699 1.00 35.03 655 MET A C 1
ATOM 4726 O O . MET A 1 655 ? -26.227 -21.121 32.916 1.00 35.03 655 MET A O 1
ATOM 4730 N N . CYS A 1 656 ? -25.479 -21.835 30.946 1.00 32.66 656 CYS A N 1
ATOM 4731 C CA . CYS A 1 656 ? -24.139 -22.075 31.492 1.00 32.66 656 CYS A CA 1
ATOM 4732 C C . CYS A 1 656 ? -23.394 -20.731 31.546 1.00 32.66 656 CYS A C 1
ATOM 4734 O O . CYS A 1 656 ? -23.075 -20.149 30.512 1.00 32.66 656 CYS A O 1
ATOM 4736 N N . GLN A 1 657 ? -23.157 -20.204 32.752 1.00 37.03 657 GLN A N 1
ATOM 4737 C CA . GLN A 1 657 ? -22.310 -19.026 32.941 1.00 37.03 657 GLN A CA 1
ATOM 4738 C C . GLN A 1 657 ? -20.914 -19.294 32.363 1.00 37.03 657 GLN A C 1
ATOM 4740 O O . GLN A 1 657 ? -20.185 -20.161 32.844 1.00 37.03 657 GLN A O 1
ATOM 4745 N N . ASN A 1 658 ? -20.541 -18.515 31.347 1.00 37.69 658 ASN A N 1
ATOM 4746 C CA . ASN A 1 658 ? -19.192 -18.472 30.800 1.00 37.69 658 ASN A CA 1
ATOM 4747 C C . ASN A 1 658 ? -18.243 -17.822 31.812 1.00 37.69 658 ASN A C 1
ATOM 4749 O O . ASN A 1 658 ? -18.192 -16.601 31.940 1.00 37.69 658 ASN A O 1
ATOM 4753 N N . GLY A 1 659 ? -17.461 -18.642 32.498 1.00 39.06 659 GLY A N 1
ATOM 4754 C CA . GLY A 1 659 ? -16.203 -18.227 33.097 1.00 39.06 659 GLY A CA 1
ATOM 4755 C C . GLY A 1 659 ? -15.177 -19.302 32.792 1.00 39.06 659 GLY A C 1
ATOM 4756 O O . GLY A 1 659 ? -15.305 -20.412 33.292 1.00 39.06 659 GLY A O 1
ATOM 4757 N N . ILE A 1 660 ? -14.197 -18.996 31.943 1.00 47.25 660 ILE A N 1
ATOM 4758 C CA . ILE A 1 660 ? -13.001 -19.827 31.755 1.00 47.25 660 ILE A CA 1
ATOM 4759 C C . ILE A 1 660 ? -12.088 -19.511 32.947 1.00 47.25 660 ILE A C 1
ATOM 4761 O O . ILE A 1 660 ? -11.561 -18.406 32.967 1.00 47.25 660 ILE A O 1
ATOM 4765 N N . PRO A 1 661 ? -11.917 -20.396 33.947 1.00 50.56 661 PRO A N 1
ATOM 4766 C CA . PRO A 1 661 ? -11.233 -20.058 35.196 1.00 50.56 661 PRO A CA 1
ATOM 4767 C C . PRO A 1 661 ? -9.709 -19.889 35.075 1.00 50.56 661 PRO A C 1
ATOM 4769 O O . PRO A 1 661 ? -9.109 -19.258 35.947 1.00 50.56 661 PRO A O 1
ATOM 4772 N N . SER A 1 662 ? -9.042 -20.437 34.047 1.00 46.91 662 SER A N 1
ATOM 4773 C CA . SER A 1 662 ? -7.588 -20.267 33.895 1.00 46.91 662 SER A CA 1
ATOM 4774 C C . SER A 1 662 ? -7.051 -20.410 32.469 1.00 46.91 662 SER A C 1
ATOM 4776 O O . SER A 1 662 ? -7.504 -21.239 31.680 1.00 46.91 662 SER A O 1
ATOM 4778 N N . MET A 1 663 ? -6.046 -19.585 32.163 1.00 51.16 663 MET A N 1
ATOM 4779 C CA . MET A 1 663 ? -5.248 -19.566 30.940 1.00 51.16 663 MET A CA 1
ATOM 4780 C C . MET A 1 663 ? -3.762 -19.481 31.318 1.00 51.16 663 MET A C 1
ATOM 4782 O O . MET A 1 663 ? -3.332 -18.557 32.009 1.00 51.16 663 MET A O 1
ATOM 4786 N N . THR A 1 664 ? -2.944 -20.415 30.837 1.00 52.81 664 THR A N 1
ATOM 4787 C CA . THR A 1 664 ? -1.482 -20.328 30.990 1.00 52.81 664 THR A CA 1
ATOM 4788 C C . THR A 1 664 ? -0.858 -19.827 29.693 1.00 52.81 664 THR A C 1
ATOM 4790 O O . THR A 1 664 ? -1.057 -20.433 28.638 1.00 52.81 664 THR A O 1
ATOM 4793 N N . VAL A 1 665 ? -0.100 -18.731 29.782 1.00 50.34 665 VAL A N 1
ATOM 4794 C CA . VAL A 1 665 ? 0.601 -18.079 28.671 1.00 50.34 665 VAL A CA 1
ATOM 4795 C C . VAL A 1 665 ? 2.104 -18.199 28.905 1.00 50.34 665 VAL A C 1
ATOM 4797 O O . VAL A 1 665 ? 2.662 -17.595 29.818 1.00 50.34 665 VAL A O 1
ATOM 4800 N N . GLN A 1 666 ? 2.786 -18.977 28.071 1.00 51.50 666 GLN A N 1
ATOM 4801 C CA . GLN A 1 666 ? 4.242 -19.095 28.135 1.00 51.50 666 GLN A CA 1
ATOM 4802 C C . GLN A 1 666 ? 4.899 -18.212 27.068 1.00 51.50 666 GLN A C 1
ATOM 4804 O O . GLN A 1 666 ? 4.551 -18.329 25.891 1.00 51.50 666 GLN A O 1
ATOM 4809 N N . THR A 1 667 ? 5.860 -17.360 27.456 1.00 49.81 667 THR A N 1
ATOM 4810 C CA . THR A 1 667 ? 6.741 -16.684 26.493 1.00 49.81 667 THR A CA 1
ATOM 4811 C C . THR A 1 667 ? 7.989 -17.525 26.249 1.00 49.81 667 THR A C 1
ATOM 4813 O O . THR A 1 667 ? 8.860 -17.664 27.106 1.00 49.81 667 THR A O 1
ATOM 4816 N N . LEU A 1 668 ? 8.089 -18.112 25.058 1.00 46.09 668 LEU A N 1
ATOM 4817 C CA . LEU A 1 668 ? 9.295 -18.804 24.611 1.00 46.09 668 LEU A CA 1
ATOM 4818 C C . LEU A 1 668 ? 10.200 -17.786 23.906 1.00 46.09 668 LEU A C 1
ATOM 4820 O O . LEU A 1 668 ? 9.925 -17.391 22.776 1.00 46.09 668 LEU A O 1
ATOM 4824 N N . ALA A 1 669 ? 11.278 -17.341 24.557 1.00 46.12 669 ALA A N 1
ATOM 4825 C CA . ALA A 1 669 ? 12.293 -16.551 23.859 1.00 46.12 669 ALA A CA 1
ATOM 4826 C C . ALA A 1 669 ? 13.135 -17.489 22.990 1.00 46.12 669 ALA A C 1
ATOM 4828 O O . ALA A 1 669 ? 13.832 -18.357 23.515 1.00 46.12 669 ALA A O 1
ATOM 4829 N N . VAL A 1 670 ? 13.115 -17.294 21.676 1.00 33.81 670 VAL A N 1
ATOM 4830 C CA . VAL A 1 670 ? 14.140 -17.841 20.783 1.00 33.81 670 VAL A CA 1
ATOM 4831 C C . VAL A 1 670 ? 15.068 -16.682 20.448 1.00 33.81 670 VAL A C 1
ATOM 4833 O O . VAL A 1 670 ? 14.628 -15.660 19.926 1.00 33.81 670 VAL A O 1
ATOM 4836 N N . GLY A 1 671 ? 16.330 -16.800 20.862 1.00 40.47 671 GLY A N 1
ATOM 4837 C CA . GLY A 1 671 ? 17.283 -15.695 20.894 1.00 40.47 671 GLY A CA 1
ATOM 4838 C C . GLY A 1 671 ? 17.385 -14.941 19.572 1.00 40.47 671 GLY A C 1
ATOM 4839 O O . GLY A 1 671 ? 17.892 -15.467 18.588 1.00 40.47 671 GLY A O 1
ATOM 4840 N N . SER A 1 672 ? 16.968 -13.678 19.563 1.00 36.47 672 SER A N 1
ATOM 4841 C CA . SER A 1 672 ? 17.415 -12.715 18.564 1.00 36.47 672 SER A CA 1
ATOM 4842 C C . SER A 1 672 ? 17.226 -11.281 19.066 1.00 36.47 672 SER A C 1
ATOM 4844 O O . SER A 1 672 ? 16.387 -10.995 19.918 1.00 36.47 672 SER A O 1
ATOM 4846 N N . LYS A 1 673 ? 18.043 -10.380 18.522 1.00 41.12 673 LYS A N 1
ATOM 4847 C CA . LYS A 1 673 ? 18.204 -8.960 18.871 1.00 41.12 673 LYS A CA 1
ATOM 4848 C C . LYS A 1 673 ? 16.982 -8.057 18.568 1.00 41.12 673 LYS A C 1
ATOM 4850 O O . LYS A 1 673 ? 17.169 -6.853 18.452 1.00 41.12 673 LYS A O 1
ATOM 4855 N N . ALA A 1 674 ? 15.775 -8.604 18.395 1.00 45.75 674 ALA A N 1
ATOM 4856 C CA . ALA A 1 674 ? 14.657 -7.901 17.750 1.00 45.75 674 ALA A CA 1
ATOM 4857 C C . ALA A 1 674 ? 13.383 -7.712 18.595 1.00 45.75 674 ALA A C 1
ATOM 4859 O O . ALA A 1 674 ? 12.473 -7.045 18.122 1.00 45.75 674 ALA A O 1
ATOM 4860 N N . VAL A 1 675 ? 13.296 -8.257 19.816 1.00 46.91 675 VAL A N 1
ATOM 4861 C CA . VAL A 1 675 ? 12.179 -7.939 20.727 1.00 46.91 675 VAL A CA 1
ATOM 4862 C C . VAL A 1 675 ? 12.577 -6.724 21.552 1.00 46.91 675 VAL A C 1
ATOM 4864 O O . VAL A 1 675 ? 13.488 -6.805 22.383 1.00 46.91 675 VAL A O 1
ATOM 4867 N N . LEU A 1 676 ? 11.936 -5.588 21.291 1.00 53.88 676 LEU A N 1
ATOM 4868 C CA . LEU A 1 676 ? 12.212 -4.362 22.023 1.00 53.88 676 LEU A CA 1
ATOM 4869 C C . LEU A 1 676 ? 11.362 -4.332 23.303 1.00 53.88 676 LEU A C 1
ATOM 4871 O O . LEU A 1 676 ? 10.205 -4.748 23.293 1.00 53.88 676 LEU A O 1
ATOM 4875 N N . PRO A 1 677 ? 11.879 -3.769 24.410 1.00 54.41 677 PRO A N 1
ATOM 4876 C CA . PRO A 1 677 ? 11.090 -3.450 25.606 1.00 54.41 677 PRO A CA 1
ATOM 4877 C C . PRO A 1 677 ? 9.768 -2.705 25.339 1.00 54.41 677 PRO A C 1
ATOM 4879 O O . PRO A 1 677 ? 8.886 -2.695 26.196 1.00 54.41 677 PRO A O 1
ATOM 4882 N N . THR A 1 678 ? 9.662 -2.057 24.176 1.00 57.69 678 THR A N 1
ATOM 4883 C CA . THR A 1 678 ? 8.537 -1.242 23.709 1.00 57.69 678 THR A CA 1
ATOM 4884 C C . THR A 1 678 ? 7.446 -2.022 22.971 1.00 57.69 678 THR A C 1
ATOM 4886 O O . THR A 1 678 ? 6.405 -1.438 22.680 1.00 57.69 678 THR A O 1
ATOM 4889 N N . ASP A 1 679 ? 7.651 -3.304 22.653 1.00 66.56 679 ASP A N 1
ATOM 4890 C CA . ASP A 1 679 ? 6.626 -4.131 22.003 1.00 66.56 679 ASP A CA 1
ATOM 4891 C C . ASP A 1 679 ? 5.422 -4.332 22.940 1.00 66.56 679 ASP A C 1
ATOM 4893 O O . ASP A 1 679 ? 5.595 -4.399 24.155 1.00 66.56 679 ASP A O 1
ATOM 4897 N N . ASN A 1 680 ? 4.198 -4.434 22.403 1.00 75.81 680 ASN A N 1
ATOM 4898 C CA . ASN A 1 680 ? 2.969 -4.502 23.207 1.00 75.81 680 ASN A CA 1
ATOM 4899 C C . ASN A 1 680 ? 2.208 -5.833 23.039 1.00 75.81 680 ASN A C 1
ATOM 4901 O O . ASN A 1 680 ? 2.027 -6.325 21.930 1.00 75.81 680 ASN A O 1
ATOM 4905 N N . TRP A 1 681 ? 1.677 -6.376 24.135 1.00 75.81 681 TRP A N 1
ATOM 4906 C CA . TRP A 1 681 ? 0.601 -7.366 24.163 1.00 75.81 681 TRP A CA 1
ATOM 4907 C C . TRP A 1 681 ? -0.751 -6.702 23.942 1.00 75.81 681 TRP A C 1
ATOM 4909 O O . TRP A 1 681 ? -1.084 -5.762 24.655 1.00 75.81 681 TRP A O 1
ATOM 4919 N N . HIS A 1 682 ? -1.566 -7.248 23.049 1.00 81.38 682 HIS A N 1
ATOM 4920 C CA . HIS A 1 682 ? -2.970 -6.900 22.877 1.00 81.38 682 HIS A CA 1
ATOM 4921 C C . HIS A 1 682 ? -3.870 -8.007 23.425 1.00 81.38 682 HIS A C 1
ATOM 4923 O O . HIS A 1 682 ? -3.896 -9.123 22.908 1.00 81.38 682 HIS A O 1
ATOM 4929 N N . TRP A 1 683 ? -4.657 -7.674 24.441 1.00 83.00 683 TRP A N 1
ATOM 4930 C CA . TRP A 1 683 ? -5.671 -8.542 25.033 1.00 83.00 683 TRP A CA 1
ATOM 4931 C C . TRP A 1 683 ? -7.039 -8.033 24.610 1.00 83.00 683 TRP A C 1
ATOM 4933 O O . TRP A 1 683 ? -7.348 -6.874 24.855 1.00 83.00 683 TRP A O 1
ATOM 4943 N N . THR A 1 684 ? -7.858 -8.873 23.989 1.00 82.62 684 THR A N 1
ATOM 4944 C CA . THR A 1 684 ? -9.203 -8.527 23.521 1.00 82.62 684 THR A CA 1
ATOM 4945 C C . THR A 1 684 ? -10.223 -9.435 24.185 1.00 82.62 684 THR A C 1
ATOM 4947 O O . THR A 1 684 ? -10.245 -10.634 23.929 1.00 82.62 684 THR A O 1
ATOM 4950 N N . ALA A 1 685 ? -11.082 -8.873 25.030 1.00 81.19 685 ALA A N 1
ATOM 4951 C CA . ALA A 1 685 ? -12.270 -9.557 25.513 1.00 81.19 685 ALA A CA 1
ATOM 4952 C C . ALA A 1 685 ? -13.300 -9.628 24.382 1.00 81.19 685 ALA A C 1
ATOM 4954 O O . ALA A 1 685 ? -13.706 -8.593 23.843 1.00 81.19 685 ALA A O 1
ATOM 4955 N N . LEU A 1 686 ? -13.731 -10.846 24.048 1.00 78.06 686 LEU A N 1
ATOM 4956 C CA . LEU A 1 686 ? -14.747 -11.151 23.036 1.00 78.06 686 LEU A CA 1
ATOM 4957 C C . LEU A 1 686 ? -16.159 -10.849 23.570 1.00 78.06 686 LEU A C 1
ATOM 4959 O O . LEU A 1 686 ? -17.015 -11.721 23.690 1.00 78.06 686 LEU A O 1
ATOM 4963 N N . LEU A 1 687 ? -16.359 -9.594 23.959 1.00 74.00 687 LEU A N 1
ATOM 4964 C CA . LEU A 1 687 ? -17.649 -8.979 24.254 1.00 74.00 687 LEU A CA 1
ATOM 4965 C C . LEU A 1 687 ? -18.278 -8.459 22.950 1.00 74.00 687 LEU A C 1
ATOM 4967 O O . LEU A 1 687 ? -17.579 -8.312 21.951 1.00 74.00 687 LEU A O 1
ATOM 4971 N N . ASP A 1 688 ? -19.570 -8.130 22.964 1.00 69.81 688 ASP A N 1
ATOM 4972 C CA . ASP A 1 688 ? -20.211 -7.354 21.894 1.00 69.81 688 ASP A CA 1
ATOM 4973 C C . ASP A 1 688 ? -20.588 -5.954 22.435 1.00 69.81 688 ASP A C 1
ATOM 4975 O O . ASP A 1 688 ? -21.539 -5.843 23.216 1.00 69.81 688 ASP A O 1
ATOM 4979 N N . PRO A 1 689 ? -19.823 -4.883 22.122 1.00 75.00 689 PRO A N 1
ATOM 4980 C CA . PRO A 1 689 ? -18.645 -4.857 21.250 1.00 75.00 689 PRO A CA 1
ATOM 4981 C C . PRO A 1 689 ? -17.353 -5.348 21.944 1.00 75.00 689 PRO A C 1
ATOM 4983 O O . PRO A 1 689 ? -17.239 -5.229 23.174 1.00 75.00 689 PRO A O 1
ATOM 4986 N N . PRO A 1 690 ? -16.343 -5.824 21.179 1.00 81.38 690 PRO A N 1
ATOM 4987 C CA . PRO A 1 690 ? -15.075 -6.284 21.739 1.00 81.38 690 PRO A CA 1
ATOM 4988 C C . PRO A 1 690 ? -14.357 -5.161 22.486 1.00 81.38 690 PRO A C 1
ATOM 4990 O O . PRO A 1 690 ? -14.363 -4.006 22.054 1.00 81.38 690 PRO A O 1
ATOM 4993 N N . ARG A 1 691 ? -13.706 -5.493 23.604 1.00 86.19 691 ARG A N 1
ATOM 4994 C CA . ARG A 1 691 ? -12.893 -4.539 24.375 1.00 86.19 691 ARG A CA 1
ATOM 4995 C C . ARG A 1 691 ? -11.448 -4.991 24.375 1.00 86.19 691 ARG A C 1
ATOM 4997 O O . ARG A 1 691 ? -11.173 -6.113 24.787 1.00 86.19 691 ARG A O 1
ATOM 5004 N N . SER A 1 692 ? -10.534 -4.117 23.968 1.00 86.44 692 SER A N 1
ATOM 5005 C CA . SER A 1 692 ? -9.110 -4.442 23.879 1.00 86.44 692 SER A CA 1
ATOM 5006 C C . SER A 1 692 ? -8.259 -3.562 24.787 1.00 86.44 692 SER A C 1
ATOM 5008 O O . SER A 1 692 ? -8.570 -2.390 24.997 1.00 86.44 692 SER A O 1
ATOM 5010 N N . VAL A 1 693 ? -7.158 -4.113 25.290 1.00 85.44 693 VAL A N 1
ATOM 5011 C CA . VAL A 1 693 ? -6.127 -3.388 26.033 1.00 85.44 693 VAL A CA 1
ATOM 5012 C C . VAL A 1 693 ? -4.742 -3.775 25.526 1.00 85.44 693 VAL A C 1
ATOM 5014 O O . VAL A 1 693 ? -4.485 -4.939 25.220 1.00 85.44 693 VAL A O 1
ATOM 5017 N N . SER A 1 694 ? -3.862 -2.780 25.428 1.00 83.06 694 SER A N 1
ATOM 5018 C CA . SER A 1 694 ? -2.487 -2.924 24.945 1.00 83.06 694 SER A CA 1
ATOM 5019 C C . SER A 1 694 ? -1.512 -2.661 26.086 1.00 83.06 694 SER A C 1
ATOM 5021 O O . SER A 1 694 ? -1.668 -1.668 26.795 1.00 83.06 694 SER A O 1
ATOM 5023 N N . LEU A 1 695 ? -0.512 -3.517 26.271 1.00 77.50 695 LEU A N 1
ATOM 5024 C CA . LEU A 1 695 ? 0.445 -3.420 27.372 1.00 77.50 695 LEU A CA 1
ATOM 5025 C C . LEU A 1 695 ? 1.865 -3.714 26.903 1.00 77.50 695 LEU A C 1
ATOM 5027 O O . LEU A 1 695 ? 2.043 -4.731 26.243 1.00 77.50 695 LEU A O 1
ATOM 5031 N N . PRO A 1 696 ? 2.882 -2.941 27.315 1.00 76.06 696 PRO A N 1
ATOM 5032 C CA . PRO A 1 696 ? 4.274 -3.267 27.017 1.00 76.06 696 PRO A CA 1
ATOM 5033 C C . PRO A 1 696 ? 4.649 -4.687 27.448 1.00 76.06 696 PRO A C 1
ATOM 5035 O O . PRO A 1 696 ? 4.171 -5.172 28.476 1.00 76.06 696 PRO A O 1
ATOM 5038 N N . LEU A 1 697 ? 5.541 -5.345 26.707 1.00 66.00 697 LEU A N 1
ATOM 5039 C CA . LEU A 1 697 ? 5.986 -6.721 26.953 1.00 66.00 697 LEU A CA 1
ATOM 5040 C C . LEU A 1 697 ? 6.577 -6.894 28.359 1.00 66.00 697 LEU A C 1
ATOM 5042 O O . LEU A 1 697 ? 6.449 -7.952 28.969 1.00 66.00 697 LEU A O 1
ATOM 5046 N N . LEU A 1 698 ? 7.185 -5.822 28.877 1.00 65.31 698 LEU A N 1
ATOM 5047 C CA . LEU A 1 698 ? 7.764 -5.715 30.216 1.00 65.31 698 LEU A CA 1
ATOM 5048 C C . LEU A 1 698 ? 6.789 -5.134 31.253 1.00 65.31 698 LEU A C 1
ATOM 5050 O O . LEU A 1 698 ? 7.186 -4.367 32.131 1.00 65.31 698 LEU A O 1
ATOM 5054 N N . THR A 1 699 ? 5.500 -5.455 31.167 1.00 67.44 699 THR A N 1
ATOM 5055 C CA . THR A 1 699 ? 4.541 -5.010 32.184 1.00 67.44 699 THR A CA 1
ATOM 5056 C C . THR A 1 699 ? 4.615 -5.862 33.442 1.00 67.44 699 THR A C 1
ATOM 5058 O O . THR A 1 699 ? 4.808 -7.073 33.399 1.00 67.44 699 THR A O 1
ATOM 5061 N N . SER A 1 700 ? 4.471 -5.221 34.603 1.00 75.44 700 SER A N 1
ATOM 5062 C CA . SER A 1 700 ? 4.391 -5.946 35.869 1.00 75.44 700 SER A CA 1
ATOM 5063 C C . SER A 1 700 ? 3.086 -6.757 35.941 1.00 75.44 700 SER A C 1
ATOM 5065 O O . SER A 1 700 ? 2.077 -6.342 35.360 1.00 75.44 700 SER A O 1
ATOM 5067 N N . PRO A 1 701 ? 3.040 -7.860 36.715 1.00 71.25 701 PRO A N 1
ATOM 5068 C CA . PRO A 1 701 ? 1.801 -8.612 36.948 1.00 71.25 701 PRO A CA 1
ATOM 5069 C C . PRO A 1 701 ? 0.639 -7.732 37.422 1.00 71.25 701 PRO A C 1
ATOM 5071 O O . PRO A 1 701 ? -0.510 -7.957 37.053 1.00 71.25 701 PRO A O 1
ATOM 5074 N N . TYR A 1 702 ? 0.941 -6.684 38.195 1.00 69.44 702 TYR A N 1
ATOM 5075 C CA . TYR A 1 702 ? -0.042 -5.702 38.643 1.00 69.44 702 TYR A CA 1
ATOM 5076 C C . TYR A 1 702 ? -0.604 -4.855 37.491 1.00 69.44 702 TYR A C 1
ATOM 5078 O O . TYR A 1 702 ? -1.816 -4.663 37.413 1.00 69.44 702 TYR A O 1
ATOM 5086 N N . ALA A 1 703 ? 0.248 -4.373 36.581 1.00 69.25 703 ALA A N 1
ATOM 5087 C CA . ALA A 1 703 ? -0.189 -3.601 35.417 1.00 69.25 703 ALA A CA 1
ATOM 5088 C C . ALA A 1 703 ? -1.060 -4.447 34.475 1.00 69.25 703 ALA A C 1
ATOM 5090 O O . ALA A 1 703 ? -2.101 -3.979 34.017 1.00 69.25 703 ALA A O 1
ATOM 5091 N N . LEU A 1 704 ? -0.685 -5.713 34.265 1.00 76.38 704 LEU A N 1
ATOM 5092 C CA . LEU A 1 704 ? -1.479 -6.659 33.484 1.00 76.38 704 LEU A CA 1
ATOM 5093 C C . LEU A 1 704 ? -2.817 -6.984 34.166 1.00 76.38 704 LEU A C 1
ATOM 5095 O O . LEU A 1 704 ? -3.851 -6.954 33.503 1.00 76.38 704 LEU A O 1
ATOM 5099 N N . LYS A 1 705 ? -2.838 -7.178 35.493 1.00 78.38 705 LYS A N 1
ATOM 5100 C CA . LYS A 1 705 ? -4.084 -7.347 36.263 1.00 78.38 705 LYS A CA 1
ATOM 5101 C C . LYS A 1 705 ? -5.039 -6.173 36.052 1.00 78.38 705 LYS A C 1
ATOM 5103 O O . LYS A 1 705 ? -6.204 -6.378 35.726 1.00 78.38 705 LYS A O 1
ATOM 5108 N N . GLN A 1 706 ? -4.544 -4.947 36.210 1.00 74.50 706 GLN A N 1
ATOM 5109 C CA . GLN A 1 706 ? -5.355 -3.736 36.062 1.00 74.50 706 GLN A CA 1
ATOM 5110 C C . GLN A 1 706 ? -5.912 -3.577 34.645 1.00 74.50 706 GLN A C 1
ATOM 5112 O O . GLN A 1 706 ? -7.066 -3.202 34.471 1.00 74.50 706 GLN A O 1
ATOM 5117 N N . ALA A 1 707 ? -5.124 -3.911 33.630 1.00 75.81 707 ALA A N 1
ATOM 5118 C CA . ALA A 1 707 ? -5.569 -3.878 32.245 1.00 75.81 707 ALA A CA 1
ATOM 5119 C C . ALA A 1 707 ? -6.580 -4.980 31.899 1.00 75.81 707 ALA A C 1
ATOM 5121 O O . ALA A 1 707 ? -7.545 -4.712 31.195 1.00 75.81 707 ALA A O 1
ATOM 5122 N N . LEU A 1 708 ? -6.444 -6.194 32.435 1.00 76.19 708 LEU A N 1
ATOM 5123 C CA . LEU A 1 708 ? -7.478 -7.220 32.261 1.00 76.19 708 LEU A CA 1
ATOM 5124 C C . LEU A 1 708 ? -8.804 -6.807 32.925 1.00 76.19 708 LEU A C 1
ATOM 5126 O O . LEU A 1 708 ? -9.878 -7.028 32.359 1.00 76.19 708 LEU A O 1
ATOM 5130 N N . HIS A 1 709 ? -8.738 -6.087 34.048 1.00 79.12 709 HIS A N 1
ATOM 5131 C CA . HIS A 1 709 ? -9.917 -5.486 34.670 1.00 79.12 709 HIS A CA 1
ATOM 5132 C C . HIS A 1 709 ? -10.619 -4.451 33.774 1.00 79.12 709 HIS A C 1
ATOM 5134 O O . HIS A 1 709 ? -11.850 -4.381 33.799 1.00 79.12 709 HIS A O 1
ATOM 5140 N N . THR A 1 710 ? -9.899 -3.677 32.947 1.00 75.06 710 THR A N 1
ATOM 5141 C CA . THR A 1 710 ? -10.535 -2.677 32.062 1.00 75.06 710 THR A CA 1
ATOM 5142 C C . THR A 1 710 ? -11.341 -3.307 30.923 1.00 75.06 710 THR A C 1
ATOM 5144 O O . THR A 1 710 ? -12.300 -2.696 30.444 1.00 75.06 710 THR A O 1
ATOM 5147 N N . ILE A 1 711 ? -11.020 -4.546 30.539 1.00 75.12 711 ILE A N 1
ATOM 5148 C CA . ILE A 1 711 ? -11.768 -5.326 29.540 1.00 75.12 711 ILE A CA 1
ATOM 5149 C C . ILE A 1 711 ? -12.795 -6.286 30.167 1.00 75.12 711 ILE A C 1
ATOM 5151 O O . ILE A 1 711 ? -13.377 -7.109 29.467 1.00 75.12 711 ILE A O 1
ATOM 5155 N N . GLY A 1 712 ? -13.079 -6.142 31.468 1.00 74.00 712 GLY A N 1
ATOM 5156 C CA . GLY A 1 712 ? -14.140 -6.884 32.157 1.00 74.00 712 GLY A CA 1
ATOM 5157 C C . GLY A 1 712 ? -13.743 -8.281 32.641 1.00 74.00 712 GLY A C 1
ATOM 5158 O O . GLY A 1 712 ? -14.627 -9.080 32.941 1.00 74.00 712 GLY A O 1
ATOM 5159 N N . ALA A 1 713 ? -12.444 -8.580 32.729 1.00 74.38 713 ALA A N 1
ATOM 5160 C CA . ALA A 1 713 ? -11.936 -9.811 33.323 1.00 74.38 713 ALA A CA 1
ATOM 5161 C C . ALA A 1 713 ? -11.369 -9.540 34.726 1.00 74.38 713 ALA A C 1
ATOM 5163 O O . ALA A 1 713 ? -10.498 -8.692 34.907 1.00 74.38 713 ALA A O 1
ATOM 5164 N N . THR A 1 714 ? -11.823 -10.277 35.738 1.00 75.12 714 THR A N 1
ATOM 5165 C CA . THR A 1 714 ? -11.107 -10.379 37.020 1.00 75.12 714 THR A CA 1
ATOM 5166 C C . THR A 1 714 ? -10.019 -11.424 36.859 1.00 75.12 714 THR A C 1
ATOM 5168 O O . THR A 1 714 ? -10.339 -12.572 36.580 1.00 75.12 714 THR A O 1
ATOM 5171 N N . ALA A 1 715 ? -8.750 -11.047 37.011 1.00 75.75 715 ALA A N 1
ATOM 5172 C CA . ALA A 1 715 ? -7.627 -11.963 36.832 1.00 75.75 715 ALA A CA 1
ATOM 5173 C C . ALA A 1 715 ? -6.709 -12.006 38.061 1.00 75.75 715 ALA A C 1
ATOM 5175 O O . ALA A 1 715 ? -6.370 -10.973 38.640 1.00 75.75 715 ALA A O 1
ATOM 5176 N N . ASP A 1 716 ? -6.267 -13.201 38.426 1.00 78.12 716 ASP A N 1
ATOM 5177 C CA . ASP A 1 716 ? -5.139 -13.453 39.305 1.00 78.12 716 ASP A CA 1
ATOM 5178 C C . ASP A 1 716 ? -3.952 -13.920 38.474 1.00 78.12 716 ASP A C 1
ATOM 5180 O O . ASP A 1 716 ? -4.047 -14.831 37.651 1.00 78.12 716 ASP A O 1
ATOM 5184 N N . LEU A 1 717 ? -2.823 -13.248 38.681 1.00 76.69 717 LEU A N 1
ATOM 5185 C CA . LEU A 1 717 ? -1.614 -13.461 37.908 1.00 76.69 717 LEU A CA 1
ATOM 5186 C C . LEU A 1 717 ? -0.492 -13.944 38.808 1.00 76.69 717 LEU A C 1
ATOM 5188 O O . LEU A 1 717 ? -0.182 -13.317 39.821 1.00 76.69 717 LEU A O 1
ATOM 5192 N N . SER A 1 718 ? 0.161 -15.015 38.379 1.00 77.88 718 SER A N 1
ATOM 5193 C CA . SER A 1 718 ? 1.428 -15.465 38.941 1.00 77.88 718 SER A CA 1
ATOM 5194 C C . SER A 1 718 ? 2.455 -15.623 37.830 1.00 77.88 718 SER A C 1
ATOM 5196 O O . SER A 1 718 ? 2.153 -16.175 36.770 1.00 77.88 718 SER A O 1
ATOM 5198 N N . THR A 1 719 ? 3.675 -15.168 38.086 1.00 73.12 719 THR A N 1
ATOM 5199 C CA . THR A 1 719 ? 4.826 -15.392 37.213 1.00 73.12 719 THR A CA 1
ATOM 5200 C C . THR A 1 719 ? 5.718 -16.482 37.793 1.00 73.12 719 THR A C 1
ATOM 5202 O O . THR A 1 719 ? 5.977 -16.516 38.995 1.00 73.12 719 THR A O 1
ATOM 5205 N N . SER A 1 720 ? 6.207 -17.365 36.931 1.00 76.62 720 SER A N 1
ATOM 5206 C CA . SER A 1 720 ? 7.190 -18.404 37.251 1.00 76.62 720 SER A CA 1
ATOM 5207 C C . SER A 1 720 ? 8.288 -18.425 36.188 1.00 76.62 720 SER A C 1
ATOM 5209 O O . SER A 1 720 ? 8.064 -18.012 35.052 1.00 76.62 720 SER A O 1
ATOM 5211 N N . ASP A 1 721 ? 9.475 -18.913 36.551 1.00 63.94 721 ASP A N 1
ATOM 5212 C CA . ASP A 1 721 ? 10.582 -19.199 35.622 1.00 63.94 721 ASP A CA 1
ATOM 5213 C C . ASP A 1 721 ? 11.093 -18.000 34.807 1.00 63.94 721 ASP A C 1
ATOM 5215 O O . ASP A 1 721 ? 11.430 -18.134 33.634 1.00 63.94 721 ASP A O 1
ATOM 5219 N N . CYS A 1 722 ? 11.178 -16.821 35.431 1.00 66.12 722 CYS A N 1
ATOM 5220 C CA . CYS A 1 722 ? 11.773 -15.642 34.802 1.00 66.12 722 CYS A CA 1
ATOM 5221 C C . CYS A 1 722 ? 13.308 -15.749 34.723 1.00 66.12 722 CYS A C 1
ATOM 5223 O O . CYS A 1 722 ? 14.004 -15.432 35.690 1.00 66.12 722 CYS A O 1
ATOM 5225 N N . LEU A 1 723 ? 13.850 -16.173 33.576 1.00 58.44 723 LEU A N 1
ATOM 5226 C CA . LEU A 1 723 ? 15.296 -16.254 33.335 1.00 58.44 723 LEU A CA 1
ATOM 5227 C C . LEU A 1 723 ? 15.834 -14.942 32.737 1.00 58.44 723 LEU A C 1
ATOM 5229 O O . LEU A 1 723 ? 15.571 -14.593 31.580 1.00 58.44 723 LEU A O 1
ATOM 5233 N N . THR A 1 724 ? 16.637 -14.217 33.519 1.00 46.75 724 THR A N 1
ATOM 5234 C CA . THR A 1 724 ? 17.448 -13.081 33.052 1.00 46.75 724 THR A CA 1
ATOM 5235 C C . THR A 1 724 ? 18.755 -13.590 32.420 1.00 46.75 724 THR A C 1
ATOM 5237 O O . THR A 1 724 ? 19.326 -14.557 32.922 1.00 46.75 724 THR A O 1
ATOM 5240 N N . PRO A 1 725 ? 19.269 -12.991 31.322 1.00 46.66 725 PRO A N 1
ATOM 5241 C CA . PRO A 1 725 ? 18.835 -11.765 30.635 1.00 46.66 725 PRO A CA 1
ATOM 5242 C C . PRO A 1 725 ? 17.833 -11.988 29.483 1.00 46.66 725 PRO A C 1
ATOM 5244 O O . PRO A 1 725 ? 17.516 -11.052 28.759 1.00 46.66 725 PRO A O 1
ATOM 5247 N N . THR A 1 726 ? 17.341 -13.212 29.283 1.00 49.34 726 THR A N 1
ATOM 5248 C CA . THR A 1 726 ? 16.550 -13.593 28.098 1.00 49.34 726 THR A CA 1
ATOM 5249 C C . THR A 1 726 ? 15.071 -13.200 28.140 1.00 49.34 726 THR A C 1
ATOM 5251 O O . THR A 1 726 ? 14.384 -13.391 27.142 1.00 49.34 726 THR A O 1
ATOM 5254 N N . LEU A 1 727 ? 14.573 -12.682 29.272 1.00 55.97 727 LEU A N 1
ATOM 5255 C CA . LEU A 1 727 ? 13.164 -12.299 29.479 1.00 55.97 727 LEU A CA 1
ATOM 5256 C C . LEU A 1 727 ? 12.154 -13.440 29.221 1.00 55.97 727 LEU A C 1
ATOM 5258 O O . LEU A 1 727 ? 10.972 -13.192 28.984 1.00 55.97 727 LEU A O 1
ATOM 5262 N N . GLN A 1 728 ? 12.599 -14.697 29.294 1.00 59.06 728 GLN A N 1
ATOM 5263 C CA . GLN A 1 728 ? 11.706 -15.856 29.298 1.00 59.06 728 GLN A CA 1
ATOM 5264 C C . GLN A 1 728 ? 10.991 -15.879 30.639 1.00 59.06 728 GLN A C 1
ATOM 5266 O O . GLN A 1 728 ? 11.669 -16.012 31.648 1.00 59.06 728 GLN A O 1
ATOM 5271 N N . CYS A 1 729 ? 9.669 -15.728 30.650 1.00 60.84 729 CYS A N 1
ATOM 5272 C CA . CYS A 1 729 ? 8.835 -15.829 31.844 1.00 60.84 729 CYS A CA 1
ATOM 5273 C C . CYS A 1 729 ? 7.600 -16.666 31.498 1.00 60.84 729 CYS A C 1
ATOM 5275 O O . CYS A 1 729 ? 6.963 -16.476 30.463 1.00 60.84 729 CYS A O 1
ATOM 5277 N N . THR A 1 730 ? 7.200 -17.562 32.388 1.00 68.06 730 THR A N 1
ATOM 5278 C CA . THR A 1 730 ? 5.906 -18.234 32.279 1.00 68.06 730 THR A CA 1
ATOM 5279 C C . THR A 1 730 ? 4.878 -17.428 33.068 1.00 68.06 730 THR A C 1
ATOM 5281 O O . THR A 1 730 ? 5.037 -17.212 34.270 1.00 68.06 730 THR A O 1
ATOM 5284 N N . TRP A 1 731 ? 3.820 -16.972 32.398 1.00 70.12 731 TRP A N 1
ATOM 5285 C CA . TRP A 1 731 ? 2.716 -16.240 33.012 1.00 70.12 731 TRP A CA 1
ATOM 5286 C C . TRP A 1 731 ? 1.524 -17.180 33.168 1.00 70.12 731 TRP A C 1
ATOM 5288 O O . TRP A 1 731 ? 0.996 -17.712 32.193 1.00 70.12 731 TRP A O 1
ATOM 5298 N N . THR A 1 732 ? 1.069 -17.384 34.398 1.00 71.88 732 THR A N 1
ATOM 5299 C CA . THR A 1 732 ? -0.190 -18.092 34.653 1.00 71.88 732 THR A CA 1
ATOM 5300 C C . THR A 1 732 ? -1.248 -17.066 35.019 1.00 71.88 732 THR A C 1
ATOM 5302 O O . THR A 1 732 ? -1.062 -16.299 35.965 1.00 71.88 732 THR A O 1
ATOM 5305 N N . ILE A 1 733 ? -2.330 -17.031 34.243 1.00 74.75 733 ILE A N 1
ATOM 5306 C CA . ILE A 1 733 ? -3.425 -16.074 34.382 1.00 74.75 733 ILE A CA 1
ATOM 5307 C C . ILE A 1 733 ? -4.690 -16.866 34.692 1.00 74.75 733 ILE A C 1
ATOM 5309 O O . ILE A 1 733 ? -5.328 -17.435 33.809 1.00 74.75 733 ILE A O 1
ATOM 5313 N N . SER A 1 734 ? -5.070 -16.906 35.961 1.00 71.44 734 SER A N 1
ATOM 5314 C CA . SER A 1 734 ? -6.402 -17.363 36.350 1.00 71.44 734 SER A CA 1
ATOM 5315 C C . SER A 1 734 ? -7.354 -16.199 36.153 1.00 71.44 734 SER A C 1
ATOM 5317 O O . SER A 1 734 ? -7.102 -15.137 36.704 1.00 71.44 734 SER A O 1
ATOM 5319 N N . TYR A 1 735 ? -8.412 -16.334 35.362 1.00 71.00 735 TYR A N 1
ATOM 5320 C CA . TYR A 1 735 ? -9.338 -15.224 35.152 1.00 71.00 735 TYR A CA 1
ATOM 5321 C C . TYR A 1 735 ? -10.789 -15.671 35.257 1.00 71.00 735 TYR A C 1
ATOM 5323 O O . TYR A 1 735 ? -11.098 -16.846 35.149 1.00 71.00 735 TYR A O 1
ATOM 5331 N N . SER A 1 736 ? -11.695 -14.735 35.504 1.00 65.69 736 SER A N 1
ATOM 5332 C CA . SER A 1 736 ? -13.128 -14.948 35.370 1.00 65.69 736 SER A CA 1
ATOM 5333 C C . SER A 1 736 ? -13.714 -13.771 34.607 1.00 65.69 736 SER A C 1
ATOM 5335 O O . SER A 1 736 ? -13.561 -12.615 35.005 1.00 65.69 736 SER A O 1
ATOM 5337 N N . GLY A 1 737 ? -14.348 -14.058 33.479 1.00 71.19 737 GLY A N 1
ATOM 5338 C CA . GLY A 1 737 ? -14.879 -13.038 32.591 1.00 71.19 737 GLY A CA 1
ATOM 5339 C C . GLY A 1 737 ? -15.094 -13.566 31.173 1.00 71.19 737 GLY A C 1
ATOM 5340 O O . GLY A 1 737 ? -15.017 -14.777 30.944 1.00 71.19 737 GLY A O 1
ATOM 5341 N N . PRO A 1 738 ? -15.353 -12.659 30.219 1.00 70.31 738 PRO A N 1
ATOM 5342 C CA . PRO A 1 738 ? -15.535 -12.991 28.809 1.00 70.31 738 PRO A CA 1
ATOM 5343 C C . PRO A 1 738 ? -14.292 -13.679 28.221 1.00 70.31 738 PRO A C 1
ATOM 5345 O O . PRO A 1 738 ? -13.183 -13.430 28.701 1.00 70.31 738 PRO A O 1
ATOM 5348 N N . PRO A 1 739 ? -14.432 -14.512 27.172 1.00 76.06 739 PRO A N 1
ATOM 5349 C CA . PRO A 1 739 ? -13.291 -15.117 26.489 1.00 76.06 739 PRO A CA 1
ATOM 5350 C C . PRO A 1 739 ? -12.258 -14.065 26.065 1.00 76.06 739 PRO A C 1
ATOM 5352 O O . PRO A 1 739 ? -12.620 -13.022 25.519 1.00 76.06 739 PRO A O 1
ATOM 5355 N N . LEU A 1 740 ? -10.979 -14.338 26.326 1.00 75.44 740 LEU A N 1
ATOM 5356 C CA . LEU A 1 740 ? -9.874 -13.443 25.989 1.00 75.44 740 LEU A CA 1
ATOM 5357 C C . LEU A 1 740 ? -9.135 -13.960 24.752 1.00 75.44 740 LEU A C 1
ATOM 5359 O O . LEU A 1 740 ? -8.673 -15.099 24.726 1.00 75.44 740 LEU A O 1
ATOM 5363 N N . GLN A 1 741 ? -8.973 -13.105 23.747 1.00 78.50 741 GLN A N 1
ATOM 5364 C CA . GLN A 1 741 ? -8.045 -13.300 22.641 1.00 78.50 741 GLN A CA 1
ATOM 5365 C C . GLN A 1 741 ? -6.772 -12.500 22.914 1.00 78.50 741 GLN A C 1
ATOM 5367 O O . GLN A 1 741 ? -6.829 -11.301 23.178 1.00 78.50 741 GLN A O 1
ATOM 5372 N N . VAL A 1 742 ? -5.618 -13.152 22.833 1.00 75.75 742 VAL A N 1
ATOM 5373 C CA . VAL A 1 742 ? -4.317 -12.520 23.072 1.00 75.75 742 VAL A CA 1
ATOM 5374 C C . VAL A 1 742 ? -3.544 -12.491 21.764 1.00 75.75 742 VAL A C 1
ATOM 5376 O O . VAL A 1 742 ? -3.472 -13.493 21.061 1.00 75.75 742 VAL A O 1
ATOM 5379 N N . SER A 1 743 ? -2.980 -11.340 21.423 1.00 77.25 743 SER A N 1
ATOM 5380 C CA . SER A 1 743 ? -2.137 -11.144 20.243 1.00 77.25 743 SER A CA 1
ATOM 5381 C C . SER A 1 743 ? -0.980 -10.212 20.586 1.00 77.25 743 SER A C 1
ATOM 5383 O O . SER A 1 743 ? -1.022 -9.510 21.593 1.00 77.25 743 SER A O 1
ATOM 5385 N N . LEU A 1 744 ? 0.074 -10.218 19.780 1.00 69.25 744 LEU A N 1
ATOM 5386 C CA . LEU A 1 744 ? 1.154 -9.239 19.883 1.00 69.25 744 LEU A CA 1
ATOM 5387 C C . LEU A 1 744 ? 0.887 -8.107 18.893 1.00 69.25 744 LEU A C 1
ATOM 5389 O O . LEU A 1 744 ? 0.355 -8.347 17.809 1.00 69.25 744 LEU A O 1
ATOM 5393 N N . GLY A 1 745 ? 1.218 -6.880 19.288 1.00 65.62 745 GLY A N 1
ATOM 5394 C CA . GLY A 1 745 ? 1.173 -5.720 18.403 1.00 65.62 745 GLY A CA 1
ATOM 5395 C C . GLY A 1 745 ? 2.153 -5.852 17.242 1.00 65.62 745 GLY A C 1
ATOM 5396 O O . GLY A 1 745 ? 2.989 -6.756 17.255 1.00 65.62 745 GLY A O 1
ATOM 5397 N N . PRO A 1 746 ? 2.055 -4.976 16.228 1.00 57.34 746 PRO A N 1
ATOM 5398 C CA . PRO A 1 746 ? 2.985 -4.981 15.107 1.00 57.34 746 PRO A CA 1
ATOM 5399 C C . PRO A 1 746 ? 4.419 -4.851 15.637 1.00 57.34 746 PRO A C 1
ATOM 5401 O O . PRO A 1 746 ? 4.802 -3.808 16.162 1.00 57.34 746 PRO A O 1
ATOM 5404 N N . THR A 1 747 ? 5.194 -5.931 15.546 1.00 49.22 747 THR A N 1
ATOM 5405 C CA . THR A 1 747 ? 6.613 -5.936 15.902 1.00 49.22 747 THR A CA 1
ATOM 5406 C C . THR A 1 747 ? 7.402 -5.380 14.724 1.00 49.22 747 THR A C 1
ATOM 5408 O O . THR A 1 747 ? 7.197 -5.793 13.584 1.00 49.22 747 THR A O 1
ATOM 5411 N N . THR A 1 748 ? 8.347 -4.476 14.976 1.00 43.09 748 THR A N 1
ATOM 5412 C CA . THR A 1 748 ? 9.225 -3.892 13.940 1.00 43.09 748 THR A CA 1
ATOM 5413 C C . THR A 1 748 ? 10.260 -4.881 13.380 1.00 43.09 748 THR A C 1
ATOM 5415 O O . THR A 1 748 ? 11.098 -4.511 12.561 1.00 43.09 748 THR A O 1
ATOM 5418 N N . GLY A 1 749 ? 10.200 -6.156 13.778 1.00 40.00 749 GLY A N 1
ATOM 5419 C CA . GLY A 1 749 ? 11.059 -7.229 13.288 1.00 40.00 749 GLY A CA 1
ATOM 5420 C C . GLY A 1 749 ? 10.286 -8.503 12.948 1.00 40.00 749 GLY A C 1
ATOM 5421 O O . GLY A 1 749 ? 9.262 -8.815 13.557 1.00 40.00 749 GLY A O 1
ATOM 5422 N N . ALA A 1 750 ? 10.822 -9.261 11.988 1.00 31.53 750 ALA A N 1
ATOM 5423 C CA . ALA A 1 750 ? 10.320 -10.547 11.499 1.00 31.53 750 ALA A CA 1
ATOM 5424 C C . ALA A 1 750 ? 10.536 -11.705 12.500 1.00 31.53 750 ALA A C 1
ATOM 5426 O O . ALA A 1 750 ? 11.067 -12.758 12.143 1.00 31.53 750 ALA A O 1
ATOM 5427 N N . LEU A 1 751 ? 10.166 -11.514 13.770 1.00 33.31 751 LEU A N 1
ATOM 5428 C CA . LEU A 1 751 ? 10.249 -12.555 14.790 1.00 33.31 751 LEU A CA 1
ATOM 5429 C C . LEU A 1 751 ? 8.855 -12.981 15.251 1.00 33.31 751 LEU A C 1
ATOM 5431 O O . LEU A 1 751 ? 8.139 -12.228 15.905 1.00 33.31 751 LEU A O 1
ATOM 5435 N N . GLN A 1 752 ? 8.493 -14.232 14.969 1.00 37.72 752 GLN A N 1
ATOM 5436 C CA . GLN A 1 752 ? 7.358 -14.879 15.617 1.00 37.72 752 GLN A CA 1
ATOM 5437 C C . GLN A 1 752 ? 7.720 -15.227 17.063 1.00 37.72 752 GLN A C 1
ATOM 5439 O O . GLN A 1 752 ? 8.397 -16.218 17.335 1.00 37.72 752 GLN A O 1
ATOM 5444 N N . LEU A 1 753 ? 7.218 -14.441 18.008 1.00 36.56 753 LEU A N 1
ATOM 5445 C CA . LEU A 1 753 ? 7.021 -14.910 19.376 1.00 36.56 753 LEU A CA 1
ATOM 5446 C C . LEU A 1 753 ? 5.942 -16.004 19.348 1.00 36.56 753 LEU A C 1
ATOM 5448 O O . LEU A 1 753 ? 4.759 -15.728 19.139 1.00 36.56 753 LEU A O 1
ATOM 5452 N N . GLN A 1 754 ? 6.346 -17.262 19.544 1.00 40.19 754 GLN A N 1
ATOM 5453 C CA . GLN A 1 754 ? 5.399 -18.345 19.793 1.00 40.19 754 GLN A CA 1
ATOM 5454 C C . GLN A 1 754 ? 4.762 -18.126 21.166 1.00 40.19 754 GLN A C 1
ATOM 5456 O O . GLN A 1 754 ? 5.416 -18.277 22.198 1.00 40.19 754 GLN A O 1
ATOM 5461 N N . HIS A 1 755 ? 3.475 -17.787 21.177 1.00 42.22 755 HIS A N 1
ATOM 5462 C CA . HIS A 1 755 ? 2.641 -17.938 22.360 1.00 42.22 755 HIS A CA 1
ATOM 5463 C C . HIS A 1 755 ? 1.942 -19.295 22.270 1.00 42.22 755 HIS A C 1
ATOM 5465 O O . HIS A 1 755 ? 1.429 -19.679 21.219 1.00 42.22 755 HIS A O 1
ATOM 5471 N N . ARG A 1 756 ? 1.933 -20.045 23.373 1.00 44.06 756 ARG A N 1
ATOM 5472 C CA . ARG A 1 756 ? 1.207 -21.312 23.470 1.00 44.06 756 ARG A CA 1
ATOM 5473 C C . ARG A 1 756 ? 0.232 -21.218 24.631 1.00 44.06 756 ARG A C 1
ATOM 5475 O O . ARG A 1 756 ? 0.656 -21.051 25.771 1.00 44.06 756 ARG A O 1
ATOM 5482 N N . VAL A 1 757 ? -1.062 -21.324 24.335 1.00 48.00 757 VAL A N 1
ATOM 5483 C CA . VAL A 1 757 ? -2.086 -21.548 25.360 1.00 48.00 757 VAL A CA 1
ATOM 5484 C C . VAL A 1 757 ? -1.953 -23.005 25.785 1.00 48.00 757 VAL A C 1
ATOM 5486 O O . VAL A 1 757 ? -2.251 -23.903 25.003 1.00 48.00 757 VAL A O 1
ATOM 5489 N N . LEU A 1 758 ? -1.406 -23.252 26.977 1.00 36.47 758 LEU A N 1
ATOM 5490 C CA . LEU A 1 758 ? -1.072 -24.620 27.401 1.00 36.47 758 LEU A CA 1
ATOM 5491 C C . LEU A 1 758 ? -2.311 -25.436 27.804 1.00 36.47 758 LEU A C 1
ATOM 5493 O O . LEU A 1 758 ? -2.308 -26.655 27.649 1.00 36.47 758 LEU A O 1
ATOM 5497 N N . SER A 1 759 ? -3.369 -24.777 28.284 1.00 43.72 759 SER A N 1
ATOM 5498 C CA . SER A 1 759 ? -4.656 -25.398 28.625 1.00 43.72 759 SER A CA 1
ATOM 5499 C C . SER A 1 759 ? -5.742 -24.344 28.862 1.00 43.72 759 SER A C 1
ATOM 5501 O O . SER A 1 759 ? -5.443 -23.282 29.409 1.00 43.72 759 SER A O 1
ATOM 5503 N N . GLN A 1 760 ? -6.995 -24.674 28.534 1.00 46.78 760 GLN A N 1
ATOM 5504 C CA . GLN A 1 760 ? -8.204 -24.021 29.049 1.00 46.78 760 GLN A CA 1
ATOM 5505 C C . GLN A 1 760 ? -8.980 -25.072 29.852 1.00 46.78 760 GLN A C 1
ATOM 5507 O O . GLN A 1 760 ? -9.443 -26.061 29.290 1.00 46.78 760 GLN A O 1
ATOM 5512 N N . GLY A 1 761 ? -9.061 -24.918 31.173 1.00 41.16 761 GLY A N 1
ATOM 5513 C CA . GLY A 1 761 ? -9.811 -25.846 32.024 1.00 41.16 761 GLY A CA 1
ATOM 5514 C C . GLY A 1 761 ? -11.188 -25.283 32.349 1.00 41.16 761 GLY A C 1
ATOM 5515 O O . GLY A 1 761 ? -11.256 -24.179 32.867 1.00 41.16 761 GLY A O 1
ATOM 5516 N N . ALA A 1 762 ? -12.271 -26.023 32.105 1.00 41.12 762 ALA A N 1
ATOM 5517 C CA . ALA A 1 762 ? -13.588 -25.703 32.658 1.00 41.12 762 ALA A CA 1
ATOM 5518 C C . ALA A 1 762 ? -13.750 -26.400 34.021 1.00 41.12 762 ALA A C 1
ATOM 5520 O O . ALA A 1 762 ? -13.685 -27.627 34.105 1.00 41.12 762 ALA A O 1
ATOM 5521 N N . LEU A 1 763 ? -13.968 -25.643 35.102 1.00 36.78 763 LEU A N 1
ATOM 5522 C CA . LEU A 1 763 ? -14.375 -26.225 36.386 1.00 36.78 763 LEU A CA 1
ATOM 5523 C C . LEU A 1 763 ? -15.888 -26.442 36.370 1.00 36.78 763 LEU A C 1
ATOM 5525 O O . LEU A 1 763 ? -16.666 -25.492 36.385 1.00 36.78 763 LEU A O 1
ATOM 5529 N N . SER A 1 764 ? -16.305 -27.706 36.362 1.00 34.31 764 SER A N 1
ATOM 5530 C CA . SER A 1 764 ? -17.706 -28.084 36.549 1.00 34.31 764 SER A CA 1
ATOM 5531 C C . SER A 1 764 ? -18.099 -27.878 38.015 1.00 34.31 764 SER A C 1
ATOM 5533 O O . SER A 1 764 ? -17.930 -28.778 38.834 1.00 34.31 764 SER A O 1
ATOM 5535 N N . ILE A 1 765 ? -18.624 -26.703 38.367 1.00 33.50 765 ILE A N 1
ATOM 5536 C CA . ILE A 1 765 ? -19.310 -26.506 39.651 1.00 33.50 765 ILE A CA 1
ATOM 5537 C C . ILE A 1 765 ? -20.802 -26.743 39.414 1.00 33.50 765 ILE A C 1
ATOM 5539 O O . ILE A 1 765 ? -21.555 -25.830 39.089 1.00 33.50 765 ILE A O 1
ATOM 5543 N N . CYS A 1 766 ? -21.235 -27.995 39.561 1.00 31.80 766 CYS A N 1
ATOM 5544 C CA . CYS A 1 766 ? -22.652 -28.310 39.712 1.00 31.80 766 CYS A CA 1
ATOM 5545 C C . CYS A 1 766 ? -23.048 -28.039 41.168 1.00 31.80 766 CYS A C 1
ATOM 5547 O O . CYS A 1 766 ? -22.686 -28.804 42.061 1.00 31.80 766 CYS A O 1
ATOM 5549 N N . ILE A 1 767 ? -23.792 -26.961 41.418 1.00 32.22 767 ILE A N 1
ATOM 5550 C CA . ILE A 1 767 ? -24.512 -26.809 42.686 1.00 32.22 767 ILE A CA 1
ATOM 5551 C C . ILE A 1 767 ? -25.707 -27.762 42.613 1.00 32.22 767 ILE A C 1
ATOM 5553 O O . ILE A 1 767 ? -26.604 -27.576 41.792 1.00 32.22 767 ILE A O 1
ATOM 5557 N N . ALA A 1 768 ? -25.688 -28.818 43.428 1.00 31.58 768 ALA A N 1
ATOM 5558 C CA . ALA A 1 768 ? -26.814 -29.736 43.544 1.00 31.58 768 ALA A CA 1
ATOM 5559 C C . ALA A 1 768 ? -28.072 -28.966 43.995 1.00 31.58 768 ALA A C 1
ATOM 5561 O O . ALA A 1 768 ? -27.965 -28.103 44.872 1.00 31.58 768 ALA A O 1
ATOM 5562 N N . PRO A 1 769 ? -29.259 -29.260 43.435 1.00 31.02 769 PRO A N 1
ATOM 5563 C CA . PRO A 1 769 ? -30.492 -28.667 43.926 1.00 31.02 769 PRO A CA 1
ATOM 5564 C C . PRO A 1 769 ? -30.710 -29.122 45.373 1.00 31.02 769 PRO A C 1
ATOM 5566 O O . PRO A 1 769 ? -30.770 -30.320 45.652 1.00 31.02 769 PRO A O 1
ATOM 5569 N N . LEU A 1 770 ? -30.794 -28.162 46.296 1.00 33.22 770 LEU A N 1
ATOM 5570 C CA . LEU A 1 770 ? -31.267 -28.407 47.656 1.00 33.22 770 LEU A CA 1
ATOM 5571 C C . LEU A 1 770 ? -32.735 -28.843 47.573 1.00 33.22 770 LEU A C 1
ATOM 5573 O O . LEU A 1 770 ? -33.582 -28.070 47.123 1.00 33.22 770 LEU A O 1
ATOM 5577 N N . THR A 1 771 ? -32.997 -30.087 47.971 1.00 42.69 771 THR A N 1
ATOM 5578 C CA . THR A 1 771 ? -34.331 -30.590 48.333 1.00 42.69 771 THR A CA 1
ATOM 5579 C C . THR A 1 771 ? -34.748 -30.090 49.700 1.00 42.69 771 THR A C 1
ATOM 5581 O O . THR A 1 771 ? -33.877 -30.143 50.603 1.00 42.69 771 THR A O 1
#